Protein AF-0000000083110500 (afdb_homodimer)

Foldseek 3Di:
DDWDKDKWAWDDDDLTWTKDKFFLLVVPLAADQLCQLQDPHHDPVCRVVSVVANVLCPLADDHCDDPLVCCLAPVLLVVQVVQQDPQLDGNDDAAEWEKEWQADWAFPDDPPDSITMTIHDSSRHTHTLPCNSVSSNLVVCLVPDPDPSVNVSSRGRMHMYIYRYNDDSVVSNVCSCVVPPPDDDADLLQVLQPCPVALLLVLLVLLCVVLVAAEARRDPADDPPDSHQAGSQLSSLLLVCLAANLCSLQQRSHHDDQDDPNHGNDSVQSSVLSSVQVSLLCVQCPRNLCRDPQFLNVFSLNSNLSSNLSNCSVVVPPVSNVVSSCLRNVPLFARTFADLCDQAQFHADPVRDTDGDGSNRHNVSNNCLSRPCVRPSVCSRNVNDPDDPPDD/DDWDKDKWAWDDDDLTWTKDKFFLLVVPLAADQLCQLQDPHHDPVCRVVSVVANVLCPLADDHCDDPLVCCLAPVLLVVQVVQQDPQLDGNDDAAEWEKEWQADWAFPDDPPDSITMTIHDSSRHTHTLPCNSVSSNLVVCLVVDPDPSNNVSSRGRMHMYIYRYNDDSVVSNVCSCVVPPPDDDADLLQVLQPCPVALLLVLLVLLCVVLVAAEARRDPADDPPDSHQAGSQLSSLLLVCLAANLCSLQQRSHHDDQDDPNHGNPSVQSSVLSSVQVSLLCVQCPRNLCRDPQFLNVFSLQSNLSSNLSNCSVVVPPVSNVVSSCLRNVPLFARTFADLCDQAQFHADPVRDTDGDGSNRHNVSNNCLSRPPVRPSVCSRNVNDPDDPPPD

Structure (mmCIF, N/CA/C/O backbone):
data_AF-0000000083110500-model_v1
#
loop_
_entity.id
_entity.type
_entity.pdbx_description
1 polymer 'Uncharacterized protein'
#
loop_
_atom_site.group_PDB
_atom_site.id
_atom_site.type_symbol
_atom_site.label_atom_id
_atom_site.label_alt_id
_atom_site.label_comp_id
_atom_site.label_asym_id
_atom_site.label_entity_id
_atom_site.label_seq_id
_atom_site.pdbx_PDB_ins_code
_atom_site.Cartn_x
_atom_site.Cartn_y
_atom_site.Cartn_z
_atom_site.occupancy
_atom_site.B_iso_or_equiv
_atom_site.auth_seq_id
_atom_site.auth_comp_id
_atom_site.auth_asym_id
_atom_site.auth_atom_id
_atom_site.pdbx_PDB_model_num
ATOM 1 N N . MET A 1 1 ? -36.75 15.156 -13.977 1 55.22 1 MET A N 1
ATOM 2 C CA . MET A 1 1 ? -36.062 13.945 -14.406 1 55.22 1 MET A CA 1
ATOM 3 C C . MET A 1 1 ? -36.375 12.781 -13.469 1 55.22 1 MET A C 1
ATOM 5 O O . MET A 1 1 ? -36.594 12.984 -12.273 1 55.22 1 MET A O 1
ATOM 9 N N . LEU A 1 2 ? -36.656 11.641 -13.992 1 74.81 2 LEU A N 1
ATOM 10 C CA . LEU A 1 2 ? -37.156 10.5 -13.234 1 74.81 2 LEU A CA 1
ATOM 11 C C . LEU A 1 2 ? -36.094 9.953 -12.297 1 74.81 2 LEU A C 1
ATOM 13 O O . LEU A 1 2 ? -34.969 9.688 -12.734 1 74.81 2 LEU A O 1
ATOM 17 N N . LYS A 1 3 ? -36.375 10.016 -10.992 1 87 3 LYS A N 1
ATOM 18 C CA . LYS A 1 3 ? -35.469 9.484 -9.961 1 87 3 LYS A CA 1
ATOM 19 C C . LYS A 1 3 ? -35.312 7.977 -10.102 1 87 3 LYS A C 1
ATOM 21 O O . LYS A 1 3 ? -36.25 7.281 -10.523 1 87 3 LYS A O 1
ATOM 26 N N . THR A 1 4 ? -34.094 7.523 -9.945 1 90.12 4 THR A N 1
ATOM 27 C CA . THR A 1 4 ? -33.781 6.098 -10 1 90.12 4 THR A CA 1
ATOM 28 C C . THR A 1 4 ? -33.812 5.484 -8.609 1 90.12 4 THR A C 1
ATOM 30 O O . THR A 1 4 ? -33.688 6.195 -7.609 1 90.12 4 THR A O 1
ATOM 33 N N . ILE A 1 5 ? -34.062 4.199 -8.602 1 91.75 5 ILE A N 1
ATOM 34 C CA . ILE A 1 5 ? -34.188 3.492 -7.332 1 91.75 5 ILE A CA 1
ATOM 35 C C . ILE A 1 5 ? -32.875 2.748 -7.035 1 91.75 5 ILE A C 1
ATOM 37 O O . ILE A 1 5 ? -32.281 2.125 -7.926 1 91.75 5 ILE A O 1
ATOM 41 N N . ILE A 1 6 ? -32.406 2.893 -5.793 1 91.44 6 ILE A N 1
ATOM 42 C CA . ILE A 1 6 ? -31.25 2.178 -5.289 1 91.44 6 ILE A CA 1
ATOM 43 C C . ILE A 1 6 ? -31.641 1.328 -4.086 1 91.44 6 ILE A C 1
ATOM 45 O O . ILE A 1 6 ? -32.312 1.81 -3.17 1 91.44 6 ILE A O 1
ATOM 49 N N . GLN A 1 7 ? -31.344 0.102 -4.137 1 91.25 7 GLN A N 1
ATOM 50 C CA . GLN A 1 7 ? -31.484 -0.771 -2.975 1 91.25 7 GLN A CA 1
ATOM 51 C C . GLN A 1 7 ? -30.141 -1 -2.295 1 91.25 7 GLN A C 1
ATOM 53 O O . GLN A 1 7 ? -29.188 -1.451 -2.932 1 91.25 7 GLN A O 1
ATOM 58 N N . ALA A 1 8 ? -30.031 -0.597 -1.035 1 93.19 8 ALA A N 1
ATOM 59 C CA . ALA A 1 8 ? -28.75 -0.686 -0.327 1 93.19 8 ALA A CA 1
ATOM 60 C C . ALA A 1 8 ? -28.969 -0.987 1.153 1 93.19 8 ALA A C 1
ATOM 62 O O . ALA A 1 8 ? -30.062 -0.784 1.683 1 93.19 8 ALA A O 1
ATOM 63 N N . MET A 1 9 ? -28 -1.591 1.734 1 92.94 9 MET A N 1
ATOM 64 C CA . MET A 1 9 ? -27.984 -1.843 3.172 1 92.94 9 MET A CA 1
ATOM 65 C C . MET A 1 9 ? -27.219 -0.752 3.91 1 92.94 9 MET A C 1
ATOM 67 O O . MET A 1 9 ? -26.031 -0.548 3.662 1 92.94 9 MET A O 1
ATOM 71 N N . PRO A 1 10 ? -27.906 -0.058 4.801 1 92.56 10 PRO A N 1
ATOM 72 C CA . PRO A 1 10 ? -27.156 0.927 5.59 1 92.56 10 PRO A CA 1
ATOM 73 C C . PRO A 1 10 ? -26.25 0.282 6.633 1 92.56 10 PRO A C 1
ATOM 75 O O . PRO A 1 10 ? -26.609 -0.728 7.238 1 92.56 10 PRO A O 1
ATOM 78 N N . ALA A 1 11 ? -25.062 0.787 6.77 1 92.94 11 ALA A N 1
ATOM 79 C CA . ALA A 1 11 ? -24.172 0.381 7.848 1 92.94 11 ALA A CA 1
ATOM 80 C C . ALA A 1 11 ? -24.438 1.189 9.117 1 92.94 11 ALA A C 1
ATOM 82 O O . ALA A 1 11 ? -25.109 2.215 9.07 1 92.94 11 ALA A O 1
ATOM 83 N N . GLY A 1 12 ? -23.953 0.657 10.188 1 87.69 12 GLY A N 1
ATOM 84 C CA . GLY A 1 12 ? -24.047 1.402 11.43 1 87.69 12 GLY A CA 1
ATOM 85 C C . GLY A 1 12 ? -22.969 2.447 11.586 1 87.69 12 GLY A C 1
ATOM 86 O O . GLY A 1 12 ? -22 2.475 10.812 1 87.69 12 GLY A O 1
ATOM 87 N N . GLY A 1 13 ? -23.172 3.373 12.57 1 84.56 13 GLY A N 1
ATOM 88 C CA . GLY A 1 13 ? -22.172 4.379 12.883 1 84.56 13 GLY A CA 1
ATOM 89 C C . GLY A 1 13 ? -22.562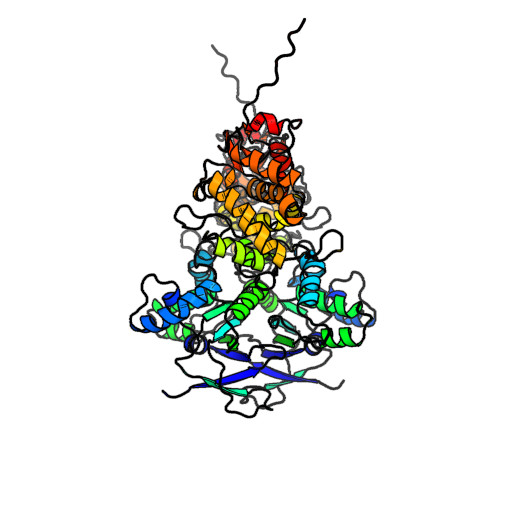 5.773 12.43 1 84.56 13 GLY A C 1
ATOM 90 O O . GLY A 1 13 ? -23.594 5.953 11.797 1 84.56 13 GLY A O 1
ATOM 91 N N . THR A 1 14 ? -21.672 6.707 12.797 1 85.94 14 THR A N 1
ATOM 92 C CA . THR A 1 14 ? -21.875 8.102 12.406 1 85.94 14 THR A CA 1
ATOM 93 C C . THR A 1 14 ? -21.438 8.328 10.961 1 85.94 14 THR A C 1
ATOM 95 O O . THR A 1 14 ? -20.344 7.902 10.562 1 85.94 14 THR A O 1
ATOM 98 N N . ASP A 1 15 ? -22.344 9.023 10.164 1 88.81 15 ASP A N 1
ATOM 99 C CA . ASP A 1 15 ? -22.016 9.281 8.766 1 88.81 15 ASP A CA 1
ATOM 100 C C . ASP A 1 15 ? -21.672 7.992 8.031 1 88.81 15 ASP A C 1
ATOM 102 O O . ASP A 1 15 ? -20.672 7.93 7.316 1 88.81 15 ASP A O 1
ATOM 106 N N . ALA A 1 16 ? -22.5 7.004 8.297 1 92.06 16 ALA A N 1
ATOM 107 C CA . ALA A 1 16 ? -22.203 5.66 7.809 1 92.06 16 ALA A CA 1
ATOM 108 C C . ALA A 1 16 ? -22.609 5.512 6.344 1 92.06 16 ALA A C 1
ATOM 110 O O . ALA A 1 16 ? -23.5 6.215 5.859 1 92.06 16 ALA A O 1
ATOM 111 N N . PRO A 1 17 ? -21.984 4.605 5.719 1 96.56 17 PRO A N 1
ATOM 112 C CA . PRO A 1 17 ? -22.281 4.391 4.301 1 96.56 17 PRO A CA 1
ATOM 113 C C . PRO A 1 17 ? -23.438 3.424 4.086 1 96.56 17 PRO A C 1
ATOM 115 O O . PRO A 1 17 ? -23.891 2.768 5.027 1 96.56 17 PRO A O 1
ATOM 118 N N . LYS A 1 18 ? -23.953 3.469 2.902 1 95.88 18 LYS A N 1
ATOM 119 C CA . LYS A 1 18 ? -24.859 2.451 2.365 1 95.88 18 LYS A CA 1
ATOM 120 C C . LYS A 1 18 ? -24.125 1.532 1.392 1 95.88 18 LYS A C 1
ATOM 122 O O . LYS A 1 18 ? -23.297 1.989 0.599 1 95.88 18 LYS A O 1
ATOM 127 N N . ILE A 1 19 ? -24.422 0.244 1.481 1 96.5 19 ILE A N 1
ATOM 128 C CA . ILE A 1 19 ? -23.703 -0.707 0.645 1 96.5 19 ILE A CA 1
ATOM 129 C C . ILE A 1 19 ? -24.672 -1.373 -0.334 1 96.5 19 ILE A C 1
ATOM 131 O O . ILE A 1 19 ? -25.797 -1.717 0.033 1 96.5 19 ILE A O 1
ATOM 135 N N . MET A 1 20 ? -24.266 -1.52 -1.516 1 95.62 20 MET A N 1
ATOM 136 C CA . MET A 1 20 ? -25.078 -2.195 -2.521 1 95.62 20 MET A CA 1
ATOM 137 C C . MET A 1 20 ? -24.203 -3.008 -3.473 1 95.62 20 MET A C 1
ATOM 139 O O . MET A 1 20 ? -23 -2.746 -3.598 1 95.62 20 MET A O 1
ATOM 143 N N . THR A 1 21 ? -24.797 -4.043 -4.023 1 96.06 21 THR A N 1
ATOM 144 C CA . THR A 1 21 ? -24.172 -4.789 -5.113 1 96.06 21 THR A CA 1
ATOM 145 C C . THR A 1 21 ? -24.734 -4.352 -6.461 1 96.06 21 THR A C 1
ATOM 147 O O . THR A 1 21 ? -25.906 -3.979 -6.555 1 96.06 21 THR A O 1
ATOM 150 N N . GLY A 1 22 ? -23.906 -4.293 -7.453 1 95.94 22 GLY A N 1
ATOM 151 C CA . GLY A 1 22 ? -24.312 -3.928 -8.797 1 95.94 22 GLY A CA 1
ATOM 152 C C . GLY A 1 22 ? -23.25 -4.203 -9.844 1 95.94 22 GLY A C 1
ATOM 153 O O . GLY A 1 22 ? -22.469 -5.145 -9.711 1 95.94 22 GLY A O 1
ATOM 154 N N . THR A 1 23 ? -23.406 -3.529 -10.906 1 97.5 23 THR A N 1
ATOM 155 C CA . THR A 1 23 ? -22.453 -3.604 -12 1 97.5 23 THR A CA 1
ATOM 156 C C . THR A 1 23 ? -21.75 -2.262 -12.195 1 97.5 23 THR A C 1
ATOM 158 O O . THR A 1 23 ? -22.078 -1.278 -11.531 1 97.5 23 THR A O 1
ATOM 161 N N . PHE A 1 24 ? -20.781 -2.266 -13.062 1 98.31 24 PHE A N 1
ATOM 162 C CA . PHE A 1 24 ? -20.094 -1.014 -13.352 1 98.31 24 PHE A CA 1
ATOM 163 C C . PHE A 1 24 ? -21.062 0.021 -13.914 1 98.31 24 PHE A C 1
ATOM 165 O O . PHE A 1 24 ? -20.875 1.223 -13.711 1 98.31 24 PHE A O 1
ATOM 172 N N . THR A 1 25 ? -2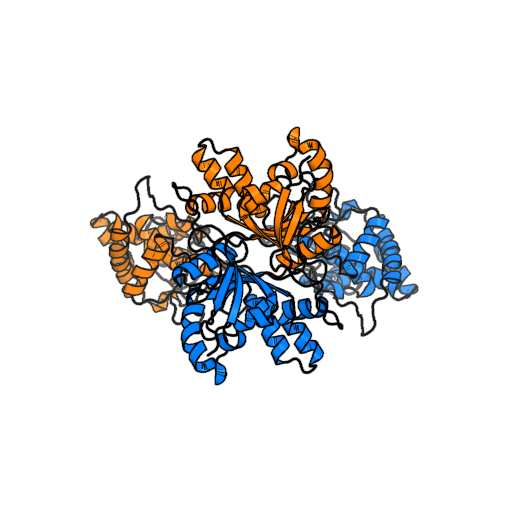2.109 -0.416 -14.633 1 97.88 25 THR A N 1
ATOM 173 C CA . THR A 1 25 ? -23.156 0.481 -15.109 1 97.88 25 THR A CA 1
ATOM 174 C C . THR A 1 25 ? -23.781 1.244 -13.938 1 97.88 25 THR A C 1
ATOM 176 O O . THR A 1 25 ? -24 2.455 -14.031 1 97.88 25 THR A O 1
ATOM 179 N N . ASP A 1 26 ? -24.062 0.534 -12.906 1 97.25 26 ASP A N 1
ATOM 180 C CA . ASP A 1 26 ? -24.641 1.153 -11.719 1 97.25 26 ASP A CA 1
ATOM 181 C C . ASP A 1 26 ? -23.703 2.184 -11.109 1 97.25 26 ASP A C 1
ATOM 183 O O . ASP A 1 26 ? -24.125 3.258 -10.688 1 97.25 26 ASP A O 1
ATOM 187 N N . LEU A 1 27 ? -22.391 1.821 -11.016 1 98.06 27 LEU A N 1
ATOM 188 C CA . LEU A 1 27 ? -21.391 2.721 -10.477 1 98.06 27 LEU A CA 1
ATOM 189 C C . LEU A 1 27 ? -21.281 3.986 -11.312 1 98.06 27 LEU A C 1
ATOM 191 O O . LEU A 1 27 ? -21.172 5.09 -10.773 1 98.06 27 LEU A O 1
ATOM 195 N N . ARG A 1 28 ? -21.406 3.852 -12.617 1 96.38 28 ARG A N 1
ATOM 196 C CA . ARG A 1 28 ? -21.281 4.973 -13.539 1 96.38 28 ARG A CA 1
ATOM 197 C C . ARG A 1 28 ? -22.469 5.926 -13.398 1 96.38 28 ARG A C 1
ATOM 199 O O . ARG A 1 28 ? -22.328 7.129 -13.633 1 96.38 28 ARG A O 1
ATOM 206 N N . ALA A 1 29 ? -23.5 5.426 -13.016 1 96.5 29 ALA A N 1
ATOM 207 C CA . ALA A 1 29 ? -24.703 6.246 -12.852 1 96.5 29 ALA A CA 1
ATOM 208 C C . ALA A 1 29 ? -24.594 7.129 -11.609 1 96.5 29 ALA A C 1
ATOM 210 O O . ALA A 1 29 ? -25.359 8.086 -11.453 1 96.5 29 ALA A O 1
ATOM 211 N N . LEU A 1 30 ? -23.641 6.867 -10.758 1 97.38 30 LEU A N 1
ATOM 212 C CA . LEU A 1 30 ? -23.562 7.559 -9.477 1 97.38 30 LEU A CA 1
ATOM 213 C C . LEU A 1 30 ? -22.375 8.516 -9.445 1 97.38 30 LEU A C 1
ATOM 215 O O . LEU A 1 30 ? -22.234 9.312 -8.516 1 97.38 30 LEU A O 1
ATOM 219 N N . THR A 1 31 ? -21.484 8.453 -10.422 1 97.81 31 THR A N 1
ATOM 220 C CA . THR A 1 31 ? -20.234 9.195 -10.328 1 97.81 31 THR A CA 1
ATOM 221 C C . THR A 1 31 ? -19.953 9.945 -11.625 1 97.81 31 THR A C 1
ATOM 223 O O . THR A 1 31 ? -20.344 9.5 -12.703 1 97.81 31 THR A O 1
ATOM 226 N N . VAL A 1 32 ? -19.359 11.102 -11.5 1 97.75 32 VAL A N 1
ATOM 227 C CA . VAL A 1 32 ? -18.75 11.734 -12.672 1 97.75 32 VAL A CA 1
ATOM 228 C C . VAL A 1 32 ? -17.562 10.898 -13.141 1 97.75 32 VAL A C 1
ATOM 230 O O . VAL A 1 32 ? -16.703 10.523 -12.336 1 97.75 32 VAL A O 1
ATOM 233 N N . PRO A 1 33 ? -17.516 10.586 -14.43 1 97.62 33 PRO A N 1
ATOM 234 C CA . PRO A 1 33 ? -16.375 9.773 -14.891 1 97.62 33 PRO A CA 1
ATOM 235 C C . PRO A 1 33 ? -15.031 10.383 -14.531 1 97.62 33 PRO A C 1
ATOM 237 O O . PRO A 1 33 ? -14.82 11.586 -14.711 1 97.62 33 PRO A O 1
ATOM 240 N N . VAL A 1 34 ? -14.164 9.5 -14.023 1 97.94 34 VAL A N 1
ATOM 241 C CA . VAL A 1 34 ? -12.82 9.945 -13.656 1 97.94 34 VAL A CA 1
ATOM 242 C C . VAL A 1 34 ? -12.109 10.516 -14.883 1 97.94 34 VAL A C 1
ATOM 244 O O . VAL A 1 34 ? -11.359 11.484 -14.773 1 97.94 34 VAL A O 1
ATOM 247 N N . THR A 1 35 ? -12.352 9.914 -16.062 1 97.31 35 THR A N 1
ATOM 248 C CA . THR A 1 35 ? -11.719 10.352 -17.312 1 97.31 35 THR A CA 1
ATOM 249 C C . THR A 1 35 ? -12.086 11.797 -17.625 1 97.31 35 THR A C 1
ATOM 251 O O . THR A 1 35 ? -11.281 12.539 -18.203 1 97.31 35 THR A O 1
ATOM 254 N N . GLU A 1 36 ? -13.266 12.219 -17.234 1 97.5 36 GLU A N 1
ATOM 255 C CA . GLU A 1 36 ? -13.711 13.594 -17.422 1 97.5 36 GLU A CA 1
ATOM 256 C C . GLU A 1 36 ? -13.117 14.508 -16.344 1 97.5 36 GLU A C 1
ATOM 258 O O . GLU A 1 36 ? -12.75 15.648 -16.625 1 97.5 36 GLU A O 1
ATOM 263 N N . LEU A 1 37 ? -13.062 13.992 -15.164 1 96.94 37 LEU A N 1
ATOM 264 C CA . LEU A 1 37 ? -12.602 14.789 -14.031 1 96.94 37 LEU A CA 1
ATOM 265 C C . LEU A 1 37 ? -11.125 15.117 -14.156 1 96.94 37 LEU A C 1
ATOM 267 O O . LEU A 1 37 ? -10.672 16.172 -13.688 1 96.94 37 LEU A O 1
ATOM 271 N N . VAL A 1 38 ? -10.352 14.211 -14.75 1 95.5 38 VAL A N 1
ATOM 272 C CA . VAL A 1 38 ? -8.906 14.422 -14.781 1 95.5 38 VAL A CA 1
ATOM 273 C C . VAL A 1 38 ? -8.5 14.992 -16.141 1 95.5 38 VAL A C 1
ATOM 275 O O . VAL A 1 38 ? -7.34 15.344 -16.344 1 95.5 38 VAL A O 1
ATOM 278 N N . ALA A 1 39 ? -9.438 15.086 -17.062 1 94.5 39 ALA A N 1
ATOM 279 C CA . ALA A 1 39 ? -9.141 15.625 -18.391 1 94.5 39 ALA A CA 1
ATOM 280 C C . ALA A 1 39 ? -8.859 17.125 -18.328 1 94.5 39 ALA A C 1
ATOM 282 O O . ALA A 1 39 ? -9.453 17.844 -17.516 1 94.5 39 ALA A O 1
ATOM 283 N N . LYS A 1 40 ? -8 17.609 -19.156 1 90.81 40 LYS A N 1
ATOM 284 C CA . LYS A 1 40 ? -7.773 19.047 -19.266 1 90.81 40 LYS A CA 1
ATOM 285 C C . LYS A 1 40 ? -9.055 19.781 -19.672 1 90.81 40 LYS A C 1
ATOM 287 O O . LYS A 1 40 ? -9.398 20.812 -19.094 1 90.81 40 LYS A O 1
ATOM 292 N N . LYS A 1 41 ? -9.727 19.219 -20.719 1 93.19 41 LYS A N 1
ATOM 293 C CA . LYS A 1 41 ? -11.016 19.734 -21.188 1 93.19 41 LYS A CA 1
ATOM 294 C C . LYS A 1 41 ? -12.078 18.641 -21.172 1 93.19 41 LYS A C 1
ATOM 296 O O . LYS A 1 41 ? -12.078 17.766 -22.047 1 93.19 41 LYS A O 1
ATOM 301 N N . PRO A 1 42 ? -12.969 18.75 -20.219 1 94.5 42 PRO A N 1
ATOM 302 C CA . PRO A 1 42 ? -14.031 17.75 -20.219 1 94.5 42 PRO A CA 1
ATOM 303 C C . PRO A 1 42 ? -14.945 17.859 -21.438 1 94.5 42 PRO A C 1
ATOM 305 O O . PRO A 1 42 ? -15.008 18.922 -22.078 1 94.5 42 PRO A O 1
ATOM 308 N N . SER A 1 43 ? -15.617 16.797 -21.781 1 93.69 43 SER A N 1
ATOM 309 C CA . SER A 1 43 ? -16.594 16.828 -22.875 1 93.69 43 SER A CA 1
ATOM 310 C C . SER A 1 43 ? -17.734 17.797 -22.562 1 93.69 43 SER A C 1
ATOM 312 O O . SER A 1 43 ? -18.016 18.078 -21.391 1 93.69 43 SER A O 1
ATOM 314 N N . PRO A 1 44 ? -18.359 18.266 -23.594 1 93.81 44 PRO A N 1
ATOM 315 C CA . PRO A 1 44 ? -19.469 19.203 -23.375 1 93.81 44 PRO A CA 1
ATOM 316 C C . PRO A 1 44 ? -20.562 18.625 -22.484 1 93.81 44 PRO A C 1
ATOM 318 O O . PRO A 1 44 ? -21.141 19.359 -21.688 1 93.81 44 PRO A O 1
ATOM 321 N N . THR A 1 45 ? -20.734 17.359 -22.609 1 91.75 45 THR A N 1
ATOM 322 C CA . THR A 1 45 ? -21.781 16.688 -21.828 1 91.75 45 THR A CA 1
ATOM 323 C C . THR A 1 45 ? -21.5 16.781 -20.344 1 91.75 45 THR A C 1
ATOM 325 O O . THR A 1 45 ? -22.422 16.891 -19.531 1 91.75 45 THR A O 1
ATOM 328 N N . TYR A 1 46 ? -20.203 16.797 -19.938 1 93.94 46 TYR A N 1
ATOM 329 C CA . TYR A 1 46 ? -19.844 16.734 -18.516 1 93.94 46 TYR A CA 1
ATOM 330 C C . TYR A 1 46 ? -19.281 18.062 -18.031 1 93.94 46 TYR A C 1
ATOM 332 O O . TYR A 1 46 ? -18.953 18.203 -16.859 1 93.94 46 TYR A O 1
ATOM 340 N N . GLN A 1 47 ? -19.219 19.062 -18.875 1 94.19 47 GLN A N 1
ATOM 341 C CA . GLN A 1 47 ? -18.531 20.312 -18.562 1 94.19 47 GLN A CA 1
ATOM 342 C C . GLN A 1 47 ? -19.078 20.938 -17.281 1 94.19 47 GLN A C 1
ATOM 344 O O . GLN A 1 47 ? -18.312 21.234 -16.359 1 94.19 47 GLN A O 1
ATOM 349 N N . HIS A 1 48 ? -20.359 21.125 -17.203 1 93.94 48 HIS A N 1
ATOM 350 C CA . HIS A 1 48 ? -20.969 21.797 -16.062 1 93.94 48 HIS A CA 1
ATOM 351 C C . HIS A 1 48 ? -20.75 21 -14.781 1 93.94 48 HIS A C 1
ATOM 353 O O . HIS A 1 48 ? -20.391 21.578 -13.742 1 93.94 48 HIS A O 1
ATOM 359 N N . VAL A 1 49 ? -20.938 19.688 -14.867 1 94.81 49 VAL A N 1
ATOM 360 C CA . VAL A 1 49 ? -20.844 18.859 -13.672 1 94.81 49 VAL A CA 1
ATOM 361 C C . VAL A 1 49 ? -19.391 18.781 -13.219 1 94.81 49 VAL A C 1
ATOM 363 O O . VAL A 1 49 ? -19.109 18.766 -12.016 1 94.81 49 VAL A O 1
ATOM 366 N N . VAL A 1 50 ? -18.453 18.703 -14.117 1 96.5 50 VAL A N 1
ATOM 367 C CA . VAL A 1 50 ? -17.031 18.672 -13.797 1 96.5 50 VAL A CA 1
ATOM 368 C C . VAL A 1 50 ? -16.625 19.953 -13.086 1 96.5 50 VAL A C 1
ATOM 370 O O . VAL A 1 50 ? -15.852 19.922 -12.133 1 96.5 50 VAL A O 1
ATOM 373 N N . GLU A 1 51 ? -17.141 21.078 -13.531 1 94.75 51 GLU A N 1
ATOM 374 C CA . GLU A 1 51 ? -16.828 22.359 -12.914 1 94.75 51 GLU A CA 1
ATOM 375 C C . GLU A 1 51 ? -17.266 22.391 -11.453 1 94.75 51 GLU A C 1
ATOM 377 O O . GLU A 1 51 ? -16.625 23.047 -10.625 1 94.75 51 GLU A O 1
ATOM 382 N N . GLU A 1 52 ? -18.297 21.703 -11.211 1 93.62 52 GLU A N 1
ATOM 383 C CA . GLU A 1 52 ? -18.844 21.672 -9.852 1 93.62 52 GLU A CA 1
ATOM 384 C C . GLU A 1 52 ? -18.094 20.672 -8.984 1 93.62 52 GLU A C 1
ATOM 386 O O . GLU A 1 52 ? -17.781 20.938 -7.824 1 93.62 52 GLU A O 1
ATOM 391 N N . ILE A 1 53 ? -17.781 19.531 -9.492 1 95.75 53 ILE A N 1
ATOM 392 C CA . ILE A 1 53 ? -17.344 18.375 -8.703 1 95.75 53 ILE A CA 1
ATOM 393 C C . ILE A 1 53 ? -15.828 18.359 -8.625 1 95.75 53 ILE A C 1
ATOM 395 O O . ILE A 1 53 ? -15.258 17.953 -7.609 1 95.75 53 ILE A O 1
ATOM 399 N N . ARG A 1 54 ? -15.141 18.812 -9.617 1 95.06 54 ARG A N 1
ATOM 400 C CA . ARG A 1 54 ? -13.688 18.688 -9.719 1 95.06 54 ARG A CA 1
ATOM 401 C C . ARG A 1 54 ? -12.992 19.422 -8.57 1 95.06 54 ARG A C 1
ATOM 403 O O . ARG A 1 54 ? -12.109 18.859 -7.922 1 95.06 54 ARG A O 1
ATOM 410 N N . PRO A 1 55 ? -13.406 20.641 -8.25 1 91.62 55 PRO A N 1
ATOM 411 C CA . PRO A 1 55 ? -12.727 21.312 -7.137 1 91.62 55 PRO A CA 1
ATOM 412 C C . PRO A 1 55 ? -12.859 20.562 -5.816 1 91.62 55 PRO A C 1
ATOM 414 O O . PRO A 1 55 ? -11.938 20.594 -4.992 1 91.62 55 PRO A O 1
ATOM 417 N N . ILE A 1 56 ? -13.93 19.938 -5.629 1 92.56 56 ILE A N 1
ATOM 418 C CA . ILE A 1 56 ? -14.172 19.172 -4.41 1 92.56 56 ILE A CA 1
ATOM 419 C C . ILE A 1 56 ? -13.32 17.906 -4.414 1 92.56 56 ILE A C 1
ATOM 421 O O . ILE A 1 56 ? -12.672 17.594 -3.418 1 92.56 56 ILE A O 1
ATOM 425 N N . ARG A 1 57 ? -13.391 17.234 -5.566 1 94.31 57 ARG A N 1
ATOM 426 C CA . ARG A 1 57 ? -12.594 16.031 -5.734 1 94.31 57 ARG A CA 1
ATOM 427 C C . ARG A 1 57 ? -11.117 16.312 -5.504 1 94.31 57 ARG A C 1
ATOM 429 O O . ARG A 1 57 ? -10.406 15.508 -4.895 1 94.31 57 ARG A O 1
ATOM 436 N N . ASP A 1 58 ? -10.633 17.422 -5.938 1 89.56 58 ASP A N 1
ATOM 437 C CA . ASP A 1 58 ? -9.219 17.766 -5.863 1 89.56 58 ASP A CA 1
ATOM 438 C C . ASP A 1 58 ? -8.789 18.031 -4.422 1 89.56 58 ASP A C 1
ATOM 440 O O . ASP A 1 58 ? -7.602 17.953 -4.102 1 89.56 58 ASP A O 1
ATOM 444 N N . LEU A 1 59 ? -9.742 18.297 -3.574 1 85.25 59 LEU A N 1
ATOM 445 C CA . LEU A 1 59 ? -9.453 18.469 -2.156 1 85.25 59 LEU A CA 1
ATOM 446 C C . LEU A 1 59 ? -9.281 17.125 -1.46 1 85.25 59 LEU A C 1
ATOM 448 O O . LEU A 1 59 ? -8.688 17.047 -0.381 1 85.25 59 LEU A O 1
ATOM 452 N N . VAL A 1 60 ? -9.75 16.141 -2.098 1 89.38 60 VAL A N 1
ATOM 453 C CA . VAL A 1 60 ? -9.828 14.844 -1.438 1 89.38 60 VAL A CA 1
ATOM 454 C C . VAL A 1 60 ? -8.859 13.867 -2.104 1 89.38 60 VAL A C 1
ATOM 456 O O . VAL A 1 60 ? -8.031 13.25 -1.431 1 89.38 60 VAL A O 1
ATOM 459 N N . GLN A 1 61 ? -8.812 13.875 -3.404 1 90.56 61 GLN A N 1
ATOM 460 C CA . GLN A 1 61 ? -8.133 12.844 -4.18 1 90.56 61 GLN A CA 1
ATOM 461 C C . GLN A 1 61 ? -6.742 13.305 -4.613 1 90.56 61 GLN A C 1
ATOM 463 O O . GLN A 1 61 ? -6.473 14.508 -4.668 1 90.56 61 GLN A O 1
ATOM 468 N N . ARG A 1 62 ? -5.918 12.336 -4.789 1 88.75 62 ARG A N 1
ATOM 469 C CA . ARG A 1 62 ? -4.598 12.617 -5.344 1 88.75 62 ARG A CA 1
ATOM 470 C C . ARG A 1 62 ? -4.641 12.672 -6.867 1 88.75 62 ARG A C 1
ATOM 472 O O . ARG A 1 62 ? -5.539 12.102 -7.488 1 88.75 62 ARG A O 1
ATOM 479 N N . ASP A 1 63 ? -3.629 13.227 -7.414 1 88.75 63 ASP A N 1
ATOM 480 C CA . ASP A 1 63 ? -3.541 13.398 -8.859 1 88.75 63 ASP A CA 1
ATOM 481 C C . ASP A 1 63 ? -3.318 12.055 -9.555 1 88.75 63 ASP A C 1
ATOM 483 O O . ASP A 1 63 ? -2.66 11.172 -9.008 1 88.75 63 ASP A O 1
ATOM 487 N N . MET A 1 64 ? -3.908 11.977 -10.781 1 93.06 64 MET A N 1
ATOM 488 C CA . MET A 1 64 ? -3.68 10.82 -11.633 1 93.06 64 MET A CA 1
ATOM 489 C C . MET A 1 64 ? -2.311 10.891 -12.297 1 93.06 64 MET A C 1
ATOM 491 O O . MET A 1 64 ? -2.211 11.133 -13.5 1 93.06 64 MET A O 1
ATOM 495 N N . SER A 1 65 ? -1.277 10.68 -11.562 1 90.19 65 SER A N 1
ATOM 496 C CA . SER A 1 65 ? 0.102 10.781 -12.023 1 90.19 65 SER A CA 1
ATOM 497 C C . SER A 1 65 ? 0.993 9.742 -11.344 1 90.19 65 SER A C 1
ATOM 499 O O . SER A 1 65 ? 0.553 9.047 -10.43 1 90.19 65 SER A O 1
ATOM 501 N N . GLY A 1 66 ? 2.191 9.57 -11.906 1 90.19 66 GLY A N 1
ATOM 502 C CA . GLY A 1 66 ? 3.152 8.672 -11.281 1 90.19 66 GLY A CA 1
ATOM 503 C C . GLY A 1 66 ? 2.678 7.23 -11.234 1 90.19 66 GLY A C 1
ATOM 504 O O . GLY A 1 66 ? 2.186 6.703 -12.234 1 90.19 66 GLY A O 1
ATOM 505 N N . ALA A 1 67 ? 2.891 6.664 -10.07 1 89 67 ALA A N 1
ATOM 506 C CA . ALA A 1 67 ? 2.557 5.254 -9.883 1 89 67 ALA A CA 1
ATOM 507 C C . ALA A 1 67 ? 1.058 5.02 -10.039 1 89 67 ALA A C 1
ATOM 509 O O . ALA A 1 67 ? 0.633 3.979 -10.539 1 89 67 ALA A O 1
ATOM 510 N N . LYS A 1 68 ? 0.28 5.98 -9.617 1 92.69 68 LYS A N 1
ATOM 511 C CA . LYS A 1 68 ? -1.168 5.867 -9.758 1 92.69 68 LYS A CA 1
ATOM 512 C C . LYS A 1 68 ? -1.57 5.797 -11.234 1 92.69 68 LYS A C 1
ATOM 514 O O . LYS A 1 68 ? -2.379 4.953 -11.617 1 92.69 68 LYS A O 1
ATOM 519 N N . ALA A 1 69 ? -1.021 6.629 -12.031 1 95.12 69 ALA A N 1
ATOM 520 C CA . ALA A 1 69 ? -1.32 6.637 -13.461 1 95.12 69 ALA A CA 1
ATOM 521 C C . ALA A 1 69 ? -0.855 5.344 -14.125 1 95.12 69 ALA A C 1
ATOM 523 O O . ALA A 1 69 ? -1.563 4.777 -14.961 1 95.12 69 ALA A O 1
ATOM 524 N N . THR A 1 70 ? 0.337 4.953 -13.766 1 94.5 70 THR A N 1
ATOM 525 C CA . THR A 1 70 ? 0.863 3.707 -14.312 1 94.5 70 THR A CA 1
ATOM 526 C C . THR A 1 70 ? -0.053 2.535 -13.977 1 94.5 70 THR A C 1
ATOM 528 O O . THR A 1 70 ? -0.329 1.688 -14.828 1 94.5 70 THR A O 1
ATOM 531 N N . ASN A 1 71 ? -0.49 2.498 -12.789 1 94.56 71 ASN A N 1
ATOM 532 C CA . ASN A 1 71 ? -1.411 1.448 -12.367 1 94.56 71 ASN A CA 1
ATOM 533 C C . ASN A 1 71 ? -2.721 1.503 -13.148 1 94.56 71 ASN A C 1
ATOM 535 O O . ASN A 1 71 ? -3.152 0.499 -13.711 1 94.56 71 ASN A O 1
ATOM 539 N N . ALA A 1 72 ? -3.326 2.658 -13.242 1 97.06 72 ALA A N 1
ATOM 540 C CA . ALA A 1 72 ? -4.645 2.857 -13.836 1 97.06 72 ALA A CA 1
ATOM 541 C C . ALA A 1 72 ? -4.609 2.611 -15.344 1 97.06 72 ALA A C 1
ATOM 543 O O . ALA A 1 72 ? -5.574 2.109 -15.922 1 97.06 72 ALA A O 1
ATOM 544 N N . LYS A 1 73 ? -3.471 2.895 -15.984 1 96.94 73 LYS A N 1
ATOM 545 C CA . LYS A 1 73 ? -3.422 2.916 -17.438 1 96.94 73 LYS A CA 1
ATOM 546 C C . LYS A 1 73 ? -2.781 1.645 -17.984 1 96.94 73 LYS A C 1
ATOM 548 O O . LYS A 1 73 ? -2.957 1.311 -19.156 1 96.94 73 LYS A O 1
ATOM 553 N N . THR A 1 74 ? -2.027 0.959 -17.125 1 94.38 74 THR A N 1
ATOM 554 C CA . THR A 1 74 ? -1.268 -0.164 -17.656 1 94.38 74 THR A CA 1
ATOM 555 C C . THR A 1 74 ? -1.564 -1.442 -16.891 1 94.38 74 THR A C 1
ATOM 557 O O . THR A 1 74 ? -2.061 -2.418 -17.453 1 94.38 74 THR A O 1
ATOM 560 N N . LYS A 1 75 ? -1.367 -1.48 -15.648 1 92.06 75 LYS A N 1
ATOM 561 C CA . LYS A 1 75 ? -1.442 -2.711 -14.859 1 92.06 75 LYS A CA 1
ATOM 562 C C . LYS A 1 75 ? -2.883 -3.203 -14.75 1 92.06 75 LYS A C 1
ATOM 564 O O . LYS A 1 75 ? -3.154 -4.391 -14.938 1 92.06 75 LYS A O 1
ATOM 569 N N . LEU A 1 76 ? -3.805 -2.305 -14.438 1 96.38 76 LEU A N 1
ATOM 570 C CA . LEU A 1 76 ? -5.199 -2.68 -14.227 1 96.38 76 LEU A CA 1
ATOM 571 C C . LEU A 1 76 ? -5.844 -3.119 -15.539 1 96.38 76 LEU A C 1
ATOM 573 O O . LEU A 1 76 ? -6.562 -4.121 -15.578 1 96.38 76 LEU A O 1
ATOM 577 N N . PRO A 1 77 ? -5.586 -2.404 -16.625 1 96.62 77 PRO A N 1
ATOM 578 C CA . PRO A 1 77 ? -6.141 -2.895 -17.891 1 96.62 77 PRO A CA 1
ATOM 579 C C . PRO A 1 77 ? -5.664 -4.301 -18.234 1 96.62 77 PRO A C 1
ATOM 581 O O . PRO A 1 77 ? -6.457 -5.133 -18.688 1 96.62 77 PRO A O 1
ATOM 584 N N . ALA A 1 78 ? -4.426 -4.555 -18.031 1 92 78 ALA A N 1
ATOM 585 C CA . ALA A 1 78 ? -3.9 -5.898 -18.266 1 92 78 ALA A CA 1
ATOM 586 C C . ALA A 1 78 ? -4.59 -6.922 -17.359 1 92 78 ALA A C 1
ATOM 588 O O . ALA A 1 78 ? -4.93 -8.016 -17.797 1 92 78 ALA A O 1
ATOM 589 N N . TYR A 1 79 ? -4.746 -6.57 -16.172 1 94.19 79 TYR A N 1
ATOM 590 C CA . TYR A 1 79 ? -5.41 -7.449 -15.211 1 94.19 79 TYR A CA 1
ATOM 591 C C . TYR A 1 79 ? -6.844 -7.738 -15.641 1 94.19 79 TYR A C 1
ATOM 593 O O . TYR A 1 79 ? -7.273 -8.891 -15.648 1 94.19 79 TYR A O 1
ATOM 601 N N . VAL A 1 80 ? -7.59 -6.668 -16 1 96.88 80 VAL A N 1
ATOM 602 C CA . VAL A 1 80 ? -8.969 -6.82 -16.438 1 96.88 80 VAL A CA 1
ATOM 603 C C . VAL A 1 80 ? -9.023 -7.703 -17.688 1 96.88 80 VAL A C 1
ATOM 605 O O . VAL A 1 80 ? -9.914 -8.547 -17.812 1 96.88 80 VAL A O 1
ATOM 608 N N . GLY A 1 81 ? -8.109 -7.508 -18.547 1 93.62 81 GLY A N 1
ATOM 609 C CA . GLY A 1 81 ? -8.031 -8.352 -19.734 1 93.62 81 GLY A CA 1
ATOM 610 C C . GLY A 1 81 ? -7.926 -9.828 -19.406 1 93.62 81 GLY A C 1
ATOM 611 O O . GLY A 1 81 ? -8.469 -10.672 -20.125 1 93.62 81 GLY A O 1
ATOM 612 N N . ARG A 1 82 ? -7.297 -10.18 -18.359 1 90.94 82 ARG A N 1
ATOM 613 C CA . ARG A 1 82 ? -7.109 -11.57 -17.969 1 90.94 82 ARG A CA 1
ATOM 614 C C . ARG A 1 82 ? -8.336 -12.094 -17.219 1 90.94 82 ARG A C 1
ATOM 616 O O . ARG A 1 82 ? -8.664 -13.281 -17.328 1 90.94 82 ARG A O 1
ATOM 623 N N . LYS A 1 83 ? -9.016 -11.242 -16.5 1 94.62 83 LYS A N 1
ATOM 624 C CA . LYS A 1 83 ? -10.062 -11.719 -15.602 1 94.62 83 LYS A CA 1
ATOM 625 C C . LYS A 1 83 ? -11.43 -11.672 -16.281 1 94.62 83 LYS A C 1
ATOM 627 O O . LYS A 1 83 ? -12.375 -12.312 -15.812 1 94.62 83 LYS A O 1
ATOM 632 N N . LEU A 1 84 ? -11.547 -10.859 -17.281 1 95.81 84 LEU A N 1
ATOM 633 C CA . LEU A 1 84 ? -12.773 -10.844 -18.062 1 95.81 84 LEU A CA 1
ATOM 634 C C . LEU A 1 84 ? -12.672 -11.781 -19.266 1 95.81 84 LEU A C 1
ATOM 636 O O . LEU A 1 84 ? -12.008 -11.453 -20.25 1 95.81 84 LEU A O 1
ATOM 640 N N . THR A 1 85 ? -13.383 -12.883 -19.219 1 92.44 85 THR A N 1
ATOM 641 C CA . THR A 1 85 ? -13.281 -13.906 -20.25 1 92.44 85 THR A CA 1
ATOM 642 C C . THR A 1 85 ? -13.914 -13.422 -21.562 1 92.44 85 THR A C 1
ATOM 644 O O . THR A 1 85 ? -14.633 -12.422 -21.562 1 92.44 85 THR A O 1
ATOM 647 N N . HIS A 1 86 ? -13.727 -14.172 -22.562 1 89.19 86 HIS A N 1
ATOM 648 C CA . HIS A 1 86 ? -14.273 -13.844 -23.875 1 89.19 86 HIS A CA 1
ATOM 649 C C . HIS A 1 86 ? -15.797 -13.906 -23.875 1 89.19 86 HIS A C 1
ATOM 651 O O . HIS A 1 86 ? -16.453 -13.188 -24.625 1 89.19 86 HIS A O 1
ATOM 657 N N . ASN A 1 87 ? -16.328 -14.75 -22.969 1 89.62 87 ASN A N 1
ATOM 658 C CA . ASN A 1 87 ? -17.781 -14.891 -22.875 1 89.62 87 ASN A CA 1
ATOM 659 C C . ASN A 1 87 ? -18.391 -13.844 -21.953 1 89.62 87 ASN A C 1
ATOM 661 O O . ASN A 1 87 ? -19.594 -13.844 -21.703 1 89.62 87 ASN A O 1
ATOM 665 N N . GLY A 1 88 ? -17.531 -13.008 -21.422 1 90.88 88 GLY A N 1
ATOM 666 C CA . GLY A 1 88 ? -18.031 -11.898 -20.625 1 90.88 88 GLY A CA 1
ATOM 667 C C . GLY A 1 88 ? -18.141 -12.227 -19.156 1 90.88 88 GLY A C 1
ATOM 668 O O . GLY A 1 88 ? -18.828 -11.523 -18.406 1 90.88 88 GLY A O 1
ATOM 669 N N . GLN A 1 89 ? -17.516 -13.266 -18.781 1 93.12 89 GLN A N 1
ATOM 670 C CA . GLN A 1 89 ? -17.562 -13.664 -17.375 1 93.12 89 GLN A CA 1
ATOM 671 C C . GLN A 1 89 ? -16.406 -13.062 -16.609 1 93.12 89 GLN A C 1
ATOM 673 O O . GLN A 1 89 ? -15.25 -13.125 -17.047 1 93.12 89 GLN A O 1
ATOM 678 N N . TRP A 1 90 ? -16.719 -12.438 -15.484 1 95.88 90 TRP A N 1
ATOM 679 C CA . TRP A 1 90 ? -15.703 -11.914 -14.578 1 95.88 90 TRP A CA 1
ATOM 680 C C . TRP A 1 90 ? -15.203 -13 -13.633 1 95.88 90 TRP A C 1
ATOM 682 O O . TRP A 1 90 ? -16 -13.609 -12.906 1 95.88 90 TRP A O 1
ATOM 692 N N . THR A 1 91 ? -13.867 -13.234 -13.57 1 93.44 91 THR A N 1
ATOM 693 C CA . THR A 1 91 ? -13.336 -14.336 -12.789 1 93.44 91 THR A CA 1
ATOM 694 C C . THR A 1 91 ? -12.453 -13.82 -11.656 1 93.44 91 THR A C 1
ATOM 696 O O . THR A 1 91 ? -11.859 -14.609 -10.914 1 93.44 91 THR A O 1
ATOM 699 N N . GLY A 1 92 ? -12.266 -12.539 -11.539 1 93.75 92 GLY A N 1
ATOM 700 C CA . GLY A 1 92 ? -11.523 -11.945 -10.438 1 93.75 92 GLY A CA 1
ATOM 701 C C . GLY A 1 92 ? -12.391 -11.664 -9.219 1 93.75 92 GLY A C 1
ATOM 702 O O . GLY A 1 92 ? -13.594 -11.898 -9.242 1 93.75 92 GLY A O 1
ATOM 703 N N . PRO A 1 93 ? -11.758 -11.258 -8.117 1 94.94 93 PRO A N 1
ATOM 704 C CA . PRO A 1 93 ? -12.57 -10.789 -6.988 1 94.94 93 PRO A CA 1
ATOM 705 C C . PRO A 1 93 ? -13.453 -9.602 -7.352 1 94.94 93 PRO A C 1
ATOM 707 O O . PRO A 1 93 ? -13.117 -8.82 -8.242 1 94.94 93 PRO A O 1
ATOM 710 N N . VAL A 1 94 ? -14.602 -9.57 -6.711 1 96.69 94 VAL A N 1
ATOM 711 C CA . VAL A 1 94 ? -15.461 -8.422 -6.941 1 96.69 94 VAL A CA 1
ATOM 712 C C . VAL A 1 94 ? -14.844 -7.172 -6.309 1 96.69 94 VAL A C 1
ATOM 714 O O . VAL A 1 94 ? -14.461 -7.188 -5.141 1 96.69 94 VAL A O 1
ATOM 717 N N . TRP A 1 95 ? -14.703 -6.141 -7.129 1 96.56 95 TRP A N 1
ATOM 718 C CA . TRP A 1 95 ? -14.062 -4.918 -6.668 1 96.56 95 TRP A CA 1
ATOM 719 C C . TRP A 1 95 ? -15.008 -4.094 -5.801 1 96.56 95 TRP A C 1
ATOM 721 O O . TRP A 1 95 ? -16.188 -3.967 -6.113 1 96.56 95 TRP A O 1
ATOM 731 N N . ASN A 1 96 ? -14.484 -3.604 -4.727 1 96.06 96 ASN A N 1
ATOM 732 C CA . ASN A 1 96 ? -15.18 -2.639 -3.883 1 96.06 96 ASN A CA 1
ATOM 733 C C . ASN A 1 96 ? -14.836 -1.203 -4.277 1 96.06 96 ASN A C 1
ATOM 735 O O . ASN A 1 96 ? -13.672 -0.867 -4.465 1 96.06 96 ASN A O 1
ATOM 739 N N . PHE A 1 97 ? -15.859 -0.419 -4.441 1 97.94 97 PHE A N 1
ATOM 740 C CA . PHE A 1 97 ? -15.703 1.012 -4.668 1 97.94 97 PHE A CA 1
ATOM 741 C C . PHE A 1 97 ? -16.344 1.814 -3.545 1 97.94 97 PHE A C 1
ATOM 743 O O . PHE A 1 97 ? -17.469 1.527 -3.137 1 97.94 97 PHE A O 1
ATOM 750 N N . ILE A 1 98 ? -15.633 2.758 -3 1 98 98 ILE A N 1
ATOM 751 C CA . ILE A 1 98 ? -16.188 3.707 -2.039 1 98 98 ILE A CA 1
ATOM 752 C C . ILE A 1 98 ? -16.391 5.059 -2.715 1 98 98 ILE A C 1
ATOM 754 O O . ILE A 1 98 ? -15.461 5.637 -3.271 1 98 98 ILE A O 1
ATOM 758 N N . ILE A 1 99 ? -17.641 5.543 -2.678 1 98.31 99 ILE A N 1
ATOM 759 C CA . ILE A 1 99 ? -17.922 6.789 -3.381 1 98.31 99 ILE A CA 1
ATOM 760 C C . ILE A 1 99 ? -18.594 7.777 -2.43 1 98.31 99 ILE A C 1
ATOM 762 O O . ILE A 1 99 ? -19.109 7.383 -1.383 1 98.31 99 ILE A O 1
ATOM 766 N N . TRP A 1 100 ? -18.484 9.023 -2.746 1 98.12 100 TRP A N 1
ATOM 767 C CA . TRP A 1 100 ? -19.094 10.148 -2.051 1 98.12 100 TRP A CA 1
ATOM 768 C C . TRP A 1 100 ? -20.109 10.852 -2.947 1 98.12 100 TRP A C 1
ATOM 770 O O . TRP A 1 100 ? -19.828 11.125 -4.117 1 98.12 100 TRP A O 1
ATOM 780 N N . LEU A 1 101 ? -21.312 11.047 -2.488 1 97.25 101 LEU A N 1
ATOM 781 C CA . LEU A 1 101 ? -22.328 11.852 -3.152 1 97.25 101 LEU A CA 1
ATOM 782 C C . LEU A 1 101 ? -22.562 13.156 -2.406 1 97.25 101 LEU A C 1
ATOM 784 O O . LEU A 1 101 ? -22.562 13.18 -1.173 1 97.25 101 LEU A O 1
ATOM 788 N N . PRO A 1 102 ? -22.734 14.234 -3.178 1 95.75 102 PRO A N 1
ATOM 789 C CA . PRO A 1 102 ? -22.922 15.523 -2.521 1 95.75 102 PRO A CA 1
ATOM 790 C C . PRO A 1 102 ? -24.203 15.578 -1.681 1 95.75 102 PRO A C 1
ATOM 792 O O . PRO A 1 102 ? -24.188 16.094 -0.565 1 95.75 102 PRO A O 1
ATOM 795 N N . ASP A 1 103 ? -25.281 15.023 -2.215 1 95.88 103 ASP A N 1
ATOM 796 C CA . ASP A 1 103 ? -26.562 15.078 -1.52 1 95.88 103 ASP A CA 1
ATOM 797 C C . ASP A 1 103 ? -26.938 13.711 -0.953 1 95.88 103 ASP A C 1
ATOM 799 O O . ASP A 1 103 ? -26.609 12.68 -1.54 1 95.88 103 ASP A O 1
ATOM 803 N N . SER A 1 104 ? -27.656 13.742 0.159 1 95.5 104 SER A N 1
ATOM 804 C CA . SER A 1 104 ? -28.156 12.5 0.742 1 95.5 104 SER A CA 1
ATOM 805 C C . SER A 1 104 ? -29.219 11.867 -0.153 1 95.5 104 SER A C 1
ATOM 807 O O . SER A 1 104 ? -30.016 12.57 -0.774 1 95.5 104 SER A O 1
ATOM 809 N N . LEU A 1 105 ? -29.188 10.555 -0.17 1 94.12 105 LEU A N 1
ATOM 810 C CA . LEU A 1 105 ? -30.266 9.836 -0.851 1 94.12 105 LEU A CA 1
ATOM 811 C C . LEU A 1 105 ? -31.578 9.945 -0.072 1 94.12 105 LEU A C 1
ATOM 813 O O . LEU A 1 105 ? -31.562 10.016 1.159 1 94.12 105 LEU A O 1
ATOM 817 N N . GLU A 1 106 ? -32.625 9.93 -0.801 1 92.12 106 GLU A N 1
ATOM 818 C CA . GL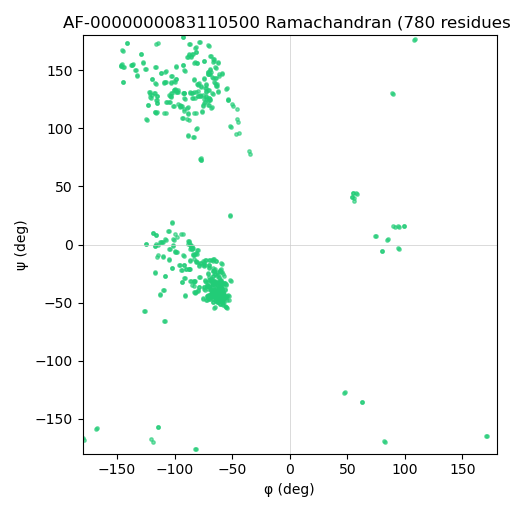U A 1 106 ? -33.938 10 -0.174 1 92.12 106 GLU A CA 1
ATOM 819 C C . GLU A 1 106 ? -34.5 8.602 0.097 1 92.12 106 GLU A C 1
ATOM 821 O O . GLU A 1 106 ? -34.594 7.785 -0.817 1 92.12 106 GLU A O 1
ATOM 826 N N . LEU A 1 107 ? -34.875 8.398 1.356 1 89.94 107 LEU A N 1
ATOM 827 C CA . LEU A 1 107 ? -35.438 7.109 1.704 1 89.94 107 LEU A CA 1
ATOM 828 C C . LEU A 1 107 ? -36.844 6.965 1.097 1 89.94 107 LEU A C 1
ATOM 830 O O . LEU A 1 107 ? -37.656 7.875 1.204 1 89.94 107 LEU A O 1
ATOM 834 N N . ALA A 1 108 ? -37.094 5.961 0.328 1 86.25 108 ALA A N 1
ATOM 835 C CA . ALA A 1 108 ? -38.406 5.73 -0.325 1 86.25 108 ALA A CA 1
ATOM 836 C C . ALA A 1 108 ? -39.062 4.473 0.214 1 86.25 108 ALA A C 1
ATOM 838 O O . ALA A 1 108 ? -40.25 4.242 -0.024 1 86.25 108 ALA A O 1
ATOM 839 N N . GLY A 1 109 ? -38.344 3.627 1.043 1 79.38 109 GLY A N 1
ATOM 840 C CA . GLY A 1 109 ? -38.906 2.379 1.535 1 79.38 109 GLY A CA 1
ATOM 841 C C . GLY A 1 109 ? -38.969 2.307 3.049 1 79.38 109 GLY A C 1
ATOM 842 O O . GLY A 1 109 ? -39 3.336 3.725 1 79.38 109 GLY A O 1
ATOM 843 N N . ASP A 1 110 ? -39.219 1.138 3.467 1 78.25 110 ASP A N 1
ATOM 844 C CA . ASP A 1 110 ? -39.344 0.87 4.898 1 78.25 110 ASP A CA 1
ATOM 845 C C . ASP A 1 110 ? -38 0.871 5.582 1 78.25 110 ASP A C 1
ATOM 847 O O . ASP A 1 110 ? -37.094 0.117 5.195 1 78.25 110 ASP A O 1
ATOM 851 N N . GLU A 1 111 ? -37.875 1.656 6.578 1 75.88 111 GLU A N 1
ATOM 852 C CA . GLU A 1 111 ? -36.625 1.818 7.305 1 75.88 111 GLU A CA 1
ATOM 853 C C . GLU A 1 111 ? -36.281 0.561 8.094 1 75.88 111 GLU A C 1
ATOM 855 O O . GLU A 1 111 ? -35.156 0.387 8.531 1 75.88 111 GLU A O 1
ATOM 860 N N . ASN A 1 112 ? -37.25 -0.29 8.211 1 74.5 112 ASN A N 1
ATOM 861 C CA . ASN A 1 112 ? -37 -1.484 9.023 1 74.5 112 ASN A CA 1
ATOM 862 C C . ASN A 1 112 ? -36.5 -2.648 8.172 1 74.5 112 ASN A C 1
ATOM 864 O O . ASN A 1 112 ? -36.125 -3.688 8.703 1 74.5 112 ASN A O 1
ATOM 868 N N . ASP A 1 113 ? -36.562 -2.428 6.883 1 75.69 113 ASP A N 1
ATOM 869 C CA . ASP A 1 113 ? -36.031 -3.455 5.992 1 75.69 113 ASP A CA 1
ATOM 870 C C . ASP A 1 113 ? -34.531 -3.469 6.023 1 75.69 113 ASP A C 1
ATOM 872 O O . ASP A 1 113 ? -33.875 -2.414 6.113 1 75.69 113 ASP A O 1
ATOM 876 N N . PRO A 1 114 ? -33.969 -4.699 6.117 1 75.44 114 PRO A N 1
ATOM 877 C CA . PRO A 1 114 ? -32.5 -4.777 6.07 1 75.44 114 PRO A CA 1
ATOM 878 C C . PRO A 1 114 ? -31.906 -4.117 4.824 1 75.44 114 PRO A C 1
ATOM 880 O O . PRO A 1 114 ? -30.812 -3.561 4.871 1 75.44 114 PRO A O 1
ATOM 883 N N . VAL A 1 115 ? -32.688 -4.258 3.758 1 81.06 115 VAL A N 1
ATOM 884 C CA . VAL A 1 115 ? -32.344 -3.527 2.537 1 81.06 115 VAL A CA 1
ATOM 885 C C . VAL A 1 115 ? -33.344 -2.377 2.346 1 81.06 115 VAL A C 1
ATOM 887 O O . VAL A 1 115 ? -34.562 -2.594 2.244 1 81.06 115 VAL A O 1
ATOM 890 N N . MET A 1 116 ? -32.781 -1.249 2.271 1 86.19 116 MET A N 1
ATOM 891 C CA . MET A 1 116 ? -33.594 -0.061 2.148 1 86.19 116 MET A CA 1
ATOM 892 C C . MET A 1 116 ? -33.625 0.451 0.712 1 86.19 116 MET A C 1
ATOM 894 O O . MET A 1 116 ? -32.656 0.247 -0.032 1 86.19 116 MET A O 1
ATOM 898 N N . THR A 1 117 ? -34.75 0.932 0.442 1 90.81 117 THR A N 1
ATOM 899 C CA . THR A 1 117 ? -34.906 1.517 -0.883 1 90.81 117 THR A CA 1
ATOM 900 C C . THR A 1 117 ? -34.719 3.031 -0.835 1 90.81 117 THR A C 1
ATOM 902 O O . THR A 1 117 ? -35.344 3.709 -0.002 1 90.81 117 THR A O 1
ATOM 905 N N . TYR A 1 118 ? -33.938 3.512 -1.755 1 93.12 118 TYR A N 1
ATOM 906 C CA . TYR A 1 118 ? -33.656 4.941 -1.847 1 93.12 118 TYR A CA 1
ATOM 907 C C . TYR A 1 118 ? -33.969 5.469 -3.244 1 93.12 118 TYR A C 1
ATOM 909 O O . TYR A 1 118 ? -33.906 4.719 -4.223 1 93.12 118 TYR A O 1
ATOM 917 N N . GLN A 1 119 ? -34.312 6.723 -3.256 1 94.44 119 GLN A N 1
ATOM 918 C CA . GLN A 1 119 ? -34.406 7.43 -4.527 1 94.44 119 GLN A CA 1
ATOM 919 C C . GLN A 1 119 ? -33.156 8.25 -4.809 1 94.44 119 GLN A C 1
ATOM 921 O O . GLN A 1 119 ? -32.625 8.906 -3.916 1 94.44 119 GLN A O 1
ATOM 926 N N . HIS A 1 120 ? -32.688 8.086 -5.965 1 95.06 120 HIS A N 1
ATOM 927 C CA . HIS A 1 120 ? -31.484 8.797 -6.391 1 95.06 120 HIS A CA 1
ATOM 928 C C . HIS A 1 120 ? -31.797 9.766 -7.523 1 95.06 120 HIS A C 1
ATOM 930 O O . HIS A 1 120 ? -32.375 9.375 -8.547 1 95.06 120 HIS A O 1
ATOM 936 N N . ASP A 1 121 ? -31.5 11.062 -7.277 1 94.5 121 ASP A N 1
ATOM 937 C CA . ASP A 1 121 ? -31.516 12.062 -8.336 1 94.5 121 ASP A CA 1
ATOM 938 C C . ASP A 1 121 ? -30.344 11.867 -9.297 1 94.5 121 ASP A C 1
ATOM 940 O O . ASP A 1 121 ? -29.188 11.938 -8.891 1 94.5 121 ASP A O 1
ATOM 944 N N . PRO A 1 122 ? -30.609 11.633 -10.547 1 92.5 122 PRO A N 1
ATOM 945 C CA . PRO A 1 122 ? -29.547 11.359 -11.516 1 92.5 122 PRO A CA 1
ATOM 946 C C . PRO A 1 122 ? -28.531 12.5 -11.617 1 92.5 122 PRO A C 1
ATOM 948 O O . PRO A 1 122 ? -27.438 12.32 -12.156 1 92.5 122 PRO A O 1
ATOM 951 N N . THR A 1 123 ? -28.844 13.68 -11.141 1 92.81 123 THR A N 1
ATOM 952 C CA . THR A 1 123 ? -27.906 14.797 -11.172 1 92.81 123 THR A CA 1
ATOM 953 C C . THR A 1 123 ? -27 14.773 -9.938 1 92.81 123 THR A C 1
ATOM 955 O O . THR A 1 123 ? -26 15.492 -9.883 1 92.81 123 THR A O 1
ATOM 958 N N . ASN A 1 124 ? -27.375 13.945 -8.922 1 95 124 ASN A N 1
ATOM 959 C CA . ASN A 1 124 ? -26.547 13.773 -7.73 1 95 124 ASN A CA 1
ATOM 960 C C . ASN A 1 124 ? -25.344 12.867 -7.996 1 95 124 ASN A C 1
ATOM 962 O O . ASN A 1 124 ? -25.328 11.719 -7.543 1 95 124 ASN A O 1
ATOM 966 N N . LEU A 1 125 ? -24.375 13.383 -8.719 1 96.19 125 LEU A N 1
ATOM 967 C CA . LEU A 1 125 ? -23.172 12.625 -9.094 1 96.19 125 LEU A CA 1
ATOM 968 C C . LEU A 1 125 ? -22.016 12.961 -8.172 1 96.19 125 LEU A C 1
ATOM 970 O O . LEU A 1 125 ? -21.781 14.125 -7.859 1 96.19 125 LEU A O 1
ATOM 974 N N . GLY A 1 126 ? -21.359 11.938 -7.711 1 97.19 126 GLY A N 1
ATOM 975 C CA . GLY A 1 126 ? -20.219 12.109 -6.828 1 97.19 126 GLY A CA 1
ATOM 976 C C . GLY A 1 126 ? -18.906 11.641 -7.441 1 97.19 126 GLY A C 1
ATOM 977 O O . GLY A 1 126 ? -18.703 11.781 -8.648 1 97.19 126 GLY A O 1
ATOM 978 N N . PHE A 1 127 ? -17.938 11.32 -6.645 1 97.81 127 PHE A N 1
ATOM 979 C CA . PHE A 1 127 ? -16.641 10.812 -7.09 1 97.81 127 PHE A CA 1
ATOM 980 C C . PHE A 1 127 ? -16.141 9.719 -6.156 1 97.81 127 PHE A C 1
ATOM 982 O O . PHE A 1 127 ? -16.781 9.406 -5.152 1 97.81 127 PHE A O 1
ATOM 989 N N . TYR A 1 128 ? -15.039 9.086 -6.531 1 97.69 128 TYR A N 1
ATOM 990 C CA . TYR A 1 128 ? -14.461 7.957 -5.805 1 97.69 128 TYR A CA 1
ATOM 991 C C . TYR A 1 128 ? -13.664 8.438 -4.598 1 97.69 128 TYR A C 1
ATOM 993 O O . TYR A 1 128 ? -12.812 9.32 -4.723 1 97.69 128 TYR A O 1
ATOM 1001 N N . LEU A 1 129 ? -13.961 7.883 -3.436 1 95.62 129 LEU A N 1
ATOM 1002 C CA . LEU A 1 129 ? -13.055 7.996 -2.293 1 95.62 129 LEU A CA 1
ATOM 1003 C C . LEU A 1 129 ? -12 6.898 -2.32 1 95.62 129 LEU A C 1
ATOM 1005 O O . LEU A 1 129 ? -10.898 7.078 -1.797 1 95.62 129 LEU A O 1
ATOM 1009 N N . ASP A 1 130 ? -12.336 5.785 -2.826 1 95.69 130 ASP A N 1
ATOM 1010 C CA . ASP A 1 130 ? -11.445 4.652 -3.072 1 95.69 130 ASP A CA 1
ATOM 1011 C C . ASP A 1 130 ? -11.844 3.916 -4.352 1 95.69 130 ASP A C 1
ATOM 1013 O O . ASP A 1 130 ? -13.031 3.764 -4.648 1 95.69 130 ASP A O 1
ATOM 1017 N N . GLY A 1 131 ? -10.859 3.51 -5.102 1 96.31 131 GLY A N 1
ATOM 1018 C CA . GLY A 1 131 ? -11.125 2.764 -6.324 1 96.31 131 GLY A CA 1
ATOM 1019 C C . GLY A 1 131 ? -11.062 3.621 -7.574 1 96.31 131 GLY A C 1
ATOM 1020 O O . GLY A 1 131 ? -11.523 3.209 -8.641 1 96.31 131 GLY A O 1
ATOM 1021 N N . GLU A 1 132 ? -10.477 4.793 -7.469 1 96.62 132 GLU A N 1
ATOM 1022 C CA . GLU A 1 132 ? -10.445 5.711 -8.602 1 96.62 132 GLU A CA 1
ATOM 1023 C C . GLU A 1 132 ? -9.617 5.141 -9.75 1 96.62 132 GLU A C 1
ATOM 1025 O O . GLU A 1 132 ? -9.977 5.293 -10.914 1 96.62 132 GLU A O 1
ATOM 1030 N N . SER A 1 133 ? -8.484 4.488 -9.43 1 96.94 133 SER A N 1
ATOM 1031 C CA . SER A 1 133 ? -7.668 3.891 -10.484 1 96.94 133 SER A CA 1
ATOM 1032 C C . SER A 1 133 ? -8.43 2.799 -11.227 1 96.94 133 SER A C 1
ATOM 1034 O O . SER A 1 133 ? -8.336 2.691 -12.445 1 96.94 133 SER A O 1
ATOM 1036 N N . ARG A 1 134 ? -9.148 2.008 -10.516 1 97.38 134 ARG A N 1
ATOM 1037 C CA . ARG A 1 134 ? -9.961 0.965 -11.125 1 97.38 134 ARG A CA 1
ATOM 1038 C C . ARG A 1 134 ? -11.078 1.567 -11.984 1 97.38 134 ARG A C 1
ATOM 1040 O O . ARG A 1 134 ? -11.344 1.094 -13.086 1 97.38 134 ARG A O 1
ATOM 1047 N N . GLY A 1 135 ? -11.719 2.613 -11.414 1 98.31 135 GLY A N 1
ATOM 1048 C CA . GLY A 1 135 ? -12.734 3.305 -12.188 1 98.31 135 GLY A CA 1
ATOM 1049 C C . GLY A 1 135 ? -12.211 3.877 -13.492 1 98.31 135 GLY A C 1
ATOM 1050 O O . GLY A 1 135 ? -12.797 3.668 -14.555 1 98.31 135 GLY A O 1
ATOM 1051 N N . PHE A 1 136 ? -11.141 4.551 -13.398 1 98.38 136 PHE A N 1
ATOM 1052 C CA . PHE A 1 136 ? -10.5 5.133 -14.57 1 98.38 136 PHE A CA 1
ATOM 1053 C C . PHE A 1 136 ? -10.18 4.059 -15.602 1 98.38 136 PHE A C 1
ATOM 1055 O O . PHE A 1 136 ? -10.406 4.25 -16.797 1 98.38 136 PHE A O 1
ATOM 1062 N N . CYS A 1 137 ? -9.625 2.994 -15.148 1 98.25 137 CYS A N 1
ATOM 1063 C CA . CYS A 1 137 ? -9.266 1.865 -16 1 98.25 137 CYS A CA 1
ATOM 1064 C C . CYS A 1 137 ? -10.477 1.371 -16.781 1 98.25 137 CYS A C 1
ATOM 1066 O O . CYS A 1 137 ? -10.43 1.292 -18.016 1 98.25 137 CYS A O 1
ATOM 1068 N N . LEU A 1 138 ? -11.562 1.056 -16.094 1 98.56 138 LEU A N 1
ATOM 1069 C CA . LEU A 1 138 ? -12.75 0.515 -16.75 1 98.56 138 LEU A CA 1
ATOM 1070 C C . LEU A 1 138 ? -13.352 1.536 -17.703 1 98.56 138 LEU A C 1
ATOM 1072 O O . LEU A 1 138 ? -13.75 1.189 -18.812 1 98.56 138 LEU A O 1
ATOM 1076 N N . GLU A 1 139 ? -13.406 2.76 -17.312 1 98.38 139 GLU A N 1
ATOM 1077 C CA . GLU A 1 139 ? -13.945 3.822 -18.156 1 98.38 139 GLU A CA 1
ATOM 1078 C C . GLU A 1 139 ? -13.148 3.949 -19.453 1 98.38 139 GLU A C 1
ATOM 1080 O O . GLU A 1 139 ? -13.734 4.055 -20.531 1 98.38 139 GLU A O 1
ATOM 1085 N N . THR A 1 140 ? -11.867 3.961 -19.344 1 98.25 140 THR A N 1
ATOM 1086 C CA . THR A 1 140 ? -11.008 4.094 -20.5 1 98.25 140 THR A CA 1
ATOM 1087 C C . THR A 1 140 ? -11.164 2.893 -21.438 1 98.25 140 THR A C 1
ATOM 1089 O O . THR A 1 140 ? -11.234 3.049 -22.656 1 98.25 140 THR A O 1
ATOM 1092 N N . MET A 1 141 ? -11.211 1.728 -20.844 1 98.12 141 MET A N 1
ATOM 1093 C CA . MET A 1 141 ? -11.367 0.515 -21.641 1 98.12 141 MET A CA 1
ATOM 1094 C C . MET A 1 141 ? -12.695 0.527 -22.391 1 98.12 141 MET A C 1
ATOM 1096 O O . MET A 1 141 ? -12.758 0.143 -23.547 1 98.12 141 MET A O 1
ATOM 1100 N N . ILE A 1 142 ? -13.711 0.996 -21.734 1 97.88 142 ILE A N 1
ATOM 1101 C CA . ILE A 1 142 ? -15.031 1.058 -22.328 1 97.88 142 ILE A CA 1
ATOM 1102 C C . ILE A 1 142 ? -15.031 2.064 -23.484 1 97.88 142 ILE A C 1
ATOM 1104 O O . ILE A 1 142 ? -15.586 1.799 -24.547 1 97.88 142 ILE A O 1
ATOM 1108 N N . LEU A 1 143 ? -14.453 3.17 -23.297 1 95.81 143 LEU A N 1
ATOM 1109 C CA . LEU A 1 143 ? -14.43 4.262 -24.266 1 95.81 143 LEU A CA 1
ATOM 1110 C C . LEU A 1 143 ? -13.766 3.82 -25.562 1 95.81 143 LEU A C 1
ATOM 1112 O O . LEU A 1 143 ? -14.18 4.234 -26.641 1 95.81 143 LEU A O 1
ATOM 1116 N N . VAL A 1 144 ? -12.797 2.943 -25.469 1 96.44 144 VAL A N 1
ATOM 1117 C CA . VAL A 1 144 ? -12.008 2.635 -26.656 1 96.44 144 VAL A CA 1
ATOM 1118 C C . VAL A 1 144 ? -12.422 1.271 -27.219 1 96.44 144 VAL A C 1
ATOM 1120 O O . VAL A 1 144 ? -11.883 0.814 -28.219 1 96.44 144 VAL A O 1
ATOM 1123 N N . GLU A 1 145 ? -13.312 0.607 -26.516 1 96.31 145 GLU A N 1
ATOM 1124 C CA . GLU A 1 145 ? -13.727 -0.73 -26.938 1 96.31 145 GLU A CA 1
ATOM 1125 C C . GLU A 1 145 ? -14.641 -0.674 -28.156 1 96.31 145 GLU A C 1
ATOM 1127 O O . GLU A 1 145 ? -15.734 -0.107 -28.094 1 96.31 145 GLU A O 1
ATOM 1132 N N . ASP A 1 146 ? -14.281 -1.351 -29.312 1 95.75 146 ASP A N 1
ATOM 1133 C CA . ASP A 1 146 ? -15.047 -1.326 -30.562 1 95.75 146 ASP A CA 1
ATOM 1134 C C . ASP A 1 146 ? -16.047 -2.479 -30.609 1 95.75 146 ASP A C 1
ATOM 1136 O O . ASP A 1 146 ? -17.078 -2.383 -31.281 1 95.75 146 ASP A O 1
ATOM 1140 N N . ASP A 1 147 ? -15.711 -3.568 -29.938 1 95.38 147 ASP A N 1
ATOM 1141 C CA . ASP A 1 147 ? -16.609 -4.719 -29.891 1 95.38 147 ASP A CA 1
ATOM 1142 C C . ASP A 1 147 ? -17.766 -4.469 -28.922 1 95.38 147 ASP A C 1
ATOM 1144 O O . ASP A 1 147 ? -17.562 -4.395 -27.719 1 95.38 147 ASP A O 1
ATOM 1148 N N . PRO A 1 148 ? -18.984 -4.391 -29.438 1 95.62 148 PRO A N 1
ATOM 1149 C CA . PRO A 1 148 ? -20.141 -4.086 -28.578 1 95.62 148 PRO A CA 1
ATOM 1150 C C . PRO A 1 148 ? -20.344 -5.125 -27.484 1 95.62 148 PRO A C 1
ATOM 1152 O O . PRO A 1 148 ? -20.766 -4.785 -26.375 1 95.62 148 PRO A O 1
ATOM 1155 N N . ASP A 1 149 ? -20.062 -6.355 -27.766 1 96.06 149 ASP A N 1
ATOM 1156 C CA . ASP A 1 149 ? -20.25 -7.41 -26.766 1 96.06 149 ASP A CA 1
ATOM 1157 C C . ASP A 1 149 ? -19.234 -7.273 -25.641 1 96.06 149 ASP A C 1
ATOM 1159 O O . ASP A 1 149 ? -19.594 -7.449 -24.469 1 96.06 149 ASP A O 1
ATOM 1163 N N . ARG A 1 150 ? -18.062 -7.004 -26.031 1 96.12 150 ARG A N 1
ATOM 1164 C CA . ARG A 1 150 ? -17.047 -6.801 -25.016 1 96.12 150 ARG A CA 1
ATOM 1165 C C . ARG A 1 150 ? -17.328 -5.543 -24.203 1 96.12 150 ARG A C 1
ATOM 1167 O O . ARG A 1 150 ? -17.094 -5.516 -22.984 1 96.12 150 ARG A O 1
ATOM 1174 N N . ARG A 1 151 ? -17.766 -4.547 -24.859 1 97 151 ARG A N 1
ATOM 1175 C CA . ARG A 1 151 ? -18.156 -3.322 -24.172 1 97 151 ARG A CA 1
ATOM 1176 C C . ARG A 1 151 ? -19.25 -3.592 -23.141 1 97 151 ARG A C 1
ATOM 1178 O O . ARG A 1 151 ? -19.172 -3.107 -22.016 1 97 151 ARG A O 1
ATOM 1185 N N . LYS A 1 152 ? -20.219 -4.324 -23.562 1 97.25 152 LYS A N 1
ATOM 1186 C CA . LYS A 1 152 ? -21.297 -4.707 -22.641 1 97.25 152 LYS A CA 1
ATOM 1187 C C . LYS A 1 152 ? -20.75 -5.52 -21.469 1 97.25 152 LYS A C 1
ATOM 1189 O O . LYS A 1 152 ? -21.188 -5.34 -20.328 1 97.25 152 LYS A O 1
ATOM 1194 N N . ALA A 1 153 ? -19.828 -6.418 -21.766 1 97.56 153 ALA A N 1
ATOM 1195 C CA . ALA A 1 153 ? -19.219 -7.23 -20.703 1 97.56 153 ALA A CA 1
ATOM 1196 C C . ALA A 1 153 ? -18.484 -6.363 -19.688 1 97.56 153 ALA A C 1
ATOM 1198 O O . ALA A 1 153 ? -18.578 -6.598 -18.484 1 97.56 153 ALA A O 1
ATOM 1199 N N . LEU A 1 154 ? -17.781 -5.383 -20.188 1 98.25 154 LEU A N 1
ATOM 1200 C CA . LEU A 1 154 ? -17.094 -4.453 -19.312 1 98.25 154 LEU A CA 1
ATOM 1201 C C . LEU A 1 154 ? -18.078 -3.691 -18.438 1 98.25 154 LEU A C 1
ATOM 1203 O O . LEU A 1 154 ? -17.859 -3.541 -17.219 1 98.25 154 LEU A O 1
ATOM 1207 N N . MET A 1 155 ? -19.156 -3.27 -19 1 98 155 MET A N 1
ATOM 1208 C CA . MET A 1 155 ? -20.188 -2.514 -18.281 1 98 155 MET A CA 1
ATOM 1209 C C . MET A 1 155 ? -20.875 -3.381 -17.234 1 98 155 MET A C 1
ATOM 1211 O O . MET A 1 155 ? -21.391 -2.867 -16.25 1 98 155 MET A O 1
ATOM 1215 N N . ASN A 1 156 ? -20.812 -4.676 -17.438 1 97.44 156 ASN A N 1
ATOM 1216 C CA . ASN A 1 156 ? -21.562 -5.594 -16.578 1 97.44 156 ASN A CA 1
ATOM 1217 C C . ASN A 1 156 ? -20.641 -6.242 -15.539 1 97.44 156 ASN A C 1
ATOM 1219 O O . ASN A 1 156 ? -21.078 -7.133 -14.805 1 97.44 156 ASN A O 1
ATOM 1223 N N . ILE A 1 157 ? -19.375 -5.859 -15.461 1 97.88 157 ILE A N 1
ATOM 1224 C CA . ILE A 1 157 ? -18.5 -6.348 -14.398 1 97.88 157 ILE A CA 1
ATOM 1225 C C . ILE A 1 157 ? -19.141 -6.082 -13.039 1 97.88 157 ILE A C 1
ATOM 1227 O O . ILE A 1 157 ? -19.578 -4.961 -12.766 1 97.88 157 ILE A O 1
ATOM 1231 N N . PRO A 1 158 ? -19.328 -7.133 -12.211 1 97.81 158 PRO A N 1
ATOM 1232 C CA . PRO A 1 158 ? -19.938 -6.941 -10.891 1 97.81 158 PRO A CA 1
ATOM 1233 C C . PRO A 1 158 ? -19.078 -6.094 -9.953 1 97.81 158 PRO A C 1
ATOM 1235 O O . PRO A 1 158 ? -17.844 -6.223 -9.953 1 97.81 158 PRO A O 1
ATOM 1238 N N . VAL A 1 159 ? -19.703 -5.215 -9.219 1 97.88 159 VAL A N 1
ATOM 1239 C CA . VAL A 1 159 ? -19 -4.359 -8.273 1 97.88 159 VAL A CA 1
ATOM 1240 C C . VAL A 1 159 ? -19.781 -4.277 -6.965 1 97.88 159 VAL A C 1
ATOM 1242 O O . VAL A 1 159 ? -20.984 -4.594 -6.926 1 97.88 159 VAL A O 1
ATOM 1245 N N . ILE A 1 160 ? -19.141 -4.023 -5.898 1 97.69 160 ILE A N 1
ATOM 1246 C CA . ILE A 1 160 ? -19.719 -3.602 -4.629 1 97.69 160 ILE A CA 1
ATOM 1247 C C . ILE A 1 160 ? -19.516 -2.1 -4.441 1 97.69 160 ILE A C 1
ATOM 1249 O O . ILE A 1 160 ? -18.406 -1.583 -4.668 1 97.69 160 ILE A O 1
ATOM 1253 N N . ILE A 1 161 ? -20.547 -1.378 -4.117 1 98.12 161 ILE A N 1
ATOM 1254 C CA . ILE A 1 161 ? -20.5 0.074 -3.982 1 98.12 161 ILE A CA 1
ATOM 1255 C C . ILE A 1 161 ? -20.828 0.467 -2.541 1 98.12 161 ILE A C 1
ATOM 1257 O O . ILE A 1 161 ? -21.875 0.122 -2.016 1 98.12 161 ILE A O 1
ATOM 1261 N N . GLU A 1 162 ? -19.891 0.985 -1.904 1 97.94 162 GLU A N 1
ATOM 1262 C CA . GLU A 1 162 ? -20.062 1.639 -0.61 1 97.94 162 GLU A CA 1
ATOM 1263 C C . GLU A 1 162 ? -20.281 3.141 -0.775 1 97.94 162 GLU A C 1
ATOM 1265 O O . GLU A 1 162 ? -19.375 3.855 -1.232 1 97.94 162 GLU A O 1
ATOM 1270 N N . LEU A 1 163 ? -21.406 3.619 -0.333 1 97.56 163 LEU A N 1
ATOM 1271 C CA . LEU A 1 163 ? -21.859 4.969 -0.669 1 97.56 163 LEU A CA 1
ATOM 1272 C C . LEU A 1 163 ? -21.938 5.84 0.578 1 97.56 163 LEU A C 1
ATOM 1274 O O . LEU A 1 163 ? -22.75 5.578 1.474 1 97.56 163 LEU A O 1
ATOM 1278 N N . TYR A 1 164 ? -21.109 6.828 0.659 1 97.81 164 TYR A N 1
ATOM 1279 C CA . TYR A 1 164 ? -21.266 7.926 1.604 1 97.81 164 TYR A CA 1
ATOM 1280 C C . TYR A 1 164 ? -22.047 9.078 0.975 1 97.81 164 TYR A C 1
ATOM 1282 O O . TYR A 1 164 ? -21.578 9.695 0.014 1 97.81 164 TYR A O 1
ATOM 1290 N N . ASP A 1 165 ? -23.203 9.359 1.476 1 96.81 165 ASP A N 1
ATOM 1291 C CA . ASP A 1 165 ? -24.031 10.406 0.871 1 96.81 165 ASP A CA 1
ATOM 1292 C C . ASP A 1 165 ? -24.312 11.523 1.872 1 96.81 165 ASP A C 1
ATOM 1294 O O . ASP A 1 165 ? -24.688 11.258 3.018 1 96.81 165 ASP A O 1
ATOM 1298 N N . GLY A 1 166 ? -24.062 12.711 1.467 1 95 166 GLY A N 1
ATOM 1299 C CA . GLY A 1 166 ? -24.469 13.883 2.219 1 95 166 GLY A CA 1
ATOM 1300 C C . GLY A 1 166 ? -23.484 14.273 3.301 1 95 166 GLY A C 1
ATOM 1301 O O . GLY A 1 166 ? -23.766 15.156 4.117 1 95 166 GLY A O 1
ATOM 1302 N N . ILE A 1 167 ? -22.359 13.594 3.393 1 95.31 167 ILE A N 1
ATOM 1303 C CA . ILE A 1 167 ? -21.375 14.016 4.379 1 95.31 167 ILE A CA 1
ATOM 1304 C C . ILE A 1 167 ? -20.531 15.164 3.818 1 95.31 167 ILE A C 1
ATOM 1306 O O . ILE A 1 167 ? -20.469 15.352 2.602 1 95.31 167 ILE A O 1
ATOM 1310 N N . SER A 1 168 ? -19.969 15.938 4.688 1 94.06 168 SER A N 1
ATOM 1311 C CA . SER A 1 168 ? -19.188 17.094 4.25 1 94.06 168 SER A CA 1
ATOM 1312 C C . SER A 1 168 ? -17.938 16.656 3.49 1 94.06 168 SER A C 1
ATOM 1314 O O . SER A 1 168 ? -17.484 15.516 3.613 1 94.06 168 SER A O 1
ATOM 1316 N N . VAL A 1 169 ? -17.422 17.547 2.729 1 91.31 169 VAL A N 1
ATOM 1317 C CA . VAL A 1 169 ? -16.219 17.281 1.939 1 91.31 169 VAL A CA 1
ATOM 1318 C C . VAL A 1 169 ? -15.047 17.016 2.867 1 91.31 169 VAL A C 1
ATOM 1320 O O . VAL A 1 169 ? -14.195 16.172 2.572 1 91.31 169 VAL A O 1
ATOM 1323 N N . GLU A 1 170 ? -14.945 17.688 3.975 1 89.38 170 GLU A N 1
ATOM 1324 C CA . GLU A 1 170 ? -13.875 17.469 4.945 1 89.38 170 GLU A CA 1
ATOM 1325 C C . GLU A 1 170 ? -13.945 16.078 5.543 1 89.38 170 GLU A C 1
ATOM 1327 O O . GLU A 1 170 ? -12.914 15.422 5.742 1 89.38 170 GLU A O 1
ATOM 1332 N N . ARG A 1 171 ? -15.156 15.734 5.809 1 92.69 171 ARG A N 1
ATOM 1333 C CA . ARG A 1 171 ? -15.352 14.383 6.324 1 92.69 171 ARG A CA 1
ATOM 1334 C C . ARG A 1 171 ? -14.977 13.344 5.277 1 92.69 171 ARG A C 1
ATOM 1336 O O . ARG A 1 171 ? -14.367 12.32 5.605 1 92.69 171 ARG A O 1
ATOM 1343 N N . ALA A 1 172 ? -15.367 13.617 4.023 1 93.31 172 ALA A N 1
ATOM 1344 C CA . ALA A 1 172 ? -15 12.727 2.928 1 93.31 172 ALA A CA 1
ATOM 1345 C C . ALA A 1 172 ? -13.484 12.633 2.781 1 93.31 172 ALA A C 1
ATOM 1347 O O . ALA A 1 172 ? -12.938 11.547 2.588 1 93.31 172 ALA A O 1
ATOM 1348 N N . ALA A 1 173 ? -12.844 13.734 2.906 1 91.56 173 ALA A N 1
ATOM 1349 C CA . ALA A 1 173 ? -11.383 13.766 2.818 1 91.56 173 ALA A CA 1
ATOM 1350 C C . ALA A 1 173 ? -10.75 12.977 3.953 1 91.56 173 ALA A C 1
ATOM 1352 O O . ALA A 1 173 ? -9.773 12.25 3.742 1 91.56 173 ALA A O 1
ATOM 1353 N N . GLN A 1 174 ? -11.281 13.148 5.137 1 92.62 174 GLN A N 1
ATOM 1354 C CA . GLN A 1 174 ? -10.797 12.383 6.285 1 92.62 174 GLN A CA 1
ATOM 1355 C C . GLN A 1 174 ? -11.008 10.891 6.07 1 92.62 174 GLN A C 1
ATOM 1357 O O . GLN A 1 174 ? -10.125 10.086 6.391 1 92.62 174 GLN A O 1
ATOM 1362 N N . HIS A 1 175 ? -12.148 10.508 5.531 1 93.38 175 HIS A N 1
ATOM 1363 C CA . HIS A 1 175 ? -12.422 9.102 5.242 1 93.38 175 HIS A CA 1
ATOM 1364 C C . HIS A 1 175 ? -11.453 8.555 4.203 1 93.38 175 HIS A C 1
ATOM 1366 O O . HIS A 1 175 ? -10.992 7.418 4.32 1 93.38 175 HIS A O 1
ATOM 1372 N N . PHE A 1 176 ? -11.172 9.367 3.23 1 93.44 176 PHE A N 1
ATOM 1373 C CA . PHE A 1 176 ? -10.188 8.969 2.23 1 93.44 176 PHE A CA 1
ATOM 1374 C C . PHE A 1 176 ? -8.852 8.656 2.883 1 93.44 176 PHE A C 1
ATOM 1376 O O . PHE A 1 176 ? -8.258 7.609 2.627 1 93.44 176 PHE A O 1
ATOM 1383 N N . ARG A 1 177 ? -8.398 9.562 3.652 1 92.19 177 ARG A N 1
ATOM 1384 C CA . ARG A 1 177 ? -7.133 9.398 4.355 1 92.19 177 ARG A CA 1
ATOM 1385 C C . ARG A 1 177 ? -7.141 8.148 5.227 1 92.19 177 ARG A C 1
ATOM 1387 O O . ARG A 1 177 ? -6.203 7.352 5.188 1 92.19 177 ARG A O 1
ATOM 1394 N N . ASP A 1 178 ? -8.18 8.016 6 1 92.88 178 ASP A N 1
ATOM 1395 C CA . ASP A 1 178 ? -8.258 6.938 6.98 1 92.88 178 ASP A CA 1
ATOM 1396 C C . ASP A 1 178 ? -8.352 5.578 6.293 1 92.88 178 ASP A C 1
ATOM 1398 O O . ASP A 1 178 ? -7.844 4.578 6.805 1 92.88 178 ASP A O 1
ATOM 1402 N N . THR A 1 179 ? -9.031 5.531 5.195 1 92.12 179 THR A N 1
ATOM 1403 C CA . THR A 1 179 ? -9.227 4.293 4.453 1 92.12 179 THR A CA 1
ATOM 1404 C C . THR A 1 179 ? -7.93 3.859 3.77 1 92.12 179 THR A C 1
ATOM 1406 O O . THR A 1 179 ? -7.617 2.668 3.715 1 92.12 179 THR A O 1
ATOM 1409 N N . ASN A 1 180 ? -7.199 4.789 3.33 1 89.25 180 ASN A N 1
ATOM 1410 C CA . ASN A 1 180 ? -6.055 4.457 2.484 1 89.25 180 ASN A CA 1
ATOM 1411 C C . ASN A 1 180 ? -4.738 4.586 3.246 1 89.25 180 ASN A C 1
ATOM 1413 O O . ASN A 1 180 ? -3.703 4.105 2.787 1 89.25 180 ASN A O 1
ATOM 1417 N N . GLY A 1 181 ? -4.754 5.188 4.402 1 87.19 181 GLY A N 1
ATOM 1418 C CA . GLY A 1 181 ? -3.51 5.625 5.02 1 87.19 181 GLY A CA 1
ATOM 1419 C C . GLY A 1 181 ? -2.906 4.586 5.945 1 87.19 181 GLY A C 1
ATOM 1420 O O . GLY A 1 181 ? -1.733 4.684 6.312 1 87.19 181 GLY A O 1
ATOM 1421 N N . LEU A 1 182 ? -3.625 3.627 6.379 1 82.06 182 LEU A N 1
ATOM 1422 C CA . LEU A 1 182 ? -3.078 2.715 7.375 1 82.06 182 LEU A CA 1
ATOM 1423 C C . LEU A 1 182 ? -2.797 1.346 6.762 1 82.06 182 LEU A C 1
ATOM 1425 O O . LEU A 1 182 ? -2.354 0.429 7.457 1 82.06 182 LEU A O 1
ATOM 1429 N N . GLY A 1 183 ? -2.973 1.228 5.562 1 84.88 183 GLY A N 1
ATOM 1430 C CA . GLY A 1 183 ? -2.709 -0.048 4.914 1 84.88 183 GLY A CA 1
ATOM 1431 C C . GLY A 1 183 ? -1.229 -0.338 4.75 1 84.88 183 GLY A C 1
ATOM 1432 O O . GLY A 1 183 ? -0.417 0.584 4.645 1 84.88 183 GLY A O 1
ATOM 1433 N N . VAL A 1 184 ? -0.895 -1.646 4.922 1 85 184 VAL A N 1
ATOM 1434 C CA . VAL A 1 184 ? 0.463 -2.115 4.668 1 85 184 VAL A CA 1
ATOM 1435 C C . VAL A 1 184 ? 0.509 -2.877 3.346 1 85 184 VAL A C 1
ATOM 1437 O O . VAL A 1 184 ? -0.305 -3.773 3.109 1 85 184 VAL A O 1
ATOM 1440 N N . GLY A 1 185 ? 1.407 -2.518 2.51 1 83 185 GLY A N 1
ATOM 1441 C CA . GLY A 1 185 ? 1.528 -3.16 1.21 1 83 185 GLY A CA 1
ATOM 1442 C C . GLY A 1 185 ? 2.021 -4.59 1.297 1 83 185 GLY A C 1
ATOM 1443 O O . GLY A 1 185 ? 2.553 -5.008 2.328 1 83 185 GLY A O 1
ATOM 1444 N N . ILE A 1 186 ? 1.813 -5.316 0.262 1 84.31 186 ILE A N 1
ATOM 1445 C CA . ILE A 1 186 ? 2.283 -6.695 0.162 1 84.31 186 ILE A CA 1
ATOM 1446 C C . ILE A 1 186 ? 3.574 -6.742 -0.654 1 84.31 186 ILE A C 1
ATOM 1448 O O . ILE A 1 186 ? 3.732 -5.992 -1.62 1 84.31 186 ILE A O 1
ATOM 1452 N N . ASN A 1 187 ? 4.473 -7.562 -0.209 1 86.06 187 ASN A N 1
ATOM 1453 C CA . ASN A 1 187 ? 5.758 -7.605 -0.896 1 86.06 187 ASN A CA 1
ATOM 1454 C C . ASN A 1 187 ? 5.695 -8.477 -2.148 1 86.06 187 ASN A C 1
ATOM 1456 O O . ASN A 1 187 ? 4.727 -9.211 -2.352 1 86.06 187 ASN A O 1
ATOM 1460 N N . ALA A 1 188 ? 6.711 -8.406 -2.906 1 86.94 188 ALA A N 1
ATOM 1461 C CA . ALA A 1 188 ? 6.766 -9.039 -4.223 1 86.94 188 ALA A CA 1
ATOM 1462 C C . ALA A 1 188 ? 6.746 -10.562 -4.102 1 86.94 188 ALA A C 1
ATOM 1464 O O . ALA A 1 188 ? 6.133 -11.242 -4.922 1 86.94 188 ALA A O 1
ATOM 1465 N N . ALA A 1 189 ? 7.465 -11.125 -3.129 1 88.88 189 ALA A N 1
ATOM 1466 C CA . ALA A 1 189 ? 7.535 -12.578 -2.965 1 88.88 189 ALA A CA 1
ATOM 1467 C C . ALA A 1 189 ? 6.152 -13.172 -2.723 1 88.88 189 ALA A C 1
ATOM 1469 O O . ALA A 1 189 ? 5.797 -14.195 -3.305 1 88.88 189 ALA A O 1
ATOM 1470 N N . LEU A 1 190 ? 5.402 -12.492 -1.943 1 87.94 190 LEU A N 1
ATOM 1471 C CA . LEU A 1 190 ? 4.047 -12.945 -1.643 1 87.94 190 LEU A CA 1
ATOM 1472 C C . LEU A 1 190 ? 3.162 -12.867 -2.881 1 87.94 190 LEU A C 1
ATOM 1474 O O . LEU A 1 190 ? 2.369 -13.781 -3.141 1 87.94 190 LEU A O 1
ATOM 1478 N N . LEU A 1 191 ? 3.305 -11.82 -3.625 1 89.75 191 LEU A N 1
ATOM 1479 C CA . LEU A 1 191 ? 2.506 -11.625 -4.832 1 89.75 191 LEU A CA 1
ATOM 1480 C C . LEU A 1 191 ? 2.803 -12.711 -5.855 1 89.75 191 LEU A C 1
ATOM 1482 O O . LEU A 1 191 ? 1.884 -13.266 -6.469 1 89.75 191 LEU A O 1
ATOM 1486 N N . VAL A 1 192 ? 4.043 -13.016 -5.957 1 91.75 192 VAL A N 1
ATOM 1487 C CA . VAL A 1 192 ? 4.449 -14.055 -6.902 1 91.75 192 VAL A CA 1
ATOM 1488 C C . VAL A 1 192 ? 4.023 -15.422 -6.383 1 91.75 192 VAL A C 1
ATOM 1490 O O . VAL A 1 192 ? 3.445 -16.219 -7.129 1 91.75 192 VAL A O 1
ATOM 1493 N N . GLY A 1 193 ? 4.23 -15.617 -5.199 1 90.06 193 GLY A N 1
ATOM 1494 C CA . GLY A 1 193 ? 3.969 -16.906 -4.602 1 90.06 193 GLY A CA 1
ATOM 1495 C C . GLY A 1 193 ? 2.496 -17.281 -4.602 1 90.06 193 GLY A C 1
ATOM 1496 O O . GLY A 1 193 ? 2.146 -18.469 -4.641 1 90.06 193 GLY A O 1
ATOM 1497 N N . HIS A 1 194 ? 1.642 -16.312 -4.633 1 88.44 194 HIS A N 1
ATOM 1498 C CA . HIS A 1 194 ? 0.21 -16.578 -4.535 1 88.44 194 HIS A CA 1
ATOM 1499 C C . HIS A 1 194 ? -0.471 -16.406 -5.891 1 88.44 194 HIS A C 1
ATOM 1501 O O . HIS A 1 194 ? -1.701 -16.406 -5.977 1 88.44 194 HIS A O 1
ATOM 1507 N N . ASP A 1 195 ? 0.328 -16.297 -6.883 1 90.12 195 ASP A N 1
ATOM 1508 C CA . ASP A 1 195 ? -0.258 -16.219 -8.219 1 90.12 195 ASP A CA 1
ATOM 1509 C C . ASP A 1 195 ? -0.457 -17.609 -8.812 1 90.12 195 ASP A C 1
ATOM 1511 O O . ASP A 1 195 ? 0.412 -18.109 -9.531 1 90.12 195 ASP A O 1
ATOM 1515 N N . TYR A 1 196 ? -1.573 -18.172 -8.672 1 90 196 TYR A N 1
ATOM 1516 C CA . TYR A 1 196 ? -1.856 -19.547 -9.086 1 90 196 TYR A CA 1
ATOM 1517 C C . TYR A 1 196 ? -2.289 -19.594 -10.547 1 90 196 TYR A C 1
ATOM 1519 O O . TYR A 1 196 ? -2.418 -20.688 -11.125 1 90 196 TYR A O 1
ATOM 1527 N N . GLU A 1 197 ? -2.393 -18.453 -11.109 1 90 197 GLU A N 1
ATOM 1528 C CA . GLU A 1 197 ? -2.729 -18.391 -12.531 1 90 197 GLU A CA 1
ATOM 1529 C C . GLU A 1 197 ? -1.479 -18.188 -13.383 1 90 197 GLU A C 1
ATOM 1531 O O . GLU A 1 197 ? -1.546 -18.234 -14.609 1 90 197 GLU A O 1
ATOM 1536 N N . ASP A 1 198 ? -0.383 -17.984 -12.75 1 93.06 198 ASP A N 1
ATOM 1537 C CA . ASP A 1 198 ? 0.892 -17.797 -13.438 1 93.06 198 ASP A CA 1
ATOM 1538 C C . ASP A 1 198 ? 1.519 -19.141 -13.805 1 93.06 198 ASP A C 1
ATOM 1540 O O . ASP A 1 198 ? 2.012 -19.859 -12.93 1 93.06 198 ASP A O 1
ATOM 1544 N N . GLN A 1 199 ? 1.607 -19.422 -15.078 1 95.81 199 GLN A N 1
ATOM 1545 C CA . GLN A 1 199 ? 2.117 -20.703 -15.539 1 95.81 199 GLN A CA 1
ATOM 1546 C C . GLN A 1 199 ? 3.592 -20.875 -15.18 1 95.81 199 GLN A C 1
ATOM 1548 O O . GLN A 1 199 ? 4.051 -21.984 -14.93 1 95.81 199 GLN A O 1
ATOM 1553 N N . TRP A 1 200 ? 4.281 -19.734 -15.172 1 97.75 200 TRP A N 1
ATOM 1554 C CA . TRP A 1 200 ? 5.684 -19.812 -14.773 1 97.75 200 TRP A CA 1
ATOM 1555 C C . TRP A 1 200 ? 5.82 -20.234 -13.32 1 97.75 200 TRP A C 1
ATOM 1557 O O . TRP A 1 200 ? 6.66 -21.078 -12.992 1 97.75 200 TRP A O 1
ATOM 1567 N N . MET A 1 201 ? 5 -19.672 -12.453 1 96.12 201 MET A N 1
ATOM 1568 C CA . MET A 1 201 ? 5.047 -20.031 -11.039 1 96.12 201 MET A CA 1
ATOM 1569 C C . MET A 1 201 ? 4.539 -21.438 -10.812 1 96.12 201 MET A C 1
ATOM 1571 O O . MET A 1 201 ? 5.047 -22.156 -9.953 1 96.12 201 MET A O 1
ATOM 1575 N N . GLU A 1 202 ? 3.523 -21.844 -11.57 1 96.44 202 GLU A N 1
ATOM 1576 C CA . GLU A 1 202 ? 3.043 -23.219 -11.484 1 96.44 202 GLU A CA 1
ATOM 1577 C C . GLU A 1 202 ? 4.148 -24.203 -11.82 1 96.44 202 GLU A C 1
ATOM 1579 O O . GLU A 1 202 ? 4.359 -25.188 -11.094 1 96.44 202 GLU A O 1
ATOM 1584 N N . THR A 1 203 ? 4.828 -23.969 -12.906 1 98.44 203 THR A N 1
ATOM 1585 C CA . THR A 1 203 ? 5.934 -24.828 -13.32 1 98.44 203 THR A CA 1
ATOM 1586 C C . THR A 1 203 ? 7.051 -24.812 -12.281 1 98.44 203 THR A C 1
ATOM 1588 O O . THR A 1 203 ? 7.609 -25.859 -11.953 1 98.44 203 THR A O 1
ATOM 1591 N N . THR A 1 204 ? 7.309 -23.625 -11.781 1 98.44 204 THR A N 1
ATOM 1592 C CA . THR A 1 204 ? 8.344 -23.484 -10.766 1 98.44 204 THR A CA 1
ATOM 1593 C C . THR A 1 204 ? 8 -24.328 -9.531 1 98.44 204 THR A C 1
ATOM 1595 O O . THR A 1 204 ? 8.859 -25.031 -9.008 1 98.44 204 THR A O 1
ATOM 1598 N N . ARG A 1 205 ? 6.801 -24.281 -9.078 1 96.38 205 ARG A N 1
ATOM 1599 C CA . ARG A 1 205 ? 6.371 -25.062 -7.926 1 96.38 205 ARG A CA 1
ATOM 1600 C C . ARG A 1 205 ? 6.57 -26.562 -8.172 1 96.38 205 ARG A C 1
ATOM 1602 O O . ARG A 1 205 ? 7.062 -27.281 -7.297 1 96.38 205 ARG A O 1
ATOM 1609 N N . LYS A 1 206 ? 6.18 -27.016 -9.312 1 97.94 206 LYS A N 1
ATOM 1610 C CA . LYS A 1 206 ? 6.297 -28.438 -9.648 1 97.94 206 LYS A CA 1
ATOM 1611 C C . LYS A 1 206 ? 7.758 -28.875 -9.68 1 97.94 206 LYS A C 1
ATOM 1613 O O . LYS A 1 206 ? 8.109 -29.938 -9.148 1 97.94 206 LYS A O 1
ATOM 1618 N N . VAL A 1 207 ? 8.531 -28.094 -10.289 1 98.75 207 VAL A N 1
ATOM 1619 C CA . VAL A 1 207 ? 9.953 -28.406 -10.43 1 98.75 207 VAL A CA 1
ATOM 1620 C C . VAL A 1 207 ? 10.602 -28.5 -9.055 1 98.75 207 VAL A C 1
ATOM 1622 O O . VAL A 1 207 ? 11.289 -29.469 -8.75 1 98.75 207 VAL A O 1
ATOM 1625 N N . PHE A 1 208 ? 10.359 -27.562 -8.219 1 98.38 208 PHE A N 1
ATOM 1626 C CA . PHE A 1 208 ? 11.039 -27.516 -6.93 1 98.38 208 PHE A CA 1
ATOM 1627 C C . PHE A 1 208 ? 10.422 -28.516 -5.953 1 98.38 208 PHE A C 1
ATOM 1629 O O . PHE A 1 208 ? 11.102 -29 -5.043 1 98.38 208 PHE A O 1
ATOM 1636 N N . ALA A 1 209 ? 9.164 -28.812 -6.129 1 97.5 209 ALA A N 1
ATOM 1637 C CA . ALA A 1 209 ? 8.586 -29.938 -5.375 1 97.5 209 ALA A CA 1
ATOM 1638 C C . ALA A 1 209 ? 9.281 -31.25 -5.723 1 97.5 209 ALA A C 1
ATOM 1640 O O . ALA A 1 209 ? 9.578 -32.062 -4.836 1 97.5 209 ALA A O 1
ATOM 1641 N N . GLU A 1 210 ? 9.477 -31.453 -6.977 1 98.12 210 GLU A N 1
ATOM 1642 C CA . GLU A 1 210 ? 10.164 -32.656 -7.438 1 98.12 210 GLU A CA 1
ATOM 1643 C C . GLU A 1 210 ? 11.586 -32.719 -6.887 1 98.12 210 GLU A C 1
ATOM 1645 O O . GLU A 1 210 ? 12.078 -33.812 -6.57 1 98.12 210 GLU A O 1
ATOM 1650 N N . LEU A 1 211 ? 12.234 -31.609 -6.797 1 98.19 211 LEU A N 1
ATOM 1651 C CA . LEU A 1 211 ? 13.609 -31.547 -6.309 1 98.19 211 LEU A CA 1
ATOM 1652 C C . LEU A 1 211 ? 13.648 -31.578 -4.785 1 98.19 211 LEU A C 1
ATOM 1654 O O . LEU A 1 211 ? 14.727 -31.672 -4.188 1 98.19 211 LEU A O 1
ATOM 1658 N N . ASN A 1 212 ? 12.516 -31.484 -4.133 1 97.5 212 ASN A N 1
ATOM 1659 C CA . ASN A 1 212 ? 12.391 -31.438 -2.68 1 97.5 212 ASN A CA 1
ATOM 1660 C C . ASN A 1 212 ? 13.164 -30.266 -2.086 1 97.5 212 ASN A C 1
ATOM 1662 O O . ASN A 1 212 ? 13.945 -30.453 -1.15 1 97.5 212 ASN A O 1
ATOM 1666 N N . ILE A 1 213 ? 13.055 -29.125 -2.715 1 97.94 213 ILE A N 1
ATOM 1667 C CA . ILE A 1 213 ? 13.68 -27.891 -2.25 1 97.94 213 ILE A CA 1
ATOM 1668 C C . ILE A 1 213 ? 12.602 -26.875 -1.876 1 97.94 213 ILE A C 1
ATOM 1670 O O . ILE A 1 213 ? 11.766 -26.516 -2.707 1 97.94 213 ILE A O 1
ATOM 1674 N N . GLU A 1 214 ? 12.664 -26.406 -0.695 1 96.81 214 GLU A N 1
ATOM 1675 C CA . GLU A 1 214 ? 11.656 -25.484 -0.18 1 96.81 214 GLU A CA 1
ATOM 1676 C C . GLU A 1 214 ? 11.961 -24.047 -0.603 1 96.81 214 GLU A C 1
ATOM 1678 O O . GLU A 1 214 ? 13.117 -23.625 -0.597 1 96.81 214 GLU A O 1
ATOM 1683 N N . LEU A 1 215 ? 10.945 -23.328 -0.91 1 95.81 215 LEU A N 1
ATOM 1684 C CA . LEU A 1 215 ? 11.078 -21.953 -1.366 1 95.81 215 LEU A CA 1
ATOM 1685 C C . LEU A 1 215 ? 10.523 -20.984 -0.328 1 95.81 215 LEU A C 1
ATOM 1687 O O . LEU A 1 215 ? 9.625 -21.328 0.438 1 95.81 215 LEU A O 1
ATOM 1691 N N . GLU A 1 216 ? 11.148 -19.797 -0.283 1 93.88 216 GLU A N 1
ATOM 1692 C CA . GLU A 1 216 ? 10.688 -18.688 0.551 1 93.88 216 GLU A CA 1
ATOM 1693 C C . GLU A 1 216 ? 9.672 -17.812 -0.192 1 93.88 216 GLU A C 1
ATOM 1695 O O . GLU A 1 216 ? 10.023 -17.141 -1.159 1 93.88 216 GLU A O 1
ATOM 1700 N N . ASP A 1 217 ? 8.422 -17.797 0.23 1 90.12 217 ASP A N 1
ATOM 1701 C CA . ASP A 1 217 ? 7.391 -17.062 -0.498 1 90.12 217 ASP A CA 1
ATOM 1702 C C . ASP A 1 217 ? 6.785 -15.961 0.367 1 90.12 217 ASP A C 1
ATOM 1704 O O . ASP A 1 217 ? 5.785 -15.352 -0.008 1 90.12 217 ASP A O 1
ATOM 1708 N N . GLN A 1 218 ? 7.383 -15.695 1.535 1 86.81 218 GLN A N 1
ATOM 1709 C CA . GLN A 1 218 ? 6.844 -14.688 2.445 1 86.81 218 GLN A CA 1
ATOM 1710 C C . GLN A 1 218 ? 7.727 -13.445 2.473 1 86.81 218 GLN A C 1
ATOM 1712 O O . GLN A 1 218 ? 7.254 -12.344 2.766 1 86.81 218 GLN A O 1
ATOM 1717 N N . SER A 1 219 ? 8.977 -13.719 2.189 1 88.31 219 SER A N 1
ATOM 1718 C CA . SER A 1 219 ? 9.938 -12.625 2.33 1 88.31 219 SER A CA 1
ATOM 1719 C C . SER A 1 219 ? 10.789 -12.469 1.072 1 88.31 219 SER A C 1
ATOM 1721 O O . SER A 1 219 ? 10.852 -13.383 0.245 1 88.31 219 SER A O 1
ATOM 1723 N N . ARG A 1 220 ? 11.414 -11.344 1.008 1 87.62 220 ARG A N 1
ATOM 1724 C CA . ARG A 1 220 ? 12.273 -11.055 -0.135 1 87.62 220 ARG A CA 1
ATOM 1725 C C . ARG A 1 220 ? 13.609 -11.781 -0.014 1 87.62 220 ARG A C 1
ATOM 1727 O O . ARG A 1 220 ? 14.352 -11.891 -0.992 1 87.62 220 ARG A O 1
ATOM 1734 N N . GLN A 1 221 ? 13.883 -12.234 1.172 1 88.88 221 GLN A N 1
ATOM 1735 C CA . GLN A 1 221 ? 15.102 -12.977 1.458 1 88.88 221 GLN A CA 1
ATOM 1736 C C . GLN A 1 221 ? 14.812 -14.219 2.287 1 88.88 221 GLN A C 1
ATOM 1738 O O . GLN A 1 221 ? 13.844 -14.25 3.049 1 88.88 221 GLN A O 1
ATOM 1743 N N . VAL A 1 222 ? 15.633 -15.156 2.055 1 92.06 222 VAL A N 1
ATOM 1744 C CA . VAL A 1 222 ? 15.516 -16.359 2.883 1 92.06 222 VAL A CA 1
ATOM 1745 C C . VAL A 1 222 ? 16.016 -16.062 4.297 1 92.06 222 VAL A C 1
ATOM 1747 O O . VAL A 1 222 ? 17.125 -15.547 4.477 1 92.06 222 VAL A O 1
ATOM 1750 N N . LYS A 1 223 ? 15.141 -16.375 5.234 1 85.12 223 LYS A N 1
ATOM 1751 C CA . LYS A 1 223 ? 15.5 -16.141 6.629 1 85.12 223 LYS A CA 1
ATOM 1752 C C . LYS A 1 223 ? 16.594 -17.094 7.086 1 85.12 223 LYS A C 1
ATOM 1754 O O . LYS A 1 223 ? 16.672 -18.234 6.609 1 85.12 223 LYS A O 1
ATOM 1759 N N . ALA A 1 224 ? 17.438 -16.672 8.047 1 83.81 224 ALA A N 1
ATOM 1760 C CA . ALA A 1 224 ? 18.594 -17.438 8.523 1 83.81 224 ALA A CA 1
ATOM 1761 C C . ALA A 1 224 ? 18.156 -18.797 9.07 1 83.81 224 ALA A C 1
ATOM 1763 O O . ALA A 1 224 ? 18.812 -19.797 8.836 1 83.81 224 ALA A O 1
ATOM 1764 N N . ASN A 1 225 ? 17.047 -18.844 9.742 1 87.56 225 ASN A N 1
ATOM 1765 C CA . ASN A 1 225 ? 16.641 -20.078 10.406 1 87.56 225 ASN A CA 1
ATOM 1766 C C . ASN A 1 225 ? 15.562 -20.812 9.609 1 87.56 225 ASN A C 1
ATOM 1768 O O . ASN A 1 225 ? 14.953 -21.766 10.109 1 87.56 225 ASN A O 1
ATOM 1772 N N . SER A 1 226 ? 15.484 -20.453 8.398 1 90.69 226 SER A N 1
ATOM 1773 C CA . SER A 1 226 ? 14.469 -21.062 7.555 1 90.69 226 SER A CA 1
ATOM 1774 C C . SER A 1 226 ? 15 -22.312 6.852 1 90.69 226 SER A C 1
ATOM 1776 O O . SER A 1 226 ? 16.203 -22.406 6.598 1 90.69 226 SER A O 1
ATOM 1778 N N . SER A 1 227 ? 14.133 -23.219 6.613 1 93.81 227 SER A N 1
ATOM 1779 C CA . SER A 1 227 ? 14.484 -24.391 5.816 1 93.81 227 SER A CA 1
ATOM 1780 C C . SER A 1 227 ? 14.438 -24.078 4.324 1 93.81 227 SER A C 1
ATOM 1782 O O . SER A 1 227 ? 14.961 -24.844 3.508 1 93.81 227 SER A O 1
ATOM 1784 N N . ALA A 1 228 ? 13.844 -23 3.936 1 95.31 228 ALA A N 1
ATOM 1785 C CA . ALA A 1 228 ? 13.781 -22.625 2.529 1 95.31 228 ALA A CA 1
ATOM 1786 C C . ALA A 1 228 ? 15.172 -22.328 1.976 1 95.31 228 ALA A C 1
ATOM 1788 O O . ALA A 1 228 ? 16.078 -21.953 2.723 1 95.31 228 ALA A O 1
ATOM 1789 N N . VAL A 1 229 ? 15.32 -22.531 0.674 1 96.5 229 VAL A N 1
ATOM 1790 C CA . VAL A 1 229 ? 16.641 -22.438 0.05 1 96.5 229 VAL A CA 1
ATOM 1791 C C . VAL A 1 229 ? 16.703 -21.188 -0.833 1 96.5 229 VAL A C 1
ATOM 1793 O O . VAL A 1 229 ? 17.75 -20.531 -0.907 1 96.5 229 VAL A O 1
ATOM 1796 N N . LEU A 1 230 ? 15.641 -20.891 -1.527 1 95.62 230 LEU A N 1
ATOM 1797 C CA . LEU A 1 230 ? 15.531 -19.766 -2.449 1 95.62 230 LEU A CA 1
ATOM 1798 C C . LEU A 1 230 ? 14.203 -19.047 -2.277 1 95.62 230 LEU A C 1
ATOM 1800 O O . LEU A 1 230 ? 13.227 -19.641 -1.814 1 95.62 230 LEU A O 1
ATOM 1804 N N . THR A 1 231 ? 14.242 -17.797 -2.656 1 95.44 231 THR A N 1
ATOM 1805 C CA . THR A 1 231 ? 12.969 -17.094 -2.736 1 95.44 231 THR A CA 1
ATOM 1806 C C . THR A 1 231 ? 12.188 -17.547 -3.971 1 95.44 231 THR A C 1
ATOM 1808 O O . THR A 1 231 ? 12.773 -17.984 -4.957 1 95.44 231 THR A O 1
ATOM 1811 N N . VAL A 1 232 ? 10.914 -17.375 -3.951 1 96.06 232 VAL A N 1
ATOM 1812 C CA . VAL A 1 232 ? 10.07 -17.75 -5.082 1 96.06 232 VAL A CA 1
ATOM 1813 C C . VAL A 1 232 ? 10.414 -16.891 -6.297 1 96.06 232 VAL A C 1
ATOM 1815 O O . VAL A 1 232 ? 10.344 -17.359 -7.438 1 96.06 232 VAL A O 1
ATOM 1818 N N . VAL A 1 233 ? 10.789 -15.672 -6.062 1 95.31 233 VAL A N 1
ATOM 1819 C CA . VAL A 1 233 ? 11.141 -14.766 -7.156 1 95.31 233 VAL A CA 1
ATOM 1820 C C . VAL A 1 233 ? 12.391 -15.273 -7.863 1 95.31 233 VAL A C 1
ATOM 1822 O O . VAL A 1 233 ? 12.438 -15.328 -9.094 1 95.31 233 VAL A O 1
ATOM 1825 N N . ALA A 1 234 ? 13.359 -15.664 -7.098 1 95.69 234 ALA A N 1
ATOM 1826 C CA . ALA A 1 234 ? 14.602 -16.203 -7.656 1 95.69 234 ALA A CA 1
ATOM 1827 C C . ALA A 1 234 ? 14.352 -17.516 -8.375 1 95.69 234 ALA A C 1
ATOM 1829 O O . ALA A 1 234 ? 14.875 -17.734 -9.477 1 95.69 234 ALA A O 1
ATOM 1830 N N . ALA A 1 235 ? 13.602 -18.344 -7.77 1 97.81 235 ALA A N 1
ATOM 1831 C CA . ALA A 1 235 ? 13.297 -19.656 -8.344 1 97.81 235 ALA A CA 1
ATOM 1832 C C . ALA A 1 235 ? 12.562 -19.516 -9.672 1 97.81 235 ALA A C 1
ATOM 1834 O O . ALA A 1 235 ? 12.875 -20.219 -10.641 1 97.81 235 ALA A O 1
ATOM 1835 N N . ARG A 1 236 ? 11.555 -18.672 -9.672 1 97.69 236 ARG A N 1
ATOM 1836 C CA . ARG A 1 236 ? 10.805 -18.453 -10.898 1 97.69 236 ARG A CA 1
ATOM 1837 C C . ARG A 1 236 ? 11.703 -17.906 -12.008 1 97.69 236 ARG A C 1
ATOM 1839 O O . ARG A 1 236 ? 11.578 -18.297 -13.164 1 97.69 236 ARG A O 1
ATOM 1846 N N . ALA A 1 237 ? 12.562 -17.016 -11.633 1 97.19 237 ALA A N 1
ATOM 1847 C CA . ALA A 1 237 ? 13.516 -16.484 -12.602 1 97.19 237 ALA A CA 1
ATOM 1848 C C . ALA A 1 237 ? 14.43 -17.578 -13.133 1 97.19 237 ALA A C 1
ATOM 1850 O O . ALA A 1 237 ? 14.75 -17.609 -14.328 1 97.19 237 ALA A O 1
ATOM 1851 N N . MET A 1 238 ? 14.883 -18.438 -12.289 1 97.81 238 MET A N 1
ATOM 1852 C CA . MET A 1 238 ? 15.742 -19.562 -12.641 1 97.81 238 MET A CA 1
ATOM 1853 C C . MET A 1 238 ? 15.055 -20.469 -13.664 1 97.81 238 MET A C 1
ATOM 1855 O O . MET A 1 238 ? 15.656 -20.828 -14.68 1 97.81 238 MET A O 1
ATOM 1859 N N . VAL A 1 239 ? 13.875 -20.812 -13.414 1 98.75 239 VAL A N 1
ATOM 1860 C CA . VAL A 1 239 ? 13.102 -21.688 -14.281 1 98.75 239 VAL A CA 1
ATOM 1861 C C . VAL A 1 239 ? 12.812 -20.984 -15.609 1 98.75 239 VAL A C 1
ATOM 1863 O O . VAL A 1 239 ? 12.977 -21.562 -16.672 1 98.75 239 VAL A O 1
ATOM 1866 N N . ALA A 1 240 ? 12.383 -19.75 -15.531 1 98.62 240 ALA A N 1
ATOM 1867 C CA . ALA A 1 240 ? 12.086 -18.984 -16.75 1 98.62 240 ALA A CA 1
ATOM 1868 C C . ALA A 1 240 ? 13.32 -18.859 -17.625 1 98.62 240 ALA A C 1
ATOM 1870 O O . ALA A 1 240 ? 13.211 -18.875 -18.859 1 98.62 240 ALA A O 1
ATOM 1871 N N . ALA A 1 241 ? 14.438 -18.797 -17.016 1 98.62 241 ALA A N 1
ATOM 1872 C CA . ALA A 1 241 ? 15.68 -18.594 -17.766 1 98.62 241 ALA A CA 1
ATOM 1873 C C . ALA A 1 241 ? 16.047 -19.844 -18.562 1 98.62 241 ALA A C 1
ATOM 1875 O O . ALA A 1 241 ? 16.75 -19.75 -19.578 1 98.62 241 ALA A O 1
ATOM 1876 N N . ILE A 1 242 ? 15.617 -20.969 -18.141 1 98.69 242 ILE A N 1
ATOM 1877 C CA . ILE A 1 242 ? 15.859 -22.203 -18.859 1 98.69 242 ILE A CA 1
ATOM 1878 C C . ILE A 1 242 ? 15.156 -22.156 -20.219 1 98.69 242 ILE A C 1
ATOM 1880 O O . ILE A 1 242 ? 15.648 -22.719 -21.203 1 98.69 242 ILE A O 1
ATOM 1884 N N . ALA A 1 243 ? 14.039 -21.5 -20.266 1 98.56 243 ALA A N 1
ATOM 1885 C CA . ALA A 1 243 ? 13.312 -21.375 -21.531 1 98.56 243 ALA A CA 1
ATOM 1886 C C . ALA A 1 243 ? 13.742 -20.109 -22.281 1 98.56 243 ALA A C 1
ATOM 1888 O O . ALA A 1 243 ? 14.008 -20.156 -23.469 1 98.56 243 ALA A O 1
ATOM 1889 N N . ARG A 1 244 ? 13.867 -18.984 -21.594 1 97.69 244 ARG A N 1
ATOM 1890 C CA . ARG A 1 244 ? 14 -17.672 -22.203 1 97.69 244 ARG A CA 1
ATOM 1891 C C . ARG A 1 244 ? 15.469 -17.266 -22.312 1 97.69 244 ARG A C 1
ATOM 1893 O O . ARG A 1 244 ? 15.812 -16.359 -23.078 1 97.69 244 ARG A O 1
ATOM 1900 N N . GLY A 1 245 ? 16.281 -17.891 -21.594 1 97.12 245 GLY A N 1
ATOM 1901 C CA . GLY A 1 245 ? 17.641 -17.406 -21.453 1 97.12 245 GLY A CA 1
ATOM 1902 C C . GLY A 1 245 ? 17.781 -16.312 -20.406 1 97.12 245 GLY A C 1
ATOM 1903 O O . GLY A 1 245 ? 16.844 -16.062 -19.641 1 97.12 245 GLY A O 1
ATOM 1904 N N . VAL A 1 246 ? 18.906 -15.672 -20.344 1 95.69 246 VAL A N 1
ATOM 1905 C CA . VAL A 1 246 ? 19.25 -14.742 -19.281 1 95.69 246 VAL A CA 1
ATOM 1906 C C . VAL A 1 246 ? 18.344 -13.516 -19.344 1 95.69 246 VAL A C 1
ATOM 1908 O O . VAL A 1 246 ? 18.203 -12.797 -18.344 1 95.69 246 VAL A O 1
ATOM 1911 N N . SER A 1 247 ? 17.641 -13.336 -20.438 1 94.75 247 SER A N 1
ATOM 1912 C CA . SER A 1 247 ? 16.719 -12.203 -20.578 1 94.75 247 SER A CA 1
ATOM 1913 C C . SER A 1 247 ? 15.578 -12.297 -19.562 1 94.75 247 SER A C 1
ATOM 1915 O O . SER A 1 247 ? 14.891 -11.305 -19.312 1 94.75 247 SER A O 1
ATOM 1917 N N . ALA A 1 248 ? 15.422 -13.461 -18.953 1 95.31 248 ALA A N 1
ATOM 1918 C CA . ALA A 1 248 ? 14.391 -13.648 -17.938 1 95.31 248 ALA A CA 1
ATOM 1919 C C . ALA A 1 248 ? 14.602 -12.711 -16.766 1 95.31 248 ALA A C 1
ATOM 1921 O O . ALA A 1 248 ? 13.656 -12.398 -16.031 1 95.31 248 ALA A O 1
ATOM 1922 N N . VAL A 1 249 ? 15.836 -12.219 -16.562 1 92.44 249 VAL A N 1
ATOM 1923 C CA . VAL A 1 249 ? 16.188 -11.398 -15.414 1 92.44 249 VAL A CA 1
ATOM 1924 C C . VAL A 1 249 ? 15.422 -10.078 -15.461 1 92.44 249 VAL A C 1
ATOM 1926 O O . VAL A 1 249 ? 15.18 -9.461 -14.422 1 92.44 249 VAL A O 1
ATOM 1929 N N . GLN A 1 250 ? 14.961 -9.703 -16.578 1 92.56 250 GLN A N 1
ATOM 1930 C CA . GLN A 1 250 ? 14.352 -8.391 -16.75 1 92.56 250 GLN A CA 1
ATOM 1931 C C . GLN A 1 250 ? 12.961 -8.344 -16.125 1 92.56 250 GLN A C 1
ATOM 1933 O O . GLN A 1 250 ? 12.43 -7.262 -15.867 1 92.56 250 GLN A O 1
ATOM 1938 N N . PHE A 1 251 ? 12.391 -9.461 -15.891 1 92.69 251 PHE A N 1
ATOM 1939 C CA . PHE A 1 251 ? 10.992 -9.469 -15.477 1 92.69 251 PHE A CA 1
ATOM 1940 C C . PHE A 1 251 ? 10.883 -9.398 -13.953 1 92.69 251 PHE A C 1
ATOM 1942 O O . PHE A 1 251 ? 9.836 -9.031 -13.422 1 92.69 251 PHE A O 1
ATOM 1949 N N . GLY A 1 252 ? 11.953 -9.766 -13.211 1 90.94 252 GLY A N 1
ATOM 1950 C CA . GLY A 1 252 ? 11.867 -9.75 -11.758 1 90.94 252 GLY A CA 1
ATOM 1951 C C . GLY A 1 252 ? 10.609 -10.422 -11.227 1 90.94 252 GLY A C 1
ATOM 1952 O O . GLY A 1 252 ? 10.32 -11.562 -11.586 1 90.94 252 GLY A O 1
ATOM 1953 N N . ALA A 1 253 ? 9.883 -9.703 -10.391 1 91.12 253 ALA A N 1
ATOM 1954 C CA . ALA A 1 253 ? 8.633 -10.219 -9.82 1 91.12 253 ALA A CA 1
ATOM 1955 C C . ALA A 1 253 ? 7.449 -9.906 -10.727 1 91.12 253 ALA A C 1
ATOM 1957 O O . ALA A 1 253 ? 6.305 -10.234 -10.398 1 91.12 253 ALA A O 1
ATOM 1958 N N . GLY A 1 254 ? 7.664 -9.297 -11.883 1 88.88 254 GLY A N 1
ATOM 1959 C CA . GLY A 1 254 ? 6.605 -8.891 -12.797 1 88.88 254 GLY A CA 1
ATOM 1960 C C . GLY A 1 254 ? 6.109 -10.023 -13.68 1 88.88 254 GLY A C 1
ATOM 1961 O O . GLY A 1 254 ? 6.523 -11.172 -13.516 1 88.88 254 GLY A O 1
ATOM 1962 N N . THR A 1 255 ? 5.23 -9.688 -14.562 1 88.94 255 THR A N 1
ATOM 1963 C CA . THR A 1 255 ? 4.633 -10.664 -15.461 1 88.94 255 THR A CA 1
ATOM 1964 C C . THR A 1 255 ? 5.637 -11.109 -16.516 1 88.94 255 THR A C 1
ATOM 1966 O O . THR A 1 255 ? 6.277 -10.281 -17.172 1 88.94 255 THR A O 1
ATOM 1969 N N . ILE A 1 256 ? 5.723 -12.398 -16.688 1 95.06 256 ILE A N 1
ATOM 1970 C CA . ILE A 1 256 ? 6.559 -12.977 -17.734 1 95.06 256 ILE A CA 1
ATOM 1971 C C . ILE A 1 256 ? 5.688 -13.438 -18.891 1 95.06 256 ILE A C 1
ATOM 1973 O O . ILE A 1 256 ? 4.77 -14.242 -18.703 1 95.06 256 ILE A O 1
ATOM 1977 N N . PRO A 1 257 ? 6 -13.008 -20.109 1 94.06 257 PRO A N 1
ATOM 1978 C CA . PRO A 1 257 ? 5.215 -13.477 -21.266 1 94.06 257 PRO A CA 1
ATOM 1979 C C . PRO A 1 257 ? 5.289 -14.992 -21.453 1 94.06 257 PRO A C 1
ATOM 1981 O O . PRO A 1 257 ? 6.348 -15.586 -21.234 1 94.06 257 PRO A O 1
ATOM 1984 N N . THR A 1 258 ? 4.203 -15.562 -21.891 1 96 258 THR A N 1
ATOM 1985 C CA . THR A 1 258 ? 4.141 -17.016 -22.078 1 96 258 THR A CA 1
ATOM 1986 C C . THR A 1 258 ? 4.512 -17.391 -23.5 1 96 258 THR A C 1
ATOM 1988 O O . THR A 1 258 ? 4.285 -18.531 -23.922 1 96 258 THR A O 1
ATOM 1991 N N . THR A 1 259 ? 4.98 -16.422 -24.219 1 96 259 THR A N 1
ATOM 1992 C CA . THR A 1 259 ? 5.496 -16.656 -25.562 1 96 259 THR A CA 1
ATOM 1993 C C . THR A 1 259 ? 6.965 -16.25 -25.656 1 96 259 THR A C 1
ATOM 1995 O O . THR A 1 259 ? 7.402 -15.32 -24.984 1 96 259 THR A O 1
ATOM 1998 N N . ILE A 1 260 ? 7.68 -16.953 -26.344 1 95.5 260 ILE A N 1
ATOM 1999 C CA . ILE A 1 260 ? 9.055 -16.641 -26.719 1 95.5 260 ILE A CA 1
ATOM 2000 C C . ILE A 1 260 ? 9.203 -16.641 -28.234 1 95.5 260 ILE A C 1
ATOM 2002 O O . ILE A 1 260 ? 8.898 -17.641 -28.891 1 95.5 260 ILE A O 1
ATOM 2006 N N . ASP A 1 261 ? 9.594 -15.523 -28.75 1 92.88 261 ASP A N 1
ATOM 2007 C CA . ASP A 1 261 ? 9.688 -15.375 -30.203 1 92.88 261 ASP A CA 1
ATOM 2008 C C . ASP A 1 261 ? 8.359 -15.734 -30.875 1 92.88 261 ASP A C 1
ATOM 2010 O O . ASP A 1 261 ? 8.336 -16.484 -31.859 1 92.88 261 ASP A O 1
ATOM 2014 N N . LYS A 1 262 ? 7.223 -15.367 -30.375 1 90.69 262 LYS A N 1
ATOM 2015 C CA . LYS A 1 262 ? 5.863 -15.445 -30.906 1 90.69 262 LYS A CA 1
ATOM 2016 C C . LYS A 1 262 ? 5.34 -16.875 -30.859 1 90.69 262 LYS A C 1
ATOM 2018 O O . LYS A 1 262 ? 4.297 -17.188 -31.438 1 90.69 262 LYS A O 1
ATOM 2023 N N . GLU A 1 263 ? 6.113 -17.688 -30.234 1 96 263 GLU A N 1
ATOM 2024 C CA . GLU A 1 263 ? 5.664 -19.062 -30.031 1 96 263 GLU A CA 1
ATOM 2025 C C . GLU A 1 263 ? 5.328 -19.328 -28.562 1 96 263 GLU A C 1
ATOM 2027 O O . GLU A 1 263 ? 6.039 -18.875 -27.672 1 96 263 GLU A O 1
ATOM 2032 N N . PRO A 1 264 ? 4.293 -20.047 -28.344 1 96.88 264 PRO A N 1
ATOM 2033 C CA . PRO A 1 264 ? 3.945 -20.359 -26.953 1 96.88 264 PRO A CA 1
ATOM 2034 C C . PRO A 1 264 ? 4.996 -21.219 -26.266 1 96.88 264 PRO A C 1
ATOM 2036 O O . PRO A 1 264 ? 5.566 -22.125 -26.891 1 96.88 264 PRO A O 1
ATOM 2039 N N . VAL A 1 265 ? 5.234 -21 -25.047 1 98 265 VAL A N 1
ATOM 2040 C CA . VAL A 1 265 ? 6.16 -21.797 -24.25 1 98 265 VAL A CA 1
ATOM 2041 C C . VAL A 1 265 ? 5.566 -23.172 -24 1 98 265 VAL A C 1
ATOM 2043 O O . VAL A 1 265 ? 4.371 -23.312 -23.734 1 98 265 VAL A O 1
ATOM 2046 N N . ASP A 1 266 ? 6.332 -24.188 -24.203 1 98.19 266 ASP A N 1
ATOM 2047 C CA . ASP A 1 266 ? 5.941 -25.547 -23.844 1 98.19 266 ASP A CA 1
ATOM 2048 C C . ASP A 1 266 ? 6.227 -25.828 -22.359 1 98.19 266 ASP A C 1
ATOM 2050 O O . ASP A 1 266 ? 7.266 -26.406 -22.031 1 98.19 266 ASP A O 1
ATOM 2054 N N . PHE A 1 267 ? 5.316 -25.625 -21.531 1 98.38 267 PHE A N 1
ATOM 2055 C CA . PHE A 1 267 ? 5.523 -25.688 -20.094 1 98.38 267 PHE A CA 1
ATOM 2056 C C . PHE A 1 267 ? 5.684 -27.125 -19.625 1 98.38 267 PHE A C 1
ATOM 2058 O O . PHE A 1 267 ? 6.359 -27.391 -18.625 1 98.38 267 PHE A O 1
ATOM 2065 N N . LYS A 1 268 ? 5.047 -28.047 -20.281 1 97.88 268 LYS A N 1
ATOM 2066 C CA . LYS A 1 268 ? 5.246 -29.453 -19.938 1 97.88 268 LYS A CA 1
ATOM 2067 C C . LYS A 1 268 ? 6.691 -29.875 -20.172 1 97.88 268 LYS A C 1
ATOM 2069 O O . LYS A 1 268 ? 7.301 -30.531 -19.312 1 97.88 268 LYS A O 1
ATOM 2074 N N . LYS A 1 269 ? 7.113 -29.547 -21.312 1 98.25 269 LYS A N 1
ATOM 2075 C CA . LYS A 1 269 ? 8.516 -29.812 -21.609 1 98.25 269 LYS A CA 1
ATOM 2076 C C . LYS A 1 269 ? 9.438 -29.078 -20.641 1 98.25 269 LYS A C 1
ATOM 2078 O O . LYS A 1 269 ? 10.406 -29.656 -20.141 1 98.25 269 LYS A O 1
ATOM 2083 N N . LEU A 1 270 ? 9.188 -27.844 -20.406 1 98.75 270 LEU A N 1
ATOM 2084 C CA . LEU A 1 270 ? 10 -27.031 -19.5 1 98.75 270 LEU A CA 1
ATOM 2085 C C . LEU A 1 270 ? 10.086 -27.672 -18.125 1 98.75 270 LEU A C 1
ATOM 2087 O O . LEU A 1 270 ? 11.148 -27.688 -17.5 1 98.75 270 LEU A O 1
ATOM 2091 N N . GLU A 1 271 ? 8.977 -28.141 -17.625 1 98.69 271 GLU A N 1
ATOM 2092 C CA . GLU A 1 271 ? 8.93 -28.766 -16.312 1 98.69 271 GLU A CA 1
ATOM 2093 C C . GLU A 1 271 ? 9.945 -29.906 -16.219 1 98.69 271 GLU A C 1
ATOM 2095 O O . GLU A 1 271 ? 10.742 -29.969 -15.266 1 98.69 271 GLU A O 1
ATOM 2100 N N . SER A 1 272 ? 9.977 -30.75 -17.188 1 98.25 272 SER A N 1
ATOM 2101 C CA . SER A 1 272 ? 10.867 -31.906 -17.203 1 98.25 272 SER A CA 1
ATOM 2102 C C . SER A 1 272 ? 12.32 -31.469 -17.359 1 98.25 272 SER A C 1
ATOM 2104 O O . SER A 1 272 ? 13.195 -31.953 -16.625 1 98.25 272 SER A O 1
ATOM 2106 N N . VAL A 1 273 ? 12.523 -30.625 -18.266 1 98.38 273 VAL A N 1
ATOM 2107 C CA . VAL A 1 273 ? 13.867 -30.156 -18.562 1 98.38 273 VAL A CA 1
ATOM 2108 C C . VAL A 1 273 ? 14.43 -29.391 -17.359 1 98.38 273 VAL A C 1
ATOM 2110 O O . VAL A 1 273 ? 15.594 -29.578 -16.984 1 98.38 273 VAL A O 1
ATOM 2113 N N . ALA A 1 274 ? 13.641 -28.594 -16.766 1 98.81 274 ALA A N 1
ATOM 2114 C CA . ALA A 1 274 ? 14.062 -27.781 -15.633 1 98.81 274 ALA A CA 1
ATOM 2115 C C . ALA A 1 274 ? 14.414 -28.672 -14.438 1 98.81 274 ALA A C 1
ATOM 2117 O O . ALA A 1 274 ? 15.422 -28.438 -13.766 1 98.81 274 ALA A O 1
ATOM 2118 N N . ALA A 1 275 ? 13.586 -29.656 -14.164 1 98.56 275 ALA A N 1
ATOM 2119 C CA . ALA A 1 275 ? 13.875 -30.578 -13.07 1 98.56 275 ALA A CA 1
ATOM 2120 C C . ALA A 1 275 ? 15.211 -31.266 -13.281 1 98.56 275 ALA A C 1
ATOM 2122 O O . ALA A 1 275 ? 16 -31.422 -12.336 1 98.56 275 ALA A O 1
ATOM 2123 N N . ASN A 1 276 ? 15.445 -31.672 -14.484 1 97.75 276 ASN A N 1
ATOM 2124 C CA . ASN A 1 276 ? 16.688 -32.344 -14.812 1 97.75 276 ASN A CA 1
ATOM 2125 C C . ASN A 1 276 ? 17.906 -31.438 -14.648 1 97.75 276 ASN A C 1
ATOM 2127 O O . ASN A 1 276 ? 18.844 -31.75 -13.922 1 97.75 276 ASN A O 1
ATOM 2131 N N . TRP A 1 277 ? 17.844 -30.328 -15.281 1 98.38 277 TRP A N 1
ATOM 2132 C CA . TRP A 1 277 ? 18.969 -29.422 -15.266 1 98.38 277 TRP A CA 1
ATOM 2133 C C . TRP A 1 277 ? 19.203 -28.859 -13.867 1 98.38 277 TRP A C 1
ATOM 2135 O O . TRP A 1 277 ? 20.344 -28.844 -13.383 1 98.38 277 TRP A O 1
ATOM 2145 N N . LEU A 1 278 ? 18.188 -28.359 -13.219 1 98.62 278 LEU A N 1
ATOM 2146 C CA . LEU A 1 278 ? 18.359 -27.781 -11.898 1 98.62 278 LEU A CA 1
ATOM 2147 C C . LEU A 1 278 ? 18.75 -28.844 -10.875 1 98.62 278 LEU A C 1
ATOM 2149 O O . LEU A 1 278 ? 19.453 -28.547 -9.906 1 98.62 278 LEU A O 1
ATOM 2153 N N . GLY A 1 279 ? 18.203 -30.062 -11.117 1 97.94 279 GLY A N 1
ATOM 2154 C CA . GLY A 1 279 ? 18.734 -31.156 -10.305 1 97.94 279 GLY A CA 1
ATOM 2155 C C . GLY A 1 279 ? 20.234 -31.266 -10.359 1 97.94 279 GLY A C 1
ATOM 2156 O O . GLY A 1 279 ? 20.891 -31.438 -9.328 1 97.94 279 GLY A O 1
ATOM 2157 N N . HIS A 1 280 ? 20.797 -31.156 -11.531 1 96.94 280 HIS A N 1
ATOM 2158 C CA . HIS A 1 280 ? 22.25 -31.188 -11.719 1 96.94 280 HIS A CA 1
ATOM 2159 C C . HIS A 1 280 ? 22.906 -29.984 -11.039 1 96.94 280 HIS A C 1
ATOM 2161 O O . HIS A 1 280 ? 23.938 -30.141 -10.367 1 96.94 280 HIS A O 1
ATOM 2167 N N . VAL A 1 281 ? 22.328 -28.828 -11.18 1 97.69 281 VAL A N 1
ATOM 2168 C CA . VAL A 1 281 ? 22.875 -27.594 -10.617 1 97.69 281 VAL A CA 1
ATOM 2169 C C . VAL A 1 281 ? 22.969 -27.719 -9.094 1 97.69 281 VAL A C 1
ATOM 2171 O O . VAL A 1 281 ? 24.031 -27.5 -8.508 1 97.69 281 VAL A O 1
ATOM 2174 N N . PHE A 1 282 ? 21.875 -28.109 -8.438 1 97.62 282 PHE A N 1
ATOM 2175 C CA . PHE A 1 282 ? 21.812 -28.156 -6.984 1 97.62 282 PHE A CA 1
ATOM 2176 C C . PHE A 1 282 ? 22.672 -29.312 -6.449 1 97.62 282 PHE A C 1
ATOM 2178 O O . PHE A 1 282 ? 23.25 -29.203 -5.367 1 97.62 282 PHE A O 1
ATOM 2185 N N . SER A 1 283 ? 22.75 -30.375 -7.215 1 95.69 283 SER A N 1
ATOM 2186 C CA . SER A 1 283 ? 23.609 -31.469 -6.816 1 95.69 283 SER A CA 1
ATOM 2187 C C . SER A 1 283 ? 25.078 -31.078 -6.891 1 95.69 283 SER A C 1
ATOM 2189 O O . SER A 1 283 ? 25.875 -31.469 -6.039 1 95.69 283 SER A O 1
ATOM 2191 N N . THR A 1 284 ? 25.438 -30.359 -7.859 1 94.81 284 THR A N 1
ATOM 2192 C CA . THR A 1 284 ? 26.828 -29.984 -8.094 1 94.81 284 THR A CA 1
ATOM 2193 C C . THR A 1 284 ? 27.25 -28.891 -7.109 1 94.81 284 THR A C 1
ATOM 2195 O O . THR A 1 284 ? 28.328 -28.969 -6.512 1 94.81 284 THR A O 1
ATOM 2198 N N . CYS A 1 285 ? 26.438 -27.844 -6.922 1 94.25 285 CYS A N 1
ATOM 2199 C CA . CYS A 1 285 ? 26.812 -26.688 -6.098 1 94.25 285 CYS A CA 1
ATOM 2200 C C . CYS A 1 285 ? 26.469 -26.938 -4.633 1 94.25 285 CYS A C 1
ATOM 2202 O O . CYS A 1 285 ? 27.047 -26.297 -3.746 1 94.25 285 CYS A O 1
ATOM 2204 N N . GLY A 1 286 ? 25.562 -27.859 -4.387 1 95.06 286 GLY A N 1
ATOM 2205 C CA . GLY A 1 286 ? 25.016 -28.047 -3.047 1 95.06 286 GLY A CA 1
ATOM 2206 C C . GLY A 1 286 ? 23.797 -27.188 -2.771 1 95.06 286 GLY A C 1
ATOM 2207 O O . GLY A 1 286 ? 23.828 -25.969 -2.932 1 95.06 286 GLY A O 1
ATOM 2208 N N . VAL A 1 287 ? 22.766 -27.812 -2.273 1 96.44 287 VAL A N 1
ATOM 2209 C CA . VAL A 1 287 ? 21.484 -27.156 -2.057 1 96.44 287 VAL A CA 1
ATOM 2210 C C . VAL A 1 287 ? 21.656 -26.016 -1.044 1 96.44 287 VAL A C 1
ATOM 2212 O O . VAL A 1 287 ? 21.219 -24.891 -1.28 1 96.44 287 VAL A O 1
ATOM 2215 N N . THR A 1 288 ? 22.359 -26.188 0.049 1 93.81 288 THR A N 1
ATOM 2216 C CA . THR A 1 288 ? 22.484 -25.234 1.144 1 93.81 288 THR A CA 1
ATOM 2217 C C . THR A 1 288 ? 23.375 -24.062 0.74 1 93.81 288 THR A C 1
ATOM 2219 O O . THR A 1 288 ? 23.359 -23.016 1.385 1 93.81 288 THR A O 1
ATOM 2222 N N . ALA A 1 289 ? 24.125 -24.266 -0.3 1 94.69 289 ALA A N 1
ATOM 2223 C CA . ALA A 1 289 ? 25 -23.203 -0.792 1 94.69 289 ALA A CA 1
ATOM 2224 C C . ALA A 1 289 ? 24.188 -22 -1.272 1 94.69 289 ALA A C 1
ATOM 2226 O O . ALA A 1 289 ? 24.656 -20.859 -1.211 1 94.69 289 ALA A O 1
ATOM 2227 N N . PHE A 1 290 ? 22.984 -22.219 -1.627 1 95.94 290 PHE A N 1
ATOM 2228 C CA . PHE A 1 290 ? 22.156 -21.188 -2.223 1 95.94 290 PHE A CA 1
ATOM 2229 C C . PHE A 1 290 ? 21.531 -20.312 -1.145 1 95.94 290 PHE A C 1
ATOM 2231 O O . PHE A 1 290 ? 20.922 -19.281 -1.45 1 95.94 290 PHE A O 1
ATOM 2238 N N . LYS A 1 291 ? 21.625 -20.625 0.076 1 93.81 291 LYS A N 1
ATOM 2239 C CA . LYS A 1 291 ? 21.141 -19.766 1.147 1 93.81 291 LYS A CA 1
ATOM 2240 C C . LYS A 1 291 ? 22.297 -19.25 2.012 1 93.81 291 LYS A C 1
ATOM 2242 O O . LYS A 1 291 ? 22.078 -18.516 2.971 1 93.81 291 LYS A O 1
ATOM 2247 N N . ASP A 1 292 ? 23.484 -19.656 1.673 1 93.56 292 ASP A N 1
ATOM 2248 C CA . ASP A 1 292 ? 24.688 -19.234 2.4 1 93.56 292 ASP A CA 1
ATOM 2249 C C . ASP A 1 292 ? 25.062 -17.797 2.059 1 93.56 292 ASP A C 1
ATOM 2251 O O . ASP A 1 292 ? 25.438 -17.5 0.923 1 93.56 292 ASP A O 1
ATOM 2255 N N . LYS A 1 293 ? 25.078 -16.953 3.031 1 91.81 293 LYS A N 1
ATOM 2256 C CA . LYS A 1 293 ? 25.281 -15.523 2.836 1 91.81 293 LYS A CA 1
ATOM 2257 C C . LYS A 1 293 ? 26.719 -15.227 2.404 1 91.81 293 LYS A C 1
ATOM 2259 O O . LYS A 1 293 ? 27 -14.141 1.897 1 91.81 293 LYS A O 1
ATOM 2264 N N . SER A 1 294 ? 27.594 -16.125 2.6 1 94.31 294 SER A N 1
ATOM 2265 C CA . SER A 1 294 ? 29 -15.922 2.221 1 94.31 294 SER A CA 1
ATOM 2266 C C . SER A 1 294 ? 29.219 -16.281 0.755 1 94.31 294 SER A C 1
ATOM 2268 O O . SER A 1 294 ? 30.312 -16.062 0.221 1 94.31 294 SER A O 1
ATOM 2270 N N . LEU A 1 295 ? 28.219 -16.75 0.136 1 95.38 295 LEU A N 1
ATOM 2271 C CA . LEU A 1 295 ? 28.344 -17.156 -1.261 1 95.38 295 LEU A CA 1
ATOM 2272 C C . LEU A 1 295 ? 27.438 -16.297 -2.15 1 95.38 295 LEU A C 1
ATOM 2274 O O . LEU A 1 295 ? 26.359 -15.883 -1.729 1 95.38 295 LEU A O 1
ATOM 2278 N N . VAL A 1 296 ? 27.797 -16.109 -3.432 1 96.31 296 VAL A N 1
ATOM 2279 C CA . VAL A 1 296 ? 27.047 -15.297 -4.375 1 96.31 296 VAL A CA 1
ATOM 2280 C C . VAL A 1 296 ? 25.906 -16.125 -4.984 1 96.31 296 VAL A C 1
ATOM 2282 O O . VAL A 1 296 ? 25.016 -15.586 -5.641 1 96.31 296 VAL A O 1
ATOM 2285 N N . LEU A 1 297 ? 25.906 -17.438 -4.719 1 95 297 LEU A N 1
ATOM 2286 C CA . LEU A 1 297 ? 24.891 -18.328 -5.25 1 95 297 LEU A CA 1
ATOM 2287 C C . LEU A 1 297 ? 23.5 -17.891 -4.801 1 95 297 LEU A C 1
ATOM 2289 O O . LEU A 1 297 ? 22.5 -18.188 -5.473 1 95 297 LEU A O 1
ATOM 2293 N N . ARG A 1 298 ? 23.375 -17.188 -3.74 1 91.81 298 ARG A N 1
ATOM 2294 C CA . ARG A 1 298 ? 22.109 -16.734 -3.189 1 91.81 298 ARG A CA 1
ATOM 2295 C C . ARG A 1 298 ? 21.547 -15.57 -4.008 1 91.81 298 ARG A C 1
ATOM 2297 O O . ARG A 1 298 ? 20.375 -15.203 -3.855 1 91.81 298 ARG A O 1
ATOM 2304 N N . ALA A 1 299 ? 22.391 -14.984 -4.863 1 94.44 299 ALA A N 1
ATOM 2305 C CA . ALA A 1 299 ? 22.016 -13.781 -5.598 1 94.44 299 ALA A CA 1
ATOM 2306 C C . ALA A 1 299 ? 21.141 -14.125 -6.797 1 94.44 299 ALA A C 1
ATOM 2308 O O . ALA A 1 299 ? 21.438 -15.055 -7.551 1 94.44 299 ALA A O 1
ATOM 2309 N N . VAL A 1 300 ? 20.094 -13.344 -7.047 1 94.62 300 VAL A N 1
ATOM 2310 C CA . VAL A 1 300 ? 19.125 -13.57 -8.117 1 94.62 300 VAL A CA 1
ATOM 2311 C C . VAL A 1 300 ? 19.844 -13.57 -9.469 1 94.62 300 VAL A C 1
ATOM 2313 O O . VAL A 1 300 ? 19.578 -14.422 -10.32 1 94.62 300 VAL A O 1
ATOM 2316 N N . PRO A 1 301 ? 20.812 -12.68 -9.695 1 96.5 301 PRO A N 1
ATOM 2317 C CA . PRO A 1 301 ? 21.516 -12.734 -10.977 1 96.5 301 PRO A CA 1
ATOM 2318 C C . PRO A 1 301 ? 22.219 -14.07 -11.211 1 96.5 301 PRO A C 1
ATOM 2320 O O . PRO A 1 301 ? 22.25 -14.562 -12.344 1 96.5 301 PRO A O 1
ATOM 2323 N N . VAL A 1 302 ? 22.797 -14.594 -10.188 1 96.81 302 VAL A N 1
ATOM 2324 C CA . VAL A 1 302 ? 23.531 -15.844 -10.312 1 96.81 302 VAL A CA 1
ATOM 2325 C C . VAL A 1 302 ? 22.562 -17 -10.523 1 96.81 302 VAL A C 1
ATOM 2327 O O . VAL A 1 302 ? 22.75 -17.828 -11.414 1 96.81 302 VAL A O 1
ATOM 2330 N N . SER A 1 303 ? 21.469 -17.047 -9.75 1 96.44 303 SER A N 1
ATOM 2331 C CA . SER A 1 303 ? 20.469 -18.078 -9.922 1 96.44 303 SER A CA 1
ATOM 2332 C C . SER A 1 303 ? 19.875 -18.047 -11.328 1 96.44 303 SER A C 1
ATOM 2334 O O . SER A 1 303 ? 19.703 -19.094 -11.953 1 96.44 303 SER A O 1
ATOM 2336 N N . THR A 1 304 ? 19.609 -16.891 -11.781 1 97.56 304 THR A N 1
ATOM 2337 C CA . THR A 1 304 ? 19.031 -16.75 -13.117 1 97.56 304 THR A CA 1
ATOM 2338 C C . THR A 1 304 ? 20.047 -17.188 -14.18 1 97.56 304 THR A C 1
ATOM 2340 O O . THR A 1 304 ? 19.672 -17.859 -15.148 1 97.56 304 THR A O 1
ATOM 2343 N N . ALA A 1 305 ? 21.266 -16.812 -13.984 1 97.5 305 ALA A N 1
ATOM 2344 C CA . ALA A 1 305 ? 22.312 -17.203 -14.922 1 97.5 305 ALA A CA 1
ATOM 2345 C C . ALA A 1 305 ? 22.484 -18.719 -14.961 1 97.5 305 ALA A C 1
ATOM 2347 O O . ALA A 1 305 ? 22.688 -19.312 -16.031 1 97.5 305 ALA A O 1
ATOM 2348 N N . LEU A 1 306 ? 22.453 -19.297 -13.836 1 97.62 306 LEU A N 1
ATOM 2349 C CA . LEU A 1 306 ? 22.547 -20.75 -13.766 1 97.62 306 LEU A CA 1
ATOM 2350 C C . LEU A 1 306 ? 21.375 -21.406 -14.477 1 97.62 306 LEU A C 1
ATOM 2352 O O . LEU A 1 306 ? 21.531 -22.438 -15.125 1 97.62 306 LEU A O 1
ATOM 2356 N N . GLY A 1 307 ? 20.172 -20.812 -14.305 1 98.44 307 GLY A N 1
ATOM 2357 C CA . GLY A 1 307 ? 19.047 -21.266 -15.094 1 98.44 307 GLY A CA 1
ATOM 2358 C C . GLY A 1 307 ? 19.266 -21.141 -16.594 1 98.44 307 GLY A C 1
ATOM 2359 O O . GLY A 1 307 ? 19 -22.078 -17.344 1 98.44 307 GLY A O 1
ATOM 2360 N N . ALA A 1 308 ? 19.812 -20.094 -16.969 1 98.31 308 ALA A N 1
ATOM 2361 C CA . ALA A 1 308 ? 20.031 -19.781 -18.375 1 98.31 308 ALA A CA 1
ATOM 2362 C C . ALA A 1 308 ? 21.031 -20.75 -19 1 98.31 308 ALA A C 1
ATOM 2364 O O . ALA A 1 308 ? 20.953 -21.047 -20.203 1 98.31 308 ALA A O 1
ATOM 2365 N N . LEU A 1 309 ? 21.969 -21.25 -18.234 1 97.31 309 LEU A N 1
ATOM 2366 C CA . LEU A 1 309 ? 22.906 -22.25 -18.719 1 97.31 309 LEU A CA 1
ATOM 2367 C C . LEU A 1 309 ? 22.172 -23.516 -19.172 1 97.31 309 LEU A C 1
ATOM 2369 O O . LEU A 1 309 ? 22.703 -24.312 -19.938 1 97.31 309 LEU A O 1
ATOM 2373 N N . GLY A 1 310 ? 20.984 -23.688 -18.656 1 98.12 310 GLY A N 1
ATOM 2374 C CA . GLY A 1 310 ? 20.203 -24.875 -18.969 1 98.12 310 GLY A CA 1
ATOM 2375 C C . GLY A 1 310 ? 19.375 -24.719 -20.234 1 98.12 310 GLY A C 1
ATOM 2376 O O . GLY A 1 310 ? 18.703 -25.672 -20.656 1 98.12 310 GLY A O 1
ATOM 2377 N N . ARG A 1 311 ? 19.406 -23.641 -20.891 1 98.06 311 ARG A N 1
ATOM 2378 C CA . ARG A 1 311 ? 18.547 -23.344 -22.031 1 98.06 311 ARG A CA 1
ATOM 2379 C C . ARG A 1 311 ? 18.766 -24.375 -23.141 1 98.06 311 ARG A C 1
ATOM 2381 O O . ARG A 1 311 ? 17.812 -24.766 -23.812 1 98.06 311 ARG A O 1
ATOM 2388 N N . PRO A 1 312 ? 20 -24.891 -23.422 1 97.75 312 PRO A N 1
ATOM 2389 C CA . PRO A 1 312 ? 20.203 -25.906 -24.453 1 97.75 312 PRO A CA 1
ATOM 2390 C C . PRO A 1 312 ? 19.375 -27.156 -24.219 1 97.75 312 PRO A C 1
ATOM 2392 O O . PRO A 1 312 ? 19.031 -27.859 -25.172 1 97.75 312 PRO A O 1
ATOM 2395 N N . PHE A 1 313 ? 19.062 -27.438 -23.016 1 97.88 313 PHE A N 1
ATOM 2396 C CA . PHE A 1 313 ? 18.234 -28.594 -22.719 1 97.88 313 PHE A CA 1
ATOM 2397 C C . PHE A 1 313 ? 16.797 -28.359 -23.203 1 97.88 313 PHE A C 1
ATOM 2399 O O . PHE A 1 313 ? 16.109 -29.297 -23.578 1 97.88 313 PHE A O 1
ATOM 2406 N N . TYR A 1 314 ? 16.328 -27.141 -23.109 1 98.06 314 TYR A N 1
ATOM 2407 C CA . TYR A 1 314 ? 15 -26.781 -23.578 1 98.06 314 TYR A CA 1
ATOM 2408 C C . TYR A 1 314 ? 14.961 -26.719 -25.109 1 98.06 314 TYR A C 1
ATOM 2410 O O . TYR A 1 314 ? 13.992 -27.141 -25.734 1 98.06 314 TYR A O 1
ATOM 2418 N N . THR A 1 315 ? 16.078 -26.234 -25.703 1 96.69 315 THR A N 1
ATOM 2419 C CA . THR A 1 315 ? 16.109 -26.047 -27.156 1 96.69 315 THR A CA 1
ATOM 2420 C C . THR A 1 315 ? 16.547 -27.328 -27.859 1 96.69 315 THR A C 1
ATOM 2422 O O . THR A 1 315 ? 16.375 -27.469 -29.062 1 96.69 315 THR A O 1
ATOM 2425 N N . GLY A 1 316 ? 17.203 -28.203 -27.172 1 95.44 316 GLY A N 1
ATOM 2426 C CA . GLY A 1 316 ? 17.562 -29.5 -27.734 1 95.44 316 GLY A CA 1
ATOM 2427 C C . GLY A 1 316 ? 18.969 -29.516 -28.328 1 95.44 316 GLY A C 1
ATOM 2428 O O . GLY A 1 316 ? 19.328 -30.469 -29.031 1 95.44 316 GLY A O 1
ATOM 2429 N N . ASP A 1 317 ? 19.797 -28.547 -28.031 1 96.06 317 ASP A N 1
ATOM 2430 C CA . ASP A 1 317 ? 21.172 -28.484 -28.516 1 96.06 317 ASP A CA 1
ATOM 2431 C C . ASP A 1 317 ? 22.094 -29.359 -27.672 1 96.06 317 ASP A C 1
ATOM 2433 O O . ASP A 1 317 ? 22.641 -28.906 -26.672 1 96.06 317 ASP A O 1
ATOM 2437 N N . VAL A 1 318 ? 22.375 -30.516 -28.172 1 96.19 318 VAL A N 1
ATOM 2438 C CA . VAL A 1 318 ? 23.078 -31.547 -27.391 1 96.19 318 VAL A CA 1
ATOM 2439 C C . VAL A 1 318 ? 24.5 -31.078 -27.078 1 96.19 318 VAL A C 1
ATOM 2441 O O . VAL A 1 318 ? 24.969 -31.266 -25.953 1 96.19 318 VAL A O 1
ATOM 2444 N N . ASP A 1 319 ? 25.203 -30.547 -28.031 1 96.06 319 ASP A N 1
ATOM 2445 C CA . ASP A 1 319 ? 26.562 -30.062 -27.812 1 96.06 319 ASP A CA 1
ATOM 2446 C C . ASP A 1 319 ? 26.594 -29 -26.719 1 96.06 319 ASP A C 1
ATOM 2448 O O . ASP A 1 319 ? 27.469 -29.016 -25.844 1 96.06 319 ASP A O 1
ATOM 2452 N N . ALA A 1 320 ? 25.656 -28.125 -26.797 1 95.75 320 ALA A N 1
ATOM 2453 C CA . ALA A 1 320 ? 25.578 -27.047 -25.828 1 95.75 320 ALA A CA 1
ATOM 2454 C C . ALA A 1 320 ? 25.188 -27.562 -24.453 1 95.75 320 ALA A C 1
ATOM 2456 O O . ALA A 1 320 ? 25.594 -27 -23.422 1 95.75 320 ALA A O 1
ATOM 2457 N N . GLN A 1 321 ? 24.422 -28.641 -24.406 1 96.81 321 GLN A N 1
ATOM 2458 C CA . GLN A 1 321 ? 24.078 -29.281 -23.141 1 96.81 321 GLN A CA 1
ATOM 2459 C C . GLN A 1 321 ? 25.328 -29.766 -22.422 1 96.81 321 GLN A C 1
ATOM 2461 O O . GLN A 1 321 ? 25.5 -29.531 -21.219 1 96.81 321 GLN A O 1
ATOM 2466 N N . LEU A 1 322 ? 26.156 -30.391 -23.156 1 94.81 322 LEU A N 1
ATOM 2467 C CA . LEU A 1 322 ? 27.391 -30.938 -22.594 1 94.81 322 LEU A CA 1
ATOM 2468 C C . LEU A 1 322 ? 28.312 -29.812 -22.109 1 94.81 322 LEU A C 1
ATOM 2470 O O . LEU A 1 322 ? 28.938 -29.922 -21.047 1 94.81 322 LEU A O 1
ATOM 2474 N N . LYS A 1 323 ? 28.328 -28.812 -22.844 1 93.38 323 LYS A N 1
ATOM 2475 C CA . LYS A 1 323 ? 29.141 -27.672 -22.469 1 93.38 323 LYS A CA 1
ATOM 2476 C C . LYS A 1 323 ? 28.641 -27.047 -21.156 1 93.38 323 LYS A C 1
ATOM 2478 O O . LYS A 1 323 ? 29.438 -26.672 -20.297 1 93.38 323 LYS A O 1
ATOM 2483 N N . ALA A 1 324 ? 27.375 -26.938 -21.031 1 94.81 324 ALA A N 1
ATOM 2484 C CA . ALA A 1 324 ? 26.766 -26.359 -19.828 1 94.81 324 ALA A CA 1
ATOM 2485 C C . ALA A 1 324 ? 27.109 -27.203 -18.609 1 94.81 324 ALA A C 1
ATOM 2487 O O . ALA A 1 324 ? 27.469 -26.656 -17.562 1 94.81 324 ALA A O 1
ATOM 2488 N N . LYS A 1 325 ? 27 -28.484 -18.734 1 94.19 325 LYS A N 1
ATOM 2489 C CA . LYS A 1 325 ? 27.328 -29.375 -17.625 1 94.19 325 LYS A CA 1
ATOM 2490 C C . LYS A 1 325 ? 28.812 -29.266 -17.25 1 94.19 325 LYS A C 1
ATOM 2492 O O . LYS A 1 325 ? 29.156 -29.234 -16.078 1 94.19 325 LYS A O 1
ATOM 2497 N N . ALA A 1 326 ? 29.609 -29.203 -18.234 1 91.69 326 ALA A N 1
ATOM 2498 C CA . ALA A 1 326 ? 31.062 -29.109 -18 1 91.69 326 ALA A CA 1
ATOM 2499 C C . ALA A 1 326 ? 31.422 -27.797 -17.312 1 91.69 326 ALA A C 1
ATOM 2501 O O . ALA A 1 326 ? 32.312 -27.766 -16.453 1 91.69 326 ALA A O 1
ATOM 2502 N N . LEU A 1 327 ? 30.797 -26.812 -17.719 1 90.88 327 LEU A N 1
ATOM 2503 C CA . LEU A 1 327 ? 31.047 -25.5 -17.141 1 90.88 327 LEU A CA 1
ATOM 2504 C C . LEU A 1 327 ? 30.766 -25.484 -15.648 1 90.88 327 LEU A C 1
ATOM 2506 O O . LEU A 1 327 ? 31.516 -24.859 -14.875 1 90.88 327 LEU A O 1
ATOM 2510 N N . LEU A 1 328 ? 29.781 -26.141 -15.203 1 88.94 328 LEU A N 1
ATOM 2511 C CA . LEU A 1 328 ? 29.391 -26.141 -13.789 1 88.94 328 LEU A CA 1
ATOM 2512 C C . LEU A 1 328 ? 30.234 -27.125 -13 1 88.94 328 LEU A C 1
ATOM 2514 O O . LEU A 1 328 ? 30.641 -26.844 -11.875 1 88.94 328 LEU A O 1
ATOM 2518 N N . SER A 1 329 ? 30.5 -28.281 -13.547 1 83 329 SER A N 1
ATOM 2519 C CA . SER A 1 329 ? 31.156 -29.359 -12.836 1 83 329 SER A CA 1
ATOM 2520 C C . SER A 1 329 ? 32.656 -29.125 -12.75 1 83 329 SER A C 1
ATOM 2522 O O . SER A 1 329 ? 33.312 -29.562 -11.789 1 83 329 SER A O 1
ATOM 2524 N N . ASN A 1 330 ? 33.188 -28.578 -13.773 1 65.12 330 ASN A N 1
ATOM 2525 C CA . ASN A 1 330 ? 34.625 -28.484 -13.859 1 65.12 330 ASN A CA 1
ATOM 2526 C C . ASN A 1 330 ? 35.125 -27.094 -13.461 1 65.12 330 ASN A C 1
ATOM 2528 O O . ASN A 1 330 ? 36.25 -26.703 -13.797 1 65.12 330 ASN A O 1
ATOM 2532 N N . SER A 1 331 ? 34.125 -26.172 -12.867 1 66.25 331 SER A N 1
ATOM 2533 C CA . SER A 1 331 ? 34.5 -24.766 -12.984 1 66.25 331 SER A CA 1
ATOM 2534 C C . SER A 1 331 ? 35.188 -24.281 -11.727 1 66.25 331 SER A C 1
ATOM 2536 O O . SER A 1 331 ? 34.875 -24.719 -10.617 1 66.25 331 SER A O 1
ATOM 2538 N N . ASP A 1 332 ? 36.406 -23.875 -11.883 1 85.62 332 ASP A N 1
ATOM 2539 C CA . ASP A 1 332 ? 37.312 -23.078 -11.031 1 85.62 332 ASP A CA 1
ATOM 2540 C C . ASP A 1 332 ? 36.625 -21.781 -10.594 1 85.62 332 ASP A C 1
ATOM 2542 O O . ASP A 1 332 ? 37.312 -20.812 -10.289 1 85.62 332 ASP A O 1
ATOM 2546 N N . ILE A 1 333 ? 35.25 -21.953 -10.625 1 93.94 333 ILE A N 1
ATOM 2547 C CA . ILE A 1 333 ? 34.562 -20.719 -10.234 1 93.94 333 ILE A CA 1
ATOM 2548 C C . ILE A 1 333 ? 34.625 -20.578 -8.719 1 93.94 333 ILE A C 1
ATOM 2550 O O . ILE A 1 333 ? 34.281 -21.516 -7.98 1 93.94 333 ILE A O 1
ATOM 2554 N N . ASP A 1 334 ? 35.062 -19.422 -8.266 1 95.88 334 ASP A N 1
ATOM 2555 C CA . ASP A 1 334 ? 35 -19.094 -6.848 1 95.88 334 ASP A CA 1
ATOM 2556 C C . ASP A 1 334 ? 33.688 -18.422 -6.5 1 95.88 334 ASP A C 1
ATOM 2558 O O . ASP A 1 334 ? 33.5 -17.219 -6.734 1 95.88 334 ASP A O 1
ATOM 2562 N N . TRP A 1 335 ? 32.844 -19.156 -5.812 1 96.31 335 TRP A N 1
ATOM 2563 C CA . TRP A 1 335 ? 31.484 -18.688 -5.535 1 96.31 335 TRP A CA 1
ATOM 2564 C C . TRP A 1 335 ? 31.469 -17.797 -4.289 1 96.31 335 TRP A C 1
ATOM 2566 O O . TRP A 1 335 ? 30.406 -17.281 -3.908 1 96.31 335 TRP A O 1
ATOM 2576 N N . SER A 1 336 ? 32.594 -17.625 -3.631 1 96.25 336 SER A N 1
ATOM 2577 C CA . SER A 1 336 ? 32.625 -16.766 -2.447 1 96.25 336 SER A CA 1
ATOM 2578 C C . SER A 1 336 ? 32.281 -15.32 -2.797 1 96.25 336 SER A C 1
ATOM 2580 O O . SER A 1 336 ? 32.688 -14.812 -3.838 1 96.25 336 SER A O 1
ATOM 2582 N N . ALA A 1 337 ? 31.453 -14.727 -1.956 1 96.25 337 ALA A N 1
ATOM 2583 C CA . ALA A 1 337 ? 31.125 -13.312 -2.154 1 96.25 337 ALA A CA 1
ATOM 2584 C C . ALA A 1 337 ? 32.344 -12.43 -1.861 1 96.25 337 ALA A C 1
ATOM 2586 O O . ALA A 1 337 ? 32.938 -12.516 -0.785 1 96.25 337 ALA A O 1
ATOM 2587 N N . GLY A 1 338 ? 32.656 -11.656 -2.797 1 94.44 338 GLY A N 1
ATOM 2588 C CA . GLY A 1 338 ? 33.781 -10.789 -2.6 1 94.44 338 GLY A CA 1
ATOM 2589 C C . GLY A 1 338 ? 34.062 -9.891 -3.785 1 94.44 338 GLY A C 1
ATOM 2590 O O . GLY A 1 338 ? 33.25 -9.789 -4.703 1 94.44 338 GLY A O 1
ATOM 2591 N N . SER A 1 339 ? 35.219 -9.273 -3.785 1 94.12 339 SER A N 1
ATOM 2592 C CA . SER A 1 339 ? 35.562 -8.227 -4.742 1 94.12 339 SER A CA 1
ATOM 2593 C C . SER A 1 339 ? 35.625 -8.781 -6.164 1 94.12 339 SER A C 1
ATOM 2595 O O . SER A 1 339 ? 35.312 -8.062 -7.121 1 94.12 339 SER A O 1
ATOM 2597 N N . HIS A 1 340 ? 36 -10.031 -6.316 1 95.19 340 HIS A N 1
ATOM 2598 C CA . HIS A 1 340 ? 36.094 -10.609 -7.652 1 95.19 340 HIS A CA 1
ATOM 2599 C C . HIS A 1 340 ? 34.75 -10.719 -8.32 1 95.19 340 HIS A C 1
ATOM 2601 O O . HIS A 1 340 ? 34.656 -10.938 -9.531 1 95.19 340 HIS A O 1
ATOM 2607 N N . TRP A 1 341 ? 33.656 -10.547 -7.566 1 97.31 341 TRP A N 1
ATOM 2608 C CA . TRP A 1 341 ? 32.312 -10.555 -8.109 1 97.31 341 TRP A CA 1
ATOM 2609 C C . TRP A 1 341 ? 31.781 -9.133 -8.266 1 97.31 341 TRP A C 1
ATOM 2611 O O . TRP A 1 341 ? 30.641 -8.93 -8.695 1 97.31 341 TRP A O 1
ATOM 2621 N N . SER A 1 342 ? 32.531 -8.117 -7.895 1 95.19 342 SER A N 1
ATOM 2622 C CA . SER A 1 342 ? 32.094 -6.738 -7.98 1 95.19 342 SER A CA 1
ATOM 2623 C C . SER A 1 342 ? 31.812 -6.336 -9.43 1 95.19 342 SER A C 1
ATOM 2625 O O . SER A 1 342 ? 32.625 -6.57 -10.312 1 95.19 342 SER A O 1
ATOM 2627 N N . GLY A 1 343 ? 30.625 -5.719 -9.633 1 94.31 343 GLY A N 1
ATOM 2628 C CA . GLY A 1 343 ? 30.219 -5.352 -10.984 1 94.31 343 GLY A CA 1
ATOM 2629 C C . GLY A 1 343 ? 29.641 -6.512 -11.766 1 94.31 343 GLY A C 1
ATOM 2630 O O . GLY A 1 343 ? 29.188 -6.336 -12.898 1 94.31 343 GLY A O 1
ATOM 2631 N N . ILE A 1 344 ? 29.656 -7.684 -11.25 1 96.75 344 ILE A N 1
ATOM 2632 C CA . ILE A 1 344 ? 29.172 -8.891 -11.906 1 96.75 344 ILE A CA 1
ATOM 2633 C C . ILE A 1 344 ? 27.875 -9.352 -11.242 1 96.75 344 ILE A C 1
ATOM 2635 O O . ILE A 1 344 ? 26.781 -9.188 -11.797 1 96.75 344 ILE A O 1
ATOM 2639 N N . ALA A 1 345 ? 27.984 -9.766 -9.984 1 96.81 345 ALA A N 1
ATOM 2640 C CA . ALA A 1 345 ? 26.812 -10.227 -9.25 1 96.81 345 ALA A CA 1
ATOM 2641 C C . ALA A 1 345 ? 26.516 -9.32 -8.062 1 96.81 345 ALA A C 1
ATOM 2643 O O . ALA A 1 345 ? 25.656 -9.633 -7.234 1 96.81 345 ALA A O 1
ATOM 2644 N N . GLY A 1 346 ? 27.172 -8.219 -7.926 1 95.56 346 GLY A N 1
ATOM 2645 C CA . GLY A 1 346 ? 27.016 -7.285 -6.82 1 95.56 346 GLY A CA 1
ATOM 2646 C C . GLY A 1 346 ? 28.062 -6.195 -6.805 1 95.56 346 GLY A C 1
ATOM 2647 O O . GLY A 1 346 ? 28.641 -5.859 -7.848 1 95.56 346 GLY A O 1
ATOM 2648 N N . LYS A 1 347 ? 28.109 -5.566 -5.648 1 93.69 347 LYS A N 1
ATOM 2649 C CA . LYS A 1 347 ? 29.062 -4.465 -5.527 1 93.69 347 LYS A CA 1
ATOM 2650 C C . LYS A 1 347 ? 29.609 -4.375 -4.113 1 93.69 347 LYS A C 1
ATOM 2652 O O . LYS A 1 347 ? 29.016 -4.898 -3.168 1 93.69 347 LYS A O 1
ATOM 2657 N N . LEU A 1 348 ? 30.781 -3.822 -4.039 1 90.38 348 LEU A N 1
ATOM 2658 C CA . LEU A 1 348 ? 31.344 -3.494 -2.738 1 90.38 348 LEU A CA 1
ATOM 2659 C C . LEU A 1 348 ? 30.859 -2.133 -2.258 1 90.38 348 LEU A C 1
ATOM 2661 O O . LEU A 1 348 ? 30.781 -1.184 -3.041 1 90.38 348 LEU A O 1
ATOM 2665 N N . ASN A 1 349 ? 30.391 -2.084 -1.028 1 83.94 349 ASN A N 1
ATOM 2666 C CA . ASN A 1 349 ? 30.016 -0.786 -0.473 1 83.94 349 ASN A CA 1
ATOM 2667 C C . ASN A 1 349 ? 31.25 0.009 -0.04 1 83.94 349 ASN A C 1
ATOM 2669 O O . ASN A 1 349 ? 32.375 -0.498 -0.09 1 83.94 349 ASN A O 1
ATOM 2673 N N . PRO A 1 350 ? 31.047 1.227 0.359 1 76.88 350 PRO A N 1
ATOM 2674 C CA . PRO A 1 350 ? 32.188 2.053 0.74 1 76.88 350 PRO A CA 1
ATOM 2675 C C . PRO A 1 350 ? 32.938 1.493 1.944 1 76.88 350 PRO A C 1
ATOM 2677 O O . PRO A 1 350 ? 34.156 1.721 2.082 1 76.88 350 PRO A O 1
ATOM 2680 N N . ASN A 1 351 ? 32.281 0.789 2.744 1 84.19 351 ASN A N 1
ATOM 2681 C CA . ASN A 1 351 ? 32.875 0.199 3.928 1 84.19 351 ASN A CA 1
ATOM 2682 C C . ASN A 1 351 ? 33.562 -1.122 3.6 1 84.19 351 ASN A C 1
ATOM 2684 O O . ASN A 1 351 ? 34.125 -1.772 4.484 1 84.19 351 ASN A O 1
ATOM 2688 N N . GLY A 1 352 ? 33.5 -1.611 2.314 1 84.44 352 GLY A N 1
ATOM 2689 C CA . GLY A 1 352 ? 34.188 -2.814 1.874 1 84.44 352 GLY A CA 1
ATOM 2690 C C . GLY A 1 352 ? 33.312 -4.055 1.937 1 84.44 352 GLY A C 1
ATOM 2691 O O . GLY A 1 352 ? 33.781 -5.152 1.591 1 84.44 352 GLY A O 1
ATOM 2692 N N . ALA A 1 353 ? 32.156 -3.877 2.42 1 90.25 353 ALA A N 1
ATOM 2693 C CA . ALA A 1 353 ? 31.266 -5.027 2.492 1 90.25 353 ALA A CA 1
ATOM 2694 C C . ALA A 1 353 ? 30.609 -5.305 1.137 1 90.25 353 ALA A C 1
ATOM 2696 O O . ALA A 1 353 ? 30.266 -4.375 0.405 1 90.25 353 ALA A O 1
ATOM 2697 N N . PHE A 1 354 ? 30.531 -6.641 0.773 1 92.62 354 PHE A N 1
ATOM 2698 C CA . PHE A 1 354 ? 29.953 -7.031 -0.505 1 92.62 354 PHE A CA 1
ATOM 2699 C C . PHE A 1 354 ? 28.438 -7.184 -0.388 1 92.62 354 PHE A C 1
ATOM 2701 O O . PHE A 1 354 ? 27.953 -7.828 0.539 1 92.62 354 PHE A O 1
ATOM 2708 N N . SER A 1 355 ? 27.719 -6.535 -1.359 1 93.5 355 SER A N 1
ATOM 2709 C CA . SER A 1 355 ? 26.266 -6.668 -1.445 1 93.5 355 SER A CA 1
ATOM 2710 C C . SER A 1 355 ? 25.844 -7.215 -2.805 1 93.5 355 SER A C 1
ATOM 2712 O O . SER A 1 355 ? 26.328 -6.766 -3.842 1 93.5 355 SER A O 1
ATOM 2714 N N . VAL A 1 356 ? 25.016 -8.188 -2.752 1 93.38 356 VAL A N 1
ATOM 2715 C CA . VAL A 1 356 ? 24.578 -8.805 -3.994 1 93.38 356 VAL A CA 1
ATOM 2716 C C . VAL A 1 356 ? 23.672 -7.836 -4.766 1 93.38 356 VAL A C 1
ATOM 2718 O O . VAL A 1 356 ? 23 -6.996 -4.168 1 93.38 356 VAL A O 1
ATOM 2721 N N . GLY A 1 357 ? 23.734 -7.918 -6.051 1 90.81 357 GLY A N 1
ATOM 2722 C CA . GLY A 1 357 ? 22.953 -7.027 -6.902 1 90.81 357 GLY A CA 1
ATOM 2723 C C . GLY A 1 357 ? 21.609 -7.605 -7.297 1 90.81 357 GLY A C 1
ATOM 2724 O O . GLY A 1 357 ? 21.281 -8.734 -6.926 1 90.81 357 GLY A O 1
ATOM 2725 N N . SER A 1 358 ? 20.828 -6.836 -8.055 1 91 358 SER A N 1
ATOM 2726 C CA . SER A 1 358 ? 19.516 -7.27 -8.562 1 91 358 SER A CA 1
ATOM 2727 C C . SER A 1 358 ? 19.656 -7.992 -9.898 1 91 358 SER A C 1
ATOM 2729 O O . SER A 1 358 ? 20.672 -7.828 -10.594 1 91 358 SER A O 1
ATOM 2731 N N . GLY A 1 359 ? 18.672 -8.719 -10.242 1 89.69 359 GLY A N 1
ATOM 2732 C CA . GLY A 1 359 ? 18.672 -9.461 -11.492 1 89.69 359 GLY A CA 1
ATOM 2733 C C . GLY A 1 359 ? 18.781 -8.57 -12.711 1 89.69 359 GLY A C 1
ATOM 2734 O O . GLY A 1 359 ? 19.625 -8.805 -13.586 1 89.69 359 GLY A O 1
ATOM 2735 N N . LYS A 1 360 ? 18.047 -7.539 -12.727 1 89.56 360 LYS A N 1
ATOM 2736 C CA . LYS A 1 360 ? 18 -6.641 -13.875 1 89.56 360 LYS A CA 1
ATOM 2737 C C . LYS A 1 360 ? 19.344 -5.926 -14.055 1 89.56 360 LYS A C 1
ATOM 2739 O O . LYS A 1 360 ? 19.797 -5.707 -15.18 1 89.56 360 LYS A O 1
ATOM 2744 N N . GLU A 1 361 ? 20 -5.672 -12.992 1 89.06 361 GLU A N 1
ATOM 2745 C CA . GLU A 1 361 ? 21.234 -4.895 -13.023 1 89.06 361 GLU A CA 1
ATOM 2746 C C . GLU A 1 361 ? 22.422 -5.777 -13.367 1 89.06 361 GLU A C 1
ATOM 2748 O O . GLU A 1 361 ? 23.328 -5.352 -14.078 1 89.06 361 GLU A O 1
ATOM 2753 N N . ASN A 1 362 ? 22.422 -7.008 -12.906 1 94.75 362 ASN A N 1
ATOM 2754 C CA . ASN A 1 362 ? 23.656 -7.781 -12.93 1 94.75 362 ASN A CA 1
ATOM 2755 C C . ASN A 1 362 ? 23.469 -9.102 -13.664 1 94.75 362 ASN A C 1
ATOM 2757 O O . ASN A 1 362 ? 24.422 -9.875 -13.805 1 94.75 362 ASN A O 1
ATOM 2761 N N . GLY A 1 363 ? 22.266 -9.352 -14.156 1 95.62 363 GLY A N 1
ATOM 2762 C CA . GLY A 1 363 ? 22 -10.656 -14.742 1 95.62 363 GLY A CA 1
ATOM 2763 C C . GLY A 1 363 ? 22.859 -10.969 -15.945 1 95.62 363 GLY A C 1
ATOM 2764 O O . GLY A 1 363 ? 23.453 -12.047 -16.031 1 95.62 363 GLY A O 1
ATOM 2765 N N . TYR A 1 364 ? 23 -10.078 -16.844 1 96.19 364 TYR A N 1
ATOM 2766 C CA . TYR A 1 364 ? 23.75 -10.289 -18.078 1 96.19 364 TYR A CA 1
ATOM 2767 C C . TYR A 1 364 ? 25.25 -10.391 -17.781 1 96.19 364 TYR A C 1
ATOM 2769 O O . TYR A 1 364 ? 25.938 -11.242 -18.344 1 96.19 364 TYR A O 1
ATOM 2777 N N . ALA A 1 365 ? 25.703 -9.461 -16.938 1 97.06 365 ALA A N 1
ATOM 2778 C CA . ALA A 1 365 ? 27.109 -9.492 -16.562 1 97.06 365 ALA A CA 1
ATOM 2779 C C . ALA A 1 365 ? 27.484 -10.828 -15.922 1 97.06 365 ALA A C 1
ATOM 2781 O O . ALA A 1 365 ? 28.547 -11.391 -16.203 1 97.06 365 ALA A O 1
ATOM 2782 N N . THR A 1 366 ? 26.656 -11.32 -15.125 1 97.75 366 THR A N 1
ATOM 2783 C CA . THR A 1 366 ? 26.875 -12.594 -14.461 1 97.75 366 THR A CA 1
ATOM 2784 C C . THR A 1 366 ? 26.922 -13.734 -15.477 1 97.75 366 THR A C 1
ATOM 2786 O O . THR A 1 366 ? 27.812 -14.594 -15.422 1 97.75 366 THR A O 1
ATOM 2789 N N . TYR A 1 367 ? 25.953 -13.719 -16.391 1 97.62 367 TYR A N 1
ATOM 2790 C CA . TYR A 1 367 ? 25.891 -14.773 -17.391 1 97.62 367 TYR A CA 1
ATOM 2791 C C . TYR A 1 367 ? 27.141 -14.758 -18.266 1 97.62 367 TYR A C 1
ATOM 2793 O O . TYR A 1 367 ? 27.703 -15.805 -18.578 1 97.62 367 TYR A O 1
ATOM 2801 N N . ARG A 1 368 ? 27.594 -13.578 -18.641 1 97 368 ARG A N 1
ATOM 2802 C CA . ARG A 1 368 ? 28.812 -13.469 -19.438 1 97 368 ARG A CA 1
ATOM 2803 C C . ARG A 1 368 ? 30.031 -13.961 -18.672 1 97 368 ARG A C 1
ATOM 2805 O O . ARG A 1 368 ? 30.891 -14.648 -19.219 1 97 368 ARG A O 1
ATOM 2812 N N . ALA A 1 369 ? 30.062 -13.586 -17.453 1 96.44 369 ALA A N 1
ATOM 2813 C CA . ALA A 1 369 ? 31.188 -14 -16.609 1 96.44 369 ALA A CA 1
ATOM 2814 C C . ALA A 1 369 ? 31.25 -15.523 -16.5 1 96.44 369 ALA A C 1
ATOM 2816 O O . ALA A 1 369 ? 32.344 -16.094 -16.344 1 96.44 369 ALA A O 1
ATOM 2817 N N . LEU A 1 370 ? 30.156 -16.172 -16.609 1 95.62 370 LEU A N 1
ATOM 2818 C CA . LEU A 1 370 ? 30.109 -17.625 -16.516 1 95.62 370 LEU A CA 1
ATOM 2819 C C . LEU A 1 370 ? 30.469 -18.266 -17.844 1 95.62 370 LEU A C 1
ATOM 2821 O O . LEU A 1 370 ? 31.078 -19.359 -17.875 1 95.62 370 LEU A O 1
ATOM 2825 N N . THR A 1 371 ? 30.156 -17.609 -18.922 1 95.5 371 THR A N 1
ATOM 2826 C CA . THR A 1 371 ? 30.109 -18.391 -20.156 1 95.5 371 THR A CA 1
ATOM 2827 C C . THR A 1 371 ? 31.156 -17.891 -21.156 1 95.5 371 THR A C 1
ATOM 2829 O O . THR A 1 371 ? 31.516 -18.609 -22.094 1 95.5 371 THR A O 1
ATOM 2832 N N . GLU A 1 372 ? 31.562 -16.594 -20.984 1 95.38 372 GLU A N 1
ATOM 2833 C CA . GLU A 1 372 ? 32.406 -16.016 -22.031 1 95.38 372 GLU A CA 1
ATOM 2834 C C . GLU A 1 372 ? 33.844 -15.828 -21.547 1 95.38 372 GLU A C 1
ATOM 2836 O O . GLU A 1 372 ? 34.156 -14.828 -20.906 1 95.38 372 GLU A O 1
ATOM 2841 N N . PRO A 1 373 ? 34.75 -16.547 -22.094 1 92.81 373 PRO A N 1
ATOM 2842 C CA . PRO A 1 373 ? 36.156 -16.453 -21.641 1 92.81 373 PRO A CA 1
ATOM 2843 C C . PRO A 1 373 ? 36.781 -15.094 -21.938 1 92.81 373 PRO A C 1
ATOM 2845 O O . PRO A 1 373 ? 37.719 -14.68 -21.25 1 92.81 373 PRO A O 1
ATOM 2848 N N . SER A 1 374 ? 36.25 -14.367 -22.875 1 94.31 374 SER A N 1
ATOM 2849 C CA . SER A 1 374 ? 36.812 -13.07 -23.25 1 94.31 374 SER A CA 1
ATOM 2850 C C . SER A 1 374 ? 36.312 -11.977 -22.312 1 94.31 374 SER A C 1
ATOM 2852 O O . SER A 1 374 ? 36.875 -10.875 -22.281 1 94.31 374 SER A O 1
ATOM 2854 N N . ASP A 1 375 ? 35.312 -12.297 -21.531 1 94.94 375 ASP A N 1
ATOM 2855 C CA . ASP A 1 375 ? 34.781 -11.328 -20.594 1 94.94 375 ASP A CA 1
ATOM 2856 C C . ASP A 1 375 ? 35.688 -11.18 -19.375 1 94.94 375 ASP A C 1
ATOM 2858 O O . ASP A 1 375 ? 36.156 -12.18 -18.812 1 94.94 375 ASP A O 1
ATOM 2862 N N . PRO A 1 376 ? 36.062 -9.961 -19.047 1 94.94 376 PRO A N 1
ATOM 2863 C CA . PRO A 1 376 ? 36.906 -9.766 -17.859 1 94.94 376 PRO A CA 1
ATOM 2864 C C . PRO A 1 376 ? 36.344 -10.461 -16.625 1 94.94 376 PRO A C 1
ATOM 2866 O O . PRO A 1 376 ? 37.094 -10.898 -15.758 1 94.94 376 PRO A O 1
ATOM 2869 N N . GLY A 1 377 ? 35.094 -10.562 -16.531 1 95.75 377 GLY A N 1
ATOM 2870 C CA . GLY A 1 377 ? 34.469 -11.227 -15.391 1 95.75 377 GLY A CA 1
ATOM 2871 C C . GLY A 1 377 ? 34.75 -12.719 -15.336 1 95.75 377 GLY A C 1
ATOM 2872 O O . GLY A 1 377 ? 34.844 -13.305 -14.258 1 95.75 377 GLY A O 1
ATOM 2873 N N . TYR A 1 378 ? 34.844 -13.297 -16.531 1 95.62 378 TYR A N 1
ATOM 2874 C CA . TYR A 1 378 ? 35.188 -14.719 -16.625 1 95.62 378 TYR A CA 1
ATOM 2875 C C . TYR A 1 378 ? 36.469 -15.023 -15.898 1 95.62 378 TYR A C 1
ATOM 2877 O O . TYR A 1 378 ? 36.562 -15.992 -15.148 1 95.62 378 TYR A O 1
ATOM 2885 N N . LYS A 1 379 ? 37.469 -14.188 -16.078 1 94.62 379 LYS A N 1
ATOM 2886 C CA . LYS A 1 379 ? 38.781 -14.352 -15.445 1 94.62 379 LYS A CA 1
ATOM 2887 C C . LYS A 1 379 ? 38.719 -13.992 -13.969 1 94.62 379 LYS A C 1
ATOM 2889 O O . LYS A 1 379 ? 39.344 -14.656 -13.141 1 94.62 379 LYS A O 1
ATOM 2894 N N . SER A 1 380 ? 37.969 -13 -13.703 1 95.38 380 SER A N 1
ATOM 2895 C CA . SER A 1 380 ? 37.906 -12.492 -12.336 1 95.38 380 SER A CA 1
ATOM 2896 C C . SER A 1 380 ? 37.344 -13.555 -11.383 1 95.38 380 SER A C 1
ATOM 2898 O O . SER A 1 380 ? 37.938 -13.82 -10.336 1 95.38 380 SER A O 1
ATOM 2900 N N . ILE A 1 381 ? 36.281 -14.234 -11.781 1 96.25 381 ILE A N 1
ATOM 2901 C CA . ILE A 1 381 ? 35.594 -15.133 -10.852 1 96.25 381 ILE A CA 1
ATOM 2902 C C . ILE A 1 381 ? 36.344 -16.453 -10.766 1 96.25 381 ILE A C 1
ATOM 2904 O O . ILE A 1 381 ? 36.062 -17.297 -9.906 1 96.25 381 ILE A O 1
ATOM 2908 N N . ARG A 1 382 ? 37.375 -16.562 -11.602 1 95.06 382 ARG A N 1
ATOM 2909 C CA . ARG A 1 382 ? 38.219 -17.75 -11.602 1 95.06 382 ARG A CA 1
ATOM 2910 C C . ARG A 1 382 ? 39.625 -17.406 -11.102 1 95.06 382 ARG A C 1
ATOM 2912 O O . ARG A 1 382 ? 40.5 -18.266 -11.078 1 95.06 382 ARG A O 1
ATOM 2919 N N . HIS A 1 383 ? 39.844 -16.203 -10.727 1 93.69 383 HIS A N 1
ATOM 2920 C CA . HIS A 1 383 ? 41.094 -15.672 -10.258 1 93.69 383 HIS A CA 1
ATOM 2921 C C . HIS A 1 383 ? 42.219 -15.898 -11.289 1 93.69 383 HIS A C 1
ATOM 2923 O O . HIS A 1 383 ? 43.312 -16.297 -10.93 1 93.69 383 HIS A O 1
ATOM 2929 N N . ILE A 1 384 ? 41.875 -15.727 -12.469 1 87.19 384 ILE A N 1
ATOM 2930 C CA . ILE A 1 384 ? 42.844 -15.844 -13.531 1 87.19 384 ILE A CA 1
ATOM 2931 C C . ILE A 1 384 ? 43.5 -14.484 -13.773 1 87.19 384 ILE A C 1
ATOM 2933 O O . ILE A 1 384 ? 42.812 -13.484 -13.977 1 87.19 384 ILE A O 1
ATOM 2937 N N . ARG A 1 385 ? 44.812 -14.305 -13.586 1 74.44 385 ARG A N 1
ATOM 2938 C CA . ARG A 1 385 ? 45.562 -13.07 -13.766 1 74.44 385 ARG A CA 1
ATOM 2939 C C . ARG A 1 385 ? 45.938 -12.867 -15.227 1 74.44 385 ARG A C 1
ATOM 2941 O O . ARG A 1 385 ? 46.156 -13.828 -15.961 1 74.44 385 ARG A O 1
ATOM 2948 N N . ASP A 1 386 ? 45.719 -11.703 -15.859 1 65.25 386 ASP A N 1
ATOM 2949 C CA . ASP A 1 386 ? 46.25 -11.43 -17.188 1 65.25 386 ASP A CA 1
ATOM 2950 C C . ASP A 1 386 ? 47.75 -11.648 -17.266 1 65.25 386 ASP A C 1
ATOM 2952 O O . ASP A 1 386 ? 48.469 -11.32 -16.328 1 65.25 386 ASP A O 1
ATOM 2956 N N . ALA A 1 387 ? 48.188 -12.438 -18.156 1 50.84 387 ALA A N 1
ATOM 2957 C CA . ALA A 1 387 ? 49.625 -12.508 -18.438 1 50.84 387 ALA A CA 1
ATOM 2958 C C . ALA A 1 387 ? 50.219 -11.117 -18.641 1 50.84 387 ALA A C 1
ATOM 2960 O O . ALA A 1 387 ? 49.594 -10.25 -19.25 1 50.84 387 ALA A O 1
ATOM 2961 N N . GLU A 1 388 ? 51.156 -10.641 -17.875 1 43.75 388 GLU A N 1
ATOM 2962 C CA . GLU A 1 388 ? 51.938 -9.422 -18.062 1 43.75 388 GLU A CA 1
ATOM 2963 C C . GLU A 1 388 ? 52.438 -9.305 -19.5 1 43.75 388 GLU A C 1
ATOM 2965 O O . GLU A 1 388 ? 53 -10.25 -20.047 1 43.75 388 GLU A O 1
ATOM 2970 N N . VAL A 1 389 ? 52.031 -8.516 -20.375 1 35.53 389 VAL A N 1
ATOM 2971 C CA . VAL A 1 389 ? 52.844 -8.055 -21.484 1 35.53 389 VAL A CA 1
ATOM 2972 C C . VAL A 1 389 ? 54.219 -7.629 -20.953 1 35.53 389 VAL A C 1
ATOM 2974 O O . VAL A 1 389 ? 54.312 -6.715 -20.125 1 35.53 389 VAL A O 1
ATOM 2977 N N . ALA A 1 390 ? 55.281 -8.492 -20.969 1 35.84 390 ALA A N 1
ATOM 2978 C CA . ALA A 1 390 ? 56.688 -8.039 -20.922 1 35.84 390 ALA A CA 1
ATOM 2979 C C . ALA A 1 390 ? 56.938 -6.984 -22 1 35.84 390 ALA A C 1
ATOM 2981 O O . ALA A 1 390 ? 56.688 -7.215 -23.188 1 35.84 390 ALA A O 1
ATOM 2982 N N . ALA A 1 391 ? 56.969 -5.797 -21.609 1 35.06 391 ALA A N 1
ATOM 2983 C CA . ALA A 1 391 ? 57.781 -4.82 -22.344 1 35.06 391 ALA A CA 1
ATOM 2984 C C . ALA A 1 391 ? 59.062 -5.465 -22.891 1 35.06 391 ALA A C 1
ATOM 2986 O O . ALA A 1 391 ? 59.938 -5.891 -22.141 1 35.06 391 ALA A O 1
ATOM 2987 N N . SER A 1 392 ? 58.938 -6.164 -24.031 1 22.48 392 SER A N 1
ATOM 2988 C CA . SER A 1 392 ? 60.125 -6.004 -24.844 1 22.48 392 SER A CA 1
ATOM 2989 C C . SER A 1 392 ? 60.219 -4.598 -25.422 1 22.48 392 SER A C 1
ATOM 2991 O O . SER A 1 392 ? 59.188 -4.035 -25.844 1 22.48 392 SER A O 1
ATOM 2993 N N . MET B 1 1 ? -26.391 -28.156 16.906 1 55.28 1 MET B N 1
ATOM 2994 C CA . MET B 1 1 ? -26.188 -26.75 17.281 1 55.28 1 MET B CA 1
ATOM 2995 C C . MET B 1 1 ? -27.031 -25.828 16.406 1 55.28 1 MET B C 1
ATOM 2997 O O . MET B 1 1 ? -27.266 -26.125 15.227 1 55.28 1 MET B O 1
ATOM 3001 N N . LEU B 1 2 ? -27.703 -24.891 16.953 1 74.62 2 LEU B N 1
ATOM 3002 C CA . LEU B 1 2 ? -28.672 -24.062 16.266 1 74.62 2 LEU B CA 1
ATOM 3003 C C . LEU B 1 2 ? -27.984 -23.156 15.25 1 74.62 2 LEU B C 1
ATOM 3005 O O . LEU B 1 2 ? -27.031 -22.453 15.586 1 74.62 2 LEU B O 1
ATOM 3009 N N . LYS B 1 3 ? -28.359 -23.344 13.953 1 86.12 3 LYS B N 1
ATOM 3010 C CA . LYS B 1 3 ? -27.844 -22.531 12.859 1 86.12 3 LYS B CA 1
ATOM 3011 C C . LYS B 1 3 ? -28.266 -21.062 13.016 1 86.12 3 LYS B C 1
ATOM 3013 O O . LYS B 1 3 ? -29.359 -20.781 13.523 1 86.12 3 LYS B O 1
ATOM 3018 N N . THR B 1 4 ? -27.328 -20.156 12.773 1 90.06 4 THR B N 1
ATOM 3019 C CA . THR B 1 4 ? -27.609 -18.734 12.836 1 90.06 4 THR B CA 1
ATOM 3020 C C . THR B 1 4 ? -28 -18.188 11.469 1 90.06 4 THR B C 1
ATOM 3022 O O . THR B 1 4 ? -27.688 -18.797 10.445 1 90.06 4 THR B O 1
ATOM 3025 N N . ILE B 1 5 ? -28.734 -17.125 11.516 1 91.62 5 ILE B N 1
ATOM 3026 C CA . ILE B 1 5 ? -29.234 -16.531 10.273 1 91.62 5 ILE B CA 1
ATOM 3027 C C . ILE B 1 5 ? -28.359 -15.344 9.875 1 91.62 5 ILE B C 1
ATOM 3029 O O . ILE B 1 5 ? -27.984 -14.531 10.719 1 91.62 5 ILE B O 1
ATOM 3033 N N . ILE B 1 6 ? -28.016 -15.32 8.602 1 91.31 6 ILE B N 1
ATOM 3034 C CA . ILE B 1 6 ? -27.266 -14.219 8 1 91.31 6 ILE B CA 1
ATOM 3035 C C . ILE B 1 6 ? -28.078 -13.609 6.8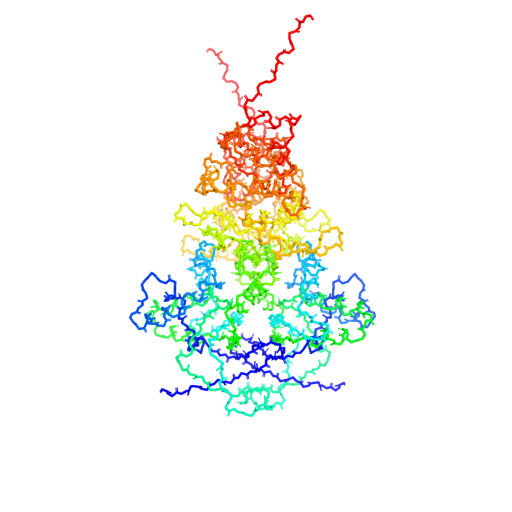59 1 91.31 6 ILE B C 1
ATOM 3037 O O . ILE B 1 6 ? -28.609 -14.328 6.008 1 91.31 6 ILE B O 1
ATOM 3041 N N . GLN B 1 7 ? -28.266 -12.352 6.898 1 91.19 7 GLN B N 1
ATOM 3042 C CA . GLN B 1 7 ? -28.844 -11.625 5.773 1 91.19 7 GLN B CA 1
ATOM 3043 C C . GLN B 1 7 ? -27.75 -10.906 4.969 1 91.19 7 GLN B C 1
ATOM 3045 O O . GLN B 1 7 ? -27 -10.109 5.516 1 91.19 7 GLN B O 1
ATOM 3050 N N . ALA B 1 8 ? -27.625 -11.266 3.701 1 93.19 8 ALA B N 1
ATOM 3051 C CA . ALA B 1 8 ? -26.562 -10.703 2.871 1 93.19 8 ALA B CA 1
ATOM 3052 C C . ALA B 1 8 ? -27.016 -10.547 1.426 1 93.19 8 ALA B C 1
ATOM 3054 O O . ALA B 1 8 ? -27.984 -11.172 1.004 1 93.19 8 ALA B O 1
ATOM 3055 N N . MET B 1 9 ? -26.422 -9.625 0.758 1 92.94 9 MET B N 1
ATOM 3056 C CA . MET B 1 9 ? -26.656 -9.422 -0.669 1 92.94 9 MET B CA 1
ATOM 3057 C C . MET B 1 9 ? -25.609 -10.141 -1.501 1 92.94 9 MET B C 1
ATOM 3059 O O . MET B 1 9 ? -24.406 -9.867 -1.37 1 92.94 9 MET B O 1
ATOM 3063 N N . PRO B 1 10 ? -26.047 -11.055 -2.34 1 92.38 10 PRO B N 1
ATOM 3064 C CA . PRO B 1 10 ? -25.062 -11.688 -3.223 1 92.38 10 PRO B CA 1
ATOM 3065 C C . PRO B 1 10 ? -24.578 -10.758 -4.328 1 92.38 10 PRO B C 1
ATOM 3067 O O . PRO B 1 10 ? -25.359 -9.977 -4.871 1 92.38 10 PRO B O 1
ATOM 3070 N N . ALA B 1 11 ? -23.297 -10.766 -4.586 1 92.75 11 ALA B N 1
ATOM 3071 C CA . ALA B 1 11 ? -22.734 -10.062 -5.734 1 92.75 11 ALA B CA 1
ATOM 3072 C C . ALA B 1 11 ? -22.781 -10.93 -6.992 1 92.75 11 ALA B C 1
ATOM 3074 O O . ALA B 1 11 ? -23.016 -12.133 -6.91 1 92.75 11 ALA B O 1
ATOM 3075 N N . GLY B 1 12 ? -22.656 -10.266 -8.094 1 87.44 12 GLY B N 1
ATOM 3076 C CA . GLY B 1 12 ? -22.578 -11.008 -9.344 1 87.44 12 GLY B CA 1
ATOM 3077 C C . GLY B 1 12 ? -21.188 -11.555 -9.625 1 87.44 12 GLY B C 1
ATOM 3078 O O . GLY B 1 12 ? -20.234 -11.195 -8.945 1 87.44 12 GLY B O 1
ATOM 3079 N N . GLY B 1 13 ? -21.125 -12.508 -10.602 1 84.38 13 GLY B N 1
ATOM 3080 C CA . GLY B 1 13 ? -19.844 -13.055 -11.031 1 84.38 13 GLY B CA 1
ATOM 3081 C C . GLY B 1 13 ? -19.625 -14.484 -10.578 1 84.38 13 GLY B C 1
ATOM 3082 O O . GLY B 1 13 ? -20.453 -15.055 -9.867 1 84.38 13 GLY B O 1
ATOM 3083 N N . THR B 1 14 ? -18.484 -15.008 -11.031 1 85.94 14 THR B N 1
ATOM 3084 C CA . THR B 1 14 ? -18.094 -16.359 -10.656 1 85.94 14 THR B CA 1
ATOM 3085 C C . THR B 1 14 ? -17.453 -16.375 -9.273 1 85.94 14 THR B C 1
ATOM 3087 O O . THR B 1 14 ? -16.578 -15.57 -8.969 1 85.94 14 THR B O 1
ATOM 3090 N N . ASP B 1 15 ? -17.953 -17.359 -8.398 1 88.81 15 ASP B N 1
ATOM 3091 C CA . ASP B 1 15 ? -17.406 -17.453 -7.043 1 88.81 15 ASP B CA 1
ATOM 3092 C C . ASP B 1 15 ? -17.516 -16.109 -6.32 1 88.81 15 ASP B C 1
ATOM 3094 O O . ASP B 1 15 ? -16.547 -15.648 -5.707 1 88.81 15 ASP B O 1
ATOM 3098 N N . ALA B 1 16 ? -18.688 -15.516 -6.484 1 92.06 16 ALA B N 1
ATOM 3099 C CA . ALA B 1 16 ? -18.891 -14.156 -5.996 1 92.06 16 ALA B CA 1
ATOM 3100 C C . ALA B 1 16 ? -19.172 -14.148 -4.496 1 92.06 16 ALA B C 1
ATOM 3102 O O . ALA B 1 16 ? -19.656 -15.133 -3.943 1 92.06 16 ALA B O 1
ATOM 3103 N N . PRO B 1 17 ? -18.891 -13.07 -3.918 1 96.56 17 PRO B N 1
ATOM 3104 C CA . PRO B 1 17 ? -19.109 -12.969 -2.475 1 96.56 17 PRO B CA 1
ATOM 3105 C C . PRO B 1 17 ? -20.531 -12.523 -2.129 1 96.56 17 PRO B C 1
ATOM 3107 O O . PRO B 1 17 ? -21.297 -12.109 -3.014 1 96.56 17 PRO B O 1
ATOM 3110 N N . LYS B 1 18 ? -20.875 -12.734 -0.908 1 95.88 18 LYS B N 1
ATOM 3111 C CA . LYS B 1 18 ? -22.047 -12.133 -0.267 1 95.88 18 LYS B CA 1
ATOM 3112 C C . LYS B 1 18 ? -21.625 -10.984 0.649 1 95.88 18 LYS B C 1
ATOM 3114 O O . LYS B 1 18 ? -20.625 -11.07 1.348 1 95.88 18 LYS B O 1
ATOM 3119 N N . ILE B 1 19 ? -22.422 -9.914 0.614 1 96.44 19 ILE B N 1
ATOM 3120 C CA . ILE B 1 19 ? -22.031 -8.742 1.393 1 96.44 19 ILE B CA 1
ATOM 3121 C C . ILE B 1 19 ? -23.094 -8.477 2.471 1 96.44 19 ILE B C 1
ATOM 3123 O O . ILE B 1 19 ? -24.281 -8.609 2.223 1 96.44 19 ILE B O 1
ATOM 3127 N N . MET B 1 20 ? -22.656 -8.148 3.611 1 95.62 20 MET B N 1
ATOM 3128 C CA . MET B 1 20 ? -23.562 -7.82 4.703 1 95.62 20 MET B CA 1
ATOM 3129 C C . MET B 1 20 ? -22.984 -6.715 5.582 1 95.62 20 MET B C 1
ATOM 3131 O O . MET B 1 20 ? -21.781 -6.496 5.586 1 95.62 20 MET B O 1
ATOM 3135 N N . THR B 1 21 ? -23.875 -5.98 6.207 1 96.06 21 THR B N 1
ATOM 3136 C CA . THR B 1 21 ? -23.484 -5.035 7.246 1 96.06 21 THR B CA 1
ATOM 3137 C C . THR B 1 21 ? -23.703 -5.633 8.633 1 96.06 21 THR B C 1
ATOM 3139 O O . THR B 1 21 ? -24.609 -6.434 8.828 1 96.06 21 THR B O 1
ATOM 3142 N N . GLY B 1 22 ? -22.812 -5.34 9.539 1 95.94 22 GLY B N 1
ATOM 3143 C CA . GLY B 1 22 ? -22.922 -5.812 10.906 1 95.94 22 GLY B CA 1
ATOM 3144 C C . GLY B 1 22 ? -21.969 -5.129 11.852 1 95.94 22 GLY B C 1
ATOM 3145 O O . GLY B 1 22 ? -21.625 -3.955 11.672 1 95.94 22 GLY B O 1
ATOM 3146 N N . THR B 1 23 ? -21.734 -5.801 12.906 1 97.5 23 THR B N 1
ATOM 3147 C CA . THR B 1 23 ? -20.781 -5.344 13.906 1 97.5 23 THR B CA 1
ATOM 3148 C C . THR B 1 23 ? -19.609 -6.301 14.008 1 97.5 23 THR B C 1
ATOM 3150 O O . THR B 1 23 ? -19.594 -7.348 13.352 1 97.5 23 THR B O 1
ATOM 3153 N N . PHE B 1 24 ? -18.625 -5.898 14.773 1 98.25 24 PHE B N 1
ATOM 3154 C CA . PHE B 1 24 ? -17.484 -6.777 14.969 1 98.25 24 PHE B CA 1
ATOM 3155 C C . PHE B 1 24 ? -17.906 -8.094 15.602 1 98.25 24 PHE B C 1
ATOM 3157 O O . PHE B 1 24 ? -17.297 -9.141 15.352 1 98.25 24 PHE B O 1
ATOM 3164 N N . THR B 1 25 ? -18.953 -8.086 16.422 1 97.81 25 THR B N 1
ATOM 3165 C CA . THR B 1 25 ? -19.531 -9.305 16.984 1 97.81 25 THR B CA 1
ATOM 3166 C C . THR B 1 25 ? -19.922 -10.273 15.867 1 97.81 25 THR B C 1
ATOM 3168 O O . THR B 1 25 ? -19.641 -11.469 15.953 1 97.81 25 THR B O 1
ATOM 3171 N N . ASP B 1 26 ? -20.547 -9.758 14.883 1 97.25 26 ASP B N 1
ATOM 3172 C CA . ASP B 1 26 ? -20.969 -10.578 13.75 1 97.25 26 ASP B CA 1
ATOM 3173 C C . ASP B 1 26 ? -19.75 -11.172 13.031 1 97.25 26 ASP B C 1
ATOM 3175 O O . ASP B 1 26 ? -19.766 -12.336 12.625 1 97.25 26 ASP B O 1
ATOM 3179 N N . LEU B 1 27 ? -18.719 -10.336 12.812 1 98 27 LEU B N 1
ATOM 3180 C CA . LEU B 1 27 ? -17.5 -10.781 12.156 1 98 27 LEU B CA 1
ATOM 3181 C C . LEU B 1 27 ? -16.812 -11.891 12.961 1 98 27 LEU B C 1
ATOM 3183 O O . LEU B 1 27 ? -16.359 -12.883 12.391 1 98 27 LEU B O 1
ATOM 3187 N N . ARG B 1 28 ? -16.844 -11.781 14.273 1 96.31 28 ARG B N 1
ATOM 3188 C CA . ARG B 1 28 ? -16.219 -12.75 15.164 1 96.31 28 ARG B CA 1
ATOM 3189 C C . ARG B 1 28 ? -16.953 -14.094 15.109 1 96.31 28 ARG B C 1
ATOM 3191 O O . ARG B 1 28 ? -16.328 -15.141 15.312 1 96.31 28 ARG B O 1
ATOM 3198 N N . ALA B 1 29 ? -18.141 -14.039 14.852 1 96.5 29 ALA B N 1
ATOM 3199 C CA . ALA B 1 29 ? -18.938 -15.266 14.789 1 96.5 29 ALA B CA 1
ATOM 3200 C C . ALA B 1 29 ? -18.609 -16.062 13.523 1 96.5 29 ALA B C 1
ATOM 3202 O O . ALA B 1 29 ? -18.953 -17.234 13.43 1 96.5 29 ALA B O 1
ATOM 3203 N N . LEU B 1 30 ? -17.922 -15.461 12.586 1 97.31 30 LEU B N 1
ATOM 3204 C CA . LEU B 1 30 ? -17.719 -16.094 11.289 1 97.31 30 LEU B CA 1
ATOM 3205 C C . LEU B 1 30 ? -16.25 -16.516 11.125 1 97.31 30 LEU B C 1
ATOM 3207 O O . LEU B 1 30 ? -15.914 -17.219 10.172 1 97.31 30 LEU B O 1
ATOM 3211 N N . THR B 1 31 ? -15.375 -16.094 12.008 1 97.81 31 THR B N 1
ATOM 3212 C CA . THR B 1 31 ? -13.945 -16.297 11.773 1 97.81 31 THR B CA 1
ATOM 3213 C C . THR B 1 31 ? -13.273 -16.859 13.023 1 97.81 31 THR B C 1
ATOM 3215 O O . THR B 1 31 ? -13.695 -16.562 14.148 1 97.81 31 THR B O 1
ATOM 3218 N N . VAL B 1 32 ? -12.281 -17.688 12.82 1 97.75 32 VAL B N 1
ATOM 3219 C CA . VAL B 1 32 ? -11.367 -18 13.914 1 97.75 32 VAL B CA 1
ATOM 3220 C C . VAL B 1 32 ? -10.555 -16.766 14.281 1 97.75 32 VAL B C 1
ATOM 3222 O O . VAL B 1 32 ? -10 -16.094 13.406 1 97.75 32 VAL B O 1
ATOM 3225 N N . PRO B 1 33 ? -10.5 -16.438 15.57 1 97.56 33 PRO B N 1
ATOM 3226 C CA . PRO B 1 33 ? -9.734 -15.242 15.938 1 97.56 33 PRO B CA 1
ATOM 3227 C C . PRO B 1 33 ? -8.289 -15.281 15.438 1 97.56 33 PRO B C 1
ATOM 3229 O O . PRO B 1 33 ? -7.621 -16.312 15.57 1 97.56 33 PRO B O 1
ATOM 3232 N N . VAL B 1 34 ? -7.891 -14.148 14.859 1 98 34 VAL B N 1
ATOM 3233 C CA . VAL B 1 34 ? -6.527 -14.047 14.352 1 98 34 VAL B CA 1
ATOM 3234 C C . VAL B 1 34 ? -5.531 -14.273 15.492 1 98 34 VAL B C 1
ATOM 3236 O O . VAL B 1 34 ? -4.477 -14.883 15.289 1 98 34 VAL B O 1
ATOM 3239 N N . THR B 1 35 ? -5.859 -13.781 16.719 1 97.31 35 THR B N 1
ATOM 3240 C CA . THR B 1 35 ? -4.992 -13.914 17.875 1 97.31 35 THR B CA 1
ATOM 3241 C C . THR B 1 35 ? -4.73 -15.383 18.203 1 97.31 35 THR B C 1
ATOM 3243 O O . THR B 1 35 ? -3.654 -15.734 18.672 1 97.31 35 THR B O 1
ATOM 3246 N N . GLU B 1 36 ? -5.688 -16.234 17.922 1 97.5 36 GLU B N 1
ATOM 3247 C CA . GLU B 1 36 ? -5.535 -17.672 18.125 1 97.5 36 GLU B CA 1
ATOM 3248 C C . GLU B 1 36 ? -4.75 -18.297 16.984 1 97.5 36 GLU B C 1
ATOM 3250 O O . GLU B 1 36 ? -3.936 -19.203 17.203 1 97.5 36 GLU B O 1
ATOM 3255 N N . LEU B 1 37 ? -5.02 -17.844 15.805 1 97 37 LEU B N 1
ATOM 3256 C CA . LEU B 1 37 ? -4.406 -18.422 14.617 1 97 37 LEU B CA 1
ATOM 3257 C C . LEU B 1 37 ? -2.904 -18.156 14.594 1 97 37 LEU B C 1
ATOM 3259 O O . LEU B 1 37 ? -2.133 -18.953 14.062 1 97 37 LEU B O 1
ATOM 3263 N N . VAL B 1 38 ? -2.492 -17 15.109 1 95.5 38 VAL B N 1
ATOM 3264 C CA . VAL B 1 38 ? -1.087 -16.625 15 1 95.5 38 VAL B CA 1
ATOM 3265 C C . VAL B 1 38 ? -0.354 -16.969 16.297 1 95.5 38 VAL B C 1
ATOM 3267 O O . VAL B 1 38 ? 0.869 -16.828 16.375 1 95.5 38 VAL B O 1
ATOM 3270 N N . ALA B 1 39 ? -1.079 -17.391 17.312 1 94.5 39 ALA B N 1
ATOM 3271 C CA . ALA B 1 39 ? -0.462 -17.734 18.594 1 94.5 39 ALA B CA 1
ATOM 3272 C C . ALA B 1 39 ? 0.372 -19 18.469 1 94.5 39 ALA B C 1
ATOM 3274 O O . ALA B 1 39 ? 0.026 -19.922 17.719 1 94.5 39 ALA B O 1
ATOM 3275 N N . LYS B 1 40 ? 1.437 -19.094 19.203 1 90.75 40 LYS B N 1
ATOM 3276 C CA . LYS B 1 40 ? 2.219 -20.328 19.266 1 90.75 40 LYS B CA 1
ATOM 3277 C C . LYS B 1 40 ? 1.376 -21.484 19.781 1 90.75 40 LYS B C 1
ATOM 3279 O O . LYS B 1 40 ? 1.409 -22.578 19.219 1 90.75 40 LYS B O 1
ATOM 3284 N N . LYS B 1 41 ? 0.64 -21.203 20.906 1 93.12 41 LYS B N 1
ATOM 3285 C CA . LYS B 1 41 ? -0.291 -22.172 21.484 1 93.12 41 LYS B CA 1
ATOM 3286 C C . LYS B 1 41 ? -1.691 -21.578 21.609 1 93.12 41 LYS B C 1
ATOM 3288 O O . LYS B 1 41 ? -1.943 -20.75 22.484 1 93.12 41 LYS B O 1
ATOM 3293 N N . PRO B 1 42 ? -2.555 -22.062 20.75 1 94.25 42 PRO B N 1
ATOM 3294 C CA . PRO B 1 42 ? -3.922 -21.547 20.875 1 94.25 42 PRO B CA 1
ATOM 3295 C C . PRO B 1 42 ? -4.59 -21.984 22.172 1 94.25 42 PRO B C 1
ATOM 3297 O O . PRO B 1 42 ? -4.168 -22.953 22.797 1 94.25 42 PRO B O 1
ATOM 3300 N N . SER B 1 43 ? -5.59 -21.25 22.609 1 93.56 43 SER B N 1
ATOM 3301 C CA . SER B 1 43 ? -6.355 -21.641 23.797 1 93.56 43 SER B CA 1
ATOM 3302 C C . SER B 1 43 ? -7.055 -22.984 23.578 1 93.56 43 SER B C 1
ATOM 3304 O O . SER B 1 43 ? -7.316 -23.375 22.438 1 93.56 43 SER B O 1
ATOM 3306 N N . PRO B 1 44 ? -7.355 -23.641 24.672 1 93.56 44 PRO B N 1
ATOM 3307 C CA . PRO B 1 44 ? -8.023 -24.938 24.562 1 93.56 44 PRO B CA 1
ATOM 3308 C C . PRO B 1 44 ? -9.344 -24.859 23.781 1 93.56 44 PRO B C 1
ATOM 3310 O O . PRO B 1 44 ? -9.68 -25.766 23.031 1 93.56 44 PRO B O 1
ATOM 3313 N N . THR B 1 45 ? -9.992 -23.75 23.938 1 91.62 45 THR B N 1
ATOM 3314 C CA . THR B 1 45 ? -11.281 -23.547 23.297 1 91.62 45 THR B CA 1
ATOM 3315 C C . THR B 1 45 ? -11.133 -23.578 21.781 1 91.62 45 THR B C 1
ATOM 3317 O O . THR B 1 45 ? -12.016 -24.062 21.062 1 91.62 45 THR B O 1
ATOM 3320 N N . TYR B 1 46 ? -9.992 -23.094 21.219 1 93.81 46 TYR B N 1
ATOM 3321 C CA . TYR B 1 46 ? -9.844 -22.922 19.781 1 93.81 46 TYR B CA 1
ATOM 3322 C C . TYR B 1 46 ? -8.844 -23.922 19.219 1 93.81 46 TYR B C 1
ATOM 3324 O O . TYR B 1 46 ? -8.617 -23.969 18 1 93.81 46 TYR B O 1
ATOM 3332 N N . GLN B 1 47 ? -8.305 -24.797 20.047 1 93.94 47 GLN B N 1
ATOM 3333 C CA . GLN B 1 47 ? -7.219 -25.688 19.641 1 93.94 47 GLN B CA 1
ATOM 3334 C C . GLN B 1 47 ? -7.609 -26.5 18.406 1 93.94 47 GLN B C 1
ATOM 3336 O O . GLN B 1 47 ? -6.891 -26.516 17.406 1 93.94 47 GLN B O 1
ATOM 3341 N N . HIS B 1 48 ? -8.719 -27.188 18.469 1 93.81 48 HIS B N 1
ATOM 3342 C CA . HIS B 1 48 ? -9.125 -28.078 17.375 1 93.81 48 HIS B CA 1
ATOM 3343 C C . HIS B 1 48 ? -9.367 -27.281 16.094 1 93.81 48 HIS B C 1
ATOM 3345 O O . HIS B 1 48 ? -8.93 -27.688 15.016 1 93.81 48 HIS B O 1
ATOM 3351 N N . VAL B 1 49 ? -10.055 -26.156 16.219 1 94.69 49 VAL B N 1
ATOM 3352 C CA . VAL B 1 49 ? -10.406 -25.375 15.039 1 94.69 49 VAL B CA 1
ATOM 3353 C C . VAL B 1 49 ? -9.148 -24.75 14.43 1 94.69 49 VAL B C 1
ATOM 3355 O O . VAL B 1 49 ? -9.023 -24.656 13.211 1 94.69 49 VAL B O 1
ATOM 3358 N N . VAL B 1 50 ? -8.234 -24.297 15.234 1 96.44 50 VAL B N 1
ATOM 3359 C CA . VAL B 1 50 ? -6.984 -23.719 14.773 1 96.44 50 VAL B CA 1
ATOM 3360 C C . VAL B 1 50 ? -6.184 -24.766 14 1 96.44 50 VAL B C 1
ATOM 3362 O O . VAL B 1 50 ? -5.574 -24.453 12.969 1 96.44 50 VAL B O 1
ATOM 3365 N N . GLU B 1 51 ? -6.168 -25.984 14.461 1 94.62 51 GLU B N 1
ATOM 3366 C CA . GLU B 1 51 ? -5.449 -27.062 13.797 1 94.62 51 GLU B CA 1
ATOM 3367 C C . GLU B 1 51 ? -5.98 -27.281 12.383 1 94.62 51 GLU B C 1
ATOM 3369 O O . GLU B 1 51 ? -5.223 -27.641 11.477 1 94.62 51 GLU B O 1
ATOM 3374 N N . GLU B 1 52 ? -7.23 -27.078 12.258 1 93.69 52 GLU B N 1
ATOM 3375 C CA . GLU B 1 52 ? -7.867 -27.281 10.961 1 93.69 52 GLU B CA 1
ATOM 3376 C C . GLU B 1 52 ? -7.664 -26.078 10.047 1 93.69 52 GLU B C 1
ATOM 3378 O O . GLU B 1 52 ? -7.391 -26.234 8.852 1 93.69 52 GLU B O 1
ATOM 3383 N N . ILE B 1 53 ? -7.762 -24.906 10.539 1 95.81 53 ILE B N 1
ATOM 3384 C CA . ILE B 1 53 ? -7.887 -23.688 9.734 1 95.81 53 ILE B CA 1
ATOM 3385 C C . ILE B 1 53 ? -6.504 -23.078 9.5 1 95.81 53 ILE B C 1
ATOM 3387 O O . ILE B 1 53 ? -6.246 -22.5 8.445 1 95.81 53 ILE B O 1
ATOM 3391 N N . ARG B 1 54 ? -5.605 -23.203 10.414 1 95.06 54 ARG B N 1
ATOM 3392 C CA . ARG B 1 54 ? -4.312 -22.531 10.367 1 95.06 54 ARG B CA 1
ATOM 3393 C C . ARG B 1 54 ? -3.516 -22.953 9.141 1 95.06 54 ARG B C 1
ATOM 3395 O O . ARG B 1 54 ? -2.986 -22.109 8.414 1 95.06 54 ARG B O 1
ATOM 3402 N N . PRO B 1 55 ? -3.445 -24.25 8.836 1 91.69 55 PRO B N 1
ATOM 3403 C CA . PRO B 1 55 ? -2.676 -24.625 7.652 1 91.69 55 PRO B CA 1
ATOM 3404 C C . PRO B 1 55 ? -3.225 -24.016 6.367 1 91.69 55 PRO B C 1
ATOM 3406 O O . PRO B 1 55 ? -2.459 -23.688 5.457 1 91.69 55 PRO B O 1
ATOM 3409 N N . ILE B 1 56 ? -4.465 -23.859 6.297 1 92.75 56 ILE B N 1
ATOM 3410 C CA . ILE B 1 56 ? -5.113 -23.281 5.125 1 92.75 56 ILE B CA 1
ATOM 3411 C C . ILE B 1 56 ? -4.824 -21.781 5.066 1 92.75 56 ILE B C 1
ATOM 3413 O O . ILE B 1 56 ? -4.449 -21.266 4.016 1 92.75 56 ILE B O 1
ATOM 3417 N N . ARG B 1 57 ? -5.031 -21.156 6.23 1 94.44 57 ARG B N 1
ATOM 3418 C CA . ARG B 1 57 ? -4.75 -19.734 6.34 1 94.44 57 ARG B CA 1
ATOM 3419 C C . ARG B 1 57 ? -3.305 -19.422 5.957 1 94.44 57 ARG B C 1
ATOM 3421 O O . ARG B 1 57 ? -3.029 -18.422 5.289 1 94.44 57 ARG B O 1
ATOM 3428 N N . ASP B 1 58 ? -2.398 -20.25 6.324 1 89.56 58 ASP B N 1
ATOM 3429 C CA . ASP B 1 58 ? -0.973 -20.031 6.102 1 89.56 58 ASP B CA 1
ATOM 3430 C C . ASP B 1 58 ? -0.625 -20.141 4.617 1 89.56 58 ASP B C 1
ATOM 3432 O O . ASP B 1 58 ? 0.403 -19.609 4.18 1 89.56 58 ASP B O 1
ATOM 3436 N N . LEU B 1 59 ? -1.477 -20.781 3.865 1 85.38 59 LEU B N 1
ATOM 3437 C CA . LEU B 1 59 ? -1.288 -20.875 2.422 1 85.38 59 LEU B CA 1
ATOM 3438 C C . LEU B 1 59 ? -1.714 -19.578 1.736 1 85.38 59 LEU B C 1
ATOM 3440 O O . LEU B 1 59 ? -1.298 -19.297 0.609 1 85.38 59 LEU B O 1
ATOM 3444 N N . VAL B 1 60 ? -2.467 -18.828 2.434 1 89.69 60 VAL B N 1
ATOM 3445 C CA . VAL B 1 60 ? -3.096 -17.672 1.804 1 89.69 60 VAL B CA 1
ATOM 3446 C C . VAL B 1 60 ? -2.518 -16.391 2.391 1 89.69 60 VAL B C 1
ATOM 3448 O O . VAL B 1 60 ? -2.053 -15.523 1.653 1 89.69 60 VAL B O 1
ATOM 3451 N N . GLN B 1 61 ? -2.357 -16.359 3.68 1 90.88 61 GLN B N 1
ATOM 3452 C CA . GLN B 1 61 ? -2.061 -15.125 4.398 1 90.88 61 GLN B CA 1
ATOM 3453 C C . GLN B 1 61 ? -0.566 -15 4.684 1 90.88 61 GLN B C 1
ATOM 3455 O O . GLN B 1 61 ? 0.155 -16 4.688 1 90.88 61 GLN B O 1
ATOM 3460 N N . ARG B 1 62 ? -0.165 -13.781 4.801 1 89 62 ARG B N 1
ATOM 3461 C CA . ARG B 1 62 ? 1.209 -13.523 5.215 1 89 62 ARG B CA 1
ATOM 3462 C C . ARG B 1 62 ? 1.338 -13.547 6.734 1 89 62 ARG B C 1
ATOM 3464 O O . ARG B 1 62 ? 0.351 -13.352 7.449 1 89 62 ARG B O 1
ATOM 3471 N N . ASP B 1 63 ? 2.531 -13.648 7.172 1 88.88 63 ASP B N 1
ATOM 3472 C CA . ASP B 1 63 ? 2.818 -13.734 8.602 1 88.88 63 ASP B CA 1
ATOM 3473 C C . ASP B 1 63 ? 2.57 -12.391 9.289 1 88.88 63 ASP B C 1
ATOM 3475 O O . ASP B 1 63 ? 2.771 -11.336 8.695 1 88.88 63 ASP B O 1
ATOM 3479 N N . MET B 1 64 ? 2.125 -12.523 10.57 1 93.06 64 MET B N 1
ATOM 3480 C CA . MET B 1 64 ? 1.966 -11.344 11.414 1 93.06 64 MET B CA 1
ATOM 3481 C C . MET B 1 64 ? 3.316 -10.867 11.938 1 93.06 64 MET B C 1
ATOM 3483 O O . MET B 1 64 ? 3.615 -11.016 13.125 1 93.06 64 MET B O 1
ATOM 3487 N N . SER B 1 65 ? 4.105 -10.281 11.109 1 90.25 65 SER B N 1
ATOM 3488 C CA . SER B 1 65 ? 5.453 -9.828 11.438 1 90.25 65 SER B CA 1
ATOM 3489 C C . SER B 1 65 ? 5.797 -8.547 10.68 1 90.25 65 SER B C 1
ATOM 3491 O O . SER B 1 65 ? 5.031 -8.102 9.828 1 90.25 65 SER B O 1
ATOM 3493 N N . GLY B 1 66 ? 6.891 -7.902 11.109 1 90.12 66 GLY B N 1
ATOM 3494 C CA . GLY B 1 66 ? 7.355 -6.715 10.406 1 90.12 66 GLY B CA 1
ATOM 3495 C C . GLY B 1 66 ? 6.355 -5.574 10.438 1 90.12 66 GLY B C 1
ATOM 3496 O O . GLY B 1 66 ? 5.805 -5.258 11.492 1 90.12 66 GLY B O 1
ATOM 3497 N N . ALA B 1 67 ? 6.215 -4.992 9.281 1 89 67 ALA B N 1
ATOM 3498 C CA . ALA B 1 67 ? 5.344 -3.826 9.164 1 89 67 ALA B CA 1
ATOM 3499 C C . ALA B 1 67 ? 3.895 -4.191 9.469 1 89 67 ALA B C 1
ATOM 3501 O O . ALA B 1 67 ? 3.152 -3.385 10.031 1 89 67 ALA B O 1
ATOM 3502 N N . LYS B 1 68 ? 3.52 -5.383 9.102 1 92.62 68 LYS B N 1
ATOM 3503 C CA . LYS B 1 68 ? 2.164 -5.84 9.398 1 92.62 68 LYS B CA 1
ATOM 3504 C C . LYS B 1 68 ? 1.917 -5.902 10.898 1 92.62 68 LYS B C 1
ATOM 3506 O O . LYS B 1 68 ? 0.887 -5.434 11.383 1 92.62 68 LYS B O 1
ATOM 3511 N N . ALA B 1 69 ? 2.828 -6.438 11.617 1 95.12 69 ALA B N 1
ATOM 3512 C CA . ALA B 1 69 ? 2.703 -6.535 13.07 1 95.12 69 ALA B CA 1
ATOM 3513 C C . ALA B 1 69 ? 2.693 -5.148 13.719 1 95.12 69 ALA B C 1
ATOM 3515 O O . ALA B 1 69 ? 1.912 -4.887 14.633 1 95.12 69 ALA B O 1
ATOM 3516 N N . THR B 1 70 ? 3.594 -4.324 13.25 1 94.5 70 THR B N 1
ATOM 3517 C CA . THR B 1 70 ? 3.65 -2.963 13.766 1 94.5 70 THR B CA 1
ATOM 3518 C C . THR B 1 70 ? 2.32 -2.246 13.547 1 94.5 70 THR B C 1
ATOM 3520 O O . THR B 1 70 ? 1.825 -1.558 14.438 1 94.5 70 THR B O 1
ATOM 3523 N N . ASN B 1 71 ? 1.787 -2.412 12.406 1 94.56 71 ASN B N 1
ATOM 3524 C CA . ASN B 1 71 ? 0.494 -1.809 12.109 1 94.56 71 ASN B CA 1
ATOM 3525 C C . ASN B 1 71 ? -0.605 -2.354 13.016 1 94.56 71 ASN B C 1
ATOM 3527 O O . ASN B 1 71 ? -1.334 -1.585 13.641 1 94.56 71 ASN B O 1
ATOM 3531 N N . ALA B 1 72 ? -0.707 -3.65 13.141 1 97 72 ALA B N 1
ATOM 3532 C CA . ALA B 1 72 ? -1.776 -4.332 13.867 1 97 72 ALA B CA 1
ATOM 3533 C C . ALA B 1 72 ? -1.686 -4.062 15.359 1 97 72 ALA B C 1
ATOM 3535 O O . ALA B 1 72 ? -2.709 -3.959 16.047 1 97 72 ALA B O 1
ATOM 3536 N N . LYS B 1 73 ? -0.471 -3.867 15.875 1 96.94 73 LYS B N 1
ATOM 3537 C CA . LYS B 1 73 ? -0.269 -3.838 17.328 1 96.94 73 LYS B CA 1
ATOM 3538 C C . LYS B 1 73 ? -0.123 -2.406 17.828 1 96.94 73 LYS B C 1
ATOM 3540 O O . LYS B 1 73 ? -0.295 -2.143 19.016 1 96.94 73 LYS B O 1
ATOM 3545 N N . THR B 1 74 ? 0.21 -1.497 16.906 1 94.38 74 THR B N 1
ATOM 3546 C CA . THR B 1 74 ? 0.527 -0.158 17.391 1 94.38 74 THR B CA 1
ATOM 3547 C C . THR B 1 74 ? -0.318 0.891 16.672 1 94.38 74 THR B C 1
ATOM 3549 O O . THR B 1 74 ? -1.097 1.607 17.312 1 94.38 74 THR B O 1
ATOM 3552 N N . LYS B 1 75 ? -0.278 0.979 15.422 1 92.06 75 LYS B N 1
ATOM 3553 C CA . LYS B 1 75 ? -0.903 2.068 14.68 1 92.06 75 LYS B CA 1
ATOM 3554 C C . LYS B 1 75 ? -2.424 1.96 14.719 1 92.06 75 LYS B C 1
ATOM 3556 O O . LYS B 1 75 ? -3.117 2.953 14.953 1 92.06 75 LYS B O 1
ATOM 3561 N N . LEU B 1 76 ? -2.949 0.768 14.492 1 96.38 76 LEU B N 1
ATOM 3562 C CA . LEU B 1 76 ? -4.395 0.566 14.43 1 96.38 76 LEU B CA 1
ATOM 3563 C C . LEU B 1 76 ? -5.027 0.743 15.805 1 96.38 76 LEU B C 1
ATOM 3565 O O . LEU B 1 76 ? -6.066 1.39 15.93 1 96.38 76 LEU B O 1
ATOM 3569 N N . PRO B 1 77 ? -4.41 0.203 16.828 1 96.62 77 PRO B N 1
ATOM 3570 C CA . PRO B 1 77 ? -4.98 0.464 18.156 1 96.62 77 PRO B CA 1
ATOM 3571 C C . PRO B 1 77 ? -5.055 1.953 18.484 1 96.62 77 PRO B C 1
ATOM 3573 O O . PRO B 1 77 ? -6.062 2.42 19.031 1 96.62 77 PRO B O 1
ATOM 3576 N N . ALA B 1 78 ? -4.043 2.662 18.156 1 91.94 78 ALA B N 1
ATOM 3577 C CA . ALA B 1 78 ? -4.059 4.105 18.375 1 91.94 78 ALA B CA 1
ATOM 3578 C C . ALA B 1 78 ? -5.172 4.766 17.562 1 91.94 78 ALA B C 1
ATOM 3580 O O . ALA B 1 78 ? -5.867 5.656 18.062 1 91.94 78 ALA B O 1
ATOM 3581 N N . TYR B 1 79 ? -5.305 4.355 16.391 1 94.12 79 TYR B N 1
ATOM 3582 C CA . TYR B 1 79 ? -6.348 4.887 15.516 1 94.12 79 TYR B CA 1
ATOM 3583 C C . TYR B 1 79 ? -7.73 4.602 16.094 1 94.12 79 TYR B C 1
ATOM 3585 O O . TYR B 1 79 ? -8.578 5.496 16.156 1 94.12 79 TYR B O 1
ATOM 3593 N N . VAL B 1 80 ? -7.957 3.332 16.5 1 96.88 80 VAL B N 1
ATOM 3594 C CA . VAL B 1 80 ? -9.242 2.943 17.078 1 96.88 80 VAL B CA 1
ATOM 3595 C C . VAL B 1 80 ? -9.508 3.758 18.344 1 96.88 80 VAL B C 1
ATOM 3597 O O . VAL B 1 80 ? -10.641 4.195 18.578 1 96.88 80 VAL B O 1
ATOM 3600 N N . GLY B 1 81 ? -8.516 3.957 19.094 1 93.62 81 GLY B N 1
ATOM 3601 C CA . GLY B 1 81 ? -8.656 4.789 20.281 1 93.62 81 GLY B CA 1
ATOM 3602 C C . GLY B 1 81 ? -9.164 6.184 19.984 1 93.62 81 GLY B C 1
ATOM 3603 O O . GLY B 1 81 ? -9.914 6.762 20.766 1 93.62 81 GLY B O 1
ATOM 3604 N N . ARG B 1 82 ? -8.828 6.723 18.891 1 91 82 ARG B N 1
ATOM 3605 C CA . ARG B 1 82 ? -9.234 8.07 18.5 1 91 82 ARG B CA 1
ATOM 3606 C C . ARG B 1 82 ? -10.633 8.07 17.891 1 91 82 ARG B C 1
ATOM 3608 O O . ARG B 1 82 ? -11.383 9.039 18.047 1 91 82 ARG B O 1
ATOM 3615 N N . LYS B 1 83 ? -10.992 7.008 17.219 1 94.69 83 LYS B N 1
ATOM 3616 C CA . LYS B 1 83 ? -12.227 7.023 16.438 1 94.69 83 LYS B CA 1
ATOM 3617 C C . LYS B 1 83 ? -13.398 6.465 17.25 1 94.69 83 LYS B C 1
ATOM 3619 O O . LYS B 1 83 ? -14.562 6.68 16.891 1 94.69 83 LYS B O 1
ATOM 3624 N N . LEU B 1 84 ? -13.078 5.691 18.25 1 95.75 84 LEU B N 1
ATOM 3625 C CA . LEU B 1 84 ? -14.125 5.211 19.141 1 95.75 84 LEU B CA 1
ATOM 3626 C C . LEU B 1 84 ? -14.281 6.133 20.344 1 95.75 84 LEU B C 1
ATOM 3628 O O . LEU B 1 84 ? -13.445 6.113 21.25 1 95.75 84 LEU B O 1
ATOM 3632 N N . THR B 1 85 ? -15.367 6.883 20.391 1 92.38 85 THR B N 1
ATOM 3633 C CA . THR B 1 85 ? -15.57 7.883 21.422 1 92.38 85 THR B CA 1
ATOM 3634 C C . THR B 1 85 ? -15.828 7.219 22.781 1 92.38 85 THR B C 1
ATOM 3636 O O . THR B 1 85 ? -16.109 6.016 22.844 1 92.38 85 THR B O 1
ATOM 3639 N N . HIS B 1 86 ? -15.844 8.008 23.781 1 89.12 86 HIS B N 1
ATOM 3640 C CA . HIS B 1 86 ? -16.078 7.516 25.141 1 89.12 86 HIS B CA 1
ATOM 3641 C C . HIS B 1 86 ? -17.5 6.98 25.281 1 89.12 86 HIS B C 1
ATOM 3643 O O . HIS B 1 86 ? -17.75 6.074 26.094 1 89.12 86 HIS B O 1
ATOM 3649 N N . ASN B 1 87 ? -18.422 7.516 24.453 1 89.75 87 ASN B N 1
ATOM 3650 C CA . ASN B 1 87 ? -19.812 7.074 24.516 1 89.75 87 ASN B CA 1
ATOM 3651 C C . ASN B 1 87 ? -20.047 5.855 23.625 1 89.75 87 ASN B C 1
ATOM 3653 O O . ASN B 1 87 ? -21.172 5.383 23.516 1 89.75 87 ASN B O 1
ATOM 3657 N N . GLY B 1 88 ? -19 5.41 23.016 1 91 88 GLY B N 1
ATOM 3658 C CA . GLY B 1 88 ? -19.094 4.18 22.25 1 91 88 GLY B CA 1
ATOM 3659 C C . GLY B 1 88 ? -19.484 4.41 20.797 1 91 88 GLY B C 1
ATOM 3660 O O . GLY B 1 88 ? -19.906 3.48 20.109 1 91 88 GLY B O 1
ATOM 3661 N N . GLN B 1 89 ? -19.359 5.602 20.391 1 93.19 89 GLN B N 1
ATOM 3662 C CA . GLN B 1 89 ? -19.703 5.918 19 1 93.19 89 GLN B CA 1
ATOM 3663 C C . GLN B 1 89 ? -18.469 5.805 18.094 1 93.19 89 GLN B C 1
ATOM 3665 O O . GLN B 1 89 ? -17.406 6.324 18.422 1 93.19 89 GLN B O 1
ATOM 3670 N N . TRP B 1 90 ? -18.625 5.09 17 1 95.88 90 TRP B N 1
ATOM 3671 C CA . TRP B 1 90 ? -17.578 4.988 15.992 1 95.88 90 TRP B CA 1
ATOM 3672 C C . TRP B 1 90 ? -17.641 6.164 15.023 1 95.88 90 TRP B C 1
ATOM 3674 O O . TRP B 1 90 ? -18.672 6.41 14.398 1 95.88 90 TRP B O 1
ATOM 3684 N N . THR B 1 91 ? -16.516 6.902 14.836 1 93.5 91 THR B N 1
ATOM 3685 C CA . THR B 1 91 ? -16.531 8.117 14.031 1 93.5 91 THR B CA 1
ATOM 3686 C C . THR B 1 91 ? -15.625 7.961 12.805 1 93.5 91 THR B C 1
ATOM 3688 O O . THR B 1 91 ? -15.453 8.906 12.039 1 93.5 91 THR B O 1
ATOM 3691 N N . GLY B 1 92 ? -14.969 6.836 12.641 1 93.81 92 GLY B N 1
ATOM 3692 C CA . GLY B 1 92 ? -14.164 6.559 11.461 1 93.81 92 GLY B CA 1
ATOM 3693 C C . GLY B 1 92 ? -14.969 5.938 10.336 1 93.81 92 GLY B C 1
ATOM 3694 O O . GLY B 1 92 ? -16.172 5.688 10.477 1 93.81 92 GLY B O 1
ATOM 3695 N N . PRO B 1 93 ? -14.336 5.789 9.156 1 94.94 93 PRO B N 1
ATOM 3696 C CA . PRO B 1 93 ? -15 5.027 8.102 1 94.94 93 PRO B CA 1
ATOM 3697 C C . PRO B 1 93 ? -15.312 3.592 8.523 1 94.94 93 PRO B C 1
ATOM 3699 O O . PRO B 1 93 ? -14.617 3.023 9.359 1 94.94 93 PRO B O 1
ATOM 3702 N N . VAL B 1 94 ? -16.422 3.105 7.996 1 96.69 94 VAL B N 1
ATOM 3703 C CA . VAL B 1 94 ? -16.734 1.713 8.289 1 96.69 94 VAL B CA 1
ATOM 3704 C C . VAL B 1 94 ? -15.758 0.792 7.57 1 96.69 94 VAL B C 1
ATOM 3706 O O . VAL B 1 94 ? -15.531 0.931 6.363 1 96.69 94 VAL B O 1
ATOM 3709 N N . TRP B 1 95 ? -15.141 -0.088 8.352 1 96.5 95 TRP B N 1
ATOM 3710 C CA . TRP B 1 95 ? -14.125 -0.976 7.797 1 96.5 95 TRP B CA 1
ATOM 3711 C C . TRP B 1 95 ? -14.766 -2.119 7.016 1 96.5 95 TRP B C 1
ATOM 3713 O O . TRP B 1 95 ? -15.766 -2.691 7.449 1 96.5 95 TRP B O 1
ATOM 3723 N N . ASN B 1 96 ? -14.211 -2.383 5.875 1 96.06 96 ASN B N 1
ATOM 3724 C CA . ASN B 1 96 ? -14.562 -3.564 5.094 1 96.06 96 ASN B CA 1
ATOM 3725 C C . ASN B 1 96 ? -13.648 -4.742 5.418 1 96.06 96 ASN B C 1
ATOM 3727 O O . ASN B 1 96 ? -12.43 -4.59 5.469 1 96.06 96 ASN B O 1
ATOM 3731 N N . PHE B 1 97 ? -14.258 -5.863 5.684 1 97.94 97 PHE B N 1
ATOM 3732 C CA . PHE B 1 97 ? -13.531 -7.113 5.867 1 97.94 97 PHE B CA 1
ATOM 3733 C C . PHE B 1 97 ? -13.914 -8.125 4.797 1 97.94 97 PHE B C 1
ATOM 3735 O O . PHE B 1 97 ? -15.094 -8.312 4.508 1 97.94 97 PHE B O 1
ATOM 3742 N N . ILE B 1 98 ? -12.945 -8.727 4.164 1 98 98 ILE B N 1
ATOM 3743 C CA . ILE B 1 98 ? -13.172 -9.836 3.24 1 98 98 ILE B CA 1
ATOM 3744 C C . ILE B 1 98 ? -12.773 -11.156 3.906 1 98 98 ILE B C 1
ATOM 3746 O O . ILE B 1 98 ? -11.633 -11.312 4.359 1 98 98 ILE B O 1
ATOM 3750 N N . ILE B 1 99 ? -13.719 -12.078 3.98 1 98.38 99 ILE B N 1
ATOM 3751 C CA . ILE B 1 99 ? -13.43 -13.32 4.684 1 98.38 99 ILE B CA 1
ATOM 3752 C C . ILE B 1 99 ? -13.758 -14.516 3.781 1 98.38 99 ILE B C 1
ATOM 3754 O O . ILE B 1 99 ? -14.492 -14.375 2.803 1 98.38 99 ILE B O 1
ATOM 3758 N N . TRP B 1 100 ? -13.133 -15.625 4.062 1 98.12 100 TRP B N 1
ATOM 3759 C CA . TRP B 1 100 ? -13.336 -16.906 3.408 1 98.12 100 TRP B CA 1
ATOM 3760 C C . TRP B 1 100 ? -13.906 -17.938 4.387 1 98.12 100 TRP B C 1
ATOM 3762 O O . TRP B 1 100 ? -13.422 -18.062 5.516 1 98.12 100 TRP B O 1
ATOM 3772 N N . LEU B 1 101 ? -14.977 -18.578 4.047 1 97.31 101 LEU B N 1
ATOM 3773 C CA . LEU B 1 101 ? -15.531 -19.703 4.793 1 97.31 101 LEU B CA 1
ATOM 3774 C C . LEU B 1 101 ? -15.305 -21.016 4.047 1 97.31 101 LEU B C 1
ATOM 3776 O O . LEU B 1 101 ? -15.422 -21.062 2.82 1 97.31 101 LEU B O 1
ATOM 3780 N N . PRO B 1 102 ? -14.977 -22.047 4.801 1 95.75 102 PRO B N 1
ATOM 3781 C CA . PRO B 1 102 ? -14.719 -23.344 4.145 1 95.75 102 PRO B CA 1
ATOM 3782 C C . PRO B 1 102 ? -15.945 -23.891 3.43 1 95.75 102 PRO B C 1
ATOM 3784 O O . PRO B 1 102 ? -15.836 -24.391 2.311 1 95.75 102 PRO B O 1
ATOM 3787 N N . ASP B 1 103 ? -17.094 -23.781 4.082 1 95.88 103 ASP B N 1
ATOM 3788 C CA . ASP B 1 103 ? -18.312 -24.359 3.516 1 95.88 103 ASP B CA 1
ATOM 3789 C C . ASP B 1 103 ? -19.25 -23.25 3.016 1 95.88 103 ASP B C 1
ATOM 3791 O O . ASP B 1 103 ? -19.297 -22.172 3.59 1 95.88 103 ASP B O 1
ATOM 3795 N N . SER B 1 104 ? -20 -23.578 1.974 1 95.44 104 SER B N 1
ATOM 3796 C CA . SER B 1 104 ? -21.016 -22.656 1.471 1 95.44 104 SER B CA 1
ATOM 3797 C C . SER B 1 104 ? -22.141 -22.469 2.479 1 95.44 104 SER B C 1
ATOM 3799 O O . SER B 1 104 ? -22.531 -23.406 3.164 1 95.44 104 SER B O 1
ATOM 3801 N N . LEU B 1 105 ? -22.625 -21.234 2.521 1 94.06 105 LEU B N 1
ATOM 3802 C CA . LEU B 1 105 ? -23.828 -20.984 3.32 1 94.06 105 LEU B CA 1
ATOM 3803 C C . LEU B 1 105 ? -25.062 -21.594 2.67 1 94.06 105 LEU B C 1
ATOM 3805 O O . LEU B 1 105 ? -25.141 -21.688 1.442 1 94.06 105 LEU B O 1
ATOM 3809 N N . GLU B 1 106 ? -25.953 -21.984 3.498 1 92.06 106 GLU B N 1
ATOM 3810 C CA . GLU B 1 106 ? -27.188 -22.562 3.002 1 92.06 106 GLU B CA 1
ATOM 3811 C C . GLU B 1 106 ? -28.266 -21.5 2.814 1 92.06 106 GLU B C 1
ATOM 3813 O O . GLU B 1 106 ? -28.594 -20.766 3.752 1 92.06 106 GLU B O 1
ATOM 3818 N N . LEU B 1 107 ? -28.797 -21.469 1.593 1 89.81 107 LEU B N 1
ATOM 3819 C CA . LEU B 1 107 ? -29.875 -20.516 1.33 1 89.81 107 LEU B CA 1
ATOM 3820 C C . LEU B 1 107 ? -31.141 -20.922 2.07 1 89.81 107 LEU B C 1
ATOM 3822 O O . LEU B 1 107 ? -31.562 -22.078 2.021 1 89.81 107 LEU B O 1
ATOM 3826 N N . ALA B 1 108 ? -31.719 -20.078 2.881 1 86.25 108 ALA B N 1
ATOM 3827 C CA . ALA B 1 108 ? -32.938 -20.344 3.654 1 86.25 108 ALA B CA 1
ATOM 3828 C C . ALA B 1 108 ? -34.062 -19.453 3.211 1 86.25 108 ALA B C 1
ATOM 3830 O O . ALA B 1 108 ? -35.219 -19.703 3.553 1 86.25 108 ALA B O 1
ATOM 3831 N N . GLY B 1 109 ? -33.812 -18.391 2.348 1 79.31 109 GLY B N 1
ATOM 3832 C CA . GLY B 1 109 ? -34.844 -17.469 1.94 1 79.31 109 GLY B CA 1
ATOM 3833 C C . GLY B 1 109 ? -35.094 -17.453 0.443 1 79.31 109 GLY B C 1
ATOM 3834 O O . GLY B 1 109 ? -34.781 -18.438 -0.244 1 79.31 109 GLY B O 1
ATOM 3835 N N . ASP B 1 110 ? -35.844 -16.516 0.073 1 78.19 110 ASP B N 1
ATOM 3836 C CA . ASP B 1 110 ? -36.188 -16.344 -1.329 1 78.19 110 ASP B CA 1
ATOM 3837 C C . ASP B 1 110 ? -35.031 -15.828 -2.152 1 78.19 110 ASP B C 1
ATOM 3839 O O . ASP B 1 110 ? -34.469 -14.781 -1.844 1 78.19 110 ASP B O 1
ATOM 3843 N N . GLU B 1 111 ? -34.719 -16.516 -3.158 1 75.69 111 GLU B N 1
ATOM 3844 C CA . GLU B 1 111 ? -33.562 -16.203 -4.008 1 75.69 111 GLU B CA 1
ATOM 3845 C C . GLU B 1 111 ? -33.812 -14.922 -4.805 1 75.69 111 GLU B C 1
ATOM 3847 O O . GLU B 1 111 ? -32.875 -14.336 -5.344 1 75.69 111 GLU B O 1
ATOM 3852 N N . ASN B 1 112 ? -35.031 -14.508 -4.82 1 74.12 112 ASN B N 1
ATOM 3853 C CA . ASN B 1 112 ? -35.375 -13.336 -5.621 1 74.12 112 ASN B CA 1
ATOM 3854 C C . ASN B 1 112 ? -35.281 -12.055 -4.797 1 74.12 112 ASN B C 1
ATOM 3856 O O . ASN B 1 112 ? -35.375 -10.953 -5.344 1 74.12 112 ASN B O 1
ATOM 3860 N N . ASP B 1 113 ? -35.125 -12.258 -3.508 1 75.69 113 ASP B N 1
ATOM 3861 C CA . ASP B 1 113 ? -34.938 -11.094 -2.654 1 75.69 113 ASP B CA 1
ATOM 3862 C C . ASP B 1 113 ? -33.562 -10.492 -2.828 1 75.69 113 ASP B C 1
ATOM 3864 O O . ASP B 1 113 ? -32.562 -11.219 -3.002 1 75.69 113 ASP B O 1
ATOM 3868 N N . PRO B 1 114 ? -33.5 -9.141 -2.955 1 75.31 114 PRO B N 1
ATOM 3869 C CA . PRO B 1 114 ? -32.188 -8.5 -3.043 1 75.31 114 PRO B CA 1
ATOM 3870 C C . PRO B 1 114 ? -31.281 -8.859 -1.871 1 75.31 114 PRO B C 1
ATOM 3872 O O . PRO B 1 114 ? -30.062 -8.953 -2.037 1 75.31 114 PRO B O 1
ATOM 3875 N N . VAL B 1 115 ? -31.953 -9.008 -0.735 1 80.56 115 VAL B N 1
ATOM 3876 C CA . VAL B 1 115 ? -31.25 -9.531 0.434 1 80.56 115 VAL B CA 1
ATOM 3877 C C . VAL B 1 115 ? -31.688 -10.969 0.698 1 80.56 115 VAL B C 1
ATOM 3879 O O . VAL B 1 115 ? -32.875 -11.234 0.922 1 80.56 115 VAL B O 1
ATOM 3882 N N . MET B 1 116 ? -30.719 -11.789 0.69 1 85.88 116 MET B N 1
ATOM 3883 C CA . MET B 1 116 ? -31.016 -13.203 0.868 1 85.88 116 MET B CA 1
ATOM 3884 C C . MET B 1 116 ? -30.688 -13.656 2.287 1 85.88 116 MET B C 1
ATOM 3886 O O . MET B 1 116 ? -29.828 -13.078 2.941 1 85.88 116 MET B O 1
ATOM 3890 N N . THR B 1 117 ? -31.516 -14.531 2.658 1 90.62 117 THR B N 1
ATOM 3891 C CA . THR B 1 117 ? -31.312 -15.117 3.982 1 90.62 117 THR B CA 1
ATOM 3892 C C . THR B 1 117 ? -30.562 -16.438 3.883 1 90.62 117 THR B C 1
ATOM 3894 O O . THR B 1 117 ? -30.922 -17.312 3.094 1 90.62 117 THR B O 1
ATOM 3897 N N . TYR B 1 118 ? -29.531 -16.547 4.711 1 92.94 118 TYR B N 1
ATOM 3898 C CA . TYR B 1 118 ? -28.719 -17.766 4.742 1 92.94 118 TYR B CA 1
ATOM 3899 C C . TYR B 1 118 ? -28.656 -18.344 6.152 1 92.94 118 TYR B C 1
ATOM 3901 O O . TYR B 1 118 ? -28.797 -17.609 7.137 1 92.94 118 TYR B O 1
ATOM 3909 N N . GLN B 1 119 ? -28.5 -19.625 6.164 1 94.38 119 GLN B N 1
ATOM 3910 C CA . GLN B 1 119 ? -28.203 -20.297 7.426 1 94.38 119 GLN B CA 1
ATOM 3911 C C . GLN B 1 119 ? -26.703 -20.562 7.566 1 94.38 119 GLN B C 1
ATOM 3913 O O . GLN B 1 119 ? -26.047 -21 6.613 1 94.38 119 GLN B O 1
ATOM 3918 N N . HIS B 1 120 ? -26.219 -20.203 8.672 1 95.06 120 HIS B N 1
ATOM 3919 C CA . HIS B 1 120 ? -24.797 -20.391 8.961 1 95.06 120 HIS B CA 1
ATOM 3920 C C . HIS B 1 120 ? -24.594 -21.375 10.102 1 95.06 120 HIS B C 1
ATOM 3922 O O . HIS B 1 120 ? -25.156 -21.219 11.18 1 95.06 120 HIS B O 1
ATOM 3928 N N . ASP B 1 121 ? -23.844 -22.453 9.797 1 94.5 121 ASP B N 1
ATOM 3929 C CA . ASP B 1 121 ? -23.359 -23.359 10.836 1 94.5 121 ASP B CA 1
ATOM 3930 C C . ASP B 1 121 ? -22.281 -22.703 11.68 1 94.5 121 ASP B C 1
ATOM 3932 O O . ASP B 1 121 ? -21.219 -22.344 11.156 1 94.5 121 ASP B O 1
ATOM 3936 N N . PRO B 1 122 ? -22.484 -22.578 12.953 1 92.44 122 PRO B N 1
ATOM 3937 C CA . PRO B 1 122 ? -21.516 -21.891 13.812 1 92.44 122 PRO B CA 1
ATOM 3938 C C . PRO B 1 122 ? -20.141 -22.547 13.797 1 92.44 122 PRO B C 1
ATOM 3940 O O . PRO B 1 122 ? -19.156 -21.938 14.234 1 92.44 122 PRO B O 1
ATOM 3943 N N . THR B 1 123 ? -20 -23.75 13.336 1 92.69 123 THR B N 1
ATOM 3944 C CA . THR B 1 123 ? -18.719 -24.422 13.25 1 92.69 123 THR B CA 1
ATOM 3945 C C . THR B 1 123 ? -18.016 -24.078 11.945 1 92.69 123 THR B C 1
ATOM 3947 O O . THR B 1 123 ? -16.828 -24.344 11.773 1 92.69 123 THR B O 1
ATOM 3950 N N . ASN B 1 124 ? -18.781 -23.484 10.977 1 95 124 ASN B N 1
ATOM 3951 C CA . ASN B 1 124 ? -18.203 -23.031 9.719 1 95 124 ASN B CA 1
ATOM 3952 C C . ASN B 1 124 ? -17.438 -21.719 9.891 1 95 124 ASN B C 1
ATOM 3954 O O . ASN B 1 124 ? -17.906 -20.656 9.461 1 95 124 ASN B O 1
ATOM 3958 N N . LEU B 1 125 ? -16.266 -21.797 10.492 1 96.19 125 LEU B N 1
ATOM 3959 C CA . LEU B 1 125 ? -15.43 -20.625 10.766 1 96.19 125 LEU B CA 1
ATOM 3960 C C . LEU B 1 125 ? -14.32 -20.5 9.727 1 96.19 125 LEU B C 1
ATOM 3962 O O . LEU B 1 125 ? -13.688 -21.484 9.359 1 96.19 125 LEU B O 1
ATOM 3966 N N . GLY B 1 126 ? -14.164 -19.312 9.227 1 97.19 126 GLY B N 1
ATOM 3967 C CA . GLY B 1 126 ? -13.141 -19.047 8.234 1 97.19 126 GLY B CA 1
ATOM 3968 C C . GLY B 1 126 ? -12.062 -18.094 8.727 1 97.19 126 GLY B C 1
ATOM 3969 O O . GLY B 1 126 ? -11.703 -18.109 9.898 1 97.19 126 GLY B O 1
ATOM 3970 N N . PHE B 1 127 ? -11.375 -17.438 7.848 1 97.81 127 PHE B N 1
ATOM 3971 C CA . PHE B 1 127 ? -10.344 -16.453 8.172 1 97.81 127 PHE B CA 1
ATOM 3972 C C . PHE B 1 127 ? -10.391 -15.281 7.215 1 97.81 127 PHE B C 1
ATOM 3974 O O . PHE B 1 127 ? -11.195 -15.266 6.281 1 97.81 127 PHE B O 1
ATOM 3981 N N . TYR B 1 128 ? -9.594 -14.258 7.488 1 97.69 128 TYR B N 1
ATOM 3982 C CA . TYR B 1 128 ? -9.578 -13.008 6.73 1 97.69 128 TYR B CA 1
ATOM 3983 C C . TYR B 1 128 ? -8.773 -13.164 5.445 1 97.69 128 TYR B C 1
ATOM 3985 O O . TYR B 1 128 ? -7.641 -13.648 5.469 1 97.69 128 TYR B O 1
ATOM 3993 N N . LEU B 1 129 ? -9.375 -12.789 4.328 1 95.69 129 LEU B N 1
ATOM 3994 C CA . LEU B 1 129 ? -8.617 -12.57 3.102 1 95.69 129 LEU B CA 1
ATOM 3995 C C . LEU B 1 129 ? -8.078 -11.141 3.047 1 95.69 129 LEU B C 1
ATOM 3997 O O . LEU B 1 129 ? -7.047 -10.891 2.414 1 95.69 129 LEU B O 1
ATOM 4001 N N . ASP B 1 130 ? -8.766 -10.242 3.611 1 95.69 130 ASP B N 1
ATOM 4002 C CA . ASP B 1 130 ? -8.367 -8.852 3.793 1 95.69 130 ASP B CA 1
ATOM 4003 C C . ASP B 1 130 ? -8.883 -8.297 5.117 1 95.69 130 ASP B C 1
ATOM 4005 O O . ASP B 1 130 ? -10 -8.609 5.535 1 95.69 130 ASP B O 1
ATOM 4009 N N . GLY B 1 131 ? -8.07 -7.527 5.773 1 96.38 131 GLY B N 1
ATOM 4010 C CA . GLY B 1 131 ? -8.484 -6.918 7.027 1 96.38 131 GLY B CA 1
ATOM 4011 C C . GLY B 1 131 ? -7.969 -7.656 8.25 1 96.38 131 GLY B C 1
ATOM 4012 O O . GLY B 1 131 ? -8.445 -7.43 9.367 1 96.38 131 GLY B O 1
ATOM 4013 N N . GLU B 1 132 ? -6.996 -8.516 8.062 1 96.69 132 GLU B N 1
ATOM 4014 C CA . GLU B 1 132 ? -6.496 -9.32 9.172 1 96.69 132 GLU B CA 1
ATOM 4015 C C . GLU B 1 132 ? -5.84 -8.445 10.234 1 96.69 132 GLU B C 1
ATOM 4017 O O . GLU B 1 132 ? -5.996 -8.703 11.438 1 96.69 132 GLU B O 1
ATOM 4022 N N . SER B 1 133 ? -5.09 -7.414 9.828 1 96.94 133 SER B N 1
ATOM 4023 C CA . SER B 1 133 ? -4.469 -6.523 10.805 1 96.94 133 SER B CA 1
ATOM 4024 C C . SER B 1 133 ? -5.52 -5.801 11.641 1 96.94 133 SER B C 1
ATOM 4026 O O . SER B 1 133 ? -5.355 -5.645 12.852 1 96.94 133 SER B O 1
ATOM 4028 N N . ARG B 1 134 ? -6.551 -5.359 11.016 1 97.38 134 ARG B N 1
ATOM 4029 C CA . ARG B 1 134 ? -7.645 -4.699 11.727 1 97.38 134 ARG B CA 1
ATOM 4030 C C . ARG B 1 134 ? -8.344 -5.672 12.672 1 97.38 134 ARG B C 1
ATOM 4032 O O . ARG B 1 134 ? -8.672 -5.316 13.805 1 97.38 134 ARG B O 1
ATOM 4039 N N . GLY B 1 135 ? -8.586 -6.895 12.148 1 98.31 135 GLY B N 1
ATOM 4040 C CA . GLY B 1 135 ? -9.172 -7.91 13.008 1 98.31 135 GLY B CA 1
ATOM 4041 C C . GLY B 1 135 ? -8.336 -8.203 14.234 1 98.31 135 GLY B C 1
ATOM 4042 O O . GLY B 1 135 ? -8.852 -8.219 15.359 1 98.31 135 GLY B O 1
ATOM 4043 N N . PHE B 1 136 ? -7.109 -8.414 14.023 1 98.38 136 PHE B N 1
ATOM 4044 C CA . PHE B 1 136 ? -6.176 -8.68 15.117 1 98.38 136 PHE B CA 1
ATOM 4045 C C . PHE B 1 136 ? -6.199 -7.539 16.125 1 98.38 136 PHE B C 1
ATOM 4047 O O . PHE B 1 136 ? -6.211 -7.781 17.344 1 98.38 136 PHE B O 1
ATOM 4054 N N . CYS B 1 137 ? -6.148 -6.359 15.656 1 98.25 137 CYS B N 1
ATOM 4055 C CA . CYS B 1 137 ? -6.172 -5.16 16.484 1 98.25 137 CYS B CA 1
ATOM 4056 C C . CYS B 1 137 ? -7.395 -5.16 17.406 1 98.25 137 CYS B C 1
ATOM 4058 O O . CYS B 1 137 ? -7.262 -5.043 18.625 1 98.25 137 CYS B O 1
ATOM 4060 N N . LEU B 1 138 ? -8.57 -5.309 16.828 1 98.56 138 LEU B N 1
ATOM 4061 C CA . LEU B 1 138 ? -9.805 -5.258 17.609 1 98.56 138 LEU B CA 1
ATOM 4062 C C . LEU B 1 138 ? -9.867 -6.414 18.594 1 98.56 138 LEU B C 1
ATOM 4064 O O . LEU B 1 138 ? -10.258 -6.227 19.75 1 98.56 138 LEU B O 1
ATOM 4068 N N . GLU B 1 139 ? -9.484 -7.574 18.188 1 98.38 139 GLU B N 1
ATOM 4069 C CA . GLU B 1 139 ? -9.477 -8.742 19.047 1 98.38 139 GLU B CA 1
ATOM 4070 C C . GLU B 1 139 ? -8.578 -8.531 20.266 1 98.38 139 GLU B C 1
ATOM 4072 O O . GLU B 1 139 ? -8.969 -8.828 21.391 1 98.38 139 GLU B O 1
ATOM 4077 N N . THR B 1 140 ? -7.414 -8.039 20.031 1 98.25 140 THR B N 1
ATOM 4078 C CA . THR B 1 140 ? -6.461 -7.805 21.109 1 98.25 140 THR B CA 1
ATOM 4079 C C . THR B 1 140 ? -6.977 -6.738 22.062 1 98.25 140 THR B C 1
ATOM 4081 O O . THR B 1 140 ? -6.863 -6.883 23.281 1 98.25 140 THR B O 1
ATOM 4084 N N . MET B 1 141 ? -7.535 -5.695 21.5 1 98.12 141 MET B N 1
ATOM 4085 C CA . MET B 1 141 ? -8.07 -4.625 22.328 1 98.12 141 MET B CA 1
ATOM 4086 C C . MET B 1 141 ? -9.211 -5.137 23.203 1 98.12 141 MET B C 1
ATOM 4088 O O . MET B 1 141 ? -9.297 -4.781 24.391 1 98.12 141 MET B O 1
ATOM 4092 N N . ILE B 1 142 ? -10.016 -5.973 22.641 1 97.88 142 ILE B N 1
ATOM 4093 C CA . ILE B 1 142 ? -11.141 -6.535 23.375 1 97.88 142 ILE B CA 1
ATOM 4094 C C . ILE B 1 142 ? -10.633 -7.434 24.5 1 97.88 142 ILE B C 1
ATOM 4096 O O . ILE B 1 142 ? -11.141 -7.383 25.625 1 97.88 142 ILE B O 1
ATOM 4100 N N . LEU B 1 143 ? -9.695 -8.234 24.234 1 95.75 143 LEU B N 1
ATOM 4101 C CA . LEU B 1 143 ? -9.148 -9.211 25.172 1 95.75 143 LEU B CA 1
ATOM 4102 C C . LEU B 1 143 ? -8.586 -8.516 26.406 1 95.75 143 LEU B C 1
ATOM 4104 O O . LEU B 1 143 ? -8.695 -9.031 27.516 1 95.75 143 LEU B O 1
ATOM 4108 N N . VAL B 1 144 ? -8.047 -7.336 26.234 1 96.44 144 VAL B N 1
ATOM 4109 C CA . VAL B 1 144 ? -7.328 -6.723 27.344 1 96.44 144 VAL B CA 1
ATOM 4110 C C . VAL B 1 144 ? -8.18 -5.613 27.969 1 96.44 144 VAL B C 1
ATOM 4112 O O . VAL B 1 144 ? -7.758 -4.957 28.922 1 96.44 144 VAL B O 1
ATOM 4115 N N . GLU B 1 145 ? -9.328 -5.363 27.375 1 96.25 145 GLU B N 1
ATOM 4116 C CA . GLU B 1 145 ? -10.188 -4.281 27.859 1 96.25 145 GLU B CA 1
ATOM 4117 C C . GLU B 1 145 ? -10.883 -4.664 29.156 1 96.25 145 GLU B C 1
ATOM 4119 O O . GLU B 1 145 ? -11.664 -5.613 29.203 1 96.25 145 GLU B O 1
ATOM 4124 N N . ASP B 1 146 ? -10.695 -3.871 30.297 1 95.75 146 ASP B N 1
ATOM 4125 C CA . ASP B 1 146 ? -11.258 -4.164 31.609 1 95.75 146 ASP B CA 1
ATOM 4126 C C . ASP B 1 146 ? -12.625 -3.49 31.781 1 95.75 146 ASP B C 1
ATOM 4128 O O . ASP B 1 146 ? -13.461 -3.965 32.562 1 95.75 146 ASP B O 1
ATOM 4132 N N . ASP B 1 147 ? -12.805 -2.371 31.094 1 95.38 147 ASP B N 1
ATOM 4133 C CA . ASP B 1 147 ? -14.086 -1.663 31.156 1 95.38 147 ASP B CA 1
ATOM 4134 C C . ASP B 1 147 ? -15.141 -2.363 30.312 1 95.38 147 ASP B C 1
ATOM 4136 O O . ASP B 1 147 ? -15.047 -2.381 29.078 1 95.38 147 ASP B O 1
ATOM 4140 N N . PRO B 1 148 ? -16.188 -2.902 30.938 1 95.56 148 PRO B N 1
ATOM 4141 C CA . PRO B 1 148 ? -17.203 -3.648 30.203 1 95.56 148 PRO B CA 1
ATOM 4142 C C . PRO B 1 148 ? -17.906 -2.793 29.141 1 95.56 148 PRO B C 1
ATOM 4144 O O . PRO B 1 148 ? -18.281 -3.295 28.078 1 95.56 148 PRO B O 1
ATOM 4147 N N . ASP B 1 149 ? -18.109 -1.545 29.422 1 96 149 ASP B N 1
ATOM 4148 C CA . ASP B 1 149 ? -18.781 -0.664 28.469 1 96 149 ASP B CA 1
ATOM 4149 C C . ASP B 1 149 ? -17.906 -0.426 27.234 1 96 149 ASP B C 1
ATOM 4151 O O . ASP B 1 149 ? -18.422 -0.424 26.109 1 96 149 ASP B O 1
ATOM 4155 N N . ARG B 1 150 ? -16.688 -0.208 27.516 1 96.06 150 ARG B N 1
ATOM 4156 C CA . ARG B 1 150 ? -15.781 -0.022 26.391 1 96.06 150 ARG B CA 1
ATOM 4157 C C . ARG B 1 150 ? -15.633 -1.31 25.578 1 96.06 150 ARG B C 1
ATOM 4159 O O . ARG B 1 150 ? -15.531 -1.272 24.359 1 96.06 150 ARG B O 1
ATOM 4166 N N . ARG B 1 151 ? -15.586 -2.381 26.266 1 97 151 ARG B N 1
ATOM 4167 C CA . ARG B 1 151 ? -15.523 -3.678 25.594 1 97 151 ARG B CA 1
ATOM 4168 C C . ARG B 1 151 ? -16.734 -3.879 24.688 1 97 151 ARG B C 1
ATOM 4170 O O . ARG B 1 151 ? -16.594 -4.324 23.547 1 97 151 ARG B O 1
ATOM 4177 N N . LYS B 1 152 ? -17.875 -3.582 25.219 1 97.25 152 LYS B N 1
ATOM 4178 C CA . LYS B 1 152 ? -19.094 -3.666 24.422 1 97.25 152 LYS B CA 1
ATOM 4179 C C . LYS B 1 152 ? -19.031 -2.734 23.219 1 97.25 152 LYS B C 1
ATOM 4181 O O . LYS B 1 152 ? -19.469 -3.096 22.125 1 97.25 152 LYS B O 1
ATOM 4186 N N . ALA B 1 153 ? -18.5 -1.541 23.422 1 97.56 153 ALA B N 1
ATOM 4187 C CA . ALA B 1 153 ? -18.375 -0.577 22.328 1 97.56 153 ALA B CA 1
ATOM 4188 C C . ALA B 1 153 ? -17.453 -1.113 21.234 1 97.56 153 ALA B C 1
ATOM 4190 O O . ALA B 1 153 ? -17.75 -0.954 20.047 1 97.56 153 ALA B O 1
ATOM 4191 N N . LEU B 1 154 ? -16.391 -1.728 21.641 1 98.25 154 LEU B N 1
ATOM 4192 C CA . LEU B 1 154 ? -15.477 -2.332 20.688 1 98.25 154 LEU B CA 1
ATOM 4193 C C . LEU B 1 154 ? -16.172 -3.436 19.891 1 98.25 154 LEU B C 1
ATOM 4195 O O . LEU B 1 154 ? -16.031 -3.51 18.672 1 98.25 154 LEU B O 1
ATOM 4199 N N . MET B 1 155 ? -16.922 -4.23 20.547 1 98 155 MET B N 1
ATOM 4200 C CA . MET B 1 155 ? -17.641 -5.344 19.922 1 98 155 MET B CA 1
ATOM 4201 C C . MET B 1 155 ? -18.719 -4.836 18.969 1 98 155 MET B C 1
ATOM 4203 O O . MET B 1 155 ? -19.094 -5.531 18.031 1 98 155 MET B O 1
ATOM 4207 N N . ASN B 1 156 ? -19.156 -3.623 19.188 1 97.5 156 ASN B N 1
ATOM 4208 C CA . ASN B 1 156 ? -20.281 -3.08 18.422 1 97.5 156 ASN B CA 1
ATOM 4209 C C . ASN B 1 156 ? -19.797 -2.148 17.312 1 97.5 156 ASN B C 1
ATOM 4211 O O . ASN B 1 156 ? -20.609 -1.505 16.641 1 97.5 156 ASN B O 1
ATOM 4215 N N . ILE B 1 157 ? -18.484 -2.004 17.109 1 97.88 157 ILE B N 1
ATOM 4216 C CA . ILE B 1 157 ? -17.984 -1.232 15.977 1 97.88 157 ILE B CA 1
ATOM 4217 C C . ILE B 1 157 ? -18.609 -1.754 14.68 1 97.88 157 ILE B C 1
ATOM 4219 O O . ILE B 1 157 ? -18.594 -2.959 14.422 1 97.88 157 ILE B O 1
ATOM 4223 N N . PRO B 1 158 ? -19.266 -0.865 13.891 1 97.81 158 PRO B N 1
ATOM 4224 C CA . PRO B 1 158 ? -19.891 -1.307 12.641 1 97.81 158 PRO B CA 1
ATOM 4225 C C . PRO B 1 158 ? -18.859 -1.769 11.609 1 97.81 158 PRO B C 1
ATOM 4227 O O . PRO B 1 158 ? -17.781 -1.169 11.484 1 97.81 158 PRO B O 1
ATOM 4230 N N . VAL B 1 159 ? -19.156 -2.838 10.906 1 97.88 159 VAL B N 1
ATOM 4231 C CA . VAL B 1 159 ? -18.281 -3.365 9.875 1 97.88 159 VAL B CA 1
ATOM 4232 C C . VAL B 1 159 ? -19.094 -3.777 8.656 1 97.88 159 VAL B C 1
ATOM 4234 O O . VAL B 1 159 ? -20.312 -3.949 8.742 1 97.88 159 VAL B O 1
ATOM 4237 N N . ILE B 1 160 ? -18.5 -3.773 7.527 1 97.69 160 ILE B N 1
ATOM 4238 C CA . ILE B 1 160 ? -19 -4.418 6.316 1 97.69 160 ILE B CA 1
ATOM 4239 C C . ILE B 1 160 ? -18.25 -5.727 6.082 1 97.69 160 ILE B C 1
ATOM 4241 O O . ILE B 1 160 ? -17.016 -5.773 6.199 1 97.69 160 ILE B O 1
ATOM 4245 N N . ILE B 1 161 ? -18.953 -6.801 5.844 1 98.06 161 ILE B N 1
ATOM 4246 C CA . ILE B 1 161 ? -18.359 -8.125 5.676 1 98.06 161 ILE B CA 1
ATOM 4247 C C . ILE B 1 161 ? -18.641 -8.641 4.266 1 98.06 161 ILE B C 1
ATOM 4249 O O . ILE B 1 161 ? -19.797 -8.742 3.852 1 98.06 161 ILE B O 1
ATOM 4253 N N . GLU B 1 162 ? -17.641 -8.773 3.533 1 97.94 162 GLU B N 1
ATOM 4254 C CA . GLU B 1 162 ? -17.672 -9.461 2.25 1 97.94 162 GLU B CA 1
ATOM 4255 C C . GLU B 1 162 ? -17.266 -10.93 2.404 1 97.94 162 GLU B C 1
ATOM 4257 O O . GLU B 1 162 ? -16.125 -11.227 2.76 1 97.94 162 GLU B O 1
ATOM 4262 N N . LEU B 1 163 ? -18.172 -11.828 2.064 1 97.56 163 LEU B N 1
ATOM 4263 C CA . LEU B 1 163 ? -18.016 -13.242 2.414 1 97.56 163 LEU B CA 1
ATOM 4264 C C . LEU B 1 163 ? -17.875 -14.102 1.163 1 97.56 163 LEU B C 1
ATOM 4266 O O . LEU B 1 163 ? -18.812 -14.188 0.359 1 97.56 163 LEU B O 1
ATOM 4270 N N . TYR B 1 164 ? -16.734 -14.688 0.986 1 97.81 164 TYR B N 1
ATOM 4271 C CA . TYR B 1 164 ? -16.562 -15.781 0.04 1 97.81 164 TYR B CA 1
ATOM 4272 C C . TYR B 1 164 ? -16.766 -17.125 0.722 1 97.81 164 TYR B C 1
ATOM 4274 O O . TYR B 1 164 ? -16.016 -17.484 1.631 1 97.81 164 TYR B O 1
ATOM 4282 N N . ASP B 1 165 ? -17.766 -17.859 0.315 1 96.75 165 ASP B N 1
ATOM 4283 C CA . ASP B 1 165 ? -18.031 -19.125 0.976 1 96.75 165 ASP B CA 1
ATOM 4284 C C . ASP B 1 165 ? -17.969 -20.281 -0.014 1 96.75 165 ASP B C 1
ATOM 4286 O O . ASP B 1 165 ? -18.516 -20.203 -1.113 1 96.75 165 ASP B O 1
ATOM 4290 N N . GLY B 1 166 ? -17.234 -21.266 0.343 1 94.94 166 GLY B N 1
ATOM 4291 C CA . GLY B 1 166 ? -17.234 -22.531 -0.389 1 94.94 166 GLY B CA 1
ATOM 4292 C C . GLY B 1 166 ? -16.281 -22.516 -1.575 1 94.94 166 GLY B C 1
ATOM 4293 O O . GLY B 1 166 ? -16.297 -23.453 -2.385 1 94.94 166 GLY B O 1
ATOM 4294 N N . ILE B 1 167 ? -15.523 -21.469 -1.76 1 95.31 167 ILE B N 1
ATOM 4295 C CA . ILE B 1 167 ? -14.547 -21.484 -2.846 1 95.31 167 ILE B CA 1
ATOM 4296 C C . ILE B 1 167 ? -13.281 -22.219 -2.389 1 95.31 167 ILE B C 1
ATOM 4298 O O . ILE B 1 167 ? -13.023 -22.328 -1.188 1 95.31 167 ILE B O 1
ATOM 4302 N N . SER B 1 168 ? -12.539 -22.719 -3.322 1 94.06 168 SER B N 1
ATOM 4303 C CA . SER B 1 168 ? -11.336 -23.469 -2.982 1 94.06 168 SER B CA 1
ATOM 4304 C C . SER B 1 168 ? -10.281 -22.562 -2.342 1 94.06 168 SER B C 1
ATOM 4306 O O . SER B 1 168 ? -10.336 -21.344 -2.486 1 94.06 168 SER B O 1
ATOM 4308 N N . VAL B 1 169 ? -9.398 -23.156 -1.653 1 91.44 169 VAL B N 1
ATOM 4309 C CA . VAL B 1 169 ? -8.328 -22.438 -0.978 1 91.44 169 VAL B CA 1
ATOM 4310 C C . VAL B 1 169 ? -7.441 -21.75 -2.01 1 91.44 169 VAL B C 1
ATOM 4312 O O . VAL B 1 169 ? -6.969 -20.625 -1.78 1 91.44 169 VAL B O 1
ATOM 4315 N N . GLU B 1 170 ? -7.191 -22.344 -3.143 1 89.38 170 GLU B N 1
ATOM 4316 C CA . GLU B 1 170 ? -6.391 -21.75 -4.207 1 89.38 170 GLU B CA 1
ATOM 4317 C C . GLU B 1 170 ? -7.059 -20.5 -4.77 1 89.38 170 GLU B C 1
ATOM 4319 O O . GLU B 1 170 ? -6.387 -19.5 -5.055 1 89.38 170 GLU B O 1
ATOM 4324 N N . ARG B 1 171 ? -8.328 -20.672 -4.906 1 92.75 171 ARG B N 1
ATOM 4325 C CA . ARG B 1 171 ? -9.086 -19.516 -5.375 1 92.75 171 ARG B CA 1
ATOM 4326 C C . ARG B 1 171 ? -9.039 -18.375 -4.355 1 92.75 171 ARG B C 1
ATOM 4328 O O . ARG B 1 171 ? -8.906 -17.203 -4.723 1 92.75 171 ARG B O 1
ATOM 4335 N N . ALA B 1 172 ? -9.164 -18.766 -3.08 1 93.44 172 ALA B N 1
ATOM 4336 C CA . ALA B 1 172 ? -9.07 -17.781 -2.008 1 93.44 172 ALA B CA 1
ATOM 4337 C C . ALA B 1 172 ? -7.703 -17.094 -2.002 1 93.44 172 ALA B C 1
ATOM 4339 O O . ALA B 1 172 ? -7.609 -15.883 -1.837 1 93.44 172 ALA B O 1
ATOM 4340 N N . ALA B 1 173 ? -6.711 -17.875 -2.203 1 91.56 173 ALA B N 1
ATOM 4341 C CA . ALA B 1 173 ? -5.352 -17.344 -2.252 1 91.56 173 ALA B CA 1
ATOM 4342 C C . ALA B 1 173 ? -5.184 -16.375 -3.428 1 91.56 173 ALA B C 1
ATOM 4344 O O . ALA B 1 173 ? -4.555 -15.328 -3.295 1 91.56 173 ALA B O 1
ATOM 4345 N N . GLN B 1 174 ? -5.715 -16.766 -4.562 1 92.56 174 GLN B N 1
ATOM 4346 C CA . GLN B 1 174 ? -5.68 -15.891 -5.73 1 92.56 174 GLN B CA 1
ATOM 4347 C C . GLN B 1 174 ? -6.43 -14.594 -5.469 1 92.56 174 GLN B C 1
ATOM 4349 O O . GLN B 1 174 ? -5.969 -13.516 -5.855 1 92.56 174 GLN B O 1
ATOM 4354 N N . HIS B 1 175 ? -7.574 -14.672 -4.82 1 93.56 175 HIS B N 1
ATOM 4355 C CA . HIS B 1 175 ? -8.344 -13.477 -4.48 1 93.56 175 HIS B CA 1
ATOM 4356 C C . HIS B 1 175 ? -7.57 -12.578 -3.523 1 93.56 175 HIS B C 1
ATOM 4358 O O . HIS B 1 175 ? -7.594 -11.352 -3.664 1 93.56 175 HIS B O 1
ATOM 4364 N N . PHE B 1 176 ? -6.898 -13.203 -2.6 1 93.56 176 PHE B N 1
ATOM 4365 C CA . PHE B 1 176 ? -6.059 -12.438 -1.688 1 93.56 176 PHE B CA 1
ATOM 4366 C C . PHE B 1 176 ? -5.008 -11.641 -2.457 1 93.56 176 PHE B C 1
ATOM 4368 O O . PHE B 1 176 ? -4.844 -10.445 -2.232 1 93.56 176 PHE B O 1
ATOM 4375 N N . ARG B 1 177 ? -4.324 -12.312 -3.289 1 92.25 177 ARG B N 1
ATOM 4376 C CA . ARG B 1 177 ? -3.285 -11.688 -4.105 1 92.25 177 ARG B CA 1
ATOM 4377 C C . ARG B 1 177 ? -3.861 -10.555 -4.945 1 92.25 177 ARG B C 1
ATOM 4379 O O . ARG B 1 177 ? -3.309 -9.453 -4.973 1 92.25 177 ARG B O 1
ATOM 4386 N N . ASP B 1 178 ? -4.934 -10.844 -5.617 1 92.94 178 ASP B N 1
ATOM 4387 C CA . ASP B 1 178 ? -5.516 -9.898 -6.566 1 92.94 178 ASP B CA 1
ATOM 4388 C C . ASP B 1 178 ? -6.07 -8.672 -5.844 1 92.94 178 ASP B C 1
ATOM 4390 O O . ASP B 1 178 ? -6.035 -7.562 -6.379 1 92.94 178 ASP B O 1
ATOM 4394 N N . THR B 1 179 ? -6.609 -8.875 -4.688 1 92.19 179 THR B N 1
ATOM 4395 C CA . THR B 1 179 ? -7.199 -7.797 -3.904 1 92.19 179 THR B CA 1
ATOM 4396 C C . THR B 1 179 ? -6.117 -6.879 -3.342 1 92.19 179 THR B C 1
ATOM 4398 O O . THR B 1 179 ? -6.289 -5.66 -3.293 1 92.19 179 THR B O 1
ATOM 4401 N N . ASN B 1 180 ? -5.035 -7.441 -2.994 1 89.25 180 ASN B N 1
ATOM 4402 C CA . ASN B 1 180 ? -4.035 -6.676 -2.256 1 89.25 180 ASN B CA 1
ATOM 4403 C C . ASN B 1 180 ? -2.855 -6.293 -3.146 1 89.25 180 ASN B C 1
ATOM 4405 O O . ASN B 1 180 ? -2.049 -5.438 -2.779 1 89.25 180 ASN B O 1
ATOM 4409 N N . GLY B 1 181 ? -2.742 -6.875 -4.305 1 87.25 181 GLY B N 1
ATOM 4410 C CA . GLY B 1 181 ? -1.492 -6.805 -5.043 1 87.25 181 GLY B CA 1
ATOM 4411 C C . GLY B 1 181 ? -1.436 -5.633 -6.008 1 87.25 181 GLY B C 1
ATOM 4412 O O . GLY B 1 181 ? -0.359 -5.262 -6.48 1 87.25 181 GLY B O 1
ATOM 4413 N N . LEU B 1 182 ? -2.516 -5.047 -6.359 1 82.31 182 LEU B N 1
ATOM 4414 C CA . LEU B 1 182 ? -2.469 -4.016 -7.391 1 82.31 182 LEU B CA 1
ATOM 4415 C C . LEU B 1 182 ? -2.68 -2.633 -6.789 1 82.31 182 LEU B C 1
ATOM 4417 O O . LEU B 1 182 ? -2.678 -1.631 -7.508 1 82.31 182 LEU B O 1
ATOM 4421 N N . GLY B 1 183 ? -2.783 -2.566 -5.574 1 84.94 183 GLY B N 1
ATOM 4422 C CA . GLY B 1 183 ? -2.977 -1.273 -4.938 1 84.94 183 GLY B CA 1
ATOM 4423 C C . GLY B 1 183 ? -1.716 -0.429 -4.906 1 84.94 183 GLY B C 1
ATOM 4424 O O . GLY B 1 183 ? -0.605 -0.963 -4.879 1 84.94 183 GLY B O 1
ATOM 4425 N N . VAL B 1 184 ? -1.924 0.908 -5.102 1 85 184 VAL B N 1
ATOM 4426 C CA . VAL B 1 184 ? -0.835 1.87 -4.973 1 85 184 VAL B CA 1
ATOM 4427 C C . VAL B 1 184 ? -0.959 2.617 -3.645 1 85 184 VAL B C 1
ATOM 4429 O O . VAL B 1 184 ? -2.027 3.141 -3.318 1 85 184 VAL B O 1
ATOM 4432 N N . GLY B 1 185 ? 0.082 2.635 -2.893 1 83.12 185 GLY B N 1
ATOM 4433 C CA . GLY B 1 185 ? 0.07 3.301 -1.6 1 83.12 185 GLY B CA 1
ATOM 4434 C C . GLY B 1 185 ? -0.038 4.809 -1.705 1 83.12 185 GLY B C 1
ATOM 4435 O O . GLY B 1 185 ? 0.179 5.379 -2.777 1 83.12 185 GLY B O 1
ATOM 4436 N N . ILE B 1 186 ? -0.397 5.422 -0.639 1 84.5 186 ILE B N 1
ATOM 4437 C CA . ILE B 1 186 ? -0.489 6.875 -0.559 1 84.5 186 ILE B CA 1
ATOM 4438 C C . ILE B 1 186 ? 0.75 7.434 0.137 1 84.5 186 ILE B C 1
ATOM 4440 O O . ILE B 1 186 ? 1.271 6.824 1.075 1 84.5 186 ILE B O 1
ATOM 4444 N N . ASN B 1 187 ? 1.214 8.539 -0.368 1 86.25 187 ASN B N 1
ATOM 4445 C CA . ASN B 1 187 ? 2.439 9.094 0.201 1 86.25 187 ASN B CA 1
ATOM 4446 C C . ASN B 1 187 ? 2.158 9.898 1.467 1 86.25 187 ASN B C 1
ATOM 4448 O O . ASN B 1 187 ? 1.004 10.203 1.767 1 86.25 187 ASN B O 1
ATOM 4452 N N . ALA B 1 188 ? 3.189 10.234 2.135 1 87 188 ALA B N 1
ATOM 4453 C CA . ALA B 1 188 ? 3.117 10.867 3.451 1 87 188 ALA B CA 1
ATOM 4454 C C . ALA B 1 188 ? 2.5 12.258 3.357 1 87 188 ALA B C 1
ATOM 4456 O O . ALA B 1 188 ? 1.751 12.672 4.246 1 87 188 ALA B O 1
ATOM 4457 N N . ALA B 1 189 ? 2.848 13.039 2.332 1 89 189 ALA B N 1
ATOM 4458 C CA . ALA B 1 189 ? 2.34 14.406 2.188 1 89 189 ALA B CA 1
ATOM 4459 C C . ALA B 1 189 ? 0.818 14.414 2.08 1 89 189 ALA B C 1
ATOM 4461 O O . ALA B 1 189 ? 0.15 15.234 2.709 1 89 189 ALA B O 1
ATOM 4462 N N . LEU B 1 190 ? 0.319 13.477 1.359 1 88.06 190 LEU B N 1
ATOM 4463 C CA . LEU B 1 190 ? -1.126 13.367 1.191 1 88.06 190 LEU B CA 1
ATOM 4464 C C . LEU B 1 190 ? -1.799 12.984 2.504 1 88.06 190 LEU B C 1
ATOM 4466 O O . LEU B 1 190 ? -2.852 13.523 2.85 1 88.06 190 LEU B O 1
ATOM 4470 N N . LEU B 1 191 ? -1.192 12.086 3.209 1 89.75 191 LEU B N 1
ATOM 4471 C CA . LEU B 1 191 ? -1.743 11.625 4.48 1 89.75 191 LEU B CA 1
ATOM 4472 C C . LEU B 1 191 ? -1.797 12.766 5.492 1 89.75 191 LEU B C 1
ATOM 4474 O O . LEU B 1 191 ? -2.801 12.93 6.188 1 89.75 191 LEU B O 1
ATOM 4478 N N . VAL B 1 192 ? -0.759 13.516 5.5 1 91.81 192 VAL B N 1
ATOM 4479 C CA . VAL B 1 192 ? -0.695 14.648 6.426 1 91.81 192 VAL B CA 1
ATOM 4480 C C . VAL B 1 192 ? -1.667 15.734 5.977 1 91.81 192 VAL B C 1
ATOM 4482 O O . VAL B 1 192 ? -2.434 16.266 6.789 1 91.81 192 VAL B O 1
ATOM 4485 N N . GLY B 1 193 ? -1.666 15.969 4.777 1 90.25 193 GLY B N 1
ATOM 4486 C CA . GLY B 1 193 ? -2.469 17.047 4.234 1 90.25 193 GLY B CA 1
ATOM 4487 C C . GLY B 1 193 ? -3.961 16.828 4.383 1 90.25 193 GLY B C 1
ATOM 4488 O O . GLY B 1 193 ? -4.734 17.781 4.48 1 90.25 193 GLY B O 1
ATOM 4489 N N . HIS B 1 194 ? -4.363 15.586 4.473 1 88.56 194 HIS B N 1
ATOM 4490 C CA . HIS B 1 194 ? -5.785 15.273 4.52 1 88.56 194 HIS B CA 1
ATOM 4491 C C . HIS B 1 194 ? -6.215 14.883 5.93 1 88.56 194 HIS B C 1
ATOM 4493 O O . HIS B 1 194 ? -7.328 14.391 6.129 1 88.56 194 HIS B O 1
ATOM 4499 N N . ASP B 1 195 ? -5.34 15.117 6.84 1 90.25 195 ASP B N 1
ATOM 4500 C CA . ASP B 1 195 ? -5.715 14.836 8.227 1 90.25 195 ASP B CA 1
ATOM 4501 C C . ASP B 1 195 ? -6.383 16.062 8.867 1 90.25 195 ASP B C 1
ATOM 4503 O O . ASP B 1 195 ? -5.711 16.875 9.5 1 90.25 195 ASP B O 1
ATOM 4507 N N . TYR B 1 196 ? -7.645 16.141 8.828 1 90.12 196 TYR B N 1
ATOM 4508 C CA . TYR B 1 196 ? -8.391 17.297 9.297 1 90.12 196 TYR B CA 1
ATOM 4509 C C . TYR B 1 196 ? -8.664 17.203 10.797 1 90.12 196 TYR B C 1
ATOM 4511 O O . TYR B 1 196 ? -9.141 18.172 11.406 1 90.12 196 TYR B O 1
ATOM 4519 N N . GLU B 1 197 ? -8.258 16.141 11.352 1 90.06 197 GLU B N 1
ATOM 4520 C CA . GLU B 1 197 ? -8.406 15.969 12.797 1 90.06 197 GLU B CA 1
ATOM 4521 C C . GLU B 1 197 ? -7.102 16.281 13.516 1 90.06 197 GLU B C 1
ATOM 4523 O O . GLU B 1 197 ? -7.062 16.344 14.75 1 90.06 197 GLU B O 1
ATOM 4528 N N . ASP B 1 198 ? -6.082 16.5 12.781 1 93.06 198 ASP B N 1
ATOM 4529 C CA . ASP B 1 198 ? -4.777 16.859 13.336 1 93.06 198 ASP B CA 1
ATOM 4530 C C . ASP B 1 198 ? -4.695 18.344 13.664 1 93.06 198 ASP B C 1
ATOM 4532 O O . ASP B 1 198 ? -4.605 19.172 12.758 1 93.06 198 ASP B O 1
ATOM 4536 N N . GLN B 1 199 ? -4.594 18.656 14.93 1 95.88 199 GLN B N 1
ATOM 4537 C CA . GLN B 1 199 ? -4.586 20.047 15.367 1 95.88 199 GLN B CA 1
ATOM 4538 C C . GLN B 1 199 ? -3.334 20.766 14.867 1 95.88 199 GLN B C 1
ATOM 4540 O O . GLN B 1 199 ? -3.371 21.969 14.594 1 95.88 199 GLN B O 1
ATOM 4545 N N . TRP B 1 200 ? -2.268 20 14.766 1 97.75 200 TRP B N 1
ATOM 4546 C CA . TRP B 1 200 ? -1.045 20.594 14.242 1 97.75 200 TRP B CA 1
ATOM 4547 C C . TRP B 1 200 ? -1.224 21.016 12.789 1 97.75 200 TRP B C 1
ATOM 4549 O O . TRP B 1 200 ? -0.811 22.109 12.391 1 97.75 200 TRP B O 1
ATOM 4559 N N . MET B 1 201 ? -1.846 20.156 11.992 1 96.19 201 MET B N 1
ATOM 4560 C CA . MET B 1 201 ? -2.074 20.469 10.586 1 96.19 201 MET B CA 1
ATOM 4561 C C . MET B 1 201 ? -3.117 21.562 10.43 1 96.19 201 MET B C 1
ATOM 4563 O O . MET B 1 201 ? -3.014 22.406 9.539 1 96.19 201 MET B O 1
ATOM 4567 N N . GLU B 1 202 ? -4.121 21.562 11.289 1 96.5 202 GLU B N 1
ATOM 4568 C CA . GLU B 1 202 ? -5.105 22.641 11.273 1 96.5 202 GLU B CA 1
ATOM 4569 C C . GLU B 1 202 ? -4.445 24 11.523 1 96.5 202 GLU B C 1
ATOM 4571 O O . GLU B 1 202 ? -4.703 24.953 10.797 1 96.5 202 GLU B O 1
ATOM 4576 N N . THR B 1 203 ? -3.619 24.047 12.531 1 98.5 203 THR B N 1
ATOM 4577 C CA . THR B 1 203 ? -2.9 25.281 12.852 1 98.5 203 THR B CA 1
ATOM 4578 C C . THR B 1 203 ? -1.973 25.688 11.711 1 98.5 203 THR B C 1
ATOM 4580 O O . THR B 1 203 ? -1.899 26.859 11.344 1 98.5 203 THR B O 1
ATOM 4583 N N . THR B 1 204 ? -1.33 24.672 11.172 1 98.5 204 THR B N 1
ATOM 4584 C CA . THR B 1 204 ? -0.428 24.922 10.055 1 98.5 204 THR B CA 1
ATOM 4585 C C . THR B 1 204 ? -1.181 25.547 8.875 1 98.5 204 THR B C 1
ATOM 4587 O O . THR B 1 204 ? -0.718 26.516 8.281 1 98.5 204 THR B O 1
ATOM 4590 N N . ARG B 1 205 ? -2.309 25.031 8.547 1 96.38 205 ARG B N 1
ATOM 4591 C CA . ARG B 1 205 ? -3.115 25.562 7.449 1 96.38 205 ARG B CA 1
ATOM 4592 C C . ARG B 1 205 ? -3.486 27.031 7.699 1 96.38 205 ARG B C 1
ATOM 4594 O O . ARG B 1 205 ? -3.396 27.859 6.793 1 96.38 205 ARG B O 1
ATOM 4601 N N . LYS B 1 206 ? -3.91 27.312 8.875 1 98 206 LYS B N 1
ATOM 4602 C CA . LYS B 1 206 ? -4.32 28.672 9.227 1 98 206 LYS B CA 1
ATOM 4603 C C . LYS B 1 206 ? -3.145 29.641 9.125 1 98 206 LYS B C 1
ATOM 4605 O O . LYS B 1 206 ? -3.283 30.75 8.586 1 98 206 LYS B O 1
ATOM 4610 N N . VAL B 1 207 ? -2.07 29.234 9.648 1 98.75 207 VAL B N 1
ATOM 4611 C CA . VAL B 1 207 ? -0.88 30.078 9.656 1 98.75 207 VAL B CA 1
ATOM 4612 C C . VAL B 1 207 ? -0.448 30.391 8.227 1 98.75 207 VAL B C 1
ATOM 4614 O O . VAL B 1 207 ? -0.223 31.547 7.875 1 98.75 207 VAL B O 1
ATOM 4617 N N . PHE B 1 208 ? -0.404 29.422 7.402 1 98.38 208 PHE B N 1
ATOM 4618 C CA . PHE B 1 208 ? 0.122 29.609 6.059 1 98.38 208 PHE B CA 1
ATOM 4619 C C . PHE B 1 208 ? -0.921 30.266 5.16 1 98.38 208 PHE B C 1
ATOM 4621 O O . PHE B 1 208 ? -0.575 30.953 4.191 1 98.38 208 PHE B O 1
ATOM 4628 N N . ALA B 1 209 ? -2.178 30.062 5.453 1 97.56 209 ALA B N 1
ATOM 4629 C CA . ALA B 1 209 ? -3.207 30.844 4.781 1 97.56 209 ALA B CA 1
ATOM 4630 C C . ALA B 1 209 ? -3.051 32.344 5.082 1 97.56 209 ALA B C 1
ATOM 4632 O O . ALA B 1 209 ? -3.17 33.188 4.184 1 97.56 209 ALA B O 1
ATOM 4633 N N . GLU B 1 210 ? -2.826 32.625 6.316 1 98.12 210 GLU B N 1
ATOM 4634 C CA . GLU B 1 210 ? -2.621 34 6.73 1 98.12 210 GLU B CA 1
ATOM 4635 C C . GLU B 1 210 ? -1.396 34.625 6.051 1 98.12 210 GLU B C 1
ATOM 4637 O O . GLU B 1 210 ? -1.388 35.781 5.707 1 98.12 210 GLU B O 1
ATOM 4642 N N . LEU B 1 211 ? -0.376 33.844 5.875 1 98.25 211 LEU B N 1
ATOM 4643 C CA . LEU B 1 211 ? 0.864 34.312 5.258 1 98.25 211 LEU B CA 1
ATOM 4644 C C . LEU B 1 211 ? 0.741 34.312 3.738 1 98.25 211 LEU B C 1
ATOM 4646 O O . LEU B 1 211 ? 1.632 34.812 3.045 1 98.25 211 LEU B O 1
ATOM 4650 N N . ASN B 1 212 ? -0.327 33.781 3.197 1 97.56 212 ASN B N 1
ATOM 4651 C CA . ASN B 1 212 ? -0.561 33.656 1.763 1 97.56 212 ASN B CA 1
ATOM 4652 C C . ASN B 1 212 ? 0.55 32.875 1.078 1 97.56 212 ASN B C 1
ATOM 4654 O O . ASN B 1 212 ? 1.109 33.312 0.075 1 97.56 212 ASN B O 1
ATOM 4658 N N . ILE B 1 213 ? 0.947 31.781 1.69 1 98 213 ILE B N 1
ATOM 4659 C CA . ILE B 1 213 ? 1.957 30.875 1.149 1 98 213 ILE B CA 1
ATOM 4660 C C . ILE B 1 213 ? 1.33 29.516 0.862 1 98 213 ILE B C 1
ATOM 4662 O O . ILE B 1 213 ? 0.782 28.875 1.763 1 98 213 ILE B O 1
ATOM 4666 N N . GLU B 1 214 ? 1.457 29.078 -0.328 1 96.88 214 GLU B N 1
ATOM 4667 C CA . GLU B 1 214 ? 0.848 27.828 -0.76 1 96.88 214 GLU B CA 1
ATOM 4668 C C . GLU B 1 214 ? 1.722 26.641 -0.391 1 96.88 214 GLU B C 1
ATOM 4670 O O . GLU B 1 214 ? 2.947 26.688 -0.513 1 96.88 214 GLU B O 1
ATOM 4675 N N . LEU B 1 215 ? 1.093 25.594 -0.008 1 95.88 215 LEU B N 1
ATOM 4676 C CA . LEU B 1 215 ? 1.792 24.375 0.412 1 95.88 215 LEU B CA 1
ATOM 4677 C C . LEU B 1 215 ? 1.57 23.25 -0.586 1 95.88 215 LEU B C 1
ATOM 4679 O O . LEU B 1 215 ? 0.539 23.203 -1.262 1 95.88 215 LEU B O 1
ATOM 4683 N N . GLU B 1 216 ? 2.607 22.391 -0.705 1 94.06 216 GLU B N 1
ATOM 4684 C CA . GLU B 1 216 ? 2.539 21.172 -1.51 1 94.06 216 GLU B CA 1
ATOM 4685 C C . GLU B 1 216 ? 2.018 20 -0.688 1 94.06 216 GLU B C 1
ATOM 4687 O O . GLU B 1 216 ? 2.691 19.531 0.234 1 94.06 216 GLU B O 1
ATOM 4692 N N . ASP B 1 217 ? 0.832 19.484 -1 1 90.38 217 ASP B N 1
ATOM 4693 C CA . ASP B 1 217 ? 0.239 18.422 -0.189 1 90.38 217 ASP B CA 1
ATOM 4694 C C . ASP B 1 217 ? 0.029 17.156 -1.013 1 90.38 217 ASP B C 1
ATOM 4696 O O . ASP B 1 217 ? -0.619 16.203 -0.554 1 90.38 217 ASP B O 1
ATOM 4700 N N . GLN B 1 218 ? 0.574 17.109 -2.24 1 87.19 218 GLN B N 1
ATOM 4701 C CA . GLN B 1 218 ? 0.388 15.945 -3.113 1 87.19 218 GLN B CA 1
ATOM 4702 C C . GLN B 1 218 ? 1.677 15.141 -3.24 1 87.19 218 GLN B C 1
ATOM 4704 O O . GLN B 1 218 ? 1.639 13.938 -3.51 1 87.19 218 GLN B O 1
ATOM 4709 N N . SER B 1 219 ? 2.742 15.891 -3.062 1 88.75 219 SER B N 1
ATOM 4710 C CA . SER B 1 219 ? 4.031 15.258 -3.307 1 88.75 219 SER B CA 1
ATOM 4711 C C . SER B 1 219 ? 4.988 15.477 -2.139 1 88.75 219 SER B C 1
ATOM 4713 O O . SER B 1 219 ? 4.773 16.359 -1.312 1 88.75 219 SER B O 1
ATOM 4715 N N . ARG B 1 220 ? 6.004 14.68 -2.145 1 87.94 220 ARG B N 1
ATOM 4716 C CA . ARG B 1 220 ? 7.008 14.781 -1.09 1 87.94 220 ARG B CA 1
ATOM 4717 C C . ARG B 1 220 ? 7.938 15.961 -1.328 1 87.94 220 ARG B C 1
ATOM 4719 O O . ARG B 1 220 ? 8.656 16.391 -0.421 1 87.94 220 ARG B O 1
ATOM 4726 N N . GLN B 1 221 ? 7.906 16.453 -2.527 1 89.25 221 GLN B N 1
ATOM 4727 C CA . GLN B 1 221 ? 8.711 17.609 -2.916 1 89.25 221 GLN B CA 1
ATOM 4728 C C . GLN B 1 221 ? 7.883 18.625 -3.695 1 89.25 221 GLN B C 1
ATOM 4730 O O . GLN B 1 221 ? 6.914 18.266 -4.363 1 89.25 221 GLN B O 1
ATOM 4735 N N . VAL B 1 222 ? 8.297 19.812 -3.529 1 92.25 222 VAL B N 1
ATOM 4736 C CA . VAL B 1 222 ? 7.648 20.844 -4.324 1 92.25 222 VAL B CA 1
ATOM 4737 C C . VAL B 1 222 ? 8.094 20.734 -5.781 1 92.25 222 VAL B C 1
ATOM 4739 O O . VAL B 1 222 ? 9.289 20.703 -6.07 1 92.25 222 VAL B O 1
ATOM 4742 N N . LYS B 1 223 ? 7.078 20.672 -6.629 1 85.69 223 LYS B N 1
ATOM 4743 C CA . LYS B 1 223 ? 7.371 20.578 -8.055 1 85.69 223 LYS B CA 1
ATOM 4744 C C . LYS B 1 223 ? 7.961 21.875 -8.594 1 85.69 223 LYS B C 1
ATOM 4746 O O . LYS B 1 223 ? 7.633 22.953 -8.102 1 85.69 223 LYS B O 1
ATOM 4751 N N . ALA B 1 224 ? 8.805 21.797 -9.641 1 84.12 224 ALA B N 1
ATOM 4752 C CA . ALA B 1 224 ? 9.516 22.938 -10.203 1 84.12 224 ALA B CA 1
ATOM 4753 C C . ALA B 1 224 ? 8.539 24 -10.695 1 84.12 224 ALA B C 1
ATOM 4755 O O . ALA B 1 224 ? 8.766 25.203 -10.508 1 84.12 224 ALA B O 1
ATOM 4756 N N . ASN B 1 225 ? 7.434 23.609 -11.258 1 87.62 225 ASN B N 1
ATOM 4757 C CA . ASN B 1 225 ? 6.512 24.562 -11.859 1 87.62 225 ASN B CA 1
ATOM 4758 C C . ASN B 1 225 ? 5.312 24.828 -10.961 1 87.62 225 ASN B C 1
ATOM 4760 O O . ASN B 1 225 ? 4.336 25.453 -11.383 1 87.62 225 ASN B O 1
ATOM 4764 N N . SER B 1 226 ? 5.512 24.5 -9.75 1 90.81 226 SER B N 1
ATOM 4765 C CA . SER B 1 226 ? 4.414 24.688 -8.805 1 90.81 226 SER B CA 1
ATOM 4766 C C . SER B 1 226 ? 4.484 26.062 -8.133 1 90.81 226 SER B C 1
ATOM 4768 O O . SER B 1 226 ? 5.566 26.625 -7.996 1 90.81 226 SER B O 1
ATOM 4770 N N . SER B 1 227 ? 3.348 26.562 -7.793 1 93.81 227 SER B N 1
ATOM 4771 C CA . SER B 1 227 ? 3.291 27.797 -7.012 1 93.81 227 SER B CA 1
ATOM 4772 C C . SER B 1 227 ? 3.512 27.516 -5.527 1 93.81 227 SER B C 1
ATOM 4774 O O . SER B 1 227 ? 3.771 28.438 -4.754 1 93.81 227 SER B O 1
ATOM 4776 N N . ALA B 1 228 ? 3.42 26.297 -5.105 1 95.44 228 ALA B N 1
ATOM 4777 C CA . ALA B 1 228 ? 3.648 25.953 -3.707 1 95.44 228 ALA B CA 1
ATOM 4778 C C . ALA B 1 228 ? 5.09 26.234 -3.297 1 95.44 228 ALA B C 1
ATOM 4780 O O . ALA B 1 228 ? 5.996 26.219 -4.133 1 95.44 228 ALA B O 1
ATOM 4781 N N . VAL B 1 229 ? 5.277 26.516 -2.012 1 96.44 229 VAL B N 1
ATOM 4782 C CA . VAL B 1 229 ? 6.578 26.953 -1.519 1 96.44 229 VAL B CA 1
ATOM 4783 C C . VAL B 1 229 ? 7.203 25.844 -0.663 1 96.44 229 VAL B C 1
ATOM 4785 O O . VAL B 1 229 ? 8.422 25.641 -0.696 1 96.44 229 VAL B O 1
ATOM 4788 N N . LEU B 1 230 ? 6.402 25.172 0.122 1 95.69 230 LEU B N 1
ATOM 4789 C CA . LEU B 1 230 ? 6.828 24.125 1.035 1 95.69 230 LEU B CA 1
ATOM 4790 C C . LEU B 1 230 ? 5.875 22.938 0.979 1 95.69 230 LEU B C 1
ATOM 4792 O O . LEU B 1 230 ? 4.707 23.094 0.617 1 95.69 230 LEU B O 1
ATOM 4796 N N . THR B 1 231 ? 6.445 21.812 1.331 1 95.44 231 THR B N 1
ATOM 4797 C CA . THR B 1 231 ? 5.547 20.672 1.52 1 95.44 231 THR B CA 1
ATOM 4798 C C . THR B 1 231 ? 4.777 20.812 2.83 1 95.44 231 THR B C 1
ATOM 4800 O O . THR B 1 231 ? 5.238 21.469 3.764 1 95.44 231 THR B O 1
ATOM 4803 N N . VAL B 1 232 ? 3.674 20.156 2.93 1 96.12 232 VAL B N 1
ATOM 4804 C CA . VAL B 1 232 ? 2.863 20.203 4.145 1 96.12 232 VAL B CA 1
ATOM 4805 C C . VAL B 1 232 ? 3.629 19.562 5.301 1 96.12 232 VAL B C 1
ATOM 4807 O O . VAL B 1 232 ? 3.492 19.984 6.449 1 96.12 232 VAL B O 1
ATOM 4810 N N . VAL B 1 233 ? 4.426 18.578 5.012 1 95.38 233 VAL B N 1
ATOM 4811 C CA . VAL B 1 233 ? 5.199 17.906 6.047 1 95.38 233 VAL B CA 1
ATOM 4812 C C . VAL B 1 233 ? 6.215 18.875 6.645 1 95.38 233 VAL B C 1
ATOM 4814 O O . VAL B 1 233 ? 6.352 18.969 7.867 1 95.38 233 VAL B O 1
ATOM 4817 N N . ALA B 1 234 ? 6.871 19.609 5.797 1 95.69 234 ALA B N 1
ATOM 4818 C CA . ALA B 1 234 ? 7.852 20.594 6.246 1 95.69 234 ALA B CA 1
ATOM 4819 C C . ALA B 1 234 ? 7.18 21.719 7.012 1 95.69 234 ALA B C 1
ATOM 4821 O O . ALA B 1 234 ? 7.672 22.156 8.055 1 95.69 234 ALA B O 1
ATOM 4822 N N . ALA B 1 235 ? 6.109 22.172 6.492 1 97.88 235 ALA B N 1
ATOM 4823 C CA . ALA B 1 235 ? 5.375 23.281 7.117 1 97.88 235 ALA B CA 1
ATOM 4824 C C . ALA B 1 235 ? 4.879 22.891 8.508 1 97.88 235 ALA B C 1
ATOM 4826 O O . ALA B 1 235 ? 4.984 23.672 9.453 1 97.88 235 ALA B O 1
ATOM 4827 N N . ARG B 1 236 ? 4.301 21.719 8.586 1 97.75 236 ARG B N 1
ATOM 4828 C CA . ARG B 1 236 ? 3.807 21.25 9.883 1 97.75 236 ARG B CA 1
ATOM 4829 C C . ARG B 1 236 ? 4.945 21.109 10.883 1 97.75 236 ARG B C 1
ATOM 4831 O O . ARG B 1 236 ? 4.785 21.438 12.062 1 97.75 236 ARG B O 1
ATOM 4838 N N . ALA B 1 237 ? 6.035 20.625 10.422 1 97.19 237 ALA B N 1
ATOM 4839 C CA . ALA B 1 237 ? 7.207 20.516 11.281 1 97.19 237 ALA B CA 1
ATOM 4840 C C . ALA B 1 237 ? 7.672 21.891 11.75 1 97.19 237 ALA B C 1
ATOM 4842 O O . ALA B 1 237 ? 8.062 22.062 12.906 1 97.19 237 ALA B O 1
ATOM 4843 N N . MET B 1 238 ? 7.672 22.844 10.883 1 97.81 238 MET B N 1
ATOM 4844 C CA . MET B 1 238 ? 8.055 24.219 11.18 1 97.81 238 MET B CA 1
ATOM 4845 C C . MET B 1 238 ? 7.168 24.812 12.273 1 97.81 238 MET B C 1
ATOM 4847 O O . MET B 1 238 ? 7.668 25.391 13.234 1 97.81 238 MET B O 1
ATOM 4851 N N . VAL B 1 239 ? 5.922 24.656 12.141 1 98.75 239 VAL B N 1
ATOM 4852 C CA . VAL B 1 239 ? 4.957 25.188 13.094 1 98.75 239 VAL B CA 1
ATOM 4853 C C . VAL B 1 239 ? 5.09 24.453 14.422 1 98.75 239 VAL B C 1
ATOM 4855 O O . VAL B 1 239 ? 5.113 25.078 15.484 1 98.75 239 VAL B O 1
ATOM 4858 N N . ALA B 1 240 ? 5.18 23.156 14.367 1 98.62 240 ALA B N 1
ATOM 4859 C CA . ALA B 1 240 ? 5.32 22.359 15.586 1 98.62 240 ALA B CA 1
ATOM 4860 C C . ALA B 1 240 ? 6.582 22.75 16.344 1 98.62 240 ALA B C 1
ATOM 4862 O O . ALA B 1 240 ? 6.594 22.75 17.578 1 98.62 240 ALA B O 1
ATOM 4863 N N . ALA B 1 241 ? 7.582 23.109 15.633 1 98.62 241 ALA B N 1
ATOM 4864 C CA . ALA B 1 241 ? 8.867 23.422 16.25 1 98.62 241 ALA B CA 1
ATOM 4865 C C . ALA B 1 241 ? 8.797 24.734 17.031 1 98.62 241 ALA B C 1
ATOM 4867 O O . ALA B 1 241 ? 9.562 24.953 17.969 1 98.62 241 ALA B O 1
ATOM 4868 N N . ILE B 1 242 ? 7.91 25.578 16.688 1 98.75 242 ILE B N 1
ATOM 4869 C CA . ILE B 1 242 ? 7.727 26.844 17.406 1 98.75 242 ILE B CA 1
ATOM 4870 C C . ILE B 1 242 ? 7.219 26.547 18.812 1 98.75 242 ILE B C 1
ATOM 4872 O O . ILE B 1 242 ? 7.555 27.266 19.766 1 98.75 242 ILE B O 1
ATOM 4876 N N . ALA B 1 243 ? 6.453 25.516 18.953 1 98.56 243 ALA B N 1
ATOM 4877 C CA . ALA B 1 243 ? 5.961 25.141 20.281 1 98.56 243 ALA B CA 1
ATOM 4878 C C . ALA B 1 243 ? 6.906 24.156 20.969 1 98.56 243 ALA B C 1
ATOM 4880 O O . ALA B 1 243 ? 7.246 24.328 22.141 1 98.56 243 ALA B O 1
ATOM 4881 N N . ARG B 1 244 ? 7.391 23.156 20.25 1 97.69 244 ARG B N 1
ATOM 4882 C CA . ARG B 1 244 ? 8.086 22.016 20.828 1 97.69 244 ARG B CA 1
ATOM 4883 C C . ARG B 1 244 ? 9.594 22.219 20.797 1 97.69 244 ARG B C 1
ATOM 4885 O O . ARG B 1 244 ? 10.336 21.516 21.5 1 97.69 244 ARG B O 1
ATOM 4892 N N . GLY B 1 245 ? 10.039 23.094 20.016 1 97.12 245 GLY B N 1
ATOM 4893 C CA . GLY B 1 245 ? 11.461 23.172 19.734 1 97.12 245 GLY B CA 1
ATOM 4894 C C . GLY B 1 245 ? 11.914 22.188 18.672 1 97.12 245 GLY B C 1
ATOM 4895 O O . GLY B 1 245 ? 11.094 21.578 17.984 1 97.12 245 GLY B O 1
ATOM 4896 N N . VAL B 1 246 ? 13.188 22.031 18.5 1 95.69 246 VAL B N 1
ATOM 4897 C CA . VAL B 1 246 ? 13.773 21.297 17.375 1 95.69 246 VAL B CA 1
ATOM 4898 C C . VAL B 1 246 ? 13.422 19.812 17.5 1 95.69 246 VAL B C 1
ATOM 4900 O O . VAL B 1 246 ? 13.469 19.078 16.516 1 95.69 246 VAL B O 1
ATOM 4903 N N . SER B 1 247 ? 12.938 19.406 18.656 1 94.81 247 SER B N 1
ATOM 4904 C CA . SER B 1 247 ? 12.547 18 18.859 1 94.81 247 SER B CA 1
ATOM 4905 C C . SER B 1 247 ? 11.383 17.625 17.953 1 94.81 247 SER B C 1
ATOM 4907 O O . SER B 1 247 ? 11.109 16.438 17.75 1 94.81 247 SER B O 1
ATOM 4909 N N . ALA B 1 248 ? 10.734 18.609 17.375 1 95.31 248 ALA B N 1
ATOM 4910 C CA . ALA B 1 248 ? 9.617 18.375 16.469 1 95.31 248 ALA B CA 1
ATOM 4911 C C . ALA B 1 248 ? 10.062 17.562 15.258 1 95.31 248 ALA B C 1
ATOM 4913 O O . ALA B 1 248 ? 9.258 16.891 14.617 1 95.31 248 ALA B O 1
ATOM 4914 N N . VAL B 1 249 ? 11.367 17.578 14.953 1 92.5 249 VAL B N 1
ATOM 4915 C CA . VAL B 1 249 ? 11.891 16.953 13.75 1 92.5 249 VAL B CA 1
ATOM 4916 C C . VAL B 1 249 ? 11.711 15.438 13.844 1 92.5 249 VAL B C 1
ATOM 4918 O O . VAL B 1 249 ? 11.633 14.75 12.82 1 92.5 249 VAL B O 1
ATOM 4921 N N . GLN B 1 250 ? 11.539 14.93 15 1 92.69 250 GLN B N 1
ATOM 4922 C CA . GLN B 1 250 ? 11.516 13.484 15.203 1 92.69 250 GLN B CA 1
ATOM 4923 C C . GLN B 1 250 ? 10.195 12.883 14.711 1 92.69 250 GLN B C 1
ATOM 4925 O O . GLN B 1 250 ? 10.102 11.68 14.484 1 92.69 250 GLN B O 1
ATOM 4930 N N . PHE B 1 251 ? 9.211 13.688 14.547 1 92.75 251 PHE B N 1
ATOM 4931 C CA . PHE B 1 251 ? 7.891 13.148 14.266 1 92.75 251 PHE B CA 1
ATOM 4932 C C . PHE B 1 251 ? 7.672 13 12.758 1 92.75 251 PHE B C 1
ATOM 4934 O O . PHE B 1 251 ? 6.809 12.242 12.32 1 92.75 251 PHE B O 1
ATOM 4941 N N . GLY B 1 252 ? 8.445 13.734 11.93 1 91 252 GLY B N 1
ATOM 4942 C CA . GLY B 1 252 ? 8.234 13.656 10.492 1 91 252 GLY B CA 1
ATOM 4943 C C . GLY B 1 252 ? 6.777 13.781 10.094 1 91 252 GLY B C 1
ATOM 4944 O O . GLY B 1 252 ? 6.098 14.727 10.5 1 91 252 GLY B O 1
ATOM 4945 N N . ALA B 1 253 ? 6.312 12.82 9.312 1 91.12 253 ALA B N 1
ATOM 4946 C CA . ALA B 1 253 ? 4.918 12.797 8.867 1 91.12 253 ALA B CA 1
ATOM 4947 C C . ALA B 1 253 ? 4.035 12.07 9.883 1 91.12 253 ALA B C 1
ATOM 4949 O O . ALA B 1 253 ? 2.83 11.922 9.672 1 91.12 253 ALA B O 1
ATOM 4950 N N . GLY B 1 254 ? 4.57 11.625 11.008 1 88.94 254 GLY B N 1
ATOM 4951 C CA . GLY B 1 254 ? 3.846 10.859 12.008 1 88.94 254 GLY B CA 1
ATOM 4952 C C . GLY B 1 254 ? 3.029 11.727 12.945 1 88.94 254 GLY B C 1
ATOM 4953 O O . GLY B 1 254 ? 2.939 12.938 12.758 1 88.94 254 GLY B O 1
ATOM 4954 N N . THR B 1 255 ? 2.441 11.094 13.906 1 89 255 THR B N 1
ATOM 4955 C CA . THR B 1 255 ? 1.596 11.781 14.875 1 89 255 THR B CA 1
ATOM 4956 C C . THR B 1 255 ? 2.441 12.609 15.844 1 89 255 THR B C 1
ATOM 4958 O O . THR B 1 255 ? 3.408 12.102 16.422 1 89 255 THR B O 1
ATOM 4961 N N . ILE B 1 256 ? 2.041 13.828 16.016 1 95.06 256 ILE B N 1
ATOM 4962 C CA . ILE B 1 256 ? 2.684 14.711 16.984 1 95.06 256 ILE B CA 1
ATOM 4963 C C . ILE B 1 256 ? 1.81 14.82 18.234 1 95.06 256 ILE B C 1
ATOM 4965 O O . ILE B 1 256 ? 0.64 15.203 18.156 1 95.06 256 ILE B O 1
ATOM 4969 N N . PRO B 1 257 ? 2.373 14.57 19.406 1 94.12 257 PRO B N 1
ATOM 4970 C CA . PRO B 1 257 ? 1.579 14.719 20.625 1 94.12 257 PRO B CA 1
ATOM 4971 C C . PRO B 1 257 ? 1.079 16.141 20.828 1 94.12 257 PRO B C 1
ATOM 4973 O O . PRO B 1 257 ? 1.798 17.109 20.547 1 94.12 257 PRO B O 1
ATOM 4976 N N . THR B 1 258 ? -0.086 16.25 21.406 1 96 258 THR B N 1
ATOM 4977 C CA . THR B 1 258 ? -0.685 17.562 21.609 1 96 258 THR B CA 1
ATOM 4978 C C . THR B 1 258 ? -0.358 18.094 23.016 1 96 258 THR B C 1
ATOM 4980 O O . THR B 1 258 ? -0.964 19.062 23.469 1 96 258 THR B O 1
ATOM 4983 N N . THR B 1 259 ? 0.512 17.391 23.656 1 96 259 THR B N 1
ATOM 4984 C CA . THR B 1 259 ? 1.02 17.828 24.953 1 96 259 THR B CA 1
ATOM 4985 C C . THR B 1 259 ? 2.531 18.031 24.906 1 96 259 THR B C 1
ATOM 4987 O O . THR B 1 259 ? 3.232 17.328 24.172 1 96 259 THR B O 1
ATOM 4990 N N . ILE B 1 260 ? 2.979 18.969 25.547 1 95.38 260 ILE B N 1
ATOM 4991 C CA . ILE B 1 260 ? 4.395 19.234 25.781 1 95.38 260 ILE B CA 1
ATOM 4992 C C . ILE B 1 260 ? 4.668 19.312 27.281 1 95.38 260 ILE B C 1
ATOM 4994 O O . ILE B 1 260 ? 4.07 20.141 27.969 1 95.38 260 ILE B O 1
ATOM 4998 N N . ASP B 1 261 ? 5.52 18.453 27.75 1 93 261 ASP B N 1
ATOM 4999 C CA . ASP B 1 261 ? 5.801 18.375 29.172 1 93 261 ASP B CA 1
ATOM 5000 C C . ASP B 1 261 ? 4.516 18.203 29.984 1 93 261 ASP B C 1
ATOM 5002 O O . ASP B 1 261 ? 4.293 18.906 30.969 1 93 261 ASP B O 1
ATOM 5006 N N . LYS B 1 262 ? 3.568 17.406 29.547 1 91.38 262 LYS B N 1
ATOM 5007 C CA . LYS B 1 262 ? 2.338 16.969 30.203 1 91.38 262 LYS B CA 1
ATOM 5008 C C . LYS B 1 262 ? 1.3 18.078 30.234 1 91.38 262 LYS B C 1
ATOM 5010 O O . LYS B 1 262 ? 0.275 17.969 30.906 1 91.38 262 LYS B O 1
ATOM 5015 N N . GLU B 1 263 ? 1.624 19.125 29.562 1 96 263 GLU B N 1
ATOM 5016 C CA . GLU B 1 263 ? 0.66 20.219 29.438 1 96 263 GLU B CA 1
ATOM 5017 C C . GLU B 1 263 ? 0.11 20.312 28.016 1 96 263 GLU B C 1
ATOM 5019 O O . GLU B 1 263 ? 0.853 20.141 27.047 1 96 263 GLU B O 1
ATOM 5024 N N . PRO B 1 264 ? -1.141 20.547 27.891 1 96.88 264 PRO B N 1
ATOM 5025 C CA . PRO B 1 264 ? -1.714 20.672 26.547 1 96.88 264 PRO B CA 1
ATOM 5026 C C . PRO B 1 264 ? -1.151 21.859 25.781 1 96.88 264 PRO B C 1
ATOM 5028 O O . PRO B 1 264 ? -0.919 22.922 26.359 1 96.88 264 PRO B O 1
ATOM 5031 N N . VAL B 1 265 ? -0.96 21.719 24.531 1 98 265 VAL B N 1
ATOM 5032 C CA . VAL B 1 265 ? -0.5 22.797 23.656 1 98 265 VAL B CA 1
ATOM 5033 C C . VAL B 1 265 ? -1.605 23.844 23.5 1 98 265 VAL B C 1
ATOM 5035 O O . VAL B 1 265 ? -2.777 23.5 23.344 1 98 265 VAL B O 1
ATOM 5038 N N . ASP B 1 266 ? -1.27 25.094 23.641 1 98.19 266 ASP B N 1
ATOM 5039 C CA . ASP B 1 266 ? -2.191 26.172 23.344 1 98.19 266 ASP B CA 1
ATOM 5040 C C . ASP B 1 266 ? -2.18 26.516 21.859 1 98.19 266 ASP B C 1
ATOM 5042 O O . ASP B 1 266 ? -1.487 27.453 21.438 1 98.19 266 ASP B O 1
ATOM 5046 N N . PHE B 1 267 ? -3.01 25.953 21.109 1 98.44 267 PHE B N 1
ATOM 5047 C CA . PHE B 1 267 ? -2.979 26.047 19.656 1 98.44 267 PHE B CA 1
ATOM 5048 C C . PHE B 1 267 ? -3.438 27.438 19.203 1 98.44 267 PHE B C 1
ATOM 5050 O O . PHE B 1 267 ? -3.014 27.922 18.141 1 98.44 267 PHE B O 1
ATOM 5057 N N . LYS B 1 268 ? -4.305 28.062 19.938 1 97.88 268 LYS B N 1
ATOM 5058 C CA . LYS B 1 268 ? -4.703 29.422 19.594 1 97.88 268 LYS B CA 1
ATOM 5059 C C . LYS B 1 268 ? -3.523 30.375 19.703 1 97.88 268 LYS B C 1
ATOM 5061 O O . LYS B 1 268 ? -3.297 31.203 18.797 1 97.88 268 LYS B O 1
ATOM 5066 N N . LYS B 1 269 ? -2.906 30.25 20.781 1 98.25 269 LYS B N 1
ATOM 5067 C CA . LYS B 1 269 ? -1.694 31.047 20.953 1 98.25 269 LYS B CA 1
ATOM 5068 C C . LYS B 1 269 ? -0.66 30.703 19.891 1 98.25 269 LYS B C 1
ATOM 5070 O O . LYS B 1 269 ? -0.04 31.609 19.312 1 98.25 269 LYS B O 1
ATOM 5075 N N . LEU B 1 270 ? -0.435 29.469 19.641 1 98.75 270 LEU B N 1
ATOM 5076 C CA . LEU B 1 270 ? 0.538 29.016 18.656 1 98.75 270 LEU B CA 1
ATOM 5077 C C . LEU B 1 270 ? 0.235 29.625 17.281 1 98.75 270 LEU B C 1
ATOM 5079 O O . LEU B 1 270 ? 1.149 30.031 16.578 1 98.75 270 LEU B O 1
ATOM 5083 N N . GLU B 1 271 ? -1.008 29.594 16.906 1 98.75 271 GLU B N 1
ATOM 5084 C CA . GLU B 1 271 ? -1.415 30.141 15.617 1 98.75 271 GLU B CA 1
ATOM 5085 C C . GLU B 1 271 ? -0.935 31.578 15.445 1 98.75 271 GLU B C 1
ATOM 5087 O O . GLU B 1 271 ? -0.32 31.922 14.43 1 98.75 271 GLU B O 1
ATOM 5092 N N . SER B 1 272 ? -1.147 32.375 16.438 1 98.25 272 SER B N 1
ATOM 5093 C CA . SER B 1 272 ? -0.778 33.781 16.375 1 98.25 272 SER B CA 1
ATOM 5094 C C . SER B 1 272 ? 0.736 33.969 16.391 1 98.25 272 SER B C 1
ATOM 5096 O O . SER B 1 272 ? 1.282 34.719 15.594 1 98.25 272 SER B O 1
ATOM 5098 N N . VAL B 1 273 ? 1.345 33.281 17.25 1 98.38 273 VAL B N 1
ATOM 5099 C CA . VAL B 1 273 ? 2.793 33.375 17.406 1 98.38 273 VAL B CA 1
ATOM 5100 C C . VAL B 1 273 ? 3.484 32.875 16.141 1 98.38 273 VAL B C 1
ATOM 5102 O O . VAL B 1 273 ? 4.445 33.5 15.672 1 98.38 273 VAL B O 1
ATOM 5105 N N . ALA B 1 274 ? 3.008 31.812 15.633 1 98.81 274 ALA B N 1
ATOM 5106 C CA . ALA B 1 274 ? 3.604 31.219 14.438 1 98.81 274 ALA B CA 1
ATOM 5107 C C . ALA B 1 274 ? 3.471 32.125 13.234 1 98.81 274 ALA B C 1
ATOM 5109 O O . ALA B 1 274 ? 4.418 32.312 12.461 1 98.81 274 ALA B O 1
ATOM 5110 N N . ALA B 1 275 ? 2.309 32.719 13.055 1 98.56 275 ALA B N 1
ATOM 5111 C CA . ALA B 1 275 ? 2.111 33.656 11.953 1 98.56 275 ALA B CA 1
ATOM 5112 C C . ALA B 1 275 ? 3.088 34.812 12.047 1 98.56 275 ALA B C 1
ATOM 5114 O O . ALA B 1 275 ? 3.658 35.25 11.039 1 98.56 275 ALA B O 1
ATOM 5115 N N . ASN B 1 276 ? 3.258 35.312 13.234 1 97.75 276 ASN B N 1
ATOM 5116 C CA . ASN B 1 276 ? 4.164 36.438 13.453 1 97.75 276 ASN B CA 1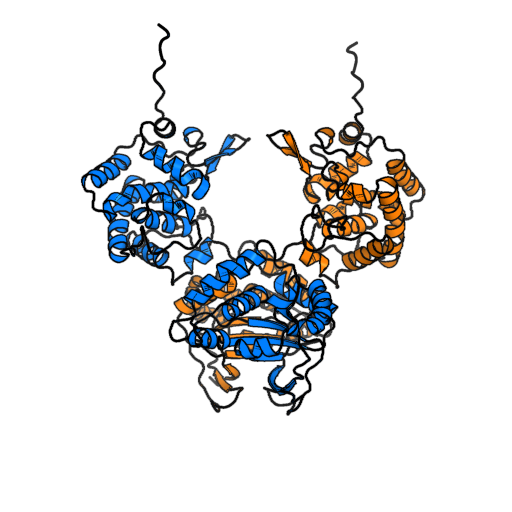
ATOM 5117 C C . ASN B 1 276 ? 5.613 36.031 13.164 1 97.75 276 ASN B C 1
ATOM 5119 O O . ASN B 1 276 ? 6.281 36.688 12.359 1 97.75 276 ASN B O 1
ATOM 5123 N N . TRP B 1 277 ? 6.047 35.031 13.773 1 98.38 277 TRP B N 1
ATOM 5124 C CA . TRP B 1 277 ? 7.441 34.625 13.641 1 98.38 277 TRP B CA 1
ATOM 5125 C C . TRP B 1 277 ? 7.742 34.156 12.219 1 98.38 277 TRP B C 1
ATOM 5127 O O . TRP B 1 277 ? 8.742 34.562 11.625 1 98.38 277 TRP B O 1
ATOM 5137 N N . LEU B 1 278 ? 6.938 33.281 11.656 1 98.62 278 LEU B N 1
ATOM 5138 C CA . LEU B 1 278 ? 7.188 32.781 10.312 1 98.62 278 LEU B CA 1
ATOM 5139 C C . LEU B 1 278 ? 7.039 33.906 9.281 1 98.62 278 LEU B C 1
ATOM 5141 O O . LEU B 1 278 ? 7.707 33.875 8.242 1 98.62 278 LEU B O 1
ATOM 5145 N N . GLY B 1 279 ? 6.094 34.844 9.586 1 98 279 GLY B N 1
ATOM 5146 C CA . GLY B 1 279 ? 6.074 36.031 8.75 1 98 279 GLY B CA 1
ATOM 5147 C C . GLY B 1 279 ? 7.422 36.719 8.656 1 98 279 GLY B C 1
ATOM 5148 O O . GLY B 1 279 ? 7.855 37.094 7.57 1 98 279 GLY B O 1
ATOM 5149 N N . HIS B 1 280 ? 8.094 36.844 9.773 1 96.94 280 HIS B N 1
ATOM 5150 C CA . HIS B 1 280 ? 9.422 37.438 9.828 1 96.94 280 HIS B CA 1
ATOM 5151 C C . HIS B 1 280 ? 10.43 36.594 9.07 1 96.94 280 HIS B C 1
ATOM 5153 O O . HIS B 1 280 ? 11.25 37.094 8.305 1 96.94 280 HIS B O 1
ATOM 5159 N N . VAL B 1 281 ? 10.352 35.281 9.242 1 97.69 281 VAL B N 1
ATOM 5160 C CA . VAL B 1 281 ? 11.281 34.344 8.609 1 97.69 281 VAL B CA 1
ATOM 5161 C C . VAL B 1 281 ? 11.172 34.469 7.086 1 97.69 281 VAL B C 1
ATOM 5163 O O . VAL B 1 281 ? 12.172 34.656 6.398 1 97.69 281 VAL B O 1
ATOM 5166 N N . PHE B 1 282 ? 9.961 34.406 6.539 1 97.62 282 PHE B N 1
ATOM 5167 C CA . PHE B 1 282 ? 9.75 34.375 5.098 1 97.62 282 PHE B CA 1
ATOM 5168 C C . PHE B 1 282 ? 10.039 35.75 4.5 1 97.62 282 PHE B C 1
ATOM 5170 O O . PHE B 1 282 ? 10.516 35.875 3.367 1 97.62 282 PHE B O 1
ATOM 5177 N N . SER B 1 283 ? 9.773 36.781 5.27 1 95.69 283 SER B N 1
ATOM 5178 C CA . SER B 1 283 ? 10.102 38.125 4.809 1 95.69 283 SER B CA 1
ATOM 5179 C C . SER B 1 283 ? 11.609 38.344 4.738 1 95.69 283 SER B C 1
ATOM 5181 O O . SER B 1 283 ? 12.117 39 3.822 1 95.69 283 SER B O 1
ATOM 5183 N N . THR B 1 284 ? 12.305 37.844 5.664 1 94.81 284 THR B N 1
ATOM 5184 C CA . THR B 1 284 ? 13.75 38.031 5.758 1 94.81 284 THR B CA 1
ATOM 5185 C C . THR B 1 284 ? 14.477 37.156 4.727 1 94.81 284 THR B C 1
ATOM 5187 O O . THR B 1 284 ? 15.375 37.625 4.035 1 94.81 284 THR B O 1
ATOM 5190 N N . CYS B 1 285 ? 14.109 35.875 4.586 1 94.25 285 CYS B N 1
ATOM 5191 C CA . CYS B 1 285 ? 14.812 34.938 3.719 1 94.25 285 CYS B CA 1
ATOM 5192 C C . CYS B 1 285 ? 14.273 35 2.295 1 94.25 285 CYS B C 1
ATOM 5194 O O . CYS B 1 285 ? 14.961 34.625 1.349 1 94.25 285 CYS B O 1
ATOM 5196 N N . GLY B 1 286 ? 13.055 35.5 2.154 1 95 286 GLY B N 1
ATOM 5197 C CA . GLY B 1 286 ? 12.367 35.406 0.875 1 95 286 GLY B CA 1
ATOM 5198 C C . GLY B 1 286 ? 11.547 34.156 0.703 1 95 286 GLY B C 1
ATOM 5199 O O . GLY B 1 286 ? 12.07 33.062 0.839 1 95 286 GLY B O 1
ATOM 5200 N N . VAL B 1 287 ? 10.328 34.312 0.311 1 96.44 287 VAL B N 1
ATOM 5201 C CA . VAL B 1 287 ? 9.383 33.219 0.208 1 96.44 287 VAL B CA 1
ATOM 5202 C C . VAL B 1 287 ? 9.875 32.219 -0.833 1 96.44 287 VAL B C 1
ATOM 5204 O O . VAL B 1 287 ? 9.922 31.016 -0.572 1 96.44 287 VAL B O 1
ATOM 5207 N N . THR B 1 288 ? 10.359 32.625 -1.98 1 93.81 288 THR B N 1
ATOM 5208 C CA . THR B 1 288 ? 10.734 31.75 -3.094 1 93.81 288 THR B CA 1
ATOM 5209 C C . THR B 1 288 ? 12.039 31.031 -2.797 1 93.81 288 THR B C 1
ATOM 5211 O O . THR B 1 288 ? 12.367 30.031 -3.453 1 93.81 288 THR B O 1
ATOM 5214 N N . ALA B 1 289 ? 12.758 31.531 -1.829 1 94.69 289 ALA B N 1
ATOM 5215 C CA . ALA B 1 289 ? 14.016 30.906 -1.44 1 94.69 289 ALA B CA 1
ATOM 5216 C C . ALA B 1 289 ? 13.773 29.484 -0.905 1 94.69 289 ALA B C 1
ATOM 5218 O O . ALA B 1 289 ? 14.641 28.625 -1.03 1 94.69 289 ALA B O 1
ATOM 5219 N N . PHE B 1 290 ? 12.625 29.25 -0.437 1 95.94 290 PHE B N 1
ATOM 5220 C CA . PHE B 1 290 ? 12.32 27.984 0.22 1 95.94 290 PHE B CA 1
ATOM 5221 C C . PHE B 1 290 ? 11.984 26.906 -0.807 1 95.94 290 PHE B C 1
ATOM 5223 O O . PHE B 1 290 ? 11.859 25.734 -0.462 1 95.94 290 PHE B O 1
ATOM 5230 N N . LYS B 1 291 ? 11.852 27.203 -2.027 1 93.81 291 LYS B N 1
ATOM 5231 C CA . LYS B 1 291 ? 11.633 26.188 -3.061 1 93.81 291 LYS B CA 1
ATOM 5232 C C . LYS B 1 291 ? 12.805 26.156 -4.035 1 93.81 291 LYS B C 1
ATOM 5234 O O . LYS B 1 291 ? 12.812 25.359 -4.977 1 93.81 291 LYS B O 1
ATOM 5239 N N . ASP B 1 292 ? 13.781 27 -3.807 1 93.62 292 ASP B N 1
ATOM 5240 C CA . ASP B 1 292 ? 14.969 27.062 -4.652 1 93.62 292 ASP B CA 1
ATOM 5241 C C . ASP B 1 292 ? 15.898 25.875 -4.367 1 93.62 292 ASP B C 1
ATOM 5243 O O . ASP B 1 292 ? 16.469 25.781 -3.277 1 93.62 292 ASP B O 1
ATOM 5247 N N . LYS B 1 293 ? 16.156 25.094 -5.344 1 91.81 293 LYS B N 1
ATOM 5248 C CA . LYS B 1 293 ? 16.922 23.859 -5.191 1 91.81 293 LYS B CA 1
ATOM 5249 C C . LYS B 1 293 ? 18.391 24.156 -4.902 1 91.81 293 LYS B C 1
ATOM 5251 O O . LYS B 1 293 ? 19.125 23.281 -4.441 1 91.81 293 LYS B O 1
ATOM 5256 N N . SER B 1 294 ? 18.828 25.312 -5.168 1 94.31 294 SER B N 1
ATOM 5257 C CA . SER B 1 294 ? 20.219 25.672 -4.93 1 94.31 294 SER B CA 1
ATOM 5258 C C . SER B 1 294 ? 20.438 26.125 -3.486 1 94.31 294 SER B C 1
ATOM 5260 O O . SER B 1 294 ? 21.562 26.359 -3.062 1 94.31 294 SER B O 1
ATOM 5262 N N . LEU B 1 295 ? 19.375 26.188 -2.766 1 95.31 295 LEU B N 1
ATOM 5263 C CA . LEU B 1 295 ? 19.469 26.641 -1.379 1 95.31 295 LEU B CA 1
ATOM 5264 C C . LEU B 1 295 ? 19.062 25.531 -0.421 1 95.31 295 LEU B C 1
ATOM 5266 O O . LEU B 1 295 ? 18.203 24.703 -0.748 1 95.31 295 LEU B O 1
ATOM 5270 N N . VAL B 1 296 ? 19.578 25.516 0.821 1 96.25 296 VAL B N 1
ATOM 5271 C CA . VAL B 1 296 ? 19.281 24.5 1.819 1 96.25 296 VAL B CA 1
ATOM 5272 C C . VAL B 1 296 ? 17.984 24.844 2.545 1 96.25 296 VAL B C 1
ATOM 5274 O O . VAL B 1 296 ? 17.438 24 3.27 1 96.25 296 VAL B O 1
ATOM 5277 N N . LEU B 1 297 ? 17.438 26.016 2.301 1 95 297 LEU B N 1
ATOM 5278 C CA . LEU B 1 297 ? 16.203 26.469 2.941 1 95 297 LEU B CA 1
ATOM 5279 C C . LEU B 1 297 ? 15.062 25.516 2.617 1 95 297 LEU B C 1
ATOM 5281 O O . LEU B 1 297 ? 14.102 25.406 3.387 1 95 297 LEU B O 1
ATOM 5285 N N . ARG B 1 298 ? 15.125 24.797 1.559 1 91.69 298 ARG B N 1
ATOM 5286 C CA . ARG B 1 298 ? 14.094 23.859 1.12 1 91.69 298 ARG B CA 1
ATOM 5287 C C . ARG B 1 298 ? 14.102 22.594 1.973 1 91.69 298 ARG B C 1
ATOM 5289 O O . ARG B 1 298 ? 13.156 21.797 1.931 1 91.69 298 ARG B O 1
ATOM 5296 N N . ALA B 1 299 ? 15.195 22.406 2.732 1 94.38 299 ALA B N 1
ATOM 5297 C CA . ALA B 1 299 ? 15.383 21.172 3.482 1 94.38 299 ALA B CA 1
ATOM 5298 C C . ALA B 1 299 ? 14.555 21.172 4.766 1 94.38 299 ALA B C 1
ATOM 5300 O O . ALA B 1 299 ? 14.547 22.172 5.5 1 94.38 299 ALA B O 1
ATOM 5301 N N . VAL B 1 300 ? 13.93 20.047 5.109 1 94.62 300 VAL B N 1
ATOM 5302 C CA . VAL B 1 300 ? 13.055 19.922 6.277 1 94.62 300 VAL B CA 1
ATOM 5303 C C . VAL B 1 300 ? 13.844 20.234 7.547 1 94.62 300 VAL B C 1
ATOM 5305 O O . VAL B 1 300 ? 13.352 20.922 8.438 1 94.62 300 VAL B O 1
ATOM 5308 N N . PRO B 1 301 ? 15.102 19.797 7.668 1 96.56 301 PRO B N 1
ATOM 5309 C CA . PRO B 1 301 ? 15.852 20.141 8.875 1 96.56 301 PRO B CA 1
ATOM 5310 C C . PRO B 1 301 ? 16 21.656 9.062 1 96.56 301 PRO B C 1
ATOM 5312 O O . PRO B 1 301 ? 15.945 22.156 10.188 1 96.56 301 PRO B O 1
ATOM 5315 N N . VAL B 1 302 ? 16.219 22.328 7.996 1 96.81 302 VAL B N 1
ATOM 5316 C CA . VAL B 1 302 ? 16.422 23.781 8.07 1 96.81 302 VAL B CA 1
ATOM 5317 C C . VAL B 1 302 ? 15.094 24.469 8.391 1 96.81 302 VAL B C 1
ATOM 5319 O O . VAL B 1 302 ? 15.039 25.328 9.266 1 96.81 302 VAL B O 1
ATOM 5322 N N . SER B 1 303 ? 14.016 24.062 7.727 1 96.5 303 SER B N 1
ATOM 5323 C CA . SER B 1 303 ? 12.695 24.625 8.008 1 96.5 303 SER B CA 1
ATOM 5324 C C . SER B 1 303 ? 12.305 24.406 9.469 1 96.5 303 SER B C 1
ATOM 5326 O O . SER B 1 303 ? 11.797 25.312 10.117 1 96.5 303 SER B O 1
ATOM 5328 N N . THR B 1 304 ? 12.555 23.234 9.914 1 97.56 304 THR B N 1
ATOM 5329 C CA . THR B 1 304 ? 12.211 22.922 11.297 1 97.56 304 THR B CA 1
ATOM 5330 C C . THR B 1 304 ? 13.062 23.734 12.266 1 97.56 304 THR B C 1
ATOM 5332 O O . THR B 1 304 ? 12.555 24.234 13.281 1 97.56 304 THR B O 1
ATOM 5335 N N . ALA B 1 305 ? 14.312 23.875 11.953 1 97.5 305 ALA B N 1
ATOM 5336 C CA . ALA B 1 305 ? 15.211 24.672 12.797 1 97.5 305 ALA B CA 1
ATOM 5337 C C . ALA B 1 305 ? 14.781 26.125 12.836 1 97.5 305 ALA B C 1
ATOM 5339 O O . ALA B 1 305 ? 14.836 26.766 13.891 1 97.5 305 ALA B O 1
ATOM 5340 N N . LEU B 1 306 ? 14.422 26.609 11.727 1 97.62 306 LEU B N 1
ATOM 5341 C CA . LEU B 1 306 ? 13.938 27.984 11.664 1 97.62 306 LEU B CA 1
ATOM 5342 C C . LEU B 1 306 ? 12.664 28.141 12.492 1 97.62 306 LEU B C 1
ATOM 5344 O O . LEU B 1 306 ? 12.469 29.172 13.141 1 97.62 306 LEU B O 1
ATOM 5348 N N . GLY B 1 307 ? 11.781 27.141 12.422 1 98.5 307 GLY B N 1
ATOM 5349 C CA . GLY B 1 307 ? 10.641 27.125 13.32 1 98.5 307 GLY B CA 1
ATOM 5350 C C . GLY B 1 307 ? 11.031 27.141 14.789 1 98.5 307 GLY B C 1
ATOM 5351 O O . GLY B 1 307 ? 10.492 27.922 15.578 1 98.5 307 GLY B O 1
ATOM 5352 N N . ALA B 1 308 ? 11.984 26.391 15.102 1 98.31 308 ALA B N 1
ATOM 5353 C CA . ALA B 1 308 ? 12.43 26.234 16.484 1 98.31 308 ALA B CA 1
ATOM 5354 C C . ALA B 1 308 ? 13.023 27.531 17.016 1 98.31 308 ALA B C 1
ATOM 5356 O O . ALA B 1 308 ? 12.953 27.797 18.219 1 98.31 308 ALA B O 1
ATOM 5357 N N . LEU B 1 309 ? 13.633 28.328 16.172 1 97.31 309 LEU B N 1
ATOM 5358 C CA . LEU B 1 309 ? 14.141 29.625 16.578 1 97.31 309 LEU B CA 1
ATOM 5359 C C . LEU B 1 309 ? 13.016 30.516 17.109 1 97.31 309 LEU B C 1
ATOM 5361 O O . LEU B 1 309 ? 13.266 31.469 17.859 1 97.31 309 LEU B O 1
ATOM 5365 N N . GLY B 1 310 ? 11.812 30.188 16.734 1 98.12 310 GLY B N 1
ATOM 5366 C CA . GLY B 1 310 ? 10.656 30.984 17.125 1 98.12 310 GLY B CA 1
ATOM 5367 C C . GLY B 1 310 ? 10.07 30.547 18.469 1 98.12 310 GLY B C 1
ATOM 5368 O O . GLY B 1 310 ? 9.133 31.172 18.969 1 98.12 310 GLY B O 1
ATOM 5369 N N . ARG B 1 311 ? 10.602 29.594 19.094 1 98.06 311 ARG B N 1
ATOM 5370 C CA . ARG B 1 311 ? 10.039 29.016 20.328 1 98.06 311 ARG B CA 1
ATOM 5371 C C . ARG B 1 311 ? 9.938 30.078 21.422 1 98.06 311 ARG B C 1
ATOM 5373 O O . ARG B 1 311 ? 8.969 30.078 22.188 1 98.06 311 ARG B O 1
ATOM 5380 N N . PRO B 1 312 ? 10.883 31.031 21.578 1 97.75 312 PRO B N 1
ATOM 5381 C CA . PRO B 1 312 ? 10.781 32.062 22.594 1 97.75 312 PRO B CA 1
ATOM 5382 C C . PRO B 1 312 ? 9.516 32.906 22.469 1 97.75 312 PRO B C 1
ATOM 5384 O O . PRO B 1 312 ? 9.008 33.438 23.469 1 97.75 312 PRO B O 1
ATOM 5387 N N . PHE B 1 313 ? 9.008 32.969 21.312 1 97.88 313 PHE B N 1
ATOM 5388 C CA . PHE B 1 313 ? 7.758 33.719 21.125 1 97.88 313 PHE B CA 1
ATOM 5389 C C . PHE B 1 313 ? 6.586 32.969 21.734 1 97.88 313 PHE B C 1
ATOM 5391 O O . PHE B 1 313 ? 5.617 33.562 22.203 1 97.88 313 PHE B O 1
ATOM 5398 N N . TYR B 1 314 ? 6.629 31.656 21.656 1 98.12 314 TYR B N 1
ATOM 5399 C CA . TYR B 1 314 ? 5.59 30.812 22.25 1 98.12 314 TYR B CA 1
ATOM 5400 C C . TYR B 1 314 ? 5.73 30.766 23.766 1 98.12 314 TYR B C 1
ATOM 5402 O O . TYR B 1 314 ? 4.73 30.797 24.484 1 98.12 314 TYR B O 1
ATOM 5410 N N . THR B 1 315 ? 6.973 30.766 24.25 1 96.69 315 THR B N 1
ATOM 5411 C CA . THR B 1 315 ? 7.215 30.641 25.688 1 96.69 315 THR B CA 1
ATOM 5412 C C . THR B 1 315 ? 7.188 32 26.359 1 96.69 315 THR B C 1
ATOM 5414 O O . THR B 1 315 ? 7.09 32.094 27.578 1 96.69 315 THR B O 1
ATOM 5417 N N . GLY B 1 316 ? 7.391 33.094 25.641 1 95.5 316 GLY B N 1
ATOM 5418 C CA . GLY B 1 316 ? 7.277 34.438 26.172 1 95.5 316 GLY B CA 1
ATOM 5419 C C . GLY B 1 316 ? 8.602 35 26.641 1 95.5 316 GLY B C 1
ATOM 5420 O O . GLY B 1 316 ? 8.641 36.031 27.328 1 95.5 316 GLY B O 1
ATOM 5421 N N . ASP B 1 317 ? 9.711 34.406 26.25 1 96.06 317 ASP B N 1
ATOM 5422 C CA . ASP B 1 317 ? 11.047 34.906 26.609 1 96.06 317 ASP B CA 1
ATOM 5423 C C . ASP B 1 317 ? 11.469 36.062 25.688 1 96.06 317 ASP B C 1
ATOM 5425 O O . ASP B 1 317 ? 12.07 35.812 24.641 1 96.06 317 ASP B O 1
ATOM 5429 N N . VAL B 1 318 ? 11.336 37.25 26.172 1 96.25 318 VAL B N 1
ATOM 5430 C CA . VAL B 1 318 ? 11.5 38.438 25.359 1 96.25 318 VAL B CA 1
ATOM 5431 C C . VAL B 1 318 ? 12.953 38.562 24.906 1 96.25 318 VAL B C 1
ATOM 5433 O O . VAL B 1 318 ? 13.219 38.875 23.75 1 96.25 318 VAL B O 1
ATOM 5436 N N . ASP B 1 319 ? 13.898 38.344 25.781 1 96.12 319 ASP B N 1
ATOM 5437 C CA . ASP B 1 319 ? 15.312 38.438 25.406 1 96.12 319 ASP B CA 1
ATOM 5438 C C . ASP B 1 319 ? 15.648 37.438 24.312 1 96.12 319 ASP B C 1
ATOM 5440 O O . ASP B 1 319 ? 16.359 37.781 23.359 1 96.12 319 ASP B O 1
ATOM 5444 N N . ALA B 1 320 ? 15.125 36.281 24.469 1 95.81 320 ALA B N 1
ATOM 5445 C CA . ALA B 1 320 ? 15.398 35.219 23.484 1 95.81 320 ALA B CA 1
ATOM 5446 C C . ALA B 1 320 ? 14.711 35.531 22.156 1 95.81 320 ALA B C 1
ATOM 5448 O O . ALA B 1 320 ? 15.203 35.125 21.094 1 95.81 320 ALA B O 1
ATOM 5449 N N . GLN B 1 321 ? 13.578 36.219 22.219 1 96.81 321 GLN B N 1
ATOM 5450 C CA . GLN B 1 321 ? 12.898 36.656 21 1 96.81 321 GLN B CA 1
ATOM 5451 C C . GLN B 1 321 ? 13.789 37.562 20.172 1 96.81 321 GLN B C 1
ATOM 5453 O O . GLN B 1 321 ? 13.922 37.375 18.969 1 96.81 321 GLN B O 1
ATOM 5458 N N . LEU B 1 322 ? 14.383 38.469 20.828 1 94.88 322 LEU B N 1
ATOM 5459 C CA . LEU B 1 322 ? 15.25 39.438 20.156 1 94.88 322 LEU B CA 1
ATOM 5460 C C . LEU B 1 322 ? 16.469 38.75 19.578 1 94.88 322 LEU B C 1
ATOM 5462 O O . LEU B 1 322 ? 16.906 39.094 18.469 1 94.88 322 LEU B O 1
ATOM 5466 N N . LYS B 1 323 ? 16.938 37.875 20.297 1 93.5 323 LYS B N 1
ATOM 5467 C CA . LYS B 1 323 ? 18.094 37.125 19.812 1 93.5 323 LYS B CA 1
ATOM 5468 C C . LYS B 1 323 ? 17.75 36.312 18.547 1 93.5 323 LYS B C 1
ATOM 5470 O O . LYS B 1 323 ? 18.562 36.25 17.609 1 93.5 323 LYS B O 1
ATOM 5475 N N . ALA B 1 324 ? 16.625 35.719 18.547 1 94.88 324 ALA B N 1
ATOM 5476 C CA . ALA B 1 324 ? 16.188 34.938 17.406 1 94.88 324 ALA B CA 1
ATOM 5477 C C . ALA B 1 324 ? 16.062 35.812 16.156 1 94.88 324 ALA B C 1
ATOM 5479 O O . ALA B 1 324 ? 16.5 35.438 15.07 1 94.88 324 ALA B O 1
ATOM 5480 N N . LYS B 1 325 ? 15.469 36.969 16.312 1 94.31 325 LYS B N 1
ATOM 5481 C CA . LYS B 1 325 ? 15.328 37.875 15.195 1 94.31 325 LYS B CA 1
ATOM 5482 C C . LYS B 1 325 ? 16.688 38.344 14.688 1 94.31 325 LYS B C 1
ATOM 5484 O O . LYS B 1 325 ? 16.906 38.438 13.477 1 94.31 325 LYS B O 1
ATOM 5489 N N . ALA B 1 326 ? 17.547 38.625 15.578 1 91.81 326 ALA B N 1
ATOM 5490 C CA . ALA B 1 326 ? 18.891 39.094 15.219 1 91.81 326 ALA B CA 1
ATOM 5491 C C . ALA B 1 326 ? 19.672 38.031 14.477 1 91.81 326 ALA B C 1
ATOM 5493 O O . ALA B 1 326 ? 20.422 38.312 13.547 1 91.81 326 ALA B O 1
ATOM 5494 N N . LEU B 1 327 ? 19.5 36.875 14.922 1 91 327 LEU B N 1
ATOM 5495 C CA . LEU B 1 327 ? 20.188 35.75 14.312 1 91 327 LEU B CA 1
ATOM 5496 C C . LEU B 1 327 ? 19.797 35.594 12.844 1 91 327 LEU B C 1
ATOM 5498 O O . LEU B 1 327 ? 20.656 35.312 12 1 91 327 LEU B O 1
ATOM 5502 N N . LEU B 1 328 ? 18.609 35.812 12.5 1 88.94 328 LEU B N 1
ATOM 5503 C CA . LEU B 1 328 ? 18.125 35.625 11.133 1 88.94 328 LEU B CA 1
ATOM 5504 C C . LEU B 1 328 ? 18.438 36.844 10.281 1 88.94 328 LEU B C 1
ATOM 5506 O O . LEU B 1 328 ? 18.812 36.719 9.117 1 88.94 328 LEU B O 1
ATOM 5510 N N . SER B 1 329 ? 18.281 38.031 10.82 1 83 329 SER B N 1
ATOM 5511 C CA . SER B 1 329 ? 18.406 39.25 10.062 1 83 329 SER B CA 1
ATOM 5512 C C . SER B 1 329 ? 19.859 39.625 9.836 1 83 329 SER B C 1
ATOM 5514 O O . SER B 1 329 ? 20.203 40.25 8.828 1 83 329 SER B O 1
ATOM 5516 N N . ASN B 1 330 ? 20.641 39.375 10.797 1 64.81 330 ASN B N 1
ATOM 5517 C CA . ASN B 1 330 ? 22.016 39.844 10.75 1 64.81 330 ASN B CA 1
ATOM 5518 C C . ASN B 1 330 ? 22.969 38.75 10.289 1 64.81 330 ASN B C 1
ATOM 5520 O O . ASN B 1 330 ? 24.188 38.906 10.438 1 64.81 330 ASN B O 1
ATOM 5524 N N . SER B 1 331 ? 22.359 37.5 9.836 1 66 331 SER B N 1
ATOM 5525 C CA . SER B 1 331 ? 23.312 36.375 9.898 1 66 331 SER B CA 1
ATOM 5526 C C . SER B 1 331 ? 23.969 36.125 8.539 1 66 331 SER B C 1
ATOM 5528 O O . SER B 1 331 ? 23.359 36.406 7.496 1 66 331 SER B O 1
ATOM 5530 N N . ASP B 1 332 ? 25.266 36.219 8.539 1 85.62 332 ASP B N 1
ATOM 5531 C CA . ASP B 1 332 ? 26.297 35.812 7.578 1 85.62 332 ASP B CA 1
ATOM 5532 C C . ASP B 1 332 ? 26.125 34.344 7.191 1 85.62 332 ASP B C 1
ATOM 5534 O O . ASP B 1 332 ? 27.109 33.688 6.809 1 85.62 332 ASP B O 1
ATOM 5538 N N . ILE B 1 333 ? 24.812 33.969 7.359 1 93.88 333 ILE B N 1
ATOM 5539 C CA . ILE B 1 333 ? 24.625 32.562 7.02 1 93.88 333 ILE B CA 1
ATOM 5540 C C . ILE B 1 333 ? 24.578 32.406 5.5 1 93.88 333 ILE B C 1
ATOM 5542 O O . ILE B 1 333 ? 23.844 33.125 4.812 1 93.88 333 ILE B O 1
ATOM 5546 N N . ASP B 1 334 ? 25.406 31.516 5 1 95.94 334 ASP B N 1
ATOM 5547 C CA . ASP B 1 334 ? 25.344 31.141 3.588 1 95.94 334 ASP B CA 1
ATOM 5548 C C . ASP B 1 334 ? 24.344 30 3.355 1 95.94 334 ASP B C 1
ATOM 5550 O O . ASP B 1 334 ? 24.672 28.844 3.584 1 95.94 334 ASP B O 1
ATOM 5554 N N . TRP B 1 335 ? 23.234 30.344 2.758 1 96.31 335 TRP B N 1
ATOM 5555 C CA . TRP B 1 335 ? 22.156 29.375 2.6 1 96.31 335 TRP B CA 1
ATOM 5556 C C . TRP B 1 335 ? 22.359 28.531 1.35 1 96.31 335 TRP B C 1
ATOM 5558 O O . TRP B 1 335 ? 21.562 27.625 1.064 1 96.31 335 TRP B O 1
ATOM 5568 N N . SER B 1 336 ? 23.391 28.781 0.581 1 96.31 336 SER B N 1
ATOM 5569 C CA . SER B 1 336 ? 23.641 27.984 -0.614 1 96.31 336 SER B CA 1
ATOM 5570 C C . SER B 1 336 ? 23.938 26.531 -0.255 1 96.31 336 SER B C 1
ATOM 5572 O O . SER B 1 336 ? 24.609 26.25 0.73 1 96.31 336 SER B O 1
ATOM 5574 N N . ALA B 1 337 ? 23.344 25.625 -1.026 1 96.25 337 ALA B N 1
ATOM 5575 C CA . ALA B 1 337 ? 23.609 24.203 -0.815 1 96.25 337 ALA B CA 1
ATOM 5576 C C . ALA B 1 337 ? 25.031 23.844 -1.237 1 96.25 337 ALA B C 1
ATOM 5578 O O . ALA B 1 337 ? 25.438 24.125 -2.365 1 96.25 337 ALA B O 1
ATOM 5579 N N . GLY B 1 338 ? 25.688 23.297 -0.338 1 94.44 338 GLY B N 1
ATOM 5580 C CA . GLY B 1 338 ? 27.062 22.938 -0.657 1 94.44 338 GLY B CA 1
ATOM 5581 C C . GLY B 1 338 ? 27.781 22.25 0.484 1 94.44 338 GLY B C 1
ATOM 5582 O O . GLY B 1 338 ? 27.156 21.859 1.473 1 94.44 338 GLY B O 1
ATOM 5583 N N . SER B 1 339 ? 29.062 22.109 0.355 1 94.25 339 SER B N 1
ATOM 5584 C CA . SER B 1 339 ? 29.875 21.312 1.26 1 94.25 339 SER B CA 1
ATOM 5585 C C . SER B 1 339 ? 29.844 21.875 2.676 1 94.25 339 SER B C 1
ATOM 5587 O O . SER B 1 339 ? 29.938 21.125 3.65 1 94.25 339 SER B O 1
ATOM 5589 N N . HIS B 1 340 ? 29.719 23.172 2.816 1 95.19 340 HIS B N 1
ATOM 5590 C CA . HIS B 1 340 ? 29.719 23.781 4.141 1 95.19 340 HIS B CA 1
ATOM 5591 C C . HIS B 1 340 ? 28.5 23.375 4.941 1 95.19 340 HIS B C 1
ATOM 5593 O O . HIS B 1 340 ? 28.453 23.562 6.16 1 95.19 340 HIS B O 1
ATOM 5599 N N . TRP B 1 341 ? 27.516 22.766 4.289 1 97.31 341 TRP B N 1
ATOM 5600 C CA . TRP B 1 341 ? 26.328 22.25 4.965 1 97.31 341 TRP B CA 1
ATOM 5601 C C . TRP B 1 341 ? 26.406 20.75 5.152 1 97.31 341 TRP B C 1
ATOM 5603 O O . TRP B 1 341 ? 25.484 20.125 5.68 1 97.31 341 TRP B O 1
ATOM 5613 N N . SER B 1 342 ? 27.469 20.109 4.695 1 95.19 342 SER B N 1
ATOM 5614 C CA . SER B 1 342 ? 27.594 18.656 4.809 1 95.19 342 SER B CA 1
ATOM 5615 C C . SER B 1 342 ? 27.625 18.219 6.27 1 95.19 342 SER B C 1
ATOM 5617 O O . SER B 1 342 ? 28.375 18.781 7.074 1 95.19 342 SER B O 1
ATOM 5619 N N . GLY B 1 343 ? 26.812 17.203 6.57 1 94.31 343 GLY B N 1
ATOM 5620 C CA . GLY B 1 343 ? 26.703 16.734 7.945 1 94.31 343 GLY B CA 1
ATOM 5621 C C . GLY B 1 343 ? 25.781 17.594 8.797 1 94.31 343 GLY B C 1
ATOM 5622 O O . GLY B 1 343 ? 25.547 17.281 9.969 1 94.31 343 GLY B O 1
ATOM 5623 N N . ILE B 1 344 ? 25.297 18.656 8.297 1 96.75 344 ILE B N 1
ATOM 5624 C CA . ILE B 1 344 ? 24.438 19.594 9.016 1 96.75 344 ILE B CA 1
ATOM 5625 C C . ILE B 1 344 ? 23.016 19.5 8.477 1 96.75 344 ILE B C 1
ATOM 5627 O O . ILE B 1 344 ? 22.141 18.938 9.133 1 96.75 344 ILE B O 1
ATOM 5631 N N . ALA B 1 345 ? 22.844 19.891 7.223 1 96.81 345 ALA B N 1
ATOM 5632 C CA . ALA B 1 345 ? 21.516 19.844 6.609 1 96.81 345 ALA B CA 1
ATOM 5633 C C . ALA B 1 345 ? 21.5 18.859 5.438 1 96.81 345 ALA B C 1
ATOM 5635 O O . ALA B 1 345 ? 20.516 18.797 4.695 1 96.81 345 ALA B O 1
ATOM 5636 N N . GLY B 1 346 ? 22.516 18.109 5.227 1 95.56 346 GLY B N 1
ATOM 5637 C CA . GLY B 1 346 ? 22.641 17.156 4.133 1 95.56 346 GLY B CA 1
ATOM 5638 C C . GLY B 1 346 ? 24.031 16.562 4 1 95.56 346 GLY B C 1
ATOM 5639 O O . GLY B 1 346 ? 24.781 16.516 4.973 1 95.56 346 GLY B O 1
ATOM 5640 N N . LYS B 1 347 ? 24.188 15.969 2.83 1 93.62 347 LYS B N 1
ATOM 5641 C CA . LYS B 1 347 ? 25.484 15.328 2.604 1 93.62 347 LYS B CA 1
ATOM 5642 C C . LYS B 1 347 ? 25.891 15.43 1.138 1 93.62 347 LYS B C 1
ATOM 5644 O O . LYS B 1 347 ? 25.047 15.656 0.264 1 93.62 347 LYS B O 1
ATOM 5649 N N . LEU B 1 348 ? 27.156 15.367 0.953 1 90.31 348 LEU B N 1
ATOM 5650 C CA . LEU B 1 348 ? 27.703 15.25 -0.401 1 90.31 348 LEU B CA 1
ATOM 5651 C C . LEU B 1 348 ? 27.734 13.797 -0.848 1 90.31 348 LEU B C 1
ATOM 5653 O O . LEU B 1 348 ? 28.094 12.914 -0.066 1 90.31 348 LEU B O 1
ATOM 5657 N N . ASN B 1 349 ? 27.219 13.555 -2.039 1 83.75 349 ASN B N 1
ATOM 5658 C CA . ASN B 1 349 ? 27.344 12.203 -2.57 1 83.75 349 ASN B CA 1
ATOM 5659 C C . ASN B 1 349 ? 28.734 11.945 -3.131 1 83.75 349 ASN B C 1
ATOM 5661 O O . ASN B 1 349 ? 29.562 12.859 -3.174 1 83.75 349 ASN B O 1
ATOM 5665 N N . PRO B 1 350 ? 29.016 10.742 -3.531 1 76.94 350 PRO B N 1
ATOM 5666 C CA . PRO B 1 350 ? 30.344 10.43 -4.031 1 76.94 350 PRO B CA 1
ATOM 5667 C C . PRO B 1 350 ? 30.703 11.211 -5.289 1 76.94 350 PRO B C 1
ATOM 5669 O O . PRO B 1 350 ? 31.891 11.477 -5.543 1 76.94 350 PRO B O 1
ATOM 5672 N N . ASN B 1 351 ? 29.734 11.586 -6.012 1 84.38 351 ASN B N 1
ATOM 5673 C CA . ASN B 1 351 ? 29.969 12.344 -7.238 1 84.38 351 ASN B CA 1
ATOM 5674 C C . ASN B 1 351 ? 30.094 13.836 -6.957 1 84.38 351 ASN B C 1
ATOM 5676 O O . ASN B 1 351 ? 30.266 14.633 -7.883 1 84.38 351 ASN B O 1
ATOM 5680 N N . GLY B 1 352 ? 29.953 14.281 -5.652 1 84.5 352 GLY B N 1
ATOM 5681 C CA . GLY B 1 352 ? 30.141 15.664 -5.258 1 84.5 352 GLY B CA 1
ATOM 5682 C C . GLY B 1 352 ? 28.859 16.453 -5.227 1 84.5 352 GLY B C 1
ATOM 5683 O O . GLY B 1 352 ? 28.859 17.656 -4.918 1 84.5 352 GLY B O 1
ATOM 5684 N N . ALA B 1 353 ? 27.828 15.82 -5.594 1 90.25 353 ALA B N 1
ATOM 5685 C CA . ALA B 1 353 ? 26.531 16.516 -5.566 1 90.25 353 ALA B CA 1
ATOM 5686 C C . ALA B 1 353 ? 25.969 16.547 -4.156 1 90.25 353 ALA B C 1
ATOM 5688 O O . ALA B 1 353 ? 26.078 15.578 -3.404 1 90.25 353 ALA B O 1
ATOM 5689 N N . PHE B 1 354 ? 25.406 17.75 -3.771 1 92.69 354 PHE B N 1
ATOM 5690 C CA . PHE B 1 354 ? 24.828 17.922 -2.439 1 92.69 354 PHE B CA 1
ATOM 5691 C C . PHE B 1 354 ? 23.375 17.469 -2.414 1 92.69 354 PHE B C 1
ATOM 5693 O O . PHE B 1 354 ? 22.594 17.859 -3.285 1 92.69 354 PHE B O 1
ATOM 5700 N N . SER B 1 355 ? 23.062 16.625 -1.377 1 93.44 355 SER B N 1
ATOM 5701 C CA . SER B 1 355 ? 21.688 16.188 -1.155 1 93.44 355 SER B CA 1
ATOM 5702 C C . SER B 1 355 ? 21.203 16.562 0.245 1 93.44 355 SER B C 1
ATOM 5704 O O . SER B 1 355 ? 21.922 16.344 1.227 1 93.44 355 SER B O 1
ATOM 5706 N N . VAL B 1 356 ? 20.062 17.141 0.28 1 93.38 356 VAL B N 1
ATOM 5707 C CA . VAL B 1 356 ? 19.531 17.562 1.567 1 93.38 356 VAL B CA 1
ATOM 5708 C C . VAL B 1 356 ? 19.172 16.344 2.406 1 93.38 356 VAL B C 1
ATOM 5710 O O . VAL B 1 356 ? 18.812 15.297 1.863 1 93.38 356 VAL B O 1
ATOM 5713 N N . GLY B 1 357 ? 19.297 16.469 3.68 1 90.62 357 GLY B N 1
ATOM 5714 C CA . GLY B 1 357 ? 19.016 15.367 4.59 1 90.62 357 GLY B CA 1
ATOM 5715 C C . GLY B 1 357 ? 17.594 15.375 5.109 1 90.62 357 GLY B C 1
ATOM 5716 O O . GLY B 1 357 ? 16.812 16.266 4.781 1 90.62 357 GLY B O 1
ATOM 5717 N N . SER B 1 358 ? 17.25 14.375 5.938 1 90.94 358 SER B N 1
ATOM 5718 C CA . SER B 1 358 ? 15.938 14.273 6.566 1 90.94 358 SER B CA 1
ATOM 5719 C C . SER B 1 358 ? 15.906 15.016 7.902 1 90.94 358 SER B C 1
ATOM 5721 O O . SER B 1 358 ? 16.953 15.266 8.5 1 90.94 358 SER B O 1
ATOM 5723 N N . GLY B 1 359 ? 14.742 15.297 8.344 1 89.56 359 GLY B N 1
ATOM 5724 C CA .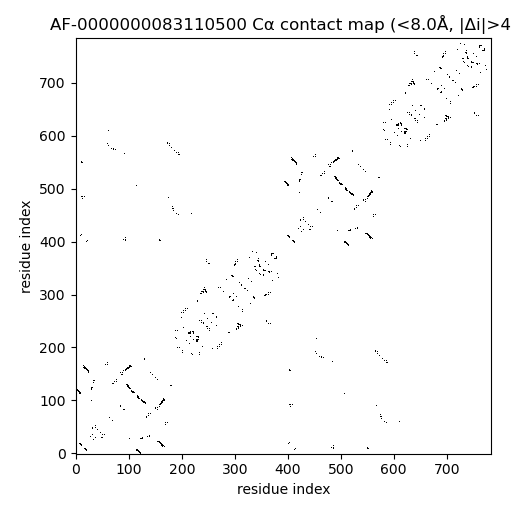 GLY B 1 359 ? 14.562 16.016 9.602 1 89.56 359 GLY B CA 1
ATOM 5725 C C . GLY B 1 359 ? 15.125 15.266 10.789 1 89.56 359 GLY B C 1
ATOM 5726 O O . GLY B 1 359 ? 15.883 15.828 11.586 1 89.56 359 GLY B O 1
ATOM 5727 N N . LYS B 1 360 ? 14.859 14.023 10.859 1 89.38 360 LYS B N 1
ATOM 5728 C CA . LYS B 1 360 ? 15.281 13.211 12 1 89.38 360 LYS B CA 1
ATOM 5729 C C . LYS B 1 360 ? 16.797 13.078 12.039 1 89.38 360 LYS B C 1
ATOM 5731 O O . LYS B 1 360 ? 17.406 13.078 13.117 1 89.38 360 LYS B O 1
ATOM 5736 N N . GLU B 1 361 ? 17.406 13.086 10.922 1 88.88 361 GLU B N 1
ATOM 5737 C CA . GLU B 1 361 ? 18.844 12.852 10.828 1 88.88 361 GLU B CA 1
ATOM 5738 C C . GLU B 1 361 ? 19.625 14.141 11.062 1 88.88 361 GLU B C 1
ATOM 5740 O O . GLU B 1 361 ? 20.688 14.125 11.688 1 88.88 361 GLU B O 1
ATOM 5745 N N . ASN B 1 362 ? 19.094 15.258 10.625 1 94.69 362 ASN B N 1
ATOM 5746 C CA . ASN B 1 362 ? 19.922 16.453 10.539 1 94.69 362 ASN B CA 1
ATOM 5747 C C . ASN B 1 362 ? 19.312 17.625 11.305 1 94.69 362 ASN B C 1
ATOM 5749 O O . ASN B 1 362 ? 19.891 18.703 11.367 1 94.69 362 ASN B O 1
ATOM 5753 N N . GLY B 1 363 ? 18.156 17.375 11.922 1 95.62 363 GLY B N 1
ATOM 5754 C CA . GLY B 1 363 ? 17.453 18.484 12.555 1 95.62 363 GLY B CA 1
ATOM 5755 C C . GLY B 1 363 ? 18.234 19.141 13.672 1 95.62 363 GLY B C 1
ATOM 5756 O O . GLY B 1 363 ? 18.359 20.359 13.719 1 95.62 363 GLY B O 1
ATOM 5757 N N . TYR B 1 364 ? 18.797 18.391 14.539 1 96.19 364 TYR B N 1
ATOM 5758 C CA . TYR B 1 364 ? 19.516 18.922 15.695 1 96.19 364 TYR B CA 1
ATOM 5759 C C . TYR B 1 364 ? 20.828 19.578 15.258 1 96.19 364 TYR B C 1
ATOM 5761 O O . TYR B 1 364 ? 21.188 20.656 15.766 1 96.19 364 TYR B O 1
ATOM 5769 N N . ALA B 1 365 ? 21.531 18.891 14.359 1 97.12 365 ALA B N 1
ATOM 5770 C CA . ALA B 1 365 ? 22.766 19.469 13.852 1 97.12 365 ALA B CA 1
ATOM 5771 C C . ALA B 1 365 ? 22.516 20.828 13.203 1 97.12 365 ALA B C 1
ATOM 5773 O O . ALA B 1 365 ? 23.297 21.766 13.383 1 97.12 365 ALA B O 1
ATOM 5774 N N . THR B 1 366 ? 21.5 20.922 12.5 1 97.81 366 THR B N 1
ATOM 5775 C CA . THR B 1 366 ? 21.141 22.172 11.836 1 97.81 366 THR B CA 1
ATOM 5776 C C . THR B 1 366 ? 20.844 23.266 12.859 1 97.81 366 THR B C 1
ATOM 5778 O O . THR B 1 366 ? 21.312 24.391 12.727 1 97.81 366 THR B O 1
ATOM 5781 N N . TYR B 1 367 ? 20.047 22.891 13.844 1 97.69 367 TYR B N 1
ATOM 5782 C CA . TYR B 1 367 ? 19.672 23.859 14.867 1 97.69 367 TYR B CA 1
ATOM 5783 C C . TYR B 1 367 ? 20.906 24.344 15.625 1 97.69 367 TYR B C 1
ATOM 5785 O O . TYR B 1 367 ? 21.047 25.547 15.891 1 97.69 367 TYR B O 1
ATOM 5793 N N . ARG B 1 368 ? 21.812 23.453 15.938 1 97 368 ARG B N 1
ATOM 5794 C CA . ARG B 1 368 ? 23.047 23.844 16.625 1 97 368 ARG B CA 1
ATOM 5795 C C . ARG B 1 368 ? 23.891 24.75 15.734 1 97 368 ARG B C 1
ATOM 5797 O O . ARG B 1 368 ? 24.469 25.734 16.219 1 97 368 ARG B O 1
ATOM 5804 N N . ALA B 1 369 ? 23.953 24.406 14.516 1 96.44 369 ALA B N 1
ATOM 5805 C CA . ALA B 1 369 ? 24.75 25.203 13.578 1 96.44 369 ALA B CA 1
ATOM 5806 C C . ALA B 1 369 ? 24.203 26.625 13.484 1 96.44 369 ALA B C 1
ATOM 5808 O O . ALA B 1 369 ? 24.969 27.562 13.234 1 96.44 369 ALA B O 1
ATOM 5809 N N . LEU B 1 370 ? 22.953 26.797 13.719 1 95.69 370 LEU B N 1
ATOM 5810 C CA . LEU B 1 370 ? 22.344 28.109 13.641 1 95.69 370 LEU B CA 1
ATOM 5811 C C . LEU B 1 370 ? 22.562 28.875 14.938 1 95.69 370 LEU B C 1
ATOM 5813 O O . LEU B 1 370 ? 22.688 30.109 14.922 1 95.69 370 LEU B O 1
ATOM 5817 N N . THR B 1 371 ? 22.625 28.172 16.047 1 95.5 371 THR B N 1
ATOM 5818 C CA . THR B 1 371 ? 22.391 28.891 17.281 1 95.5 371 THR B CA 1
ATOM 5819 C C . THR B 1 371 ? 23.641 28.875 18.172 1 95.5 371 THR B C 1
ATOM 5821 O O . THR B 1 371 ? 23.781 29.688 19.062 1 95.5 371 THR B O 1
ATOM 5824 N N . GLU B 1 372 ? 24.484 27.828 17.953 1 95.38 372 GLU B N 1
ATOM 5825 C CA . GLU B 1 372 ? 25.578 27.641 18.891 1 95.38 372 GLU B CA 1
ATOM 5826 C C . GLU B 1 372 ? 26.922 28.016 18.266 1 95.38 372 GLU B C 1
ATOM 5828 O O . GLU B 1 372 ? 27.547 27.203 17.594 1 95.38 372 GLU B O 1
ATOM 5833 N N . PRO B 1 373 ? 27.547 29.047 18.734 1 92.81 373 PRO B N 1
ATOM 5834 C CA . PRO B 1 373 ? 28.812 29.5 18.156 1 92.81 373 PRO B CA 1
ATOM 5835 C C . PRO B 1 373 ? 29.938 28.5 18.359 1 92.81 373 PRO B C 1
ATOM 5837 O O . PRO B 1 373 ? 30.906 28.484 17.578 1 92.81 373 PRO B O 1
ATOM 5840 N N . SER B 1 374 ? 29.828 27.656 19.344 1 94.31 374 SER B N 1
ATOM 5841 C CA . SER B 1 374 ? 30.875 26.688 19.625 1 94.31 374 SER B CA 1
ATOM 5842 C C . SER B 1 374 ? 30.781 25.469 18.719 1 94.31 374 SER B C 1
ATOM 5844 O O . SER B 1 374 ? 31.719 24.672 18.625 1 94.31 374 SER B O 1
ATOM 5846 N N . ASP B 1 375 ? 29.656 25.344 18.062 1 94.94 375 ASP B N 1
ATOM 5847 C CA . ASP B 1 375 ? 29.453 24.219 17.156 1 94.94 375 ASP B CA 1
ATOM 5848 C C . ASP B 1 375 ? 30.234 24.422 15.859 1 94.94 375 ASP B C 1
ATOM 5850 O O . ASP B 1 375 ? 30.219 25.5 15.266 1 94.94 375 ASP B O 1
ATOM 5854 N N . PRO B 1 376 ? 31 23.422 15.484 1 95 376 PRO B N 1
ATOM 5855 C CA . PRO B 1 376 ? 31.734 23.547 14.219 1 95 376 PRO B CA 1
ATOM 5856 C C . PRO B 1 376 ? 30.828 23.938 13.047 1 95 376 PRO B C 1
ATOM 5858 O O . PRO B 1 376 ? 31.266 24.625 12.125 1 95 376 PRO B O 1
ATOM 5861 N N . GLY B 1 377 ? 29.641 23.547 13.086 1 95.88 377 GLY B N 1
ATOM 5862 C CA . GLY B 1 377 ? 28.703 23.891 12.023 1 95.88 377 GLY B CA 1
ATOM 5863 C C . GLY B 1 377 ? 28.391 25.359 11.969 1 95.88 377 GLY B C 1
ATOM 5864 O O . GLY B 1 377 ? 28.125 25.906 10.891 1 95.88 377 GLY B O 1
ATOM 5865 N N . TYR B 1 378 ? 28.375 25.969 13.148 1 95.62 378 TYR B N 1
ATOM 5866 C CA . TYR B 1 378 ? 28.125 27.406 13.227 1 95.62 378 TYR B CA 1
ATOM 5867 C C . TYR B 1 378 ? 29.141 28.172 12.391 1 95.62 378 TYR B C 1
ATOM 5869 O O . TYR B 1 378 ? 28.781 29.094 11.648 1 95.62 378 TYR B O 1
ATOM 5877 N N . LYS B 1 379 ? 30.375 27.797 12.461 1 94.69 379 LYS B N 1
ATOM 5878 C CA . LYS B 1 379 ? 31.453 28.422 11.719 1 94.69 379 LYS B CA 1
ATOM 5879 C C . LYS B 1 379 ? 31.406 28.047 10.242 1 94.69 379 LYS B C 1
ATOM 5881 O O . LYS B 1 379 ? 31.641 28.875 9.367 1 94.69 379 LYS B O 1
ATOM 5886 N N . SER B 1 380 ? 31.078 26.828 10.039 1 95.38 380 SER B N 1
ATOM 5887 C CA . SER B 1 380 ? 31.078 26.312 8.68 1 95.38 380 SER B CA 1
ATOM 5888 C C . SER B 1 380 ? 30.062 27.047 7.801 1 95.38 380 SER B C 1
ATOM 5890 O O . SER B 1 380 ? 30.406 27.5 6.703 1 95.38 380 SER B O 1
ATOM 5892 N N . ILE B 1 381 ? 28.859 27.266 8.297 1 96.25 381 ILE B N 1
ATOM 5893 C CA . ILE B 1 381 ? 27.812 27.812 7.449 1 96.25 381 ILE B CA 1
ATOM 5894 C C . ILE B 1 381 ? 27.984 29.328 7.309 1 96.25 381 ILE B C 1
ATOM 5896 O O . ILE B 1 381 ? 27.312 29.953 6.488 1 96.25 381 ILE B O 1
ATOM 5900 N N . ARG B 1 382 ? 28.953 29.844 8.047 1 95 382 ARG B N 1
ATOM 5901 C CA . ARG B 1 382 ? 29.281 31.266 7.98 1 95 382 ARG B CA 1
ATOM 5902 C C . ARG B 1 382 ? 30.656 31.484 7.352 1 95 382 ARG B C 1
ATOM 5904 O O . ARG B 1 382 ? 31.125 32.625 7.246 1 95 382 ARG B O 1
ATOM 5911 N N . HIS B 1 383 ? 31.266 30.438 6.949 1 93.81 383 HIS B N 1
ATOM 5912 C CA . HIS B 1 383 ? 32.594 30.438 6.348 1 93.81 383 HIS B CA 1
ATOM 5913 C C . HIS B 1 383 ? 33.625 31.094 7.266 1 93.81 383 HIS B C 1
ATOM 5915 O O . HIS B 1 383 ? 34.438 31.891 6.812 1 93.81 383 HIS B O 1
ATOM 5921 N N . ILE B 1 384 ? 33.469 30.859 8.477 1 87.56 384 ILE B N 1
ATOM 5922 C CA . ILE B 1 384 ? 34.438 31.391 9.438 1 87.56 384 ILE B CA 1
ATOM 5923 C C . ILE B 1 384 ? 35.594 30.391 9.602 1 87.56 384 ILE B C 1
ATOM 5925 O O . ILE B 1 384 ? 35.375 29.203 9.852 1 87.56 384 ILE B O 1
ATOM 5929 N N . ARG B 1 385 ? 36.844 30.766 9.266 1 75.19 385 ARG B N 1
ATOM 5930 C CA . ARG B 1 385 ? 38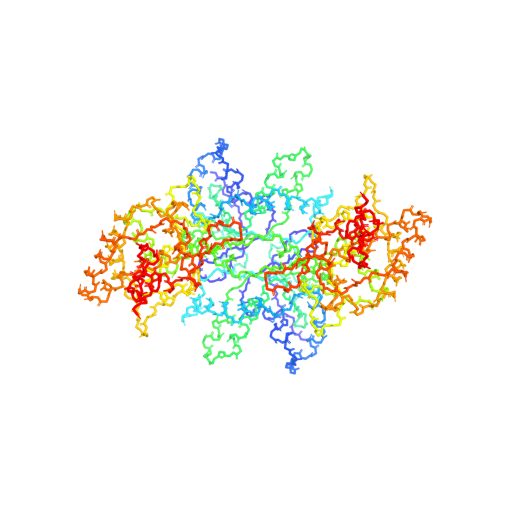.031 29.938 9.359 1 75.19 385 ARG B CA 1
ATOM 5931 C C . ARG B 1 385 ? 38.594 29.938 10.773 1 75.19 385 ARG B C 1
ATOM 5933 O O . ARG B 1 385 ? 38.5 30.938 11.492 1 75.19 385 ARG B O 1
ATOM 5940 N N . ASP B 1 386 ? 38.812 28.766 11.398 1 64.88 386 ASP B N 1
ATOM 5941 C CA . ASP B 1 386 ? 39.5 28.734 12.68 1 64.88 386 ASP B CA 1
ATOM 5942 C C . ASP B 1 386 ? 40.812 29.531 12.625 1 64.88 386 ASP B C 1
ATOM 5944 O O . ASP B 1 386 ? 41.5 29.5 11.617 1 64.88 386 ASP B O 1
ATOM 5948 N N . ALA B 1 387 ? 40.938 30.484 13.406 1 51.75 387 ALA B N 1
ATOM 5949 C CA . ALA B 1 387 ? 42.25 31.125 13.562 1 51.75 387 ALA B CA 1
ATOM 5950 C C . ALA B 1 387 ? 43.344 30.078 13.711 1 51.75 387 ALA B C 1
ATOM 5952 O O . ALA B 1 387 ? 43.156 29.062 14.375 1 51.75 387 ALA B O 1
ATOM 5953 N N . GLU B 1 388 ? 44.312 29.953 12.82 1 44.69 388 GLU B N 1
ATOM 5954 C CA . GLU B 1 388 ? 45.531 29.141 12.922 1 4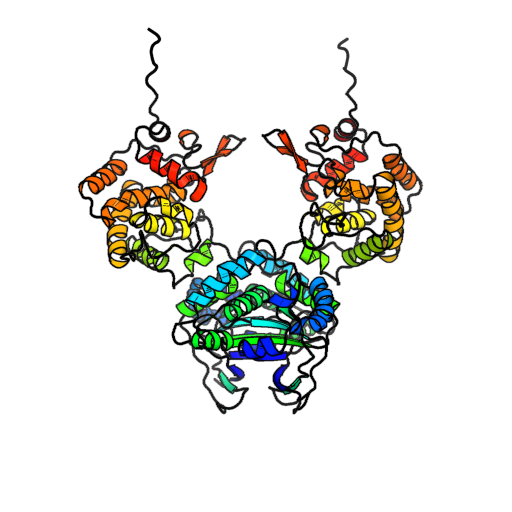4.69 388 GLU B CA 1
ATOM 5955 C C . GLU B 1 388 ? 46.188 29.297 14.289 1 44.69 388 GLU B C 1
ATOM 5957 O O . GLU B 1 388 ? 46.406 30.422 14.742 1 44.69 388 GLU B O 1
ATOM 5962 N N . VAL B 1 389 ? 46.188 28.469 15.219 1 35.53 389 VAL B N 1
ATOM 5963 C CA . VAL B 1 389 ? 47.25 28.422 16.219 1 35.53 389 VAL B CA 1
ATOM 5964 C C . VAL B 1 389 ? 48.594 28.547 15.516 1 35.53 389 VAL B C 1
ATOM 5966 O O . VAL B 1 389 ? 48.969 27.703 14.68 1 35.53 389 VAL B O 1
ATOM 5969 N N . ALA B 1 390 ? 49.25 29.75 15.398 1 35.75 390 ALA B N 1
ATOM 5970 C CA . ALA B 1 390 ? 50.688 29.875 15.172 1 35.75 390 ALA B CA 1
ATOM 5971 C C . ALA B 1 390 ? 51.469 29.047 16.188 1 35.75 390 ALA B C 1
ATOM 5973 O O . ALA B 1 390 ? 51.281 29.203 17.406 1 35.75 390 ALA B O 1
ATOM 5974 N N . ALA B 1 391 ? 51.906 27.938 15.766 1 35.53 391 ALA B N 1
ATOM 5975 C CA . ALA B 1 391 ? 53.094 27.391 16.375 1 35.53 391 ALA B CA 1
ATOM 5976 C C . ALA B 1 391 ? 54.062 28.5 16.781 1 35.53 391 ALA B C 1
ATOM 5978 O O . ALA B 1 391 ? 54.625 29.172 15.922 1 35.53 391 ALA B O 1
ATOM 5979 N N . SER B 1 392 ? 53.781 29.172 17.906 1 22.38 392 SER B N 1
ATOM 5980 C CA . SER B 1 392 ? 55 29.578 18.578 1 22.38 392 SER B CA 1
ATOM 5981 C C . SER B 1 392 ? 55.719 28.375 19.188 1 22.38 392 SER B C 1
ATOM 5983 O O . SER B 1 392 ? 55.062 27.484 19.734 1 22.38 392 SER B O 1
#

Radius of gyration: 30.36 Å; Cα contacts (8 Å, |Δi|>4): 1458; chains: 2; bounding box: 100×72×62 Å

InterPro domains:
  IPR017642 DNA sulphur modification protein DndB [PF14072] (130-345)

Sequence (784 aa):
MLKTIIQAMPAGGTDAPKIMTGTFTDLRALTVPVTELVAKKPSPTYQHVVEEIRPIRDLVQRDMSGAKATNAKTKLPAYVGRKLTHNGQWTGPVWNFIIWLPDSLELAGDENDPVMTYQHDPTNLGFYLDGESRGFCLETMILVEDDPDRRKALMNIPVIIELYDGISVERAAQHFRDTNGLGVGINAALLVGHDYEDQWMETTRKVFAELNIELEDQSRQVKANSSAVLTVVAARAMVAAIARGVSAVQFGAGTIPTTIDKEPVDFKKLESVAANWLGHVFSTCGVTAFKDKSLVLRAVPVSTALGALGRPFYTGDVDAQLKAKALLSNSDIDWSAGSHWSGIAGKLNPNGAFSVGSGKENGYATYRALTEPSDPGYKSIRHIRDAEVAASMLKTIIQAMPAGGTDAPKIMTGTFTDLRALTVPVTELVAKKPSPTYQHVVEEIRPIRDLVQRDMSGAKATNAKTKLPAYVGRKLTHNGQWTGPVWNFIIWLPDSLELAGDENDPVMTYQHDPTNLGFYLDGESRGFCLETMILVEDDPDRRKALMNIPVIIELYDGISVERAAQHFRDTNGLGVGINAALLVGHDYEDQWMETTRKVFAELNIELEDQSRQVKANSSAVLTVVAARAMVAAIARGVSAVQFGAGTIPTTIDKEPVDFKKLESVAANWLGHVFSTCGVTAFKDKSLVLRAVPVSTALGALGRPFYTGDVDAQLKAKALLSNSDIDWSAGSHWSGIAGKLNPNGAFSVGSGKENGYATYRALTEPSDPGYKSIRHIRDAEVAAS

Organism: NCBI:txid185642

Solvent-accessible surface area (backbone atoms only — not comparable to full-atom values): 41095 Å² total; per-residue (Å²): 131,81,64,43,81,44,65,27,31,66,38,53,61,53,90,40,36,31,37,31,63,43,26,40,52,59,54,53,61,40,30,56,55,53,66,44,56,71,36,95,72,44,52,82,92,44,38,70,59,38,68,63,46,35,67,56,45,60,69,54,48,78,74,85,43,71,71,50,32,47,36,21,71,45,55,47,45,55,49,48,60,70,30,42,42,95,87,46,47,40,65,52,69,69,47,70,33,32,32,38,25,69,56,58,68,42,79,73,51,56,85,84,42,76,60,28,35,26,39,36,56,72,84,53,47,20,45,60,60,38,47,51,46,59,49,33,22,52,52,52,52,46,73,70,44,83,50,66,68,58,32,50,28,59,38,54,36,34,28,34,40,36,36,34,48,45,58,53,70,67,56,50,18,34,37,30,31,62,69,54,60,71,69,75,84,68,57,59,20,38,46,47,60,33,35,81,82,37,64,63,44,51,37,33,50,52,28,32,58,74,67,70,52,46,61,22,36,77,35,88,55,63,55,90,88,47,83,38,37,40,24,38,45,39,46,34,29,16,51,42,1,21,74,64,22,52,68,34,27,69,34,62,71,54,83,70,76,65,48,57,96,90,33,73,62,59,58,72,59,44,34,55,41,45,37,53,46,51,48,52,50,36,66,72,68,37,59,68,42,30,58,32,85,63,27,43,51,50,22,40,9,43,36,19,24,59,19,22,52,36,21,29,62,66,73,61,39,63,71,52,37,54,50,36,51,46,53,68,73,70,46,68,61,54,54,58,57,42,75,57,34,44,76,22,44,21,39,64,45,96,88,66,49,69,41,70,37,50,25,66,78,13,13,64,47,30,36,38,26,73,70,32,79,86,35,70,47,24,30,37,33,44,70,52,76,78,78,75,79,73,84,120,130,82,64,42,80,44,67,26,31,65,40,53,60,54,90,40,35,32,35,31,63,44,26,40,53,58,53,53,60,41,30,56,56,54,67,44,55,74,37,93,71,44,50,81,90,44,38,70,59,37,67,64,45,36,67,57,46,61,71,53,48,77,74,85,43,71,70,49,31,49,36,21,71,45,54,45,45,54,49,48,60,69,29,42,41,96,88,45,48,41,66,51,70,70,47,68,33,33,33,41,24,69,55,59,68,41,80,72,50,55,86,83,42,76,59,28,34,27,38,36,55,72,82,55,47,19,44,62,58,38,47,51,46,59,51,33,22,53,53,54,50,46,73,70,45,82,51,66,68,57,33,50,28,59,38,54,37,35,29,35,41,36,36,34,47,44,60,52,69,66,56,49,19,33,36,31,31,63,68,53,60,71,68,74,84,70,56,60,19,38,45,47,60,32,35,81,81,37,64,63,44,50,40,33,50,52,27,30,58,74,67,70,52,46,60,22,39,78,36,88,57,62,55,91,88,46,84,37,36,38,24,38,47,38,46,34,28,16,51,44,2,20,74,64,24,54,69,34,28,69,36,62,71,55,83,72,76,66,48,57,96,89,34,74,62,60,59,70,59,45,34,55,41,44,37,54,47,48,48,51,50,36,67,71,68,36,60,69,42,29,57,32,85,64,27,44,52,51,22,39,10,41,34,18,24,59,19,22,52,36,20,28,60,65,74,62,39,63,72,51,37,52,50,38,52,46,51,67,73,70,47,68,61,54,54,60,58,41,74,57,37,44,78,21,43,19,37,63,45,95,88,65,50,69,41,70,37,51,25,68,80,14,14,62,48,30,35,38,25,73,70,32,81,86,35,70,47,24,29,36,34,44,70,52,75,77,78,74,81,72,85,121

Secondary structure (DSSP, 8-state):
-PPEEEEEEEPSSTTPPEEEEEEHHHHHTTB--HHHHSSSS--TTTHHHHHHHHHHHHHHSPPS-HHHHHIIIIIHHHHHHHHB-TTS-B-SPPEEEEEEESSPPEE-S-TTSSSEEEEE-TT--BEEEE-HHHHHHHHHHHHH---HHHHHHHHT-EEEEEEEES--HHHHHHHHHHHHHS--PPPHHHHHHT-TT-HHHHHHHHHHHHHT--EE-SSSS--TT-S--EEHHHHHHHHHHHHH-GGGGGGTTSPPPSEETTEE--HHHHHHHHHHHHHHHHHHH-GGGGG-TTBGGGSHHHHHHHHHTTHHHHHT-HHHHHHHHHHHHT-----B-SGGGBTTTEEE-TTS-EEE--HHHHHHHHHHHHH-TTSHHHHHTTTPPPP-----/-PPEEEEEEEPSSTTPPEEEEEEHHHHHTTB--HHHHSSSS--TTTHHHHHHHHHHHHHHSPPS-HHHHHIIIIIHHHHHHHHB-TTS-B-SPPEEEEEEESSPPEE-S-TTSSSEEEEE-TT--BEEEE-HHHHHHHHHHHHH---HHHHHHHHT-EEEEEEEES--HHHHHHHHHHHHHSPPPPPHHHHHHT-TT-HHHHHHHHHHHHHT--EE-SSSS--TT-S--EEHHHHHHHHHHHHH-GGGGGGTTSPPPSEETTEE--HHHHHHHHHHHHHHHHHHH-GGGGG-TTBGGGSHHHHHHHHHTTHHHHHT-HHHHHHHHHHHHT-----B-SGGGBTTTEEE-TTS-EEE--HHHHHHHHHHHHH-TTSHHHHHTTTPPP------

pLDDT: mean 92.7, std 8.88, range [22.38, 98.81]

Nearest PDB structures (foldseek):
  6ryk-assembly1_B  TM=5.799E-01  e=5.789E-01  Myxococcus xanthus DK 1622
  7zm7-assembly1_J  TM=4.183E-01  e=8.456E+00  Thermochaetoides thermophila DSM 1495
  8fyb-assembly1_C  TM=2.455E-01  e=8.456E+00  Megasphaera
  6ryk-assembly1_B  TM=5.797E-01  e=5.712E-01  Myxococcus xanthus DK 1622
  8fyb-assembly1_C  TM=2.485E-01  e=7.985E+00  Megasphaera